Protein 8JL3 (pdb70)

Secondary structure (DSSP, 8-state):
----TTEEEEEEEE--SS--EEEEEEETTSTTPPPEEEEEEPPPSBTTB-EEEEEEEE-SS-EEEEEEETTT--EEEEEEE-PPTT-EEEEEEEE--EEEEEEEEEPPP-TTHHHHHHHHHHHHHHHHHHHHHHH----HHHHHHHHHHHHHHHHHHTTGGG-GGGS--SSSS--GGGSHHHHHHHHHHHHHHHHHHHHHHTT--HHHHHHHHHHHHHHHHHHIIIIIS--TTS-SB-GGG-----HHHHHHHHHHHHHHHHHHT----------HHHHTTHHHHHHHHHHHHHHHHHHHH---TTS-TT--S--TTTGGGT-TT-TTTHHHHHHHHHT-GGGS-S--TTHHHH---S---TT-STTHHHHHHHHHHHHHHHHHHHHSTT-HHHHHHHHHHHHHHHHHHHHHHH-SSSS-SSS---TTTT-HHHHHHHHHHHHHHHHHHIIIIIIS-S---TTTHHHHTSHHHHHHHHHHTTTSTTT-B--S-TT-HHHHHHHHHHHHHHHHHHHHHHHHTT-----/----TTEEEEEEEE--SS--EEEEEEETTSTTPPPEEEEEEPPPSBTTB-EEEEEEEE-SS-EEEEEEETTT--EEEEEEE-PPTT-EEEEEEEE--EEEEEEEEEPPP-TTHHHHHHHHHHHHHHHHHHHHHHH----HHHHHHHHHHHHHHHHHHTTGGG-GGGS--SSSS--GGGSHHHHHHHHHHHHHHHHHHHHHHTT--HHHHHHHHHHHHHHHHHHIIIIIS--TTS-SB-GGG-----HHHHHHHHHHHHHHHHHHT----------HHHHTTHHHHHHHHHHHHHHHHHHHH---TTS-TT--S--TTTGGGT-TT-TTTHHHHHHHHHT-GGGS-S--TTHHHH---S---TT-STTHHHHHHHHHHHHHHHHHHHHSTT-HHHHHHHHHHHHHHHHHHHHHHH-SSSS-SSS---TTTT-HHHHHHHHHHHHHHHHHHIIIIIIS-S---TTTHHHHTSHHHHHHHHHHTTTSTTT-B--S-TT-HHHHHHHHHHHHHHHHHHHHHHHHTT-----

Sequence (1054 aa):
AELKMDQALLLIHNELLWTNLTVYWKSECCYHCLFQVLVNVPQSPKAGKPSAAAASVSTQHGSILQLNDTLEEKEVCRLEYRFGEFGNYSLLVKNIEIACDLAVNEDPVDSNLPVSIAFLIGLAVIIVISFLRLLLPRLRSVDTFRGIALILMVFVNYGGGKYWYFKHASWNGLTVADLVFPWFVFIMGSSIFLSMTSILQRGCSKFRLLGKIAWRSFLLICIGIIIVNPNYCLGPLSWDKVRIPGVLQRLGVTYFVVAVLELLFAKPVPECLSLRDITSSWPQWLLILVLEGLWLGLTFLLPVPGCPTGYLGPGGIGDFGKYPNCTGGAAGYIDRLLLGDDHLYQHPSSAVLYHTEVAYDPEGILGTINSIVMAFLGVQAGKILLYYKARTKDILIRFTAWCCILGLISVALTKVSENEGFIPVNKNLWSLSYVTTLSSFAFFILLVLYPVVDVKGLWTGTPFFYPGMNSILVYVGHEVFENYFPFQWKLKDNQSHKEHLTQNIVATALWVLIAYILYRKKIFWKIAELKMDQALLLIHNELLWTNLTVYWKSECCYHCLFQVLVNVPQSPKAGKPSAAAASVSTQHGSILQLNDTLEEKEVCRLEYRFGEFGNYSLLVKNIEIACDLAVNEDPVDSNLPVSIAFLIGLAVIIVISFLRLLLPRLRSVDTFRGIALILMVFVNYGGGKYWYFKHASWNGLTVADLVFPWFVFIMGSSIFLSMTSILQRGCSKFRLLGKIAWRSFLLICIGIIIVNPNYCLGPLSWDKVRIPGVLQRLGVTYFVVAVLELLFAKPVPECLSLRDITSSWPQWLLILVLEGLWLGLTFLLPVPGCPTGYLGPGGIGDFGKYPNCTGGAAGYIDRLLLGDDHLYQHPSSAVLYHTEVAYDPEGILGTINSIVMAFLGVQAGKILLYYKARTKDILIRFTAWCCILGLISVALTKVSENEGFIPVNKNLWSLSYVTTLSSFAFFILLVLYPVVDVKGLWTGTPFFYPGMNSILVYVGHEVFENYFPFQWKLKDNQSHKEHLTQNIVATALWVLIAYILYRKKIFWKI

GO terms:
  GO:0005765 lysosomal membrane (C, IDA)
  GO:0016746 acyltransferase activity (F, IDA)
  GO:0051259 protein complex oligomerization (P, IDA)
  GO:0007041 lysosomal transport (P, IDA)
  GO:0035579 specific granule membrane (C, TAS)
  GO:0070821 tertiary granule membrane (C, TAS)
  GO:0005765 lysosomal membrane (C, TAS)
  GO:0005886 plasma membrane (C, TAS)
  GO:0015019 heparan-alpha-glucosaminide N-acetyltransferase activity (F, TAS)
  GO:0005765 lysosomal membrane (C, HDA)

B-factor: mean 30.34, std 19.03, range [0.88, 95.3]

Structure (mmCIF, N/CA/C/O backbone):
data_8JL3
#
_entry.id   8JL3
#
_cell.length_a   1.00
_cell.length_b   1.00
_cell.length_c   1.00
_cell.angle_alpha   90.00
_cell.angle_beta   90.00
_cell.angle_gamma   90.00
#
_symmetry.space_group_name_H-M   'P 1'
#
loop_
_entity.id
_entity.type
_entity.pdbx_description
1 polymer 'Heparan-alpha-glucosaminide N-acetyltransferase'
2 branched 2-acetamido-2-deoxy-beta-D-glucopyranose-(1-4)-2-acetamido-2-deoxy-beta-D-glucopyranose
3 non-polymer 2-acetamido-2-deoxy-beta-D-glucopyranose
4 non-polymer 'ACETYL COENZYME *A'
5 non-polymer DODECANE
6 non-polymer N-OCTANE
7 non-polymer TETRADECANE
8 non-polymer CHOLESTEROL
9 non-polymer DECANE
10 non-polymer HEXADECANE
#
loop_
_atom_site.group_PDB
_atom_site.id
_atom_site.type_symbol
_atom_site.label_atom_id
_atom_site.label_alt_id
_atom_site.label_comp_id
_atom_site.label_asym_id
_atom_site.label_entity_id
_atom_site.label_seq_id
_atom_site.pdbx_PDB_ins_code
_atom_site.Cartn_x
_atom_site.Cartn_y
_atom_site.Cartn_z
_atom_site.occupancy
_atom_site.B_iso_or_equiv
_atom_site.auth_seq_id
_atom_site.auth_comp_id
_atom_site.auth_asym_id
_atom_site.auth_atom_id
_atom_site.pdbx_PDB_model_num
ATOM 1 N N . ALA A 1 75 ? 175.465 189.120 138.012 1.00 58.86 75 ALA A N 1
ATOM 2 C CA . ALA A 1 75 ? 176.593 188.254 137.691 1.00 59.01 75 ALA A CA 1
ATOM 3 C C . ALA A 1 75 ? 176.373 186.846 138.230 1.00 57.92 75 ALA A C 1
ATOM 4 O O . ALA A 1 75 ? 175.551 186.628 139.119 1.00 57.90 75 ALA A O 1
ATOM 6 N N . GLU A 1 76 ? 177.119 185.889 137.682 1.00 54.35 76 GLU A N 1
ATOM 7 C CA . GLU A 1 76 ? 177.047 184.500 138.107 1.00 54.05 76 GLU A CA 1
ATOM 8 C C . GLU A 1 76 ? 178.239 184.090 138.966 1.00 53.80 76 GLU A C 1
ATOM 9 O O . GLU A 1 76 ? 178.567 182.902 139.033 1.00 53.52 76 GLU A O 1
ATOM 15 N N . LEU A 1 77 ? 178.897 185.047 139.617 1.00 40.20 77 LEU A N 1
ATOM 16 C CA . LEU A 1 77 ? 179.992 184.727 140.521 1.00 37.25 77 LEU A CA 1
ATOM 17 C C . LEU A 1 77 ? 179.444 184.201 141.837 1.00 37.58 77 LEU A C 1
ATOM 18 O O . LEU A 1 77 ? 178.605 184.845 142.473 1.00 37.24 77 LEU A O 1
ATOM 23 N N . LYS A 1 78 ? 179.923 183.032 142.244 1.00 33.49 78 LYS A N 1
ATOM 24 C CA . LYS A 1 78 ? 179.582 182.491 143.544 1.00 26.83 78 LYS A CA 1
ATOM 25 C C . LYS A 1 78 ? 180.431 183.170 144.615 1.00 32.08 78 LYS A C 1
ATOM 26 O O . LYS A 1 78 ? 181.192 184.102 144.349 1.00 30.10 78 LYS A O 1
ATOM 32 N N . MET A 1 79 ? 180.291 182.702 145.848 1.00 30.29 79 MET A N 1
ATOM 33 C CA . MET A 1 79 ? 181.124 183.192 146.934 1.00 21.66 79 MET A CA 1
ATOM 34 C C . MET A 1 79 ? 182.584 182.861 146.666 1.00 27.69 79 MET A C 1
ATOM 35 O O . MET A 1 79 ? 182.915 181.740 146.270 1.00 29.64 79 MET A O 1
ATOM 40 N N . ASP A 1 80 ? 183.457 183.848 146.880 1.00 28.32 80 ASP A N 1
ATOM 41 C CA . ASP A 1 80 ? 184.907 183.675 146.791 1.00 27.05 80 ASP A CA 1
ATOM 42 C C . ASP A 1 80 ? 185.355 183.375 145.362 1.00 28.19 80 ASP A C 1
ATOM 43 O O . ASP A 1 80 ? 186.293 182.613 145.139 1.00 29.48 80 ASP A O 1
ATOM 48 N N . GLN A 1 81 ? 184.681 183.980 144.392 1.00 31.62 81 GLN A N 1
ATOM 49 C CA . GLN A 1 81 ? 185.026 183.871 142.986 1.00 25.18 81 GLN A CA 1
ATOM 50 C C . GLN A 1 81 ? 185.326 185.261 142.448 1.00 27.02 81 GLN A C 1
ATOM 51 O O . GLN A 1 81 ? 184.827 186.261 142.967 1.00 29.32 81 GLN A O 1
ATOM 57 N N . ALA A 1 82 ? 186.149 185.320 141.409 1.00 28.87 82 ALA A N 1
ATOM 58 C CA . ALA A 1 82 ? 186.382 186.546 140.664 1.00 27.09 82 ALA A CA 1
ATOM 59 C C . ALA A 1 82 ? 186.208 186.258 139.184 1.00 31.36 82 ALA A C 1
ATOM 60 O O . ALA A 1 82 ? 186.340 185.119 138.736 1.00 36.55 82 ALA A O 1
ATOM 62 N N . LEU A 1 83 ? 185.900 187.299 138.423 1.00 36.96 83 LEU A N 1
ATOM 63 C CA . LEU A 1 83 ? 185.735 187.188 136.982 1.00 36.75 83 LEU A CA 1
ATOM 64 C C . LEU A 1 83 ? 187.039 187.555 136.293 1.00 35.92 83 LEU A C 1
ATOM 65 O O . LEU A 1 83 ? 187.616 188.610 136.570 1.00 38.11 83 LEU A O 1
ATOM 70 N N . LEU A 1 84 ? 187.498 186.688 135.397 1.00 37.92 84 LEU A N 1
ATOM 71 C CA . LEU A 1 84 ? 188.721 186.908 134.634 1.00 39.75 84 LEU A CA 1
ATOM 72 C C . LEU A 1 84 ? 188.376 186.859 133.153 1.00 40.80 84 LEU A C 1
ATOM 73 O O . LEU A 1 84 ? 187.990 185.806 132.636 1.00 41.92 84 LEU A O 1
ATOM 78 N N . LEU A 1 85 ? 188.507 187.993 132.474 1.00 44.75 85 LEU A N 1
ATOM 79 C CA . LEU A 1 85 ? 188.303 188.075 131.035 1.00 45.85 85 LEU A CA 1
ATOM 80 C C . LEU A 1 85 ? 189.653 187.995 130.341 1.00 46.53 85 LEU A C 1
ATOM 81 O O . LEU A 1 85 ? 190.581 188.723 130.697 1.00 46.22 85 LEU A O 1
ATOM 86 N N . ILE A 1 86 ? 189.760 187.114 129.354 1.00 50.42 86 ILE A N 1
ATOM 87 C CA . ILE A 1 86 ? 191.014 186.873 128.653 1.00 50.76 86 ILE A CA 1
ATOM 88 C C . ILE A 1 86 ? 190.829 187.277 127.201 1.00 50.96 86 ILE A C 1
ATOM 89 O O . ILE A 1 86 ? 189.946 186.752 126.513 1.00 52.83 86 ILE A O 1
ATOM 94 N N . HIS A 1 87 ? 191.650 188.214 126.742 1.00 57.94 87 HIS A N 1
ATOM 95 C CA . HIS A 1 87 ? 191.589 188.737 125.382 1.00 58.31 87 HIS A CA 1
ATOM 96 C C . HIS A 1 87 ? 192.859 188.321 124.655 1.00 58.78 87 HIS A C 1
ATOM 97 O O . HIS A 1 87 ? 193.957 188.755 125.013 1.00 61.07 87 HIS A O 1
ATOM 104 N N . ASN A 1 88 ? 192.707 187.489 123.632 1.00 64.04 88 ASN A N 1
ATOM 105 C CA . ASN A 1 88 ? 193.834 186.948 122.883 1.00 65.57 88 ASN A CA 1
ATOM 106 C C . ASN A 1 88 ? 194.014 187.766 121.610 1.00 65.85 88 ASN A C 1
ATOM 107 O O . ASN A 1 88 ? 193.210 187.664 120.679 1.00 67.31 88 ASN A O 1
ATOM 112 N N . GLU A 1 89 ? 195.065 188.579 121.571 1.00 70.40 89 GLU A N 1
ATOM 113 C CA . GLU A 1 89 ? 195.381 189.387 120.402 1.00 72.75 89 GLU A CA 1
ATOM 114 C C . GLU A 1 89 ? 196.356 188.694 119.460 1.00 74.59 89 GLU A C 1
ATOM 115 O O . GLU A 1 89 ? 196.800 189.307 118.485 1.00 74.41 89 GLU A O 1
ATOM 121 N N . LEU A 1 90 ? 196.711 187.443 119.740 1.00 74.74 90 LEU A N 1
ATOM 122 C CA . LEU A 1 90 ? 197.579 186.678 118.859 1.00 73.56 90 LEU A CA 1
ATOM 123 C C . LEU A 1 90 ? 196.771 186.088 117.712 1.00 73.98 90 LEU A C 1
ATOM 124 O O . LEU A 1 90 ? 195.649 185.611 117.904 1.00 73.24 90 LEU A O 1
ATOM 129 N N . LEU A 1 91 ? 197.353 186.118 116.515 1.00 77.32 91 LEU A N 1
ATOM 130 C CA . LEU A 1 91 ? 196.637 185.727 115.307 1.00 77.54 91 LEU A CA 1
ATOM 131 C C . LEU A 1 91 ? 196.724 184.235 115.008 1.00 77.61 91 LEU A C 1
ATOM 132 O O . LEU A 1 91 ? 195.748 183.648 114.529 1.00 76.56 91 LEU A O 1
ATOM 137 N N . TRP A 1 92 ? 197.866 183.601 115.278 1.00 79.13 92 TRP A N 1
ATOM 138 C CA . TRP A 1 92 ? 198.114 182.244 114.807 1.00 79.76 92 TRP A CA 1
ATOM 139 C C . TRP A 1 92 ? 198.365 181.252 115.937 1.00 79.57 92 TRP A C 1
ATOM 140 O O . TRP A 1 92 ? 198.963 180.198 115.701 1.00 80.78 92 TRP A O 1
ATOM 151 N N . THR A 1 93 ? 197.930 181.555 117.159 1.00 74.88 93 THR A N 1
ATOM 152 C CA . THR A 1 93 ? 198.095 180.633 118.280 1.00 74.63 93 THR A CA 1
ATOM 153 C C . THR A 1 93 ? 196.818 180.605 119.101 1.00 74.38 93 THR A C 1
ATOM 154 O O . THR A 1 93 ? 196.386 181.642 119.608 1.00 76.02 93 THR A O 1
ATOM 158 N N . ASN A 1 94 ? 196.220 179.426 119.233 1.00 69.38 94 ASN A N 1
ATOM 159 C CA . ASN A 1 94 ? 195.204 179.229 120.254 1.00 69.47 94 ASN A CA 1
ATOM 160 C C . ASN A 1 94 ? 195.869 179.107 121.618 1.00 69.86 94 ASN A C 1
ATOM 161 O O . ASN A 1 94 ? 197.020 178.680 121.734 1.00 71.45 94 ASN A O 1
ATOM 166 N N . LEU A 1 95 ? 195.137 179.481 122.661 1.00 61.26 95 LEU A N 1
ATOM 167 C CA . LEU A 1 95 ? 195.666 179.476 124.016 1.00 58.96 95 LEU A CA 1
ATOM 168 C C . LEU A 1 95 ? 194.836 178.570 124.909 1.00 57.90 95 LEU A C 1
ATOM 169 O O . LEU A 1 95 ? 193.608 178.528 124.802 1.00 58.56 95 LEU A O 1
ATOM 174 N N . THR A 1 96 ? 195.518 177.844 125.787 1.00 51.49 96 THR A N 1
ATOM 175 C CA . THR A 1 96 ? 194.888 177.123 126.882 1.00 50.30 96 THR A CA 1
ATOM 176 C C . THR A 1 96 ? 195.355 177.745 128.187 1.00 50.04 96 THR A C 1
ATOM 177 O O . THR A 1 96 ? 196.556 177.951 128.383 1.00 50.51 96 THR A O 1
ATOM 181 N N . VAL A 1 97 ? 194.410 178.059 129.065 1.00 45.00 97 VAL A N 1
ATOM 182 C CA . VAL A 1 97 ? 194.707 178.674 130.352 1.00 43.18 97 VAL A CA 1
ATOM 183 C C . VAL A 1 97 ? 194.640 177.593 131.419 1.00 41.81 97 VAL A C 1
ATOM 184 O O . VAL A 1 97 ? 193.617 176.916 131.566 1.00 42.78 97 VAL A O 1
ATOM 188 N N . TYR A 1 98 ? 195.729 177.429 132.160 1.00 40.18 98 TYR A N 1
ATOM 189 C CA . TYR A 1 98 ? 195.815 176.466 133.245 1.00 38.20 98 TYR A CA 1
ATOM 190 C C . TYR A 1 98 ? 195.872 177.206 134.570 1.00 37.80 98 TYR A C 1
ATOM 191 O O . TYR A 1 98 ? 196.610 178.183 134.707 1.00 41.64 98 TYR A O 1
ATOM 200 N N . TRP A 1 99 ? 195.099 176.738 135.540 1.00 28.81 99 TRP A N 1
ATOM 201 C CA . TRP A 1 99 ? 195.017 177.363 136.849 1.00 26.96 99 TRP A CA 1
ATOM 202 C C . TRP A 1 99 ? 195.566 176.431 137.918 1.00 27.32 99 TRP A C 1
ATOM 203 O O . TRP A 1 99 ? 195.383 175.215 137.849 1.00 30.53 99 TRP A O 1
ATOM 214 N N . LYS A 1 100 ? 196.240 177.012 138.907 1.00 29.01 100 LYS A N 1
ATOM 215 C CA . LYS A 1 100 ? 196.728 176.265 140.056 1.00 23.74 100 LYS A CA 1
ATOM 216 C C . LYS A 1 100 ? 196.699 177.165 141.280 1.00 22.65 100 LYS A C 1
ATOM 217 O O . LYS A 1 100 ? 197.133 178.316 141.214 1.00 24.66 100 LYS A O 1
ATOM 223 N N . SER A 1 101 ? 196.193 176.637 142.387 1.00 24.05 101 SER A N 1
ATOM 224 C CA . SER A 1 101 ? 196.207 177.354 143.652 1.00 23.95 101 SER A CA 1
ATOM 225 C C . SER A 1 101 ? 197.600 177.310 144.264 1.00 28.38 101 SER A C 1
ATOM 226 O O . SER A 1 101 ? 198.302 176.302 144.163 1.00 29.40 101 SER A O 1
ATOM 229 N N . GLU A 1 102 ? 198.007 178.411 144.899 1.00 31.73 102 GLU A N 1
ATOM 230 C CA . GLU A 1 102 ? 199.319 178.416 145.534 1.00 31.47 102 GLU A CA 1
ATOM 231 C C . GLU A 1 102 ? 199.354 177.538 146.775 1.00 32.76 102 GLU A C 1
ATOM 232 O O . GLU A 1 102 ? 200.442 177.164 147.222 1.00 34.58 102 GLU A O 1
ATOM 238 N N . CYS A 1 103 ? 198.193 177.199 147.337 1.00 31.72 103 CYS A N 1
ATOM 239 C CA . CYS A 1 103 ? 198.145 176.397 148.549 1.00 29.54 103 CYS A CA 1
ATOM 240 C C . CYS A 1 103 ? 197.946 174.913 148.277 1.00 34.94 103 CYS A C 1
ATOM 241 O O . CYS A 1 103 ? 197.888 174.128 149.227 1.00 39.53 103 CYS A O 1
ATOM 244 N N . CYS A 1 104 ? 197.848 174.509 147.014 1.00 32.96 104 CYS A N 1
ATOM 245 C CA . CYS A 1 104 ? 197.715 173.104 146.649 1.00 25.78 104 CYS A CA 1
ATOM 246 C C . CYS A 1 104 ? 199.127 172.594 146.393 1.00 31.33 104 CYS A C 1
ATOM 247 O O . CYS A 1 104 ? 199.792 173.041 145.454 1.00 35.09 104 CYS A O 1
ATOM 250 N N . TYR A 1 105 ? 199.594 171.677 147.234 1.00 26.76 105 TYR A N 1
ATOM 251 C CA . TYR A 1 105 ? 201.006 171.323 147.273 1.00 25.99 105 TYR A CA 1
ATOM 252 C C . TYR A 1 105 ? 201.346 170.285 146.211 1.00 29.69 105 TYR A C 1
ATOM 253 O O . TYR A 1 105 ? 200.766 169.196 146.190 1.00 30.51 105 TYR A O 1
ATOM 262 N N . HIS A 1 106 ? 202.305 170.623 145.347 1.00 28.16 106 HIS A N 1
ATOM 263 C CA . HIS A 1 106 ? 202.789 169.736 144.288 1.00 23.57 106 HIS A CA 1
ATOM 264 C C . HIS A 1 106 ? 201.641 169.221 143.426 1.00 28.52 106 HIS A C 1
ATOM 265 O O . HIS A 1 106 ? 201.566 168.043 143.080 1.00 32.48 106 HIS A O 1
ATOM 272 N N . CYS A 1 107 ? 200.744 170.127 143.069 1.00 30.37 107 CYS A N 1
ATOM 273 C CA . CYS A 1 107 ? 199.523 169.779 142.365 1.00 25.66 107 CYS A CA 1
ATOM 274 C C . CYS A 1 107 ? 199.696 169.948 140.863 1.00 31.26 107 CYS A C 1
ATOM 275 O O . CYS A 1 107 ? 200.665 170.533 140.377 1.00 33.99 107 CYS A O 1
ATOM 278 N N . LEU A 1 108 ? 198.733 169.413 140.128 1.00 31.66 108 LEU A N 1
ATOM 279 C CA . LEU A 1 108 ? 198.683 169.565 138.686 1.00 30.20 108 LEU A CA 1
ATOM 280 C C . LEU A 1 108 ? 197.911 170.823 138.313 1.00 32.45 108 LEU A C 1
ATOM 281 O O . LEU A 1 108 ? 197.021 171.270 139.040 1.00 29.76 108 LEU A O 1
ATOM 286 N N . PHE A 1 109 ? 198.273 171.398 137.173 1.00 32.40 109 PHE A N 1
ATOM 287 C CA . PHE A 1 109 ? 197.478 172.466 136.591 1.00 28.11 109 PHE A CA 1
ATOM 288 C C . PHE A 1 109 ? 196.205 171.887 135.990 1.00 30.00 109 PHE A C 1
ATOM 289 O O . PHE A 1 109 ? 196.212 170.791 135.428 1.00 35.66 109 PHE A O 1
ATOM 297 N N . GLN A 1 110 ? 195.106 172.619 136.113 1.00 33.21 110 GLN A N 1
ATOM 298 C CA . GLN A 1 110 ? 193.849 172.231 135.496 1.00 34.01 110 GLN A CA 1
ATOM 299 C C . GLN A 1 110 ? 193.414 173.275 134.484 1.00 37.81 110 GLN A C 1
ATOM 300 O O . GLN A 1 110 ? 193.681 174.467 134.641 1.00 41.77 110 GLN A O 1
ATOM 306 N N . VAL A 1 111 ? 192.739 172.805 133.435 1.00 40.25 111 VAL A N 1
ATOM 307 C CA . VAL A 1 111 ? 192.279 173.700 132.387 1.00 39.39 111 VAL A CA 1
ATOM 308 C C . VAL A 1 111 ? 191.254 174.659 132.963 1.00 41.29 111 VAL A C 1
ATOM 309 O O . VAL A 1 111 ? 190.268 174.244 133.585 1.00 44.10 111 VAL A O 1
ATOM 313 N N . LEU A 1 112 ? 191.489 175.952 132.768 1.00 38.75 112 LEU A N 1
ATOM 314 C CA . LEU A 1 112 ? 190.547 176.968 133.208 1.00 36.72 112 LEU A CA 1
ATOM 315 C C . LEU A 1 112 ? 189.581 177.337 132.089 1.00 39.63 112 LEU A C 1
ATOM 316 O O . LEU A 1 112 ? 188.362 177.265 132.269 1.00 38.25 112 LEU A O 1
ATOM 321 N N . VAL A 1 113 ? 190.110 177.707 130.924 1.00 45.66 113 VAL A N 1
ATOM 322 C CA . VAL A 1 113 ? 189.287 178.051 129.772 1.00 44.83 113 VAL A CA 1
ATOM 323 C C . VAL A 1 113 ? 190.169 177.973 128.535 1.00 46.89 113 VAL A C 1
ATOM 324 O O . VAL A 1 113 ? 191.390 178.093 128.618 1.00 47.68 113 VAL A O 1
ATOM 328 N N . ASN A 1 114 ? 189.546 177.749 127.381 1.00 54.92 114 ASN A N 1
ATOM 329 C CA . ASN A 1 114 ? 190.224 177.763 126.092 1.00 53.12 114 ASN A CA 1
ATOM 330 C C . ASN A 1 114 ? 189.882 179.057 125.368 1.00 55.11 114 ASN A C 1
ATOM 331 O O . ASN A 1 114 ? 188.707 179.425 125.275 1.00 57.85 114 ASN A O 1
ATOM 336 N N . VAL A 1 115 ? 190.898 179.739 124.858 1.00 56.49 115 VAL A N 1
ATOM 337 C CA . VAL A 1 115 ? 190.738 181.034 124.213 1.00 57.88 115 VAL A CA 1
ATOM 338 C C . VAL A 1 115 ? 191.148 180.902 122.751 1.00 59.54 115 VAL A C 1
ATOM 339 O O . VAL A 1 115 ? 192.336 180.891 122.428 1.00 60.17 115 VAL A O 1
ATOM 343 N N . PRO A 1 116 ? 190.181 180.780 121.834 1.00 65.38 116 PRO A N 1
ATOM 344 C CA . PRO A 1 116 ? 190.503 180.750 120.402 1.00 64.86 116 PRO A CA 1
ATOM 345 C C . PRO A 1 116 ? 191.372 181.906 119.934 1.00 65.30 116 PRO A C 1
ATOM 346 O O . PRO A 1 116 ? 191.455 182.944 120.596 1.00 67.73 116 PRO A O 1
ATOM 350 N N . GLN A 1 117 ? 192.013 181.736 118.782 1.00 72.30 117 GLN A N 1
ATOM 351 C CA . GLN A 1 117 ? 192.848 182.781 118.210 1.00 74.29 117 GLN A CA 1
ATOM 352 C C . GLN A 1 117 ? 191.993 183.934 117.693 1.00 74.67 117 GLN A C 1
ATOM 353 O O . GLN A 1 117 ? 190.793 183.794 117.447 1.00 75.60 117 GLN A O 1
ATOM 359 N N . SER A 1 118 ? 192.630 185.083 117.527 1.00 75.67 118 SER A N 1
ATOM 360 C CA . SER A 1 118 ? 191.924 186.263 117.046 1.00 76.93 118 SER A CA 1
ATOM 361 C C . SER A 1 118 ? 191.628 186.112 115.561 1.00 78.17 118 SER A C 1
ATOM 362 O O . SER A 1 118 ? 192.564 185.940 114.770 1.00 78.36 118 SER A O 1
ATOM 365 N N . PRO A 1 119 ? 190.361 186.157 115.139 1.00 81.31 119 PRO A N 1
ATOM 366 C CA . PRO A 1 119 ? 190.066 185.970 113.708 1.00 80.19 119 PRO A CA 1
ATOM 367 C C . PRO A 1 119 ? 190.712 187.010 112.810 1.00 80.93 119 PRO A C 1
ATOM 368 O O . PRO A 1 119 ? 191.183 186.670 111.718 1.00 81.90 119 PRO A O 1
ATOM 372 N N . LYS A 1 120 ? 190.755 188.269 113.239 1.00 83.61 120 LYS A N 1
ATOM 373 C CA . LYS A 1 120 ? 191.375 189.334 112.465 1.00 84.64 120 LYS A CA 1
ATOM 374 C C . LYS A 1 120 ? 192.103 190.277 113.410 1.00 84.70 120 LYS A C 1
ATOM 375 O O . LYS A 1 120 ? 191.812 190.335 114.606 1.00 84.65 120 LYS A O 1
ATOM 381 N N . ALA A 1 121 ? 193.060 191.016 112.857 1.00 83.59 121 ALA A N 1
ATOM 382 C CA . ALA A 1 121 ? 193.761 192.024 113.638 1.00 83.21 121 ALA A CA 1
ATOM 383 C C . ALA A 1 121 ? 192.799 193.127 114.056 1.00 83.53 121 ALA A C 1
ATOM 384 O O . ALA A 1 121 ? 191.994 193.609 113.254 1.00 82.99 121 ALA A O 1
ATOM 386 N N . GLY A 1 122 ? 192.883 193.526 115.322 1.00 84.89 122 GLY A N 1
ATOM 387 C CA . GLY A 1 122 ? 191.977 194.508 115.876 1.00 84.85 122 GLY A CA 1
ATOM 388 C C . GLY A 1 122 ? 190.700 193.946 116.461 1.00 85.13 122 GLY A C 1
ATOM 389 O O . GLY A 1 122 ? 189.896 194.716 117.002 1.00 84.07 122 GLY A O 1
ATOM 390 N N . LYS A 1 123 ? 190.483 192.636 116.369 1.00 83.74 123 LYS A N 1
ATOM 391 C CA . LYS A 1 123 ? 189.302 191.976 116.925 1.00 83.83 123 LYS A CA 1
ATOM 392 C C . LYS A 1 123 ? 189.773 190.809 117.780 1.00 83.05 123 LYS A C 1
ATOM 393 O O . LYS A 1 123 ? 189.799 189.658 117.323 1.00 82.70 123 LYS A O 1
ATOM 399 N N . PRO A 1 124 ? 190.152 191.068 119.031 1.00 76.10 124 PRO A N 1
ATOM 400 C CA . PRO A 1 124 ? 190.694 189.996 119.875 1.00 75.81 124 PRO A CA 1
ATOM 401 C C . PRO A 1 124 ? 189.588 189.073 120.363 1.00 74.31 124 PRO A C 1
ATOM 402 O O . PRO A 1 124 ? 188.542 189.529 120.828 1.00 75.38 124 PRO A O 1
ATOM 406 N N . SER A 1 125 ? 189.823 187.771 120.247 1.00 67.54 125 SER A N 1
ATOM 407 C CA . SER A 1 125 ? 188.890 186.796 120.787 1.00 67.90 125 SER A CA 1
ATOM 408 C C . SER A 1 125 ? 188.878 186.874 122.307 1.00 67.18 125 SER A C 1
ATOM 409 O O . SER A 1 125 ? 189.899 187.137 122.945 1.00 67.41 125 SER A O 1
ATOM 412 N N . ALA A 1 126 ? 187.706 186.647 122.890 1.00 60.80 126 ALA A N 1
ATOM 413 C CA . ALA A 1 126 ? 187.506 186.854 124.315 1.00 60.48 126 ALA A CA 1
ATOM 414 C C . ALA A 1 126 ? 186.941 185.601 124.963 1.00 60.30 126 ALA A C 1
ATOM 415 O O . ALA A 1 126 ? 186.066 184.937 124.399 1.00 61.47 126 ALA A O 1
ATOM 417 N N . ALA A 1 127 ? 187.448 185.286 126.152 1.00 52.11 127 ALA A N 1
ATOM 418 C CA . ALA A 1 127 ? 186.928 184.203 126.969 1.00 48.75 127 ALA A CA 1
ATOM 419 C C . ALA A 1 127 ? 186.835 184.683 128.407 1.00 49.81 127 ALA A C 1
ATOM 420 O O . ALA A 1 127 ? 187.623 185.523 128.846 1.00 52.22 127 ALA A O 1
ATOM 422 N N . ALA A 1 128 ? 185.863 184.148 129.137 1.00 43.32 128 ALA A N 1
ATOM 423 C CA . ALA A 1 128 ? 185.631 184.529 130.521 1.00 40.68 128 ALA A CA 1
ATOM 424 C C . ALA A 1 128 ? 185.646 183.292 131.404 1.00 41.42 128 ALA A C 1
ATOM 425 O O . ALA A 1 128 ? 185.109 182.246 131.031 1.00 44.34 128 ALA A O 1
ATOM 427 N N . ALA A 1 129 ? 186.265 183.418 132.574 1.00 37.24 129 ALA A N 1
ATOM 428 C CA . ALA A 1 129 ? 186.351 182.324 133.527 1.00 35.84 129 ALA A CA 1
ATOM 429 C C . ALA A 1 129 ? 186.191 182.870 134.936 1.00 36.91 129 ALA A C 1
ATOM 430 O O . ALA A 1 129 ? 186.307 184.072 135.176 1.00 38.31 129 ALA A O 1
ATOM 432 N N . SER A 1 130 ? 185.911 181.967 135.868 1.00 35.80 130 SER A N 1
ATOM 433 C CA . SER A 1 130 ? 185.833 182.283 137.286 1.00 31.81 130 SER A CA 1
ATOM 434 C C . SER A 1 130 ? 187.006 181.637 138.004 1.00 34.10 130 SER A C 1
ATOM 435 O O . SER A 1 130 ? 187.239 180.434 137.859 1.00 39.25 130 SER A O 1
ATOM 438 N N . VAL A 1 131 ? 187.739 182.434 138.775 1.00 30.15 131 VAL A N 1
ATOM 439 C CA . VAL A 1 131 ? 188.891 181.967 139.532 1.00 31.33 131 VAL A CA 1
ATOM 440 C C . VAL A 1 131 ? 188.587 182.093 141.015 1.00 29.28 131 VAL A C 1
ATOM 441 O O . VAL A 1 131 ? 187.990 183.080 141.457 1.00 30.79 131 VAL A O 1
ATOM 445 N N . SER A 1 132 ? 188.983 181.081 141.779 1.00 30.27 132 SER A N 1
ATOM 446 C CA . SER A 1 132 ? 188.835 181.127 143.224 1.00 24.37 132 SER A CA 1
ATOM 447 C C . SER A 1 132 ? 189.767 182.175 143.815 1.00 30.57 132 SER A C 1
ATOM 448 O O . SER A 1 132 ? 190.891 182.367 143.346 1.00 32.98 132 SER A O 1
ATOM 451 N N . THR A 1 133 ? 189.291 182.858 144.853 1.00 29.29 133 THR A N 1
ATOM 452 C CA . THR A 1 133 ? 190.022 183.963 145.455 1.00 23.23 133 THR A CA 1
ATOM 453 C C . THR A 1 133 ? 190.450 183.682 146.887 1.00 27.01 133 THR A C 1
ATOM 454 O O . THR A 1 133 ? 190.958 184.587 147.554 1.00 28.99 133 THR A O 1
ATOM 458 N N . GLN A 1 134 ? 190.255 182.457 147.379 1.00 25.96 134 GLN A N 1
ATOM 459 C CA . GLN A 1 134 ? 190.627 182.146 148.754 1.00 22.78 134 GLN A CA 1
ATOM 460 C C . GLN A 1 134 ? 192.132 182.243 148.959 1.00 25.23 134 GLN A C 1
ATOM 461 O O . GLN A 1 134 ? 192.591 182.758 149.984 1.00 28.99 134 GLN A O 1
ATOM 467 N N . HIS A 1 135 ? 192.913 181.761 147.999 1.00 23.10 135 HIS A N 1
ATOM 468 C CA . HIS A 1 135 ? 194.365 181.811 148.060 1.00 22.82 135 HIS A CA 1
ATOM 469 C C . HIS A 1 135 ? 194.894 182.416 146.767 1.00 26.07 135 HIS A C 1
ATOM 470 O O . HIS A 1 135 ? 194.132 182.843 145.899 1.00 32.94 135 HIS A O 1
ATOM 477 N N . GLY A 1 136 ? 196.213 182.468 146.645 1.00 27.51 136 GLY A N 1
ATOM 478 C CA . GLY A 1 136 ? 196.814 182.958 145.426 1.00 25.93 136 GLY A CA 1
ATOM 479 C C . GLY A 1 136 ? 196.608 182.005 144.267 1.00 28.40 136 GLY A C 1
ATOM 480 O O . GLY A 1 136 ? 196.381 180.809 144.433 1.00 27.15 136 GLY A O 1
ATOM 481 N N . SER A 1 137 ? 196.685 182.553 143.062 1.00 30.47 137 SER A N 1
ATOM 482 C CA . SER A 1 137 ? 196.498 181.782 141.847 1.00 26.15 137 SER A CA 1
ATOM 483 C C . SER A 1 137 ? 197.774 181.792 141.026 1.00 31.05 137 SER A C 1
ATOM 484 O O . SER A 1 137 ? 198.544 182.753 141.055 1.00 30.28 137 SER A O 1
ATOM 487 N N . ILE A 1 138 ? 197.998 180.703 140.303 1.00 35.23 138 ILE A N 1
ATOM 488 C CA . ILE A 1 138 ? 199.066 180.606 139.319 1.00 32.96 138 ILE A CA 1
ATOM 489 C C . ILE A 1 138 ? 198.419 180.243 137.994 1.00 34.38 138 ILE A C 1
ATOM 490 O O . ILE A 1 138 ? 197.740 179.216 137.894 1.00 34.76 138 ILE A O 1
ATOM 495 N N . LEU A 1 139 ? 198.615 181.086 136.988 1.00 40.96 139 LEU A N 1
ATOM 496 C CA . LEU A 1 139 ? 198.062 180.869 135.662 1.00 37.34 139 LEU A CA 1
ATOM 497 C C . LEU A 1 139 ? 199.185 180.597 134.679 1.00 37.64 139 LEU A C 1
ATOM 498 O O . LEU A 1 139 ? 200.218 181.268 134.702 1.00 39.83 139 LEU A O 1
ATOM 503 N N . GLN A 1 140 ? 198.978 179.608 133.816 1.00 45.32 140 GLN A N 1
ATOM 504 C CA . GLN A 1 140 ? 199.937 179.259 132.777 1.00 46.37 140 GLN A CA 1
ATOM 505 C C . GLN A 1 140 ? 199.205 179.203 131.447 1.00 47.55 140 GLN A C 1
ATOM 506 O O . GLN A 1 140 ? 198.301 178.384 131.269 1.00 50.28 140 GLN A O 1
ATOM 512 N N . LEU A 1 141 ? 199.590 180.074 130.521 1.00 53.66 141 LEU A N 1
ATOM 513 C CA . LEU A 1 141 ? 198.992 180.128 129.194 1.00 53.14 141 LEU A CA 1
ATOM 514 C C . LEU A 1 141 ? 199.854 179.312 128.245 1.00 52.99 141 LEU A C 1
ATOM 515 O O . LEU A 1 141 ? 201.047 179.589 128.095 1.00 55.82 141 LEU A O 1
ATOM 520 N N . ASN A 1 142 ? 199.258 178.306 127.615 1.00 56.84 142 ASN A N 1
ATOM 521 C CA . ASN A 1 142 ? 199.986 177.372 126.771 1.00 57.73 142 ASN A CA 1
ATOM 522 C C . ASN A 1 142 ? 199.395 177.363 125.370 1.00 59.21 142 ASN A C 1
ATOM 523 O O . ASN A 1 142 ? 198.173 177.340 125.202 1.00 60.69 142 ASN A O 1
ATOM 528 N N . ASP A 1 143 ? 200.270 177.390 124.370 1.00 69.09 143 ASP A N 1
ATOM 529 C CA . ASP A 1 143 ? 199.852 177.176 122.991 1.00 69.15 143 ASP A CA 1
ATOM 530 C C . ASP A 1 143 ? 199.298 175.766 122.845 1.00 69.93 143 ASP A C 1
ATOM 531 O O . ASP A 1 143 ? 199.998 174.789 123.116 1.00 72.26 143 ASP A O 1
ATOM 536 N N . THR A 1 144 ? 198.041 175.652 122.416 1.00 70.21 144 THR A N 1
ATOM 537 C CA . THR A 1 144 ? 197.388 174.348 122.446 1.00 71.22 144 THR A CA 1
ATOM 538 C C . THR A 1 144 ? 197.908 173.405 121.368 1.00 73.85 144 THR A C 1
ATOM 539 O O . THR A 1 144 ? 197.674 172.196 121.459 1.00 73.62 144 THR A O 1
ATOM 543 N N . LEU A 1 145 ? 198.601 173.920 120.352 1.00 77.05 145 LEU A N 1
ATOM 544 C CA . LEU A 1 145 ? 199.180 173.071 119.314 1.00 77.15 145 LEU A CA 1
ATOM 545 C C . LEU A 1 145 ? 200.636 172.732 119.617 1.00 76.48 145 LEU A C 1
ATOM 546 O O . LEU A 1 145 ? 201.004 171.557 119.699 1.00 77.06 145 LEU A O 1
ATOM 551 N N . GLU A 1 146 ? 201.475 173.755 119.779 1.00 75.30 146 GLU A N 1
ATOM 552 C CA . GLU A 1 146 ? 202.881 173.529 120.085 1.00 76.06 146 GLU A CA 1
ATOM 553 C C . GLU A 1 146 ? 203.088 172.993 121.494 1.00 76.82 146 GLU A C 1
ATOM 554 O O . GLU A 1 146 ? 204.161 172.452 121.785 1.00 75.76 146 GLU A O 1
ATOM 560 N N . GLU A 1 147 ? 202.086 173.124 122.366 1.00 76.07 147 GLU A N 1
ATOM 561 C CA . GLU A 1 147 ? 202.172 172.683 123.759 1.00 74.27 147 GLU A CA 1
ATOM 562 C C . GLU A 1 147 ? 203.380 173.296 124.461 1.00 74.11 147 GLU A C 1
ATOM 563 O O . GLU A 1 147 ? 204.109 172.626 125.194 1.00 74.67 147 GLU A O 1
ATOM 569 N N . LYS A 1 148 ? 203.592 174.588 124.234 1.00 68.94 148 LYS A N 1
ATOM 570 C CA . LYS A 1 148 ? 204.671 175.317 124.875 1.00 68.48 148 LYS A CA 1
ATOM 571 C C . LYS A 1 148 ? 204.104 176.556 125.549 1.00 68.33 148 LYS A C 1
ATOM 572 O O . LYS A 1 148 ? 203.037 177.055 125.187 1.00 69.93 148 LYS A O 1
ATOM 578 N N . GLU A 1 149 ? 204.836 177.044 126.544 1.00 63.56 149 GLU A N 1
ATOM 579 C CA . GLU A 1 149 ? 204.367 178.132 127.388 1.00 62.60 149 GLU A CA 1
ATOM 580 C C . GLU A 1 149 ? 204.656 179.479 126.741 1.00 64.43 149 GLU A C 1
ATOM 581 O O . GLU A 1 149 ? 205.757 179.708 126.233 1.00 65.90 149 GLU A O 1
ATOM 587 N N . VAL A 1 150 ? 203.671 180.372 126.763 1.00 64.45 150 VAL A N 1
ATOM 588 C CA . VAL A 1 150 ? 203.843 181.723 126.249 1.00 65.85 150 VAL A CA 1
ATOM 589 C C . VAL A 1 150 ? 204.108 182.725 127.368 1.00 65.61 150 VAL A C 1
ATOM 590 O O . VAL A 1 150 ? 204.940 183.619 127.208 1.00 66.70 150 VAL A O 1
ATOM 594 N N . CYS A 1 151 ? 203.430 182.592 128.506 1.00 62.91 151 CYS A N 1
ATOM 595 C CA . CYS A 1 151 ? 203.696 183.433 129.671 1.00 63.60 151 CYS A CA 1
ATOM 596 C C . CYS A 1 151 ? 203.005 182.811 130.880 1.00 62.04 151 CYS A C 1
ATOM 597 O O . CYS A 1 151 ? 202.267 181.829 130.763 1.00 62.97 151 CYS A O 1
ATOM 600 N N . ARG A 1 152 ? 203.251 183.400 132.048 1.00 55.68 152 ARG A N 1
ATOM 601 C CA . ARG A 1 152 ? 202.807 182.840 133.315 1.00 54.21 152 ARG A CA 1
ATOM 602 C C . ARG A 1 152 ? 202.559 183.966 134.307 1.00 56.45 152 ARG A C 1
ATOM 603 O O . ARG A 1 152 ? 203.314 184.939 134.346 1.00 59.90 152 ARG A O 1
ATOM 611 N N . LEU A 1 153 ? 201.501 183.828 135.105 1.00 49.30 153 LEU A N 1
ATOM 612 C CA . LEU A 1 153 ? 201.150 184.813 136.119 1.00 46.79 153 LEU A CA 1
ATOM 613 C C . LEU A 1 153 ? 200.976 184.142 137.469 1.00 47.64 153 LEU A C 1
ATOM 614 O O . LEU A 1 153 ? 200.480 183.016 137.555 1.00 49.98 153 LEU A O 1
ATOM 619 N N . GLU A 1 154 ? 201.371 184.850 138.522 1.00 44.03 154 GLU A N 1
ATOM 620 C CA . GLU A 1 154 ? 201.063 184.476 139.899 1.00 42.54 154 GLU A CA 1
ATOM 621 C C . GLU A 1 154 ? 200.431 185.698 140.553 1.00 43.96 154 GLU A C 1
ATOM 622 O O . GLU A 1 154 ? 201.133 186.644 140.915 1.00 46.44 154 GLU A O 1
ATOM 628 N N . TYR A 1 155 ? 199.109 185.682 140.697 1.00 35.62 155 TYR A N 1
ATOM 629 C CA . TYR A 1 155 ? 198.380 186.843 141.177 1.00 34.10 155 TYR A CA 1
ATOM 630 C C . TYR A 1 155 ? 197.292 186.390 142.138 1.00 34.35 155 TYR A C 1
ATOM 631 O O . TYR A 1 155 ? 196.737 185.300 141.999 1.00 37.33 155 TYR A O 1
ATOM 640 N N . ARG A 1 156 ? 197.001 187.234 143.122 1.00 32.67 156 ARG A N 1
ATOM 641 C CA . ARG A 1 156 ? 195.993 186.949 144.140 1.00 30.17 156 ARG A CA 1
ATOM 642 C C . ARG A 1 156 ? 194.751 187.776 143.823 1.00 31.56 156 ARG A C 1
ATOM 643 O O . ARG A 1 156 ? 194.700 188.974 144.103 1.00 32.26 156 ARG A O 1
ATOM 651 N N . PHE A 1 157 ? 193.753 187.131 143.229 1.00 30.00 157 PHE A N 1
ATOM 652 C CA . PHE A 1 157 ? 192.518 187.804 142.863 1.00 27.96 157 PHE A CA 1
ATOM 653 C C . PHE A 1 157 ? 191.652 188.048 144.091 1.00 31.60 157 PHE A C 1
ATOM 654 O O . PHE A 1 157 ? 191.724 187.323 145.084 1.00 33.97 157 PHE A O 1
ATOM 662 N N . GLY A 1 158 ? 190.832 189.088 144.016 1.00 31.00 158 GLY A N 1
ATOM 663 C CA . GLY A 1 158 ? 189.939 189.448 145.096 1.00 28.98 158 GLY A CA 1
ATOM 664 C C . GLY A 1 158 ? 188.509 189.040 144.801 1.00 28.20 158 GLY A C 1
ATOM 665 O O . GLY A 1 158 ? 188.107 188.928 143.650 1.00 31.05 158 GLY A O 1
ATOM 666 N N . GLU A 1 159 ? 187.742 188.829 145.866 1.00 30.65 159 GLU A N 1
ATOM 667 C CA . GLU A 1 159 ? 186.374 188.355 145.726 1.00 28.78 159 GLU A CA 1
ATOM 668 C C . GLU A 1 159 ? 185.522 189.372 144.983 1.00 30.55 159 GLU A C 1
ATOM 669 O O . GLU A 1 159 ? 185.590 190.575 145.245 1.00 33.70 159 GLU A O 1
ATOM 675 N N . PHE A 1 160 ? 184.723 188.876 144.039 1.00 30.21 160 PHE A N 1
ATOM 676 C CA . PHE A 1 160 ? 183.813 189.678 143.226 1.00 25.67 160 PHE A CA 1
ATOM 677 C C . PHE A 1 160 ? 184.540 190.734 142.410 1.00 28.91 160 PHE A C 1
ATOM 678 O O . PHE A 1 160 ? 183.938 191.728 142.001 1.00 36.41 160 PHE A O 1
ATOM 686 N N . GLY A 1 161 ? 185.830 190.551 142.174 1.00 32.95 161 GLY A N 1
ATOM 687 C CA . GLY A 1 161 ? 186.549 191.453 141.311 1.00 29.71 161 GLY A CA 1
ATOM 688 C C . GLY A 1 161 ? 186.332 191.135 139.850 1.00 32.56 161 GLY A C 1
ATOM 689 O O . GLY A 1 161 ? 185.951 190.031 139.473 1.00 38.86 161 GLY A O 1
ATOM 690 N N . ASN A 1 162 ? 186.578 192.130 139.010 1.00 39.57 162 ASN A N 1
ATOM 691 C CA . ASN A 1 162 ? 186.437 191.996 137.565 1.00 40.43 162 ASN A CA 1
ATOM 692 C C . ASN A 1 162 ? 187.783 192.336 136.945 1.00 41.61 162 ASN A C 1
ATOM 693 O O . ASN A 1 162 ? 188.206 193.494 136.971 1.00 43.33 162 ASN A O 1
ATOM 698 N N . TYR A 1 163 ? 188.458 191.324 136.406 1.00 40.54 163 TYR A N 1
ATOM 699 C CA . TYR A 1 163 ? 189.810 191.457 135.891 1.00 37.86 163 TYR A CA 1
ATOM 700 C C . TYR A 1 163 ? 189.847 191.114 134.411 1.00 37.75 163 TYR A C 1
ATOM 701 O O . TYR A 1 163 ? 188.995 190.387 133.897 1.00 38.91 163 TYR A O 1
ATOM 710 N N . SER A 1 164 ? 190.855 191.643 133.728 1.00 44.38 164 SER A N 1
ATOM 711 C CA . SER A 1 164 ? 191.082 191.352 132.322 1.00 45.71 164 SER A CA 1
ATOM 712 C C . SER A 1 164 ? 192.540 190.980 132.111 1.00 46.32 164 SER A C 1
ATOM 713 O O . SER A 1 164 ? 193.436 191.596 132.690 1.00 46.35 164 SER A O 1
ATOM 716 N N . LEU A 1 165 ? 192.772 189.970 131.279 1.00 51.05 165 LEU A N 1
ATOM 717 C CA . LEU A 1 165 ? 194.113 189.499 130.953 1.00 51.70 165 LEU A CA 1
ATOM 718 C C . LEU A 1 165 ? 194.285 189.583 129.442 1.00 52.34 165 LEU A C 1
ATOM 719 O O . LEU A 1 165 ? 193.649 188.831 128.699 1.00 53.68 165 LEU A O 1
ATOM 724 N N . LEU A 1 166 ? 195.136 190.496 128.989 1.00 59.70 166 LEU A N 1
ATOM 725 C CA . LEU A 1 166 ? 195.334 190.750 127.569 1.00 61.93 166 LEU A CA 1
ATOM 726 C C . LEU A 1 166 ? 196.634 190.115 127.099 1.00 63.43 166 LEU A C 1
ATOM 727 O O . LEU A 1 166 ? 197.701 190.394 127.652 1.00 64.58 166 LEU A O 1
ATOM 732 N N . VAL A 1 167 ? 196.544 189.281 126.067 1.00 65.25 167 VAL A N 1
ATOM 733 C CA . VAL A 1 167 ? 197.695 188.589 125.503 1.00 66.70 167 VAL A CA 1
ATOM 734 C C . VAL A 1 167 ? 197.952 189.180 124.125 1.00 67.21 167 VAL A C 1
ATOM 735 O O . VAL A 1 167 ? 197.091 189.096 123.242 1.00 67.76 167 VAL A O 1
ATOM 739 N N . LYS A 1 168 ? 199.129 189.770 123.932 1.00 74.74 168 LYS A N 1
ATOM 740 C CA . LYS A 1 168 ? 199.410 190.463 122.684 1.00 75.83 168 LYS A CA 1
ATOM 741 C C . LYS A 1 168 ? 200.873 190.284 122.308 1.00 77.09 168 LYS A C 1
ATOM 742 O O . LYS A 1 168 ? 201.730 190.037 123.159 1.00 77.22 168 LYS A O 1
ATOM 748 N N . ASN A 1 169 ? 201.146 190.426 121.013 1.00 84.42 169 ASN A N 1
ATOM 749 C CA . ASN A 1 169 ? 202.510 190.356 120.512 1.00 84.55 169 ASN A CA 1
ATOM 750 C C . ASN A 1 169 ? 203.288 191.616 120.878 1.00 84.88 169 ASN A C 1
ATOM 751 O O . ASN A 1 169 ? 202.741 192.720 120.913 1.00 85.12 169 ASN A O 1
ATOM 756 N N . ILE A 1 170 ? 204.581 191.429 121.143 1.00 87.98 170 ILE A N 1
ATOM 757 C CA . ILE A 1 170 ? 205.518 192.489 121.529 1.00 88.78 170 ILE A CA 1
ATOM 758 C C . ILE A 1 170 ? 204.918 193.432 122.565 1.00 88.48 170 ILE A C 1
ATOM 759 O O . ILE A 1 170 ? 205.095 193.239 123.768 1.00 88.48 170 ILE A O 1
ATOM 764 N N . GLU A 1 176 ? 208.115 188.120 120.813 1.00 87.98 176 GLU A N 1
ATOM 765 C CA . GLU A 1 176 ? 207.837 188.255 122.237 1.00 87.90 176 GLU A CA 1
A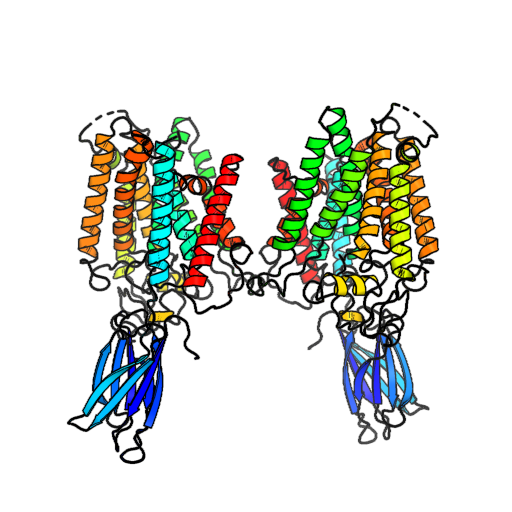TOM 766 C C . GLU A 1 176 ? 206.343 188.408 122.490 1.00 88.25 176 GLU A C 1
ATOM 767 O O . GLU A 1 176 ? 205.674 189.213 121.845 1.00 88.87 176 GLU A O 1
ATOM 773 N N . ILE A 1 177 ? 205.824 187.631 123.435 1.00 80.88 177 ILE A N 1
ATOM 774 C CA . ILE A 1 177 ? 204.417 187.668 123.811 1.00 80.15 177 ILE A CA 1
ATOM 775 C C . ILE A 1 177 ? 204.338 188.131 125.256 1.00 80.30 177 ILE A C 1
ATOM 776 O O . ILE A 1 177 ? 204.946 187.520 126.142 1.00 80.74 177 ILE A O 1
ATOM 781 N N . ALA A 1 178 ? 203.597 189.209 125.492 1.00 76.71 178 ALA A N 1
ATOM 782 C CA . ALA A 1 178 ? 203.448 189.787 126.820 1.00 76.30 178 ALA A CA 1
ATOM 783 C C . ALA A 1 178 ? 201.980 189.777 127.214 1.00 76.46 178 ALA A C 1
ATOM 784 O O . ALA A 1 178 ? 201.129 190.259 126.461 1.00 76.44 178 ALA A O 1
ATOM 786 N N . CYS A 1 179 ? 201.689 189.232 128.389 1.00 70.55 179 CYS A N 1
ATOM 787 C CA . CYS A 1 179 ? 200.336 189.193 128.930 1.00 69.94 179 CYS A CA 1
ATOM 788 C C . CYS A 1 179 ? 200.259 190.124 130.132 1.00 69.38 179 CYS A C 1
ATOM 789 O O . CYS A 1 179 ? 201.035 189.983 131.082 1.00 69.51 179 CYS A O 1
ATOM 792 N N . ASP A 1 180 ? 199.326 191.072 130.085 1.00 65.51 180 ASP A N 1
ATOM 793 C CA . ASP A 1 180 ? 199.187 192.104 131.102 1.00 65.11 180 ASP A CA 1
ATOM 794 C C . ASP A 1 180 ? 197.829 191.976 131.774 1.00 64.35 180 ASP A C 1
ATOM 795 O O . ASP A 1 180 ? 196.811 191.808 131.096 1.00 63.15 180 ASP A O 1
ATOM 800 N N . LEU A 1 181 ? 197.814 192.070 133.099 1.00 52.55 181 LEU A N 1
ATOM 801 C CA . LEU A 1 181 ? 196.597 191.926 133.885 1.00 50.72 181 LEU A CA 1
ATOM 802 C C . LEU A 1 181 ? 196.106 193.297 134.327 1.00 50.74 181 LEU A C 1
ATOM 803 O O . LEU A 1 181 ? 196.876 194.091 134.876 1.00 52.97 181 LEU A O 1
ATOM 808 N N . ALA A 1 182 ? 194.825 193.568 134.094 1.00 47.00 182 ALA A N 1
ATOM 809 C CA . ALA A 1 182 ? 194.216 194.843 134.437 1.00 46.56 182 ALA A CA 1
ATOM 810 C C . ALA A 1 182 ? 192.983 194.607 135.295 1.00 47.45 182 ALA A C 1
ATOM 811 O O . ALA A 1 182 ? 192.291 193.598 135.149 1.00 47.54 182 ALA A O 1
ATOM 813 N N . VAL A 1 183 ? 192.708 195.555 136.183 1.00 45.05 183 VAL A N 1
ATOM 814 C CA . VAL A 1 183 ? 191.593 195.460 137.117 1.00 45.14 183 VAL A CA 1
ATOM 815 C C . VAL A 1 183 ? 190.488 196.380 136.617 1.00 47.08 183 VAL A C 1
ATOM 816 O O . VAL A 1 183 ? 190.628 197.606 136.644 1.00 49.54 183 VAL A O 1
ATOM 820 N N . ASN A 1 184 ? 189.383 195.792 136.162 1.00 45.89 184 ASN A N 1
ATOM 821 C CA . ASN A 1 184 ? 188.254 196.587 135.695 1.00 45.32 184 ASN A CA 1
ATOM 822 C C . ASN A 1 184 ? 187.453 197.140 136.866 1.00 49.58 184 ASN A C 1
ATOM 823 O O . ASN A 1 184 ? 187.319 198.358 137.024 1.00 52.60 184 ASN A O 1
ATOM 828 N N . GLU A 1 185 ? 186.912 196.255 137.696 1.00 49.87 185 GLU A N 1
ATOM 829 C CA . GLU A 1 185 ? 186.181 196.629 138.896 1.00 46.71 185 GLU A CA 1
ATOM 830 C C . GLU A 1 185 ? 186.920 196.075 140.102 1.00 46.32 185 GLU A C 1
ATOM 831 O O . GLU A 1 185 ? 187.309 194.904 140.110 1.00 49.67 185 GLU A O 1
ATOM 837 N N . ASP A 1 186 ? 187.125 196.918 141.107 1.00 45.25 186 ASP A N 1
ATOM 838 C CA . ASP A 1 186 ? 187.887 196.513 142.274 1.00 44.17 186 ASP A CA 1
ATOM 839 C C . ASP A 1 186 ? 187.119 195.469 143.084 1.00 44.56 186 ASP A C 1
ATOM 840 O O . ASP A 1 186 ? 185.886 195.470 143.109 1.00 45.09 186 ASP A O 1
ATOM 845 N N . PRO A 1 187 ? 187.826 194.563 143.749 1.00 38.22 187 PRO A N 1
ATOM 846 C CA . PRO A 1 187 ? 187.161 193.552 144.572 1.00 35.18 187 PRO A CA 1
ATOM 847 C C . PRO A 1 187 ? 186.687 194.125 145.900 1.00 37.75 187 PRO A C 1
ATOM 848 O O . PRO A 1 187 ? 187.035 195.237 146.295 1.00 43.64 187 PRO A O 1
ATOM 852 N N . VAL A 1 188 ? 185.881 193.331 146.590 1.00 33.76 188 VAL A N 1
ATOM 853 C CA . VAL A 1 188 ? 185.393 193.693 147.910 1.00 34.48 188 VAL A CA 1
ATOM 854 C C . VAL A 1 188 ? 186.385 193.204 148.956 1.00 36.65 188 VAL A C 1
ATOM 855 O O . VAL A 1 188 ? 187.197 192.310 148.711 1.00 40.57 188 VAL A O 1
ATOM 859 N N . ASP A 1 189 ? 186.323 193.803 150.141 1.00 34.18 189 ASP A N 1
ATOM 860 C CA . ASP A 1 189 ? 187.076 193.307 151.290 1.00 32.21 189 ASP A CA 1
ATOM 861 C C . ASP A 1 189 ? 186.268 192.179 151.916 1.00 34.98 189 ASP A C 1
ATOM 862 O O . ASP A 1 189 ? 185.294 192.418 152.631 1.00 36.33 189 ASP A O 1
ATOM 867 N N . SER A 1 190 ? 186.661 190.938 151.632 1.00 29.66 190 SER A N 1
ATOM 868 C CA . SER A 1 190 ? 185.870 189.796 152.067 1.00 30.94 190 SER A CA 1
ATOM 869 C C . SER A 1 190 ? 186.017 189.522 153.556 1.00 30.48 190 SER A C 1
ATOM 870 O O . SER A 1 190 ? 185.109 188.948 154.165 1.00 26.70 190 SER A O 1
ATOM 873 N N . ASN A 1 191 ? 187.134 189.920 154.154 1.00 28.86 191 ASN A N 1
ATOM 874 C CA . ASN A 1 191 ? 187.382 189.687 155.569 1.00 24.81 191 ASN A CA 1
ATOM 875 C C . ASN A 1 191 ? 186.858 190.806 156.452 1.00 27.01 191 ASN A C 1
ATOM 876 O O . ASN A 1 191 ? 187.075 190.765 157.664 1.00 32.77 191 ASN A O 1
ATOM 881 N N . LEU A 1 192 ? 186.196 191.805 155.873 1.00 30.13 192 LEU A N 1
ATOM 882 C CA . LEU A 1 192 ? 185.635 192.891 156.672 1.00 27.17 192 LEU A CA 1
ATOM 883 C C . LEU A 1 192 ? 184.594 192.437 157.689 1.00 28.63 192 LEU A C 1
ATOM 884 O O . LEU A 1 192 ? 184.641 192.930 158.828 1.00 33.70 192 LEU A O 1
ATOM 889 N N . PRO A 1 193 ? 183.637 191.557 157.371 1.00 26.73 193 PRO A N 1
ATOM 890 C CA . PRO A 1 193 ? 182.698 191.116 158.413 1.00 27.39 193 PRO A CA 1
ATOM 891 C C . PRO A 1 193 ? 183.367 190.485 159.621 1.00 28.41 193 PRO A C 1
ATOM 892 O O . PRO A 1 193 ? 182.863 190.638 160.737 1.00 29.32 193 PRO A O 1
ATOM 896 N N . VAL A 1 194 ? 184.474 189.764 159.439 1.00 31.24 194 VAL A N 1
ATOM 897 C CA . VAL A 1 194 ? 185.179 189.194 160.583 1.00 29.81 194 VAL A CA 1
ATOM 898 C C . VAL A 1 194 ? 185.864 190.289 161.388 1.00 29.46 194 VAL A C 1
ATOM 899 O O . VAL A 1 194 ? 185.877 190.254 162.622 1.00 30.86 194 VAL A O 1
ATOM 903 N N . SER A 1 195 ? 186.446 191.276 160.707 1.00 34.90 195 SER A N 1
ATOM 904 C CA . SER A 1 195 ? 187.089 192.381 161.407 1.00 35.22 195 SER A CA 1
ATOM 905 C C . SER A 1 195 ? 186.087 193.151 162.253 1.00 35.84 195 SER A C 1
ATOM 906 O O . SER A 1 195 ? 186.378 193.515 163.396 1.00 40.00 195 SER A O 1
ATOM 909 N N . ILE A 1 196 ? 184.901 193.411 161.705 1.00 37.55 196 ILE A N 1
ATOM 910 C CA . ILE A 1 196 ? 183.886 194.162 162.433 1.00 36.84 196 ILE A CA 1
ATOM 911 C C . ILE A 1 196 ? 183.319 193.334 163.579 1.00 39.02 196 ILE A C 1
ATOM 912 O O . ILE A 1 196 ? 183.069 193.856 164.671 1.00 43.41 196 ILE A O 1
ATOM 917 N N . ALA A 1 197 ? 183.115 192.033 163.357 1.00 38.84 197 ALA A N 1
ATOM 918 C CA . ALA A 1 197 ? 182.558 191.177 164.401 1.00 37.05 197 ALA A CA 1
ATOM 919 C C . ALA A 1 197 ? 183.474 191.107 165.616 1.00 40.92 197 ALA A C 1
ATOM 920 O O . ALA A 1 197 ? 183.001 191.100 166.757 1.00 40.28 197 ALA A O 1
ATOM 922 N N . PHE A 1 198 ? 184.788 191.039 165.394 1.00 45.77 198 PHE A N 1
ATOM 923 C CA . PHE A 1 198 ? 185.724 191.037 166.514 1.00 43.18 198 PHE A CA 1
ATOM 924 C C . PHE A 1 198 ? 185.707 192.368 167.252 1.00 46.22 198 PHE A C 1
ATOM 925 O O . PHE A 1 198 ? 185.805 192.400 168.483 1.00 48.80 198 PHE A O 1
ATOM 933 N N . LEU A 1 199 ? 185.599 193.479 166.520 1.00 46.73 199 LEU A N 1
ATOM 934 C CA . LEU A 1 199 ? 185.535 194.786 167.166 1.00 46.54 199 LEU A CA 1
ATOM 935 C C . LEU A 1 199 ? 184.271 194.929 168.003 1.00 47.15 199 LEU A C 1
ATOM 936 O O . LEU A 1 199 ? 184.308 195.490 169.103 1.00 49.15 199 LEU A O 1
ATOM 941 N N . ILE A 1 200 ? 183.139 194.444 167.492 1.00 48.64 200 ILE A N 1
ATOM 942 C CA . ILE A 1 200 ? 181.895 194.493 168.254 1.00 50.55 200 ILE A CA 1
ATOM 943 C C . ILE A 1 200 ? 182.002 193.635 169.508 1.00 53.36 200 ILE A C 1
ATOM 944 O O . ILE A 1 200 ? 181.570 194.039 170.593 1.00 54.99 200 ILE A O 1
ATOM 949 N N . GLY A 1 201 ? 182.577 192.439 169.380 1.00 54.06 201 GLY A N 1
ATOM 950 C CA . GLY A 1 201 ? 182.739 191.582 170.542 1.00 53.34 201 GLY A CA 1
ATOM 951 C C . GLY A 1 201 ? 183.662 192.179 171.585 1.00 54.72 201 GLY A C 1
ATOM 952 O O . GLY A 1 201 ? 183.406 192.078 172.785 1.00 57.86 201 GLY A O 1
ATOM 953 N N . LEU A 1 202 ? 184.754 192.802 171.140 1.00 57.42 202 LEU A N 1
ATOM 954 C CA . LEU A 1 202 ? 185.657 193.478 172.064 1.00 58.72 202 LEU A CA 1
ATOM 955 C C . LEU A 1 202 ? 184.976 194.662 172.738 1.00 60.43 202 LEU A C 1
ATOM 956 O O . LEU A 1 202 ? 185.192 194.913 173.928 1.00 61.62 202 LEU A O 1
ATOM 961 N N . ALA A 1 203 ? 184.159 195.408 171.991 1.00 62.20 203 ALA A N 1
ATOM 962 C CA . ALA A 1 203 ? 183.467 196.555 172.567 1.00 62.80 203 ALA A CA 1
ATOM 963 C C . ALA A 1 203 ? 182.484 196.125 173.646 1.00 63.93 203 ALA A C 1
ATOM 964 O O . ALA A 1 203 ? 182.368 196.780 174.687 1.00 64.57 203 ALA A O 1
ATOM 966 N N . VAL A 1 204 ? 181.761 195.028 173.414 1.00 65.13 204 VAL A N 1
ATOM 967 C CA . VAL A 1 204 ? 180.836 194.516 174.421 1.00 66.57 204 VAL A CA 1
ATOM 968 C C . VAL A 1 204 ? 181.596 194.063 175.661 1.00 68.10 204 VAL A C 1
ATOM 969 O O . VAL A 1 204 ? 181.154 194.284 176.795 1.00 70.01 204 VAL A O 1
ATOM 973 N N . ILE A 1 205 ? 182.758 193.434 175.469 1.00 68.12 205 ILE A N 1
ATOM 974 C CA . ILE A 1 205 ? 183.550 192.955 176.600 1.00 67.56 205 ILE A CA 1
ATOM 975 C C . ILE A 1 205 ? 183.990 194.122 177.474 1.00 68.90 205 ILE A C 1
ATOM 976 O O . ILE A 1 205 ? 183.868 194.080 178.703 1.00 70.25 205 ILE A O 1
ATOM 981 N N . ILE A 1 206 ? 184.513 195.180 176.852 1.00 72.73 206 ILE A N 1
ATOM 982 C CA . ILE A 1 206 ? 185.009 196.320 177.618 1.00 73.41 206 ILE A CA 1
ATOM 983 C C . ILE A 1 206 ? 183.863 197.052 178.303 1.00 74.64 206 ILE A C 1
ATOM 984 O O . ILE A 1 206 ? 183.977 197.458 179.465 1.00 76.19 206 ILE A O 1
ATOM 989 N N . VAL A 1 207 ? 182.740 197.225 177.605 1.00 75.39 207 VAL A N 1
ATOM 990 C CA . VAL A 1 207 ? 181.595 197.910 178.198 1.00 76.35 207 VAL A CA 1
ATOM 991 C C . VAL A 1 207 ? 181.088 197.155 179.420 1.00 77.69 207 VAL A C 1
ATOM 992 O O . VAL A 1 207 ? 180.800 197.755 180.463 1.00 78.68 207 VAL A O 1
ATOM 996 N N . ILE A 1 208 ? 180.970 195.830 179.316 1.00 79.02 208 ILE A N 1
ATOM 997 C CA . ILE A 1 208 ? 180.486 195.038 180.443 1.00 79.65 208 ILE A CA 1
ATOM 998 C C . ILE A 1 208 ? 181.489 195.064 181.591 1.00 80.47 208 ILE A C 1
ATOM 999 O O . ILE A 1 208 ? 181.119 195.260 182.754 1.00 81.34 208 ILE A O 1
ATOM 1004 N N . SER A 1 209 ? 182.774 194.871 181.284 1.00 81.55 209 SER A N 1
ATOM 1005 C CA . SER A 1 209 ? 183.789 194.877 182.333 1.00 82.17 209 SER A CA 1
ATOM 1006 C C . SER A 1 209 ? 183.879 196.239 183.008 1.00 82.73 209 SER A C 1
ATOM 1007 O O . SER A 1 209 ? 184.021 196.325 184.233 1.00 83.48 209 SER A O 1
ATOM 1010 N N . PHE A 1 210 ? 183.810 197.316 182.224 1.00 87.73 210 PHE A N 1
ATOM 1011 C CA . PHE A 1 210 ? 183.814 198.654 182.805 1.00 88.55 210 PHE A CA 1
ATOM 1012 C C . PHE A 1 210 ? 182.567 198.894 183.648 1.00 88.75 210 PHE A C 1
ATOM 1013 O O . PHE A 1 210 ? 182.648 199.490 184.727 1.00 89.24 210 PHE A O 1
ATOM 1021 N N . LEU A 1 211 ? 181.406 198.436 183.173 1.00 86.52 211 LEU A N 1
ATOM 1022 C CA . LEU A 1 211 ? 180.167 198.649 183.915 1.00 86.81 211 LEU A CA 1
ATOM 1023 C C . LEU A 1 211 ? 180.187 197.917 185.251 1.00 87.88 211 LEU A C 1
ATOM 1024 O O . LEU A 1 211 ? 179.741 198.458 186.270 1.00 87.92 211 LEU A O 1
ATOM 1029 N N . ARG A 1 212 ? 180.699 196.683 185.268 1.00 86.72 212 ARG A N 1
ATOM 1030 C CA . ARG A 1 212 ? 180.755 195.920 186.511 1.00 86.23 212 ARG A CA 1
ATOM 1031 C C . ARG A 1 212 ? 181.694 196.563 187.524 1.00 86.23 212 ARG A C 1
ATOM 1032 O O . ARG A 1 212 ? 181.475 196.440 188.734 1.00 86.20 212 ARG A O 1
ATOM 1040 N N . LEU A 1 213 ? 182.742 197.245 187.054 1.00 90.74 213 LEU A N 1
ATOM 1041 C CA . LEU A 1 213 ? 183.644 197.930 187.974 1.00 91.70 213 LEU A CA 1
ATOM 1042 C C . LEU A 1 213 ? 182.927 199.053 188.711 1.00 91.70 213 LEU A C 1
ATOM 1043 O O . LEU A 1 213 ? 183.142 199.254 189.913 1.00 91.71 213 LEU A O 1
ATOM 1048 N N . LEU A 1 214 ? 182.076 199.801 188.006 1.00 91.61 214 LEU A N 1
ATOM 1049 C CA . LEU A 1 214 ? 181.295 200.845 188.660 1.00 92.80 214 LEU A CA 1
ATOM 1050 C C . LEU A 1 214 ? 180.356 200.256 189.703 1.00 94.06 214 LEU A C 1
ATOM 1051 O O . LEU A 1 214 ? 180.223 200.795 190.808 1.00 93.97 214 LEU A O 1
ATOM 1056 N N . LEU A 1 215 ? 179.702 199.147 189.373 1.00 94.28 215 LEU A N 1
ATOM 1057 C CA . LEU A 1 215 ? 178.760 198.510 190.283 1.00 94.67 215 LEU A CA 1
ATOM 1058 C C . LEU A 1 215 ? 179.463 197.479 191.163 1.00 93.87 215 LEU A C 1
ATOM 1059 O O . LEU A 1 215 ? 180.283 197.829 192.012 1.00 93.99 215 LEU A O 1
ATOM 1064 N N . PRO A 1 266 ? 186.587 170.527 194.844 1.00 43.15 266 PRO A N 1
ATOM 1065 C CA . PRO A 1 266 ? 185.434 169.979 194.123 1.00 41.71 266 PRO A CA 1
ATOM 1066 C C . PRO A 1 266 ? 185.636 169.958 192.609 1.00 41.09 266 PRO A C 1
ATOM 1067 O O . PRO A 1 266 ? 186.460 169.198 192.103 1.00 42.65 266 PRO A O 1
ATOM 1071 N N . ARG A 1 267 ? 184.881 170.792 191.904 1.00 28.33 267 ARG A N 1
ATOM 1072 C CA . ARG A 1 267 ? 184.930 170.875 190.452 1.00 19.89 267 ARG A CA 1
ATOM 1073 C C . ARG A 1 267 ? 185.849 172.016 190.042 1.00 20.70 267 ARG A C 1
ATOM 1074 O O . ARG A 1 267 ? 185.711 173.137 190.539 1.00 29.71 267 ARG A O 1
ATOM 1082 N N . LEU A 1 268 ? 186.788 171.726 189.146 1.00 22.21 268 LEU A N 1
ATOM 1083 C CA . LEU A 1 268 ? 187.743 172.724 188.679 1.00 20.16 268 LEU A CA 1
ATOM 1084 C C . LEU A 1 268 ? 187.090 173.598 187.618 1.00 20.36 268 LEU A C 1
ATOM 1085 O O . LEU A 1 268 ? 186.664 173.101 186.573 1.00 21.63 268 LEU A O 1
ATOM 1090 N N . ARG A 1 269 ? 187.014 174.899 187.888 1.00 19.43 269 ARG A N 1
ATOM 1091 C CA . ARG A 1 269 ? 186.332 175.819 186.989 1.00 20.52 269 ARG A CA 1
ATOM 1092 C C . ARG A 1 269 ? 187.124 176.075 185.713 1.00 24.64 269 ARG A C 1
ATOM 1093 O O . ARG A 1 269 ? 186.528 176.415 184.687 1.00 25.33 269 ARG A O 1
ATOM 1101 N N . SER A 1 270 ? 188.446 175.908 185.746 1.00 23.21 270 SER A N 1
ATOM 1102 C CA . SER A 1 270 ? 189.252 176.169 184.561 1.00 19.06 270 SER A CA 1
ATOM 1103 C C . SER A 1 270 ? 189.106 175.067 183.519 1.00 15.05 270 SER A C 1
ATOM 1104 O O . SER A 1 270 ? 189.182 175.342 182.318 1.00 19.90 270 SER A O 1
ATOM 1107 N N . VAL A 1 271 ? 188.881 173.827 183.948 1.00 15.94 271 VAL A N 1
ATOM 1108 C CA . VAL A 1 271 ? 188.624 172.746 183.001 1.00 14.56 271 VAL A CA 1
ATOM 1109 C C . VAL A 1 271 ? 187.263 172.926 182.338 1.00 14.48 271 VAL A C 1
ATOM 1110 O O . VAL A 1 271 ? 187.098 172.650 181.145 1.00 18.55 271 VAL A O 1
ATOM 1114 N N . ASP A 1 272 ? 186.270 173.391 183.096 1.00 16.21 272 ASP A N 1
ATOM 1115 C CA . ASP A 1 272 ? 184.962 173.692 182.521 1.00 11.40 272 ASP A CA 1
ATOM 1116 C C . ASP A 1 272 ? 185.030 174.872 181.563 1.00 12.76 272 ASP A C 1
ATOM 1117 O O . ASP A 1 272 ? 184.369 174.870 180.522 1.00 15.60 272 ASP A O 1
ATOM 1122 N N . THR A 1 273 ? 185.814 175.893 181.909 1.00 17.40 273 THR A N 1
ATOM 1123 C CA . THR A 1 273 ? 186.027 177.017 181.005 1.00 11.85 273 THR A CA 1
ATOM 1124 C C . THR A 1 273 ? 186.683 176.563 179.708 1.00 14.27 273 THR A C 1
ATOM 1125 O O . THR A 1 273 ? 186.263 176.968 178.620 1.00 21.72 273 THR A O 1
ATOM 1129 N N . PHE A 1 274 ? 187.708 175.713 179.806 1.00 8.39 274 PHE A N 1
ATOM 1130 C CA . PHE A 1 274 ? 188.393 175.203 178.622 1.00 5.54 274 PHE A CA 1
ATOM 1131 C C . PHE A 1 274 ? 187.445 174.387 177.747 1.00 8.52 274 PHE A C 1
ATOM 1132 O O . PHE A 1 274 ? 187.398 174.566 176.523 1.00 19.09 274 PHE A O 1
ATOM 1140 N N . ARG A 1 275 ? 186.661 173.501 178.361 1.00 6.77 275 ARG A N 1
ATOM 1141 C CA . ARG A 1 275 ? 185.732 172.687 177.589 1.00 5.58 275 ARG A CA 1
ATOM 1142 C C . ARG A 1 275 ? 184.637 173.534 176.954 1.00 13.93 275 ARG A C 1
ATOM 1143 O O . ARG A 1 275 ? 184.186 173.229 175.846 1.00 17.45 275 ARG A O 1
ATOM 1151 N N . GLY A 1 276 ? 184.210 174.608 177.621 1.00 13.62 276 GLY A N 1
ATOM 1152 C CA . GLY A 1 276 ? 183.202 175.476 177.042 1.00 6.60 276 GLY A CA 1
ATOM 1153 C C . GLY A 1 276 ? 183.716 176.343 175.913 1.00 12.34 276 GLY A C 1
ATOM 1154 O O . GLY A 1 276 ? 182.976 176.641 174.975 1.00 17.49 276 GLY A O 1
ATOM 1155 N N . ILE A 1 277 ? 184.979 176.764 175.984 1.00 6.85 277 ILE A N 1
ATOM 1156 C CA . ILE A 1 277 ? 185.595 177.450 174.851 1.00 9.47 277 ILE A CA 1
ATOM 1157 C C . ILE A 1 277 ? 185.664 176.525 173.644 1.00 11.79 277 ILE A C 1
ATOM 1158 O O . ILE A 1 277 ? 185.348 176.924 172.515 1.00 14.02 277 ILE A O 1
ATOM 1163 N N . ALA A 1 278 ? 186.074 175.274 173.863 1.00 9.32 278 ALA A N 1
ATOM 1164 C CA . ALA A 1 278 ? 186.098 174.306 172.771 1.00 9.21 278 ALA A CA 1
ATOM 1165 C C . ALA A 1 278 ? 184.702 174.074 172.200 1.00 11.80 278 ALA A C 1
ATOM 1166 O O . ALA A 1 278 ? 184.540 173.931 170.985 1.00 14.44 278 ALA A O 1
ATOM 1168 N N . LEU A 1 279 ? 183.682 174.031 173.058 1.00 9.63 279 LEU A N 1
ATOM 1169 C CA . LEU A 1 279 ? 182.315 173.828 172.584 1.00 10.68 279 LEU A CA 1
ATOM 1170 C C . LEU A 1 279 ? 181.813 175.003 171.758 1.00 9.85 279 LEU A C 1
ATOM 1171 O O . LEU A 1 279 ? 181.129 174.809 170.749 1.00 13.53 279 LEU A O 1
ATOM 1176 N N . ILE A 1 280 ? 182.109 176.229 172.188 1.00 11.21 280 ILE A N 1
ATOM 1177 C CA . ILE A 1 280 ? 181.668 177.401 171.442 1.00 4.82 280 ILE A CA 1
ATOM 1178 C C . ILE A 1 280 ? 182.340 177.454 170.075 1.00 12.23 280 ILE A C 1
ATOM 1179 O O . ILE A 1 280 ? 181.692 177.740 169.060 1.00 15.93 280 ILE A O 1
ATOM 1184 N N . LEU A 1 281 ? 183.643 177.168 170.022 1.00 12.72 281 LEU A N 1
ATOM 1185 C CA . LEU A 1 281 ? 184.323 177.099 168.733 1.00 5.29 281 LEU A CA 1
ATOM 1186 C C . LEU A 1 281 ? 183.761 175.983 167.865 1.00 6.27 281 LEU A C 1
ATOM 1187 O O . LEU A 1 281 ? 183.619 176.148 166.651 1.00 15.68 281 LEU A O 1
ATOM 1192 N N . MET A 1 282 ? 183.448 174.836 168.466 1.00 8.15 282 MET A N 1
ATOM 1193 C CA . MET A 1 282 ? 182.907 173.719 167.704 1.00 7.72 282 MET A CA 1
ATOM 1194 C C . MET A 1 282 ? 181.562 174.069 167.088 1.00 5.46 282 MET A C 1
ATOM 1195 O O . MET A 1 282 ? 181.296 173.733 165.933 1.00 14.87 282 MET A O 1
ATOM 1200 N N . VAL A 1 283 ? 180.694 174.736 167.846 1.00 8.86 283 VAL A N 1
ATOM 1201 C CA . VAL A 1 283 ? 179.378 175.079 167.320 1.00 9.92 283 VAL A CA 1
ATOM 1202 C C . VAL A 1 283 ? 179.498 176.125 166.219 1.00 15.46 283 VAL A C 1
ATOM 1203 O O . VAL A 1 283 ? 178.784 176.065 165.214 1.00 14.81 283 VAL A O 1
ATOM 1207 N N . PHE A 1 284 ? 180.399 177.097 166.382 1.00 12.54 284 PHE A N 1
ATOM 1208 C CA . PHE A 1 284 ? 180.594 178.087 165.327 1.00 6.16 284 PHE A CA 1
ATOM 1209 C C . PHE A 1 284 ? 181.115 177.444 164.047 1.00 13.28 284 PHE A C 1
ATOM 1210 O O . PHE A 1 284 ? 180.633 177.748 162.950 1.00 17.68 284 PHE A O 1
ATOM 1218 N N . VAL A 1 285 ? 182.099 176.555 164.169 1.00 9.06 285 VAL A N 1
ATOM 1219 C CA . VAL A 1 285 ? 182.717 175.930 163.004 1.00 7.03 285 VAL A CA 1
ATOM 1220 C C . VAL A 1 285 ? 181.773 174.945 162.325 1.00 8.29 285 VAL A C 1
ATOM 1221 O O . VAL A 1 285 ? 181.675 174.913 161.095 1.00 20.53 285 VAL A O 1
ATOM 1225 N N . ASN A 1 286 ? 181.082 174.113 163.103 1.00 6.37 286 ASN A N 1
ATOM 1226 C CA . ASN A 1 286 ? 180.223 173.095 162.511 1.00 7.55 286 ASN A CA 1
ATOM 1227 C C . ASN A 1 286 ? 179.047 173.702 161.766 1.00 9.18 286 ASN A C 1
ATOM 1228 O O . ASN A 1 286 ? 178.569 173.116 160.791 1.00 15.75 286 ASN A O 1
ATOM 1233 N N . TYR A 1 287 ? 178.569 174.862 162.199 1.00 10.03 287 TYR A N 1
ATOM 1234 C CA . TYR A 1 287 ? 177.444 175.498 161.534 1.00 8.16 287 TYR A CA 1
ATOM 1235 C C . TYR A 1 287 ? 177.845 176.256 160.277 1.00 10.76 287 TYR A C 1
ATOM 1236 O O . TYR A 1 287 ? 176.963 176.713 159.549 1.00 21.41 287 TYR A O 1
ATOM 1245 N N . GLY A 1 288 ? 179.135 176.389 159.993 1.00 7.86 288 GLY A N 1
ATOM 1246 C CA . GLY A 1 288 ? 179.563 177.015 158.762 1.00 6.04 288 GLY A CA 1
ATOM 1247 C C . GLY A 1 288 ? 180.767 177.923 158.871 1.00 13.85 288 GLY A C 1
ATOM 1248 O O . GLY A 1 288 ? 181.530 178.050 157.912 1.00 22.95 288 GLY A O 1
ATOM 1249 N N . GLY A 1 289 ? 180.955 178.559 160.024 1.00 11.25 289 GLY A N 1
ATOM 1250 C CA . GLY A 1 289 ? 182.079 179.458 160.210 1.00 7.97 289 GLY A CA 1
ATOM 1251 C C . GLY A 1 289 ? 182.068 180.673 159.312 1.00 12.64 289 GLY A C 1
ATOM 1252 O O . GLY A 1 289 ? 183.133 181.211 159.001 1.00 16.88 289 GLY A O 1
ATOM 1253 N N . GLY A 1 290 ? 180.891 181.127 158.889 1.00 10.39 290 GLY A N 1
ATOM 1254 C CA . GLY A 1 290 ? 180.800 182.228 157.952 1.00 7.38 290 GLY A CA 1
ATOM 1255 C C . GLY A 1 290 ? 181.192 181.888 156.536 1.00 12.94 290 GLY A C 1
ATOM 1256 O O . GLY A 1 290 ? 181.304 182.795 155.709 1.00 13.34 290 GLY A O 1
ATOM 1257 N N . LYS A 1 291 ? 181.391 180.603 156.236 1.00 18.05 291 LYS A N 1
ATOM 1258 C CA . LYS A 1 291 ? 181.916 180.099 154.968 1.00 15.24 291 LYS A CA 1
ATOM 1259 C C . LYS A 1 291 ? 183.327 180.598 154.678 1.00 13.63 291 LYS A C 1
ATOM 1260 O O . LYS A 1 291 ? 183.748 180.630 153.522 1.00 20.11 291 LYS A O 1
ATOM 1266 N N . TYR A 1 292 ? 184.077 180.966 155.710 1.00 14.42 292 TYR A N 1
ATOM 1267 C CA . TYR A 1 292 ? 185.457 181.400 155.559 1.00 10.58 292 TYR A CA 1
ATOM 1268 C C . TYR A 1 292 ? 186.379 180.192 155.591 1.00 15.89 292 TYR A C 1
ATOM 1269 O O . TYR A 1 292 ? 186.183 179.273 156.387 1.00 23.50 292 TYR A O 1
ATOM 1278 N N . TRP A 1 293 ? 187.387 180.197 154.716 1.00 18.41 293 TRP A N 1
ATOM 1279 C CA . TRP A 1 293 ? 188.260 179.035 154.588 1.00 12.08 293 TRP A CA 1
ATOM 1280 C C . TRP A 1 293 ? 189.077 178.786 155.850 1.00 14.08 293 TRP A C 1
ATOM 1281 O O . TRP A 1 293 ? 189.443 177.640 156.126 1.00 19.76 293 TRP A O 1
ATOM 1292 N N . TYR A 1 294 ? 189.388 179.830 156.617 1.00 13.68 294 TYR A N 1
ATOM 1293 C CA . TYR A 1 294 ? 190.168 179.646 157.832 1.00 9.75 294 TYR A CA 1
ATOM 1294 C C . TYR A 1 294 ? 189.317 179.210 159.014 1.00 14.44 294 TYR A C 1
ATOM 1295 O O . TYR A 1 294 ? 189.867 178.904 160.073 1.00 20.06 294 TYR A O 1
ATOM 1304 N N . PHE A 1 295 ? 188.000 179.176 158.860 1.00 12.84 295 PHE A N 1
ATOM 1305 C CA . PHE A 1 295 ? 187.110 178.557 159.826 1.00 5.64 295 PHE A CA 1
ATOM 1306 C C . PHE A 1 295 ? 186.591 177.214 159.337 1.00 11.22 295 PHE A C 1
ATOM 1307 O O . PHE A 1 295 ? 185.611 176.703 159.881 1.00 17.41 295 PHE A O 1
ATOM 1315 N N . LYS A 1 296 ? 187.209 176.651 158.305 1.00 13.79 296 LYS A N 1
ATOM 1316 C CA . LYS A 1 296 ? 186.964 175.295 157.847 1.00 11.06 296 LYS A CA 1
ATOM 1317 C C . LYS A 1 296 ? 188.178 174.432 158.143 1.00 15.58 296 LYS A C 1
ATOM 1318 O O . LYS A 1 296 ? 189.226 174.913 158.571 1.00 24.53 296 LYS A O 1
ATOM 1324 N N . HIS A 1 297 ? 188.021 173.135 157.917 1.00 14.60 297 HIS A N 1
ATOM 1325 C CA . HIS A 1 297 ? 189.131 172.213 158.086 1.00 5.56 297 HIS A CA 1
ATOM 1326 C C . HIS A 1 297 ? 190.142 172.392 156.966 1.00 15.69 297 HIS A C 1
ATOM 1327 O O . HIS A 1 297 ? 189.780 172.683 155.824 1.00 22.14 297 HIS A O 1
ATOM 1334 N N . ALA A 1 298 ? 191.418 172.226 157.298 1.00 17.76 298 ALA A N 1
ATOM 1335 C CA . ALA A 1 298 ? 192.460 172.244 156.284 1.00 10.31 298 ALA A CA 1
ATOM 1336 C C . ALA A 1 298 ? 192.251 171.093 155.312 1.00 8.47 298 ALA A C 1
ATOM 1337 O O . ALA A 1 298 ? 191.748 170.031 155.678 1.00 17.33 298 ALA A O 1
ATOM 1339 N N . SER A 1 299 ? 192.618 171.316 154.052 1.00 13.03 299 SER A N 1
ATOM 1340 C CA . SER A 1 299 ? 192.418 170.292 153.035 1.00 12.56 299 SER A CA 1
ATOM 1341 C C . SER A 1 299 ? 193.216 169.037 153.350 1.00 19.07 299 SER A C 1
ATOM 1342 O O . SER A 1 299 ? 192.629 167.982 153.595 1.00 27.30 299 SER A O 1
ATOM 1345 N N . TRP A 1 300 ? 194.545 169.112 153.330 1.00 17.29 300 TRP A N 1
ATOM 1346 C CA . TRP A 1 300 ? 195.341 168.014 153.858 1.00 7.27 300 TRP A CA 1
ATOM 1347 C C . TRP A 1 300 ? 196.214 168.434 155.033 1.00 12.16 300 TRP A C 1
ATOM 1348 O O . TRP A 1 300 ? 195.973 167.985 156.154 1.00 15.26 300 TRP A O 1
ATOM 1359 N N . ASN A 1 301 ? 197.157 169.344 154.840 1.00 11.39 301 ASN A N 1
ATOM 1360 C CA . ASN A 1 301 ? 198.178 169.630 155.835 1.00 7.31 301 ASN A CA 1
ATOM 1361 C C . ASN A 1 301 ? 197.994 171.036 156.384 1.00 16.45 301 ASN A C 1
ATOM 1362 O O . ASN A 1 301 ? 197.459 171.918 155.709 1.00 19.98 301 ASN A O 1
ATOM 1367 N N . GLY A 1 302 ? 198.444 171.237 157.609 1.00 15.10 302 GLY A N 1
ATOM 1368 C CA . GLY A 1 302 ? 198.366 172.525 158.260 1.00 12.57 302 GLY A CA 1
ATOM 1369 C C . GLY A 1 302 ? 197.278 172.566 159.315 1.00 15.42 302 GLY A C 1
ATOM 1370 O O . GLY A 1 302 ? 196.702 171.549 159.707 1.00 23.56 302 GLY A O 1
ATOM 1371 N N . LEU A 1 303 ? 197.006 173.782 159.780 1.00 17.21 303 LEU A N 1
ATOM 1372 C CA . LEU A 1 303 ? 196.027 174.033 160.825 1.00 9.33 303 LEU A CA 1
ATOM 1373 C C . LEU A 1 303 ? 195.163 175.226 160.457 1.00 8.00 303 LEU A C 1
ATOM 1374 O O . LEU A 1 303 ? 195.660 176.220 159.926 1.00 15.62 303 LEU A O 1
ATOM 1379 N N . THR A 1 304 ? 193.875 175.121 160.748 1.00 11.95 304 THR A N 1
ATOM 1380 C CA . THR A 1 304 ? 192.975 176.261 160.812 1.00 11.16 304 THR A CA 1
ATOM 1381 C C . THR A 1 304 ? 192.338 176.283 162.197 1.00 12.88 304 THR A C 1
ATOM 1382 O O . THR A 1 304 ? 192.678 175.486 163.069 1.00 17.37 304 THR A O 1
ATOM 1386 N N . VAL A 1 305 ? 191.406 177.215 162.401 1.00 16.34 305 VAL A N 1
ATOM 1387 C CA . VAL A 1 305 ? 190.683 177.268 163.666 1.00 14.97 305 VAL A CA 1
ATOM 1388 C C . VAL A 1 305 ? 189.807 176.034 163.836 1.00 14.22 305 VAL A C 1
ATOM 1389 O O . VAL A 1 305 ? 189.603 175.557 164.957 1.00 19.99 305 VAL A O 1
ATOM 1393 N N . ALA A 1 306 ? 189.279 175.497 162.736 1.00 14.72 306 ALA A N 1
ATOM 1394 C CA . ALA A 1 306 ? 188.428 174.317 162.800 1.00 12.15 306 ALA A CA 1
ATOM 1395 C C . ALA A 1 306 ? 189.154 173.090 163.326 1.00 16.01 306 ALA A C 1
ATOM 1396 O O . ALA A 1 306 ? 188.511 172.194 163.881 1.00 18.95 306 ALA A O 1
ATOM 1398 N N . ASP A 1 307 ? 190.471 173.027 163.169 1.00 17.04 307 ASP A N 1
ATOM 1399 C CA . ASP A 1 307 ? 191.240 171.829 163.465 1.00 9.46 307 ASP A CA 1
ATOM 1400 C C . ASP A 1 307 ? 191.715 171.752 164.908 1.00 12.09 307 ASP A C 1
ATOM 1401 O O . ASP A 1 307 ? 192.398 170.790 165.264 1.00 20.59 307 ASP A O 1
ATOM 1406 N N . LEU A 1 308 ? 191.367 172.723 165.747 1.00 11.92 308 LEU A N 1
ATOM 1407 C CA . LEU A 1 308 ? 191.924 172.795 167.089 1.00 9.93 308 LEU A CA 1
ATOM 1408 C C . LEU A 1 308 ? 191.088 172.089 168.146 1.00 8.38 308 LEU A C 1
ATOM 1409 O O . LEU A 1 308 ? 191.654 171.574 169.113 1.00 10.91 308 LEU A O 1
ATOM 1414 N N . VAL A 1 309 ? 189.766 172.024 167.985 1.00 10.00 309 VAL A N 1
ATOM 1415 C CA . VAL A 1 309 ? 188.905 171.772 169.138 1.00 12.14 309 VAL A CA 1
ATOM 1416 C C . VAL A 1 309 ? 188.799 170.286 169.469 1.00 11.83 309 VAL A C 1
ATOM 1417 O O . VAL A 1 309 ? 188.697 169.920 170.642 1.00 11.47 309 VAL A O 1
ATOM 1421 N N . PHE A 1 310 ? 188.805 169.408 168.466 1.00 15.26 310 PHE A N 1
ATOM 1422 C CA . PHE A 1 310 ? 188.686 167.973 168.733 1.00 10.81 310 PHE A CA 1
ATOM 1423 C C . PHE A 1 310 ? 189.838 167.426 169.575 1.00 9.16 310 PHE A C 1
ATOM 1424 O O . PHE A 1 310 ? 189.570 166.704 170.553 1.00 11.18 310 PHE A O 1
ATOM 1432 N N . PRO A 1 311 ? 191.112 167.712 169.277 1.00 13.96 311 PRO A N 1
ATOM 1433 C CA . PRO A 1 311 ? 192.178 167.285 170.196 1.00 12.29 311 PRO A CA 1
ATOM 1434 C C . PRO A 1 311 ? 192.038 167.862 171.586 1.00 10.68 311 PRO A C 1
ATOM 1435 O O . PRO A 1 311 ? 192.417 167.204 172.559 1.00 15.34 311 PRO A O 1
ATOM 1439 N N . TRP A 1 312 ? 191.520 169.083 171.707 1.00 10.28 312 TRP A N 1
ATOM 1440 C CA . TRP A 1 312 ? 191.310 169.675 173.021 1.00 2.72 312 TRP A CA 1
ATOM 1441 C C . TRP A 1 312 ? 190.259 168.909 173.806 1.00 6.07 312 TRP A C 1
ATOM 1442 O O . TRP A 1 312 ? 190.385 168.747 175.021 1.00 16.22 312 TRP A O 1
ATOM 1453 N N . PHE A 1 313 ? 189.219 168.428 173.128 1.00 9.09 313 PHE A N 1
ATOM 1454 C CA . PHE A 1 313 ? 188.222 167.591 173.782 1.00 5.88 313 PHE A CA 1
ATOM 1455 C C . PHE A 1 313 ? 188.832 166.287 174.279 1.00 7.91 313 PHE A C 1
ATOM 1456 O O . PHE A 1 313 ? 188.521 165.835 175.384 1.00 13.76 313 PHE A O 1
ATOM 1464 N N . VAL A 1 314 ? 189.705 165.669 173.480 1.00 9.31 314 VAL A N 1
ATOM 1465 C CA . VAL A 1 314 ? 190.367 164.436 173.914 1.00 8.66 314 VAL A CA 1
ATOM 1466 C C . VAL A 1 314 ? 191.273 164.698 175.116 1.00 8.05 314 VAL A C 1
ATOM 1467 O O . VAL A 1 314 ? 191.308 163.914 176.073 1.00 7.57 314 VAL A O 1
ATOM 1471 N N . PHE A 1 315 ? 192.022 165.801 175.080 1.00 6.52 315 PHE A N 1
ATOM 1472 C CA . PHE A 1 315 ? 192.881 166.192 176.195 1.00 6.77 315 PHE A CA 1
ATOM 1473 C C . PHE A 1 315 ? 192.073 166.406 177.473 1.00 9.15 315 PHE A C 1
ATOM 1474 O O . PHE A 1 315 ? 192.412 165.870 178.537 1.00 12.83 315 PHE A O 1
ATOM 1482 N N . ILE A 1 316 ? 190.998 167.193 177.386 1.00 3.72 316 ILE A N 1
ATOM 1483 C CA . ILE A 1 316 ? 190.178 167.487 178.558 1.00 5.01 316 ILE A CA 1
ATOM 1484 C C . ILE A 1 316 ? 189.537 166.217 179.094 1.00 8.43 316 ILE A C 1
ATOM 1485 O O . ILE A 1 316 ? 189.391 166.045 180.308 1.00 14.55 316 ILE A O 1
ATOM 1490 N N . MET A 1 317 ? 189.136 165.311 178.203 1.00 11.76 317 MET A N 1
ATOM 1491 C CA . MET A 1 317 ? 188.523 164.068 178.647 1.00 9.17 317 MET A CA 1
ATOM 1492 C C . MET A 1 317 ? 189.521 163.175 179.377 1.00 10.48 317 MET A C 1
ATOM 1493 O O . MET A 1 317 ? 189.146 162.492 180.331 1.00 18.72 317 MET A O 1
ATOM 1498 N N . GLY A 1 318 ? 190.791 163.179 178.969 1.00 7.20 318 GLY A N 1
ATOM 1499 C CA . GLY A 1 318 ? 191.802 162.479 179.749 1.00 4.85 318 GLY A CA 1
ATOM 1500 C C . GLY A 1 318 ? 192.005 163.077 181.130 1.00 11.63 318 GLY A C 1
ATOM 1501 O O . GLY A 1 318 ? 192.138 162.353 182.125 1.00 14.08 318 GLY A O 1
ATOM 1502 N N . SER A 1 319 ? 192.036 164.409 181.212 1.00 15.52 319 SER A N 1
ATOM 1503 C CA . SER A 1 319 ? 192.141 165.069 182.512 1.00 8.04 319 SER A CA 1
ATOM 1504 C C . SER A 1 319 ? 190.974 164.695 183.414 1.00 13.22 319 SER A C 1
ATOM 1505 O O . SER A 1 319 ? 191.160 164.393 184.599 1.00 17.52 319 SER A O 1
ATOM 1508 N N . SER A 1 320 ? 189.761 164.712 182.864 1.00 14.19 320 SER A N 1
ATOM 1509 C CA . SER A 1 320 ? 188.579 164.334 183.623 1.00 5.67 320 SER A CA 1
ATOM 1510 C C . SER A 1 320 ? 188.614 162.868 184.023 1.00 10.60 320 SER A C 1
ATOM 1511 O O . SER A 1 320 ? 188.096 162.511 185.085 1.00 18.90 320 SER A O 1
ATOM 1514 N N . ILE A 1 321 ? 189.209 162.008 183.192 1.00 14.41 321 ILE A N 1
ATOM 1515 C CA . ILE A 1 321 ? 189.371 160.606 183.564 1.00 11.11 321 ILE A CA 1
ATOM 1516 C C . ILE A 1 321 ? 190.143 160.502 184.868 1.00 11.63 321 ILE A C 1
ATOM 1517 O O . ILE A 1 321 ? 189.712 159.834 185.813 1.00 15.53 321 ILE A O 1
ATOM 1522 N N . PHE A 1 322 ? 191.286 161.186 184.950 1.00 15.20 322 PHE A N 1
ATOM 1523 C CA . PHE A 1 322 ? 192.080 161.075 186.170 1.00 14.16 322 PHE A CA 1
ATOM 1524 C C . PHE A 1 322 ? 191.368 161.692 187.368 1.00 15.20 322 PHE A C 1
ATOM 1525 O O . PHE A 1 322 ? 191.354 161.101 188.452 1.00 18.21 322 PHE A O 1
ATOM 1533 N N . LEU A 1 323 ? 190.777 162.877 187.205 1.00 18.43 323 LEU A N 1
ATOM 1534 C CA . LEU A 1 323 ? 190.123 163.528 188.339 1.00 14.74 323 LEU A CA 1
ATOM 1535 C C . LEU A 1 323 ? 188.985 162.672 188.883 1.00 18.44 323 LEU A C 1
ATOM 1536 O O . LEU A 1 323 ? 188.916 162.393 190.089 1.00 25.58 323 LEU A O 1
ATOM 1541 N N . SER A 1 324 ? 188.095 162.225 187.996 1.00 20.62 324 SER A N 1
ATOM 1542 C CA . SER A 1 324 ? 186.941 161.441 188.412 1.00 15.88 324 SER A CA 1
ATOM 1543 C C . SER A 1 324 ? 187.358 160.111 189.028 1.00 17.24 324 SER A C 1
ATOM 1544 O O . SER A 1 324 ? 186.848 159.718 190.083 1.00 24.22 324 SER A O 1
ATOM 1547 N N . MET A 1 325 ? 188.290 159.402 188.387 1.00 18.35 325 MET A N 1
ATOM 1548 C CA . MET A 1 325 ? 188.687 158.093 188.889 1.00 18.52 325 MET A CA 1
ATOM 1549 C C . MET A 1 325 ? 189.396 158.195 190.229 1.00 22.64 325 MET A C 1
ATOM 1550 O O . MET A 1 325 ? 189.189 157.354 191.108 1.00 27.73 325 MET A O 1
ATOM 1555 N N . THR A 1 326 ? 190.245 159.207 190.403 1.00 20.81 326 THR A N 1
ATOM 1556 C CA . THR A 1 326 ? 190.925 159.374 191.679 1.00 22.47 326 THR A CA 1
ATOM 1557 C C . THR A 1 326 ? 189.930 159.629 192.799 1.00 24.00 326 THR A C 1
ATOM 1558 O O . THR A 1 326 ? 190.025 159.024 193.873 1.00 24.73 326 THR A O 1
ATOM 1562 N N . SER A 1 327 ? 188.948 160.500 192.559 1.00 29.03 327 SER A N 1
ATOM 1563 C CA . SER A 1 327 ? 187.939 160.760 193.579 1.00 28.25 327 SER A CA 1
ATOM 1564 C C . SER A 1 327 ? 187.143 159.502 193.907 1.00 32.43 327 SER A C 1
ATOM 1565 O O . SER A 1 327 ? 186.921 159.186 195.083 1.00 36.32 327 SER A O 1
ATOM 1568 N N . ILE A 1 328 ? 186.725 158.759 192.881 1.00 29.51 328 ILE A N 1
ATOM 1569 C CA . ILE A 1 328 ? 185.896 157.574 193.095 1.00 28.84 328 ILE A CA 1
ATOM 1570 C C . ILE A 1 328 ? 186.662 156.513 193.875 1.00 29.80 328 ILE A C 1
ATOM 1571 O O . ILE A 1 328 ? 186.136 155.907 194.814 1.00 35.01 328 ILE A O 1
ATOM 1576 N N . LEU A 1 329 ? 187.916 156.265 193.498 1.00 31.07 329 LEU A N 1
ATOM 1577 C CA . LEU A 1 329 ? 188.680 155.219 194.167 1.00 30.09 329 LEU A CA 1
ATOM 1578 C C . LEU A 1 329 ? 189.101 155.632 195.568 1.00 31.80 329 LEU A C 1
ATOM 1579 O O . LEU A 1 329 ? 189.299 154.770 196.430 1.00 35.26 329 LEU A O 1
ATOM 1584 N N . GLN A 1 330 ? 189.263 156.933 195.814 1.00 37.66 330 GLN A N 1
ATOM 1585 C CA . GLN A 1 330 ? 189.560 157.385 197.166 1.00 37.76 330 GLN A CA 1
ATOM 1586 C C . GLN A 1 330 ? 188.344 157.252 198.071 1.00 38.31 330 GLN A C 1
ATOM 1587 O O . GLN A 1 330 ? 188.487 156.951 199.260 1.00 39.41 330 GLN A O 1
ATOM 1593 N N . ARG A 1 331 ? 187.142 157.454 197.527 1.00 42.27 331 ARG A N 1
ATOM 1594 C CA . ARG A 1 331 ? 185.928 157.282 198.315 1.00 39.45 331 ARG A CA 1
ATOM 1595 C C . ARG A 1 331 ? 185.681 155.835 198.721 1.00 41.82 331 ARG A C 1
ATOM 1596 O O . ARG A 1 331 ? 184.838 155.592 199.588 1.00 43.79 331 ARG A O 1
ATOM 1604 N N . GLY A 1 332 ? 186.381 154.875 198.125 1.00 41.19 332 GLY A N 1
ATOM 1605 C CA . GLY A 1 332 ? 186.263 153.485 198.506 1.00 40.42 332 GLY A CA 1
ATOM 1606 C C . GLY A 1 332 ? 185.499 152.588 197.553 1.00 42.22 332 GLY A C 1
ATOM 1607 O O . GLY A 1 332 ? 185.157 151.465 197.936 1.00 45.14 332 GLY A O 1
ATOM 1608 N N . CYS A 1 333 ? 185.219 153.037 196.335 1.00 43.46 333 CYS A N 1
ATOM 1609 C CA . CYS A 1 333 ? 184.502 152.205 195.381 1.00 42.00 333 CYS A CA 1
ATOM 1610 C C . CYS A 1 333 ? 185.376 151.057 194.890 1.00 41.85 333 CYS A C 1
ATOM 1611 O O . CYS A 1 333 ? 186.606 151.141 194.873 1.00 42.77 333 CYS A O 1
ATOM 1614 N N . SER A 1 334 ? 184.720 149.971 194.496 1.00 37.77 334 SER A N 1
ATOM 1615 C CA . SER A 1 334 ? 185.410 148.811 193.959 1.00 37.22 334 SER A CA 1
ATOM 1616 C C . SER A 1 334 ? 185.921 149.098 192.551 1.00 41.16 334 SER A C 1
ATOM 1617 O O . SER A 1 334 ? 185.413 149.968 191.841 1.00 43.93 334 SER A O 1
ATOM 1620 N N . LYS A 1 335 ? 186.948 148.353 192.150 1.00 36.87 335 LYS A N 1
ATOM 1621 C CA . LYS A 1 335 ? 187.485 148.523 190.807 1.00 32.19 335 LYS A CA 1
ATOM 1622 C C . LYS A 1 335 ? 186.614 147.861 189.749 1.00 35.75 335 LYS A C 1
ATOM 1623 O O . LYS A 1 335 ? 186.596 148.317 188.603 1.00 40.13 335 LYS A O 1
ATOM 1629 N N . PHE A 1 336 ? 185.892 146.796 190.097 1.00 35.49 336 PHE A N 1
ATOM 1630 C CA . PHE A 1 336 ? 185.021 146.149 189.122 1.00 33.26 336 PHE A CA 1
ATOM 1631 C C . PHE A 1 336 ? 183.751 146.944 188.865 1.00 33.91 336 PHE A C 1
ATOM 1632 O O . PHE A 1 336 ? 183.254 146.960 187.735 1.00 37.06 336 PHE A O 1
ATOM 1640 N N . ARG A 1 337 ? 183.209 147.605 189.886 1.00 30.47 337 ARG A N 1
ATOM 1641 C CA . ARG A 1 337 ? 182.077 148.491 189.652 1.00 36.34 337 ARG A CA 1
ATOM 1642 C C . ARG A 1 337 ? 182.482 149.662 188.765 1.00 36.34 337 ARG A C 1
ATOM 1643 O O . ARG A 1 337 ? 181.733 150.062 187.864 1.00 35.48 337 ARG A O 1
ATOM 1651 N N . LEU A 1 338 ? 183.677 150.211 188.994 1.00 30.99 338 LEU A N 1
ATOM 1652 C CA . LEU A 1 338 ? 184.193 151.265 188.129 1.00 28.80 338 LEU A CA 1
ATOM 1653 C C . LEU A 1 338 ? 184.439 150.748 186.718 1.00 24.92 338 LEU A C 1
ATOM 1654 O O . LEU A 1 338 ? 184.201 151.461 185.740 1.00 27.35 338 LEU A O 1
ATOM 1659 N N . LEU A 1 339 ? 184.911 149.508 186.594 1.00 24.26 339 LEU A N 1
ATOM 1660 C CA . LEU A 1 339 ? 185.108 148.913 185.277 1.00 23.93 339 LEU A CA 1
ATOM 1661 C C . LEU A 1 339 ? 183.792 148.794 184.520 1.00 24.85 339 LEU A C 1
ATOM 1662 O O . LEU A 1 339 ? 183.728 149.085 183.321 1.00 26.47 339 LEU A O 1
ATOM 1667 N N . GLY A 1 340 ? 182.731 148.365 185.204 1.00 24.02 340 GLY A N 1
ATOM 1668 C CA . GLY A 1 340 ? 181.426 148.308 184.568 1.00 20.13 340 GLY A CA 1
ATOM 1669 C C . GLY A 1 340 ? 180.922 149.674 184.144 1.00 21.13 340 GLY A C 1
ATOM 1670 O O . GLY A 1 340 ? 180.310 149.819 183.085 1.00 20.26 340 GLY A O 1
ATOM 1671 N N . LYS A 1 341 ? 181.173 150.694 184.966 1.00 21.92 341 LYS A N 1
ATOM 1672 C CA . LYS A 1 341 ? 180.776 152.051 184.602 1.00 16.54 341 LYS A CA 1
ATOM 1673 C C . LYS A 1 341 ? 181.528 152.542 183.369 1.00 22.00 341 LYS A C 1
ATOM 1674 O O . LYS A 1 341 ? 180.946 153.189 182.489 1.00 24.16 341 LYS A O 1
ATOM 1680 N N . ILE A 1 342 ? 182.825 152.241 183.291 1.00 20.90 342 ILE A N 1
ATOM 1681 C CA . ILE A 1 342 ? 183.629 152.638 182.139 1.00 15.25 342 ILE A CA 1
ATOM 1682 C C . ILE A 1 342 ? 183.122 151.955 180.876 1.00 16.45 342 ILE A C 1
ATOM 1683 O O . ILE A 1 342 ? 182.980 152.583 179.820 1.00 21.07 342 ILE A O 1
ATOM 1688 N N . ALA A 1 343 ? 182.843 150.653 180.965 1.00 17.16 343 ALA A N 1
ATOM 1689 C CA . ALA A 1 343 ? 182.360 149.912 179.804 1.00 15.65 343 ALA A CA 1
ATOM 1690 C C . ALA A 1 343 ? 181.009 150.433 179.334 1.00 12.67 343 ALA A C 1
ATOM 1691 O O . ALA A 1 343 ? 180.768 150.557 178.128 1.00 18.90 343 ALA A O 1
ATOM 1693 N N . TRP A 1 344 ? 180.114 150.741 180.273 1.00 13.70 344 TRP A N 1
ATOM 1694 C CA . TRP A 1 344 ? 178.806 151.273 179.914 1.00 12.17 344 TRP A CA 1
ATOM 1695 C C . TRP A 1 344 ? 178.926 152.616 179.204 1.00 15.33 344 TRP A C 1
ATOM 1696 O O . TRP A 1 344 ? 178.270 152.849 178.182 1.00 15.59 344 TRP A O 1
ATOM 1707 N N . ARG A 1 345 ? 179.775 153.507 179.723 1.00 13.70 345 ARG A N 1
ATOM 1708 C CA . ARG A 1 345 ? 179.947 154.817 179.104 1.00 9.38 345 ARG A CA 1
ATOM 1709 C C . ARG A 1 345 ? 180.544 154.707 177.706 1.00 15.49 345 ARG A C 1
ATOM 1710 O O . ARG A 1 345 ? 180.097 155.396 176.781 1.00 13.39 345 ARG A O 1
ATOM 1718 N N . SER A 1 346 ? 181.550 153.847 177.528 1.00 16.68 346 SER A N 1
ATOM 1719 C CA . SER A 1 346 ? 182.161 153.676 176.212 1.00 4.31 346 SER A CA 1
ATOM 1720 C C . SER A 1 346 ? 181.163 153.127 175.204 1.00 13.26 346 SER A C 1
ATOM 1721 O O . SER A 1 346 ? 181.040 153.644 174.086 1.00 22.09 346 SER A O 1
ATOM 1724 N N . PHE A 1 347 ? 180.444 152.068 175.583 1.00 18.26 347 PHE A N 1
ATOM 1725 C CA . PHE A 1 347 ? 179.446 151.476 174.700 1.00 13.98 347 PHE A CA 1
ATOM 1726 C C . PHE A 1 347 ? 178.403 152.503 174.290 1.00 12.27 347 PHE A C 1
ATOM 1727 O O . PHE A 1 347 ? 178.006 152.572 173.121 1.00 16.87 347 PHE A O 1
ATOM 1735 N N . LEU A 1 348 ? 177.963 153.320 175.240 1.00 14.70 348 LEU A N 1
ATOM 1736 C CA . LEU A 1 348 ? 176.876 154.251 174.984 1.00 12.42 348 LEU A CA 1
ATOM 1737 C C . LEU A 1 348 ? 177.335 155.403 174.094 1.00 12.56 348 LEU A C 1
ATOM 1738 O O . LEU A 1 348 ? 176.590 155.850 173.216 1.00 16.43 348 LEU A O 1
ATOM 1743 N N . LEU A 1 349 ? 178.573 155.868 174.283 1.00 16.35 349 LEU A N 1
ATOM 1744 C CA . LEU A 1 349 ? 179.146 156.882 173.397 1.00 10.23 349 LEU A CA 1
ATOM 1745 C C . LEU A 1 349 ? 179.237 156.381 171.964 1.00 9.30 349 LEU A C 1
ATOM 1746 O O . LEU A 1 349 ? 178.855 157.083 171.020 1.00 14.72 349 LEU A O 1
ATOM 1751 N N . ILE A 1 350 ? 179.751 155.163 171.783 1.00 10.06 350 ILE A N 1
ATOM 1752 C CA . ILE A 1 350 ? 179.896 154.601 170.444 1.00 10.09 350 ILE A CA 1
ATOM 1753 C C . ILE A 1 350 ? 178.538 154.448 169.773 1.00 13.47 350 ILE A C 1
ATOM 1754 O O . ILE A 1 350 ? 178.371 154.784 168.594 1.00 14.29 350 ILE A O 1
ATOM 1759 N N . CYS A 1 351 ? 177.547 153.939 170.512 1.00 17.69 351 CYS A N 1
ATOM 1760 C CA . CYS A 1 351 ? 176.216 153.728 169.948 1.00 10.35 351 CYS A CA 1
ATOM 1761 C C . CYS A 1 351 ? 175.565 155.040 169.534 1.00 13.88 351 CYS A C 1
ATOM 1762 O O . CYS A 1 351 ? 174.952 155.125 168.464 1.00 19.04 351 CYS A O 1
ATOM 1765 N N . ILE A 1 352 ? 175.673 156.072 170.373 1.00 13.69 352 ILE A N 1
ATOM 1766 C CA . ILE A 1 352 ? 175.106 157.368 170.012 1.00 10.13 352 ILE A CA 1
ATOM 1767 C C . ILE A 1 352 ? 175.782 157.916 168.766 1.00 14.33 352 ILE A C 1
ATOM 1768 O O . ILE A 1 352 ? 175.119 158.440 167.867 1.00 21.31 352 ILE A O 1
ATOM 1773 N N . GLY A 1 353 ? 177.106 157.783 168.677 1.00 8.07 353 GLY A N 1
ATOM 1774 C CA . GLY A 1 353 ? 177.803 158.260 167.495 1.00 4.50 353 GLY A CA 1
ATOM 1775 C C . GLY A 1 353 ? 177.350 157.572 166.222 1.00 11.08 353 GLY A C 1
ATOM 1776 O O . GLY A 1 353 ? 177.120 158.219 165.201 1.00 8.34 353 GLY A O 1
ATOM 1777 N N . ILE A 1 354 ? 177.217 156.246 166.264 1.00 16.75 354 ILE A N 1
ATOM 1778 C CA . ILE A 1 354 ? 176.851 155.509 165.057 1.00 10.72 354 ILE A CA 1
ATOM 1779 C C . ILE A 1 354 ? 175.410 155.798 164.654 1.00 12.17 354 ILE A C 1
ATOM 1780 O O . ILE A 1 354 ? 175.109 155.978 163.470 1.00 15.93 354 ILE A O 1
ATOM 1785 N N . ILE A 1 355 ? 174.500 155.857 165.621 1.00 15.37 355 ILE A N 1
ATOM 1786 C CA . ILE A 1 355 ? 173.080 155.835 165.297 1.00 14.86 355 ILE A CA 1
ATOM 1787 C C . ILE A 1 355 ? 172.470 157.232 165.186 1.00 13.73 355 ILE A C 1
ATOM 1788 O O . ILE A 1 355 ? 171.532 157.433 164.409 1.00 21.10 355 ILE A O 1
ATOM 1793 N N . ILE A 1 356 ? 172.992 158.220 165.905 1.00 12.59 356 ILE A N 1
ATOM 1794 C CA . ILE A 1 356 ? 172.347 159.514 166.020 1.00 15.30 356 ILE A CA 1
ATOM 1795 C C . ILE A 1 356 ? 173.126 160.608 165.301 1.00 15.40 356 ILE A C 1
ATOM 1796 O O . ILE A 1 356 ? 172.528 161.470 164.656 1.00 26.05 356 ILE A O 1
ATOM 1801 N N . VAL A 1 357 ? 174.453 160.588 165.377 1.00 8.80 357 VAL A N 1
ATOM 1802 C CA . VAL A 1 357 ? 175.248 161.695 164.851 1.00 11.46 357 VAL A CA 1
ATOM 1803 C C . VAL A 1 357 ? 175.670 161.454 163.407 1.00 13.98 357 VAL A C 1
ATOM 1804 O O . VAL A 1 357 ? 175.528 162.338 162.561 1.00 23.52 357 VAL A O 1
ATOM 1808 N N . ASN A 1 358 ? 176.200 160.269 163.097 1.00 11.61 358 ASN A N 1
ATOM 1809 C CA . ASN A 1 358 ? 176.724 160.020 161.754 1.00 10.56 358 ASN A CA 1
ATOM 1810 C C . ASN A 1 358 ? 175.684 160.135 160.647 1.00 12.79 358 ASN A C 1
ATOM 1811 O O . ASN A 1 358 ? 175.954 160.834 159.657 1.00 15.46 358 ASN A O 1
ATOM 1816 N N . PRO A 1 359 ? 174.519 159.485 160.713 1.00 16.74 359 PRO A N 1
ATOM 1817 C CA . PRO A 1 359 ? 173.669 159.418 159.522 1.00 11.15 359 PRO A CA 1
ATOM 1818 C C . PRO A 1 359 ? 173.028 160.751 159.188 1.00 13.81 359 PRO A C 1
ATOM 1819 O O . PRO A 1 359 ? 172.703 161.554 160.063 1.00 24.28 359 PRO A O 1
ATOM 1823 N N . ASN A 1 360 ? 172.853 160.980 157.894 1.00 15.70 360 ASN A N 1
ATOM 1824 C CA . ASN A 1 360 ? 172.065 162.098 157.387 1.00 15.25 360 ASN A CA 1
ATOM 1825 C C . ASN A 1 360 ? 170.683 161.540 157.080 1.00 15.56 360 ASN A C 1
ATOM 1826 O O . ASN A 1 360 ? 170.472 160.903 156.047 1.00 21.04 360 ASN A O 1
ATOM 1831 N N . TYR A 1 361 ? 169.746 161.757 157.995 1.00 15.96 361 TYR A N 1
ATOM 1832 C CA . TYR A 1 361 ? 168.427 161.161 157.869 1.00 15.51 361 TYR A CA 1
ATOM 1833 C C . TYR A 1 361 ? 167.505 161.959 156.961 1.00 17.18 361 TYR A C 1
ATOM 1834 O O . TYR A 1 361 ? 166.392 161.506 156.685 1.00 21.11 361 TYR A O 1
ATOM 1843 N N . CYS A 1 362 ? 167.944 163.126 156.490 1.00 21.66 362 CYS A N 1
ATOM 1844 C CA . CYS A 1 362 ? 167.214 163.841 155.455 1.00 21.09 362 CYS A CA 1
ATOM 1845 C C . CYS A 1 362 ? 167.293 163.133 154.113 1.00 23.54 362 CYS A C 1
ATOM 1846 O O . CYS A 1 362 ? 166.416 163.330 153.268 1.00 27.74 362 CYS A O 1
ATOM 1849 N N . LEU A 1 363 ? 168.320 162.311 153.907 1.00 24.19 363 LEU A N 1
ATOM 1850 C CA . LEU A 1 363 ? 168.508 161.614 152.645 1.00 19.92 363 LEU A CA 1
ATOM 1851 C C . LEU A 1 363 ? 167.654 160.364 152.522 1.00 26.28 363 LEU A C 1
ATOM 1852 O O . LEU A 1 363 ? 167.396 159.918 151.400 1.00 30.24 363 LEU A O 1
ATOM 1857 N N . GLY A 1 364 ? 167.219 159.784 153.633 1.00 22.95 364 GLY A N 1
ATOM 1858 C CA . GLY A 1 364 ? 166.382 158.612 153.588 1.00 19.48 364 GLY A CA 1
ATOM 1859 C C . GLY A 1 364 ? 166.642 157.669 154.741 1.00 24.84 364 GLY A C 1
ATOM 1860 O O . GLY A 1 364 ? 167.544 157.879 155.556 1.00 24.53 364 GLY A O 1
ATOM 1861 N N . PRO A 1 365 ? 165.846 156.607 154.831 1.00 26.60 365 PRO A N 1
ATOM 1862 C CA . PRO A 1 365 ? 166.014 155.650 155.927 1.00 22.46 365 PRO A CA 1
ATOM 1863 C C . PRO A 1 365 ? 167.337 154.906 155.842 1.00 20.11 365 PRO A C 1
ATOM 1864 O O . PRO A 1 365 ? 167.892 154.689 154.763 1.00 25.62 365 PRO A O 1
ATOM 1868 N N . LEU A 1 366 ? 167.833 154.514 157.010 1.00 17.53 366 LEU A N 1
ATOM 1869 C CA . LEU A 1 366 ? 169.153 153.911 157.123 1.00 18.04 366 LEU A CA 1
ATOM 1870 C C . LEU A 1 366 ? 169.191 152.533 156.473 1.00 23.79 366 LEU A C 1
ATOM 1871 O O . LEU A 1 366 ? 168.304 151.705 156.691 1.00 26.31 366 LEU A O 1
ATOM 1876 N N . SER A 1 367 ? 170.223 152.291 155.671 1.00 26.44 367 SER A N 1
ATOM 1877 C CA . SER A 1 367 ? 170.546 150.969 155.162 1.00 24.52 367 SER A CA 1
ATOM 1878 C C . SER A 1 367 ? 171.967 150.622 155.576 1.00 26.88 367 SER A C 1
ATOM 1879 O O . SER A 1 367 ? 172.826 151.498 155.676 1.00 28.03 367 SER A O 1
ATOM 1882 N N . TRP A 1 368 ? 172.205 149.333 155.822 1.00 30.58 368 TRP A N 1
ATOM 1883 C CA . TRP A 1 368 ? 173.474 148.911 156.405 1.00 24.38 368 TRP A CA 1
ATOM 1884 C C . TRP A 1 368 ? 174.646 149.220 155.487 1.00 28.08 368 TRP A C 1
ATOM 1885 O O . TRP A 1 368 ? 175.708 149.646 155.951 1.00 35.11 368 TRP A O 1
ATOM 1896 N N . ASP A 1 369 ? 174.479 149.011 154.184 1.00 29.20 369 ASP A N 1
ATOM 1897 C CA . ASP A 1 369 ? 175.584 149.231 153.263 1.00 33.07 369 ASP A CA 1
ATOM 1898 C C . ASP A 1 369 ? 175.978 150.697 153.137 1.00 33.06 369 ASP A C 1
ATOM 1899 O O . ASP A 1 369 ? 177.032 150.987 152.564 1.00 37.00 369 ASP A O 1
ATOM 1904 N N . LYS A 1 370 ? 175.175 151.622 153.656 1.00 26.81 370 LYS A N 1
ATOM 1905 C CA . LYS A 1 370 ? 175.481 153.044 153.610 1.00 27.63 370 LYS A CA 1
ATOM 1906 C C . LYS A 1 370 ? 175.814 153.604 154.989 1.00 28.04 370 LYS A C 1
ATOM 1907 O O . LYS A 1 370 ? 175.769 154.820 155.185 1.00 32.06 370 LYS A O 1
ATOM 1913 N N . VAL A 1 371 ? 176.126 152.744 155.951 1.00 21.84 371 VAL A N 1
ATOM 1914 C CA . VAL A 1 371 ? 176.336 153.161 157.333 1.00 23.47 371 VAL A CA 1
ATOM 1915 C C . VAL A 1 371 ? 177.815 153.435 157.555 1.00 20.04 371 VAL A C 1
ATOM 1916 O O . VAL A 1 371 ? 178.662 152.581 157.276 1.00 20.85 371 VAL A O 1
ATOM 1920 N N . ARG A 1 372 ? 178.124 154.622 158.065 1.00 13.65 372 ARG A N 1
ATOM 1921 C CA . ARG A 1 372 ? 179.487 154.991 158.414 1.00 10.03 372 ARG A CA 1
ATOM 1922 C C . ARG A 1 372 ? 179.771 154.538 159.839 1.00 14.13 372 ARG A C 1
ATOM 1923 O O . ARG A 1 372 ? 179.071 154.934 160.775 1.00 17.72 372 ARG A O 1
ATOM 1931 N N . ILE A 1 373 ? 180.775 153.684 159.996 1.00 13.18 373 ILE A N 1
ATOM 1932 C CA . ILE A 1 373 ? 181.118 153.103 161.290 1.00 12.81 373 ILE A CA 1
ATOM 1933 C C . ILE A 1 373 ? 181.994 154.040 162.123 1.00 15.24 373 ILE A C 1
ATOM 1934 O O . ILE A 1 373 ? 181.715 154.205 163.317 1.00 17.06 373 ILE A O 1
ATOM 1939 N N . PRO A 1 374 ? 183.042 154.669 161.584 1.00 14.49 374 PRO A N 1
ATOM 1940 C CA . PRO A 1 374 ? 183.843 155.589 162.397 1.00 6.00 374 PRO A CA 1
ATOM 1941 C C . PRO A 1 374 ? 183.143 156.927 162.608 1.00 8.66 374 PRO A C 1
ATOM 1942 O O . PRO A 1 374 ? 182.129 157.236 161.991 1.00 14.46 374 PRO A O 1
ATOM 1946 N N . GLY A 1 375 ? 183.705 157.718 163.511 1.00 6.13 375 GLY A N 1
ATOM 1947 C CA . GLY A 1 375 ? 183.109 158.993 163.850 1.00 4.86 375 GLY A CA 1
ATOM 1948 C C . GLY A 1 375 ? 183.739 159.579 165.093 1.00 9.62 375 GLY A C 1
ATOM 1949 O O . GLY A 1 375 ? 184.669 159.021 165.673 1.00 14.69 375 GLY A O 1
ATOM 1950 N N . VAL A 1 376 ? 183.188 160.725 165.498 1.00 8.90 376 VAL A N 1
ATOM 1951 C CA . VAL A 1 376 ? 183.755 161.504 166.598 1.00 7.02 376 VAL A CA 1
ATOM 1952 C C . VAL A 1 376 ? 183.504 160.817 167.939 1.00 6.97 376 VAL A C 1
ATOM 1953 O O . VAL A 1 376 ? 184.424 160.633 168.744 1.00 5.06 376 VAL A O 1
ATOM 1957 N N . LEU A 1 377 ? 182.255 160.423 168.196 1.00 15.81 377 LEU A N 1
ATOM 1958 C CA . LEU A 1 377 ? 181.918 159.814 169.479 1.00 6.99 377 LEU A CA 1
ATOM 1959 C C . LEU A 1 377 ? 182.427 158.385 169.572 1.00 6.47 377 LEU A C 1
ATOM 1960 O O . LEU A 1 377 ? 182.715 157.906 170.669 1.00 13.49 377 LEU A O 1
ATOM 1965 N N . GLN A 1 378 ? 182.548 157.696 168.438 1.00 9.20 378 GLN A N 1
ATOM 1966 C CA . GLN A 1 378 ? 183.187 156.384 168.423 1.00 7.57 378 GLN A CA 1
ATOM 1967 C C . GLN A 1 378 ? 184.659 156.488 168.794 1.00 10.96 378 GLN A C 1
ATOM 1968 O O . GLN A 1 378 ? 185.179 155.660 169.551 1.00 16.42 378 GLN A O 1
ATOM 1974 N N . ARG A 1 379 ? 185.346 157.504 168.267 1.00 14.47 379 ARG A N 1
ATOM 1975 C CA . ARG A 1 379 ? 186.731 157.762 168.646 1.00 8.77 379 ARG A CA 1
ATOM 1976 C C . ARG A 1 379 ? 186.845 158.054 170.132 1.00 7.82 379 ARG A C 1
ATOM 1977 O O . ARG A 1 379 ? 187.724 157.519 170.817 1.00 18.98 379 ARG A O 1
ATOM 1985 N N . LEU A 1 380 ? 185.956 158.902 170.650 1.00 6.70 380 LEU A N 1
ATOM 1986 C CA . LEU A 1 380 ? 185.982 159.230 172.070 1.00 9.02 380 LEU A CA 1
ATOM 1987 C C . LEU A 1 380 ? 185.684 158.011 172.930 1.00 12.15 380 LEU A C 1
ATOM 1988 O O . LEU A 1 380 ? 186.294 157.832 173.984 1.00 14.29 380 LEU A O 1
ATOM 1993 N N . GLY A 1 381 ? 184.750 157.162 172.498 1.00 15.03 381 GLY A N 1
ATOM 1994 C CA . GLY A 1 381 ? 184.423 155.972 173.267 1.00 2.84 381 GLY A CA 1
ATOM 1995 C C . GLY A 1 381 ? 185.558 154.970 173.333 1.00 8.02 381 GLY A C 1
ATOM 1996 O O . GLY A 1 381 ? 185.856 154.431 174.401 1.00 18.20 381 GLY A O 1
ATOM 1997 N N . VAL A 1 382 ? 186.213 154.709 172.202 1.00 9.30 382 VAL A N 1
ATOM 1998 C CA . VAL A 1 382 ? 187.337 153.775 172.207 1.00 12.72 382 VAL A CA 1
ATOM 1999 C C . VAL A 1 382 ? 188.509 154.345 172.999 1.00 10.43 382 VAL A C 1
ATOM 2000 O O . VAL A 1 382 ? 189.152 153.635 173.784 1.00 12.83 382 VAL A O 1
ATOM 2004 N N . THR A 1 383 ? 188.805 155.632 172.813 1.00 11.91 383 THR A N 1
ATOM 2005 C CA . THR A 1 383 ? 189.897 156.253 173.553 1.00 12.94 383 THR A CA 1
ATOM 2006 C C . THR A 1 383 ? 189.612 156.269 175.046 1.00 14.61 383 THR A C 1
ATOM 2007 O O . THR A 1 383 ? 190.499 155.984 175.859 1.00 13.75 383 THR A O 1
ATOM 2011 N N . TYR A 1 384 ? 188.375 156.595 175.426 1.00 8.16 384 TYR A N 1
ATOM 2012 C CA . TYR A 1 384 ? 188.003 156.590 176.831 1.00 4.95 384 TYR A CA 1
ATOM 2013 C C . TYR A 1 384 ? 188.152 155.203 177.430 1.00 9.56 384 TYR A C 1
ATOM 2014 O O . TYR A 1 384 ? 188.696 155.057 178.524 1.00 20.73 384 TYR A O 1
ATOM 2023 N N . PHE A 1 385 ? 187.694 154.169 176.723 1.00 11.48 385 PHE A N 1
ATOM 2024 C CA . PHE A 1 385 ? 187.818 152.818 177.257 1.00 9.56 385 PHE A CA 1
ATOM 2025 C C . PHE A 1 385 ? 189.273 152.457 177.510 1.00 12.71 385 PHE A C 1
ATOM 2026 O O . PHE A 1 385 ? 189.630 152.017 178.606 1.00 17.79 385 PHE A O 1
ATOM 2034 N N . VAL A 1 386 ? 190.136 152.655 176.514 1.00 13.65 386 VAL A N 1
ATOM 2035 C CA . VAL A 1 386 ? 191.528 152.233 176.654 1.00 10.75 386 VAL A CA 1
ATOM 2036 C C . VAL A 1 386 ? 192.222 153.008 177.768 1.00 14.13 386 VAL A C 1
ATOM 2037 O O . VAL A 1 386 ? 192.874 152.424 178.641 1.00 20.73 386 VAL A O 1
ATOM 2041 N N . VAL A 1 387 ? 192.082 154.334 177.768 1.00 16.52 387 VAL A N 1
ATOM 2042 C CA . VAL A 1 387 ? 192.816 155.148 178.732 1.00 11.65 387 VAL A CA 1
ATOM 2043 C C . VAL A 1 387 ? 192.257 154.962 180.140 1.00 11.20 387 VAL A C 1
ATOM 2044 O O . VAL A 1 387 ? 193.016 154.878 181.111 1.00 17.09 387 VAL A O 1
ATOM 2048 N N . ALA A 1 388 ? 190.931 154.888 180.278 1.00 14.13 388 ALA A N 1
ATOM 2049 C CA . ALA A 1 388 ? 190.327 154.696 181.591 1.00 11.46 388 ALA A CA 1
ATOM 2050 C C . ALA A 1 388 ? 190.663 153.330 182.170 1.00 16.39 388 ALA A C 1
ATOM 2051 O O . ALA A 1 388 ? 190.924 153.212 183.369 1.00 21.02 388 ALA A O 1
ATOM 2053 N N . VAL A 1 389 ? 190.656 152.283 181.343 1.00 15.98 389 VAL A N 1
ATOM 2054 C CA . VAL A 1 389 ? 191.002 150.956 181.836 1.00 17.27 389 VAL A CA 1
ATOM 2055 C C . VAL A 1 389 ? 192.472 150.899 182.227 1.00 20.47 389 VAL A C 1
ATOM 2056 O O . VAL A 1 389 ? 192.837 150.267 183.223 1.00 25.37 389 VAL A O 1
ATOM 2060 N N . LEU A 1 390 ? 193.336 151.569 181.464 1.00 22.12 390 LEU A N 1
ATOM 2061 C CA . LEU A 1 390 ? 194.754 151.620 181.808 1.00 19.85 390 LEU A CA 1
ATOM 2062 C C . LEU A 1 390 ? 194.975 152.321 183.147 1.00 22.03 390 LEU A C 1
ATOM 2063 O O . LEU A 1 390 ? 195.712 151.826 184.012 1.00 25.19 390 LEU A O 1
ATOM 2068 N N . GLU A 1 391 ? 194.330 153.476 183.337 1.00 21.81 391 GLU A N 1
ATOM 2069 C CA . GLU A 1 391 ? 194.426 154.194 184.604 1.00 20.50 391 GLU A CA 1
ATOM 2070 C C . GLU A 1 391 ? 193.877 153.370 185.757 1.00 23.13 391 GLU A C 1
ATOM 2071 O O . GLU A 1 391 ? 194.465 153.341 186.840 1.00 30.91 391 GLU A O 1
ATOM 2077 N N . LEU A 1 392 ? 192.737 152.710 185.550 1.00 25.61 392 LEU A N 1
ATOM 2078 C CA . LEU A 1 392 ? 192.150 151.883 186.596 1.00 24.24 392 LEU A CA 1
ATOM 2079 C C . LEU A 1 392 ? 193.069 150.734 186.970 1.00 25.49 392 LEU A C 1
ATOM 2080 O O . LEU A 1 392 ? 193.226 150.411 188.151 1.00 30.58 392 LEU A O 1
ATOM 2085 N N . LEU A 1 393 ? 193.690 150.109 185.976 1.00 25.91 393 LEU A N 1
ATOM 2086 C CA . LEU A 1 393 ? 194.460 148.906 186.231 1.00 25.45 393 LEU A CA 1
ATOM 2087 C C . LEU A 1 393 ? 195.755 149.229 186.960 1.00 29.47 393 LEU A C 1
ATOM 2088 O O . LEU A 1 393 ? 196.213 148.431 187.785 1.00 32.32 393 LEU A O 1
ATOM 2093 N N . PHE A 1 394 ? 196.356 150.389 186.684 1.00 34.42 394 PHE A N 1
ATOM 2094 C CA . PHE A 1 394 ? 197.570 150.812 187.375 1.00 27.85 394 PHE A CA 1
ATOM 2095 C C . PHE A 1 394 ? 197.322 151.979 188.328 1.00 27.53 394 PHE A C 1
ATOM 2096 O O . PHE A 1 394 ? 198.203 152.814 188.531 1.00 34.92 394 PHE A O 1
ATOM 2104 N N . ALA A 1 395 ? 196.138 152.048 188.926 1.00 34.09 395 ALA A N 1
ATOM 2105 C CA . ALA A 1 395 ? 195.794 153.177 189.779 1.00 33.63 395 ALA A CA 1
ATOM 2106 C C . ALA A 1 395 ? 196.581 153.144 191.082 1.00 37.88 395 ALA A C 1
ATOM 2107 O O . ALA A 1 395 ? 196.803 152.082 191.669 1.00 39.78 395 ALA A O 1
ATOM 2109 N N . LYS A 1 396 ? 197.006 154.321 191.531 1.00 43.06 396 LYS A N 1
ATOM 2110 C CA . LYS A 1 396 ? 197.702 154.506 192.793 1.00 40.93 396 LYS A CA 1
ATOM 2111 C C . LYS A 1 396 ? 197.124 155.704 193.529 1.00 43.11 396 LYS A C 1
ATOM 2112 O O . LYS A 1 396 ? 196.683 156.670 192.900 1.00 45.62 396 LYS A O 1
ATOM 2118 N N . PRO A 1 397 ? 197.100 155.665 194.858 1.00 46.19 397 PRO A N 1
ATOM 2119 C CA . PRO A 1 397 ? 196.661 156.840 195.616 1.00 43.97 397 PRO A CA 1
ATOM 2120 C C . PRO A 1 397 ? 197.641 157.993 195.472 1.00 46.21 397 PRO A C 1
ATOM 2121 O O . PRO A 1 397 ? 198.853 157.800 195.356 1.00 46.56 397 PRO A O 1
ATOM 2125 N N . VAL A 1 398 ? 197.099 159.206 195.486 1.00 44.39 398 VAL A N 1
ATOM 2126 C CA . VAL A 1 398 ? 197.908 160.412 195.336 1.00 43.12 398 VAL A CA 1
ATOM 2127 C C . VAL A 1 398 ? 198.619 160.683 196.655 1.00 46.64 398 VAL A C 1
ATOM 2128 O O . VAL A 1 398 ? 197.960 160.844 197.692 1.00 45.59 398 VAL A O 1
ATOM 2132 N N . PRO A 1 399 ? 199.943 160.742 196.671 1.00 54.31 399 PRO A N 1
ATOM 2133 C CA . PRO A 1 399 ? 200.679 160.900 197.927 1.00 53.71 399 PRO A CA 1
ATOM 2134 C C . PRO A 1 399 ? 200.665 162.351 198.398 1.00 54.78 399 PRO A C 1
ATOM 2135 O O . PRO A 1 399 ? 200.130 163.242 197.745 1.00 54.83 399 PRO A O 1
ATOM 2139 N N . GLU A 1 400 ? 201.268 162.570 199.562 1.00 65.22 400 GLU A N 1
ATOM 2140 C CA . GLU A 1 400 ? 201.427 163.911 200.109 1.00 66.79 400 GLU A CA 1
ATOM 2141 C C . GLU A 1 400 ? 202.885 164.170 200.472 1.00 67.63 400 GLU A C 1
ATOM 2142 O O . GLU A 1 400 ? 203.590 164.896 199.771 1.00 68.00 400 GLU A O 1
ATOM 2148 N N . CYS A 1 408 ? 209.797 172.181 195.368 1.00 54.49 408 CYS A N 1
ATOM 2149 C CA . CYS A 1 408 ? 209.512 170.759 195.215 1.00 56.30 408 CYS A CA 1
ATOM 2150 C C . CYS A 1 408 ? 209.885 170.269 193.825 1.00 56.12 408 CYS A C 1
ATOM 2151 O O . CYS A 1 408 ? 209.085 170.349 192.896 1.00 55.78 408 CYS A O 1
ATOM 2154 N N . LEU A 1 409 ? 211.106 169.759 193.690 1.00 58.81 409 LEU A N 1
ATOM 2155 C CA . LEU A 1 409 ? 211.602 169.217 192.426 1.00 58.62 409 LEU A CA 1
ATOM 2156 C C . LEU A 1 409 ? 211.516 167.697 192.517 1.00 58.02 409 LEU A C 1
ATOM 2157 O O . LEU A 1 409 ? 212.448 167.029 192.966 1.00 57.43 409 LEU A O 1
ATOM 2162 N N . SER A 1 410 ? 210.379 167.147 192.097 1.00 48.13 410 SER A N 1
ATOM 2163 C CA . SER A 1 410 ? 210.156 165.711 192.135 1.00 46.17 410 SER A CA 1
ATOM 2164 C C . SER A 1 410 ? 209.409 165.286 190.881 1.00 45.66 410 SER A C 1
ATOM 2165 O O . SER A 1 410 ? 208.719 166.083 190.243 1.00 46.44 410 SER A O 1
ATOM 2168 N N . LEU A 1 411 ? 209.554 164.010 190.540 1.00 42.69 411 LEU A N 1
ATOM 2169 C CA . LEU A 1 411 ? 208.955 163.425 189.349 1.00 42.57 411 LEU A CA 1
ATOM 2170 C C . LEU A 1 411 ? 207.996 162.301 189.717 1.00 42.90 411 LEU A C 1
ATOM 2171 O O . LEU A 1 411 ? 207.883 161.303 189.007 1.00 46.37 411 LEU A O 1
ATOM 2176 N N . ARG A 1 412 ? 207.293 162.448 190.842 1.00 41.70 412 ARG A N 1
ATOM 2177 C CA . ARG A 1 412 ? 206.413 161.382 191.309 1.00 38.72 412 ARG A CA 1
ATOM 2178 C C . ARG A 1 412 ? 205.257 161.144 190.350 1.00 40.22 412 ARG A C 1
ATOM 2179 O O . ARG A 1 412 ? 204.895 159.992 190.087 1.00 40.66 412 ARG A O 1
ATOM 2187 N N . ASP A 1 413 ? 204.664 162.210 189.813 1.00 36.28 413 ASP A N 1
ATOM 2188 C CA . ASP A 1 413 ? 203.545 162.032 188.897 1.00 33.98 413 ASP A CA 1
ATOM 2189 C C . ASP A 1 413 ? 203.956 161.363 187.595 1.00 38.44 413 ASP A C 1
ATOM 2190 O O . ASP A 1 413 ? 203.082 160.920 186.844 1.00 41.00 413 ASP A O 1
ATOM 2195 N N . ILE A 1 414 ? 205.250 161.277 187.312 1.00 38.06 414 ILE A N 1
ATOM 2196 C CA . ILE A 1 414 ? 205.752 160.621 186.114 1.00 34.99 414 ILE A CA 1
ATOM 2197 C C . ILE A 1 414 ? 206.231 159.209 186.414 1.00 35.87 414 ILE A C 1
ATOM 2198 O O . ILE A 1 414 ? 205.898 158.268 185.697 1.00 38.11 414 ILE A O 1
ATOM 2203 N N . THR A 1 415 ? 207.017 159.040 187.476 1.00 39.30 415 THR A N 1
ATOM 2204 C CA . THR A 1 415 ? 207.585 157.732 187.772 1.00 41.00 415 THR A CA 1
ATOM 2205 C C . THR A 1 415 ? 206.568 156.784 188.391 1.00 42.39 415 THR A C 1
ATOM 2206 O O . THR A 1 415 ? 206.720 155.565 188.269 1.00 43.53 415 THR A O 1
ATOM 2210 N N . SER A 1 416 ? 205.534 157.302 189.054 1.00 41.49 416 SER A N 1
ATOM 2211 C CA . SER A 1 416 ? 204.517 156.412 189.599 1.00 40.55 416 SER A CA 1
ATOM 2212 C C . SER A 1 416 ? 203.627 155.811 188.526 1.00 40.83 416 SER A C 1
ATOM 2213 O O . SER A 1 416 ? 202.843 154.907 188.832 1.00 43.38 416 SER A O 1
ATOM 2216 N N . SER A 1 417 ? 203.722 156.282 187.289 1.00 37.24 417 SER A N 1
ATOM 2217 C CA . SER A 1 417 ? 202.916 155.773 186.190 1.00 32.91 417 SER A CA 1
ATOM 2218 C C . SER A 1 417 ? 203.800 155.351 185.032 1.00 33.62 417 SER A C 1
ATOM 2219 O O . SER A 1 417 ? 203.499 155.622 183.870 1.00 39.50 417 SER A O 1
ATOM 2222 N N . TRP A 1 418 ? 204.906 154.682 185.330 1.00 35.20 418 TRP A N 1
ATOM 2223 C CA . TRP A 1 418 ? 205.812 154.231 184.282 1.00 32.56 418 TRP A CA 1
ATOM 2224 C C . TRP A 1 418 ? 205.261 153.067 183.456 1.00 33.21 418 TRP A C 1
ATOM 2225 O O . TRP A 1 418 ? 205.613 152.965 182.275 1.00 37.00 418 TRP A O 1
ATOM 2236 N N . PRO A 1 419 ? 204.431 152.157 183.996 1.00 35.16 419 PRO A N 1
ATOM 2237 C CA . PRO A 1 419 ? 203.814 151.166 183.098 1.00 31.46 419 PRO A CA 1
ATOM 2238 C C . PRO A 1 419 ? 202.913 151.795 182.052 1.00 32.35 419 PRO A C 1
ATOM 2239 O O . PRO A 1 419 ? 202.906 151.360 180.892 1.00 34.15 419 PRO A O 1
ATOM 2243 N N . GLN A 1 420 ? 202.163 152.830 182.433 1.00 29.89 420 GLN A N 1
ATOM 2244 C CA . GLN A 1 420 ? 201.356 153.571 181.472 1.00 26.79 420 GLN A CA 1
ATOM 2245 C C . GLN A 1 420 ? 202.224 154.179 180.381 1.00 28.61 420 GLN A C 1
ATOM 2246 O O . GLN A 1 420 ? 201.891 154.114 179.194 1.00 30.48 420 GLN A O 1
ATOM 2252 N N . TRP A 1 421 ? 203.340 154.795 180.772 1.00 30.42 421 TRP A N 1
ATOM 2253 C CA . TRP A 1 421 ? 204.221 155.434 179.802 1.00 31.16 421 TRP A CA 1
ATOM 2254 C C . TRP A 1 421 ? 204.843 154.415 178.861 1.00 29.30 421 TRP A C 1
ATOM 2255 O O . TRP A 1 421 ? 204.974 154.672 177.662 1.00 34.30 421 TRP A O 1
ATOM 2266 N N . LEU A 1 422 ? 205.241 153.258 179.387 1.00 29.09 422 LEU A N 1
ATOM 2267 C CA . LEU A 1 422 ? 205.821 152.225 178.540 1.00 30.73 422 LEU A CA 1
ATOM 2268 C C . LEU A 1 422 ? 204.812 151.726 177.512 1.00 31.56 422 LEU A C 1
ATOM 2269 O O . LEU A 1 422 ? 205.146 151.561 176.332 1.00 35.40 422 LEU A O 1
ATOM 2274 N N . LEU A 1 423 ? 203.567 151.498 177.934 1.00 28.57 423 LEU A N 1
ATOM 2275 C CA . LEU A 1 423 ? 202.548 151.051 176.988 1.00 25.81 423 LEU A CA 1
ATOM 2276 C C . LEU A 1 423 ? 202.225 152.131 175.960 1.00 30.28 423 LEU A C 1
ATOM 2277 O O . LEU A 1 423 ? 201.973 151.825 174.788 1.00 31.66 423 LEU A O 1
ATOM 2282 N N . ILE A 1 424 ? 202.240 153.397 176.372 1.00 28.87 424 ILE A N 1
ATOM 2283 C CA . ILE A 1 424 ? 201.955 154.484 175.441 1.00 25.29 424 ILE A CA 1
ATOM 2284 C C . ILE A 1 424 ? 203.066 154.616 174.408 1.00 26.90 424 ILE A C 1
ATOM 2285 O O . ILE A 1 424 ? 202.806 154.849 173.222 1.00 32.57 424 ILE A O 1
ATOM 2290 N N . LEU A 1 425 ? 204.320 154.462 174.830 1.00 26.00 425 LEU A N 1
ATOM 2291 C CA . LEU A 1 425 ? 205.422 154.532 173.878 1.00 27.15 425 LEU A CA 1
ATOM 2292 C C . LEU A 1 425 ? 205.426 153.339 172.931 1.00 27.80 425 LEU A C 1
ATOM 2293 O O . LEU A 1 425 ? 205.828 153.474 171.771 1.00 31.34 425 LEU A O 1
ATOM 2298 N N . VAL A 1 426 ? 204.977 152.172 173.392 1.00 26.44 426 VAL A N 1
ATOM 2299 C CA . VAL A 1 426 ? 204.858 151.027 172.493 1.00 28.67 426 VAL A CA 1
ATOM 2300 C C . VAL A 1 426 ? 203.771 151.270 171.450 1.00 25.49 426 VAL A C 1
ATOM 2301 O O . VAL A 1 426 ? 203.945 150.951 170.268 1.00 28.71 426 VAL A O 1
ATOM 2305 N N . LEU A 1 427 ? 202.636 151.841 171.860 1.00 23.83 427 LEU A N 1
ATOM 2306 C CA . LEU A 1 427 ? 201.595 152.176 170.892 1.00 20.93 427 LEU A CA 1
ATOM 2307 C C . LEU A 1 427 ? 202.076 153.217 169.889 1.00 24.06 427 LEU A C 1
ATOM 2308 O O . LEU A 1 427 ? 201.754 153.138 168.699 1.00 25.02 427 LEU A O 1
ATOM 2313 N N . GLU A 1 428 ? 202.833 154.214 170.351 1.00 21.94 428 GLU A N 1
ATOM 2314 C CA . GLU A 1 428 ? 203.358 155.218 169.433 1.00 20.19 428 GLU A CA 1
ATOM 2315 C C . GLU A 1 428 ? 204.336 154.604 168.439 1.00 18.70 428 GLU A C 1
ATOM 2316 O O . GLU A 1 428 ? 204.334 154.959 167.254 1.00 22.40 428 GLU A O 1
ATOM 2322 N N . GLY A 1 429 ? 205.189 153.690 168.904 1.00 23.14 429 GLY A N 1
ATOM 2323 C CA . GLY A 1 429 ? 206.058 152.976 167.986 1.00 20.13 429 GLY A CA 1
ATOM 2324 C C . GLY A 1 429 ? 205.284 152.155 166.975 1.00 20.11 429 GLY A C 1
ATOM 2325 O O . GLY A 1 429 ? 205.690 152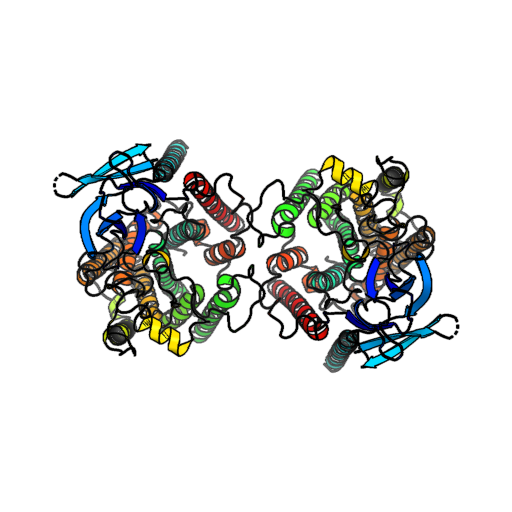.031 165.820 1.00 24.93 429 GLY A O 1
ATOM 2326 N N . LEU A 1 430 ? 204.157 151.581 167.398 1.00 22.09 430 LEU A N 1
ATOM 2327 C CA . LEU A 1 430 ? 203.293 150.862 166.467 1.00 19.70 430 LEU A CA 1
ATOM 2328 C C . LEU A 1 430 ? 202.724 151.792 165.403 1.00 20.33 430 LEU A C 1
ATOM 2329 O O . LEU A 1 430 ? 202.681 151.437 164.220 1.00 23.97 430 LEU A O 1
ATOM 2334 N N . TRP A 1 431 ? 202.274 152.984 165.802 1.00 18.26 431 TRP A N 1
ATOM 2335 C CA . TRP A 1 431 ? 201.747 153.941 164.831 1.00 11.64 431 TRP A CA 1
ATOM 2336 C C . TRP A 1 431 ? 202.815 154.339 163.822 1.00 16.05 431 TRP A C 1
ATOM 2337 O O . TRP A 1 431 ? 202.557 154.382 162.617 1.00 21.08 431 TRP A O 1
ATOM 2348 N N . LEU A 1 432 ? 204.025 154.633 164.298 1.00 17.94 432 LEU A N 1
ATOM 2349 C CA . LEU A 1 432 ? 205.099 155.023 163.388 1.00 13.06 432 LEU A CA 1
ATOM 2350 C C . LEU A 1 432 ? 205.475 153.885 162.448 1.00 17.74 432 LEU A C 1
ATOM 2351 O O . LEU A 1 432 ? 205.679 154.103 161.248 1.00 21.58 432 LEU A O 1
ATOM 2356 N N . GLY A 1 433 ? 205.572 152.664 162.972 1.00 22.32 433 GLY A N 1
ATOM 2357 C CA . GLY A 1 433 ? 205.921 151.537 162.129 1.00 19.91 433 GLY A CA 1
ATOM 2358 C C . GLY A 1 433 ? 204.878 151.247 161.069 1.00 20.16 433 GLY A C 1
ATOM 2359 O O . GLY A 1 433 ? 205.214 150.934 159.928 1.00 28.20 433 GLY A O 1
ATOM 2360 N N . LEU A 1 434 ? 203.599 151.339 161.431 1.00 16.53 434 LEU A N 1
ATOM 2361 C CA . LEU A 1 434 ? 202.545 151.099 160.453 1.00 15.93 434 LEU A CA 1
ATOM 2362 C C . LEU A 1 434 ? 202.463 152.230 159.438 1.00 21.77 434 LEU A C 1
ATOM 2363 O O . LEU A 1 434 ? 202.169 151.995 158.263 1.00 29.27 434 LEU A O 1
ATOM 2368 N N . THR A 1 435 ? 202.712 153.463 159.871 1.00 21.35 435 THR A N 1
ATOM 2369 C CA . THR A 1 435 ? 202.598 154.606 158.976 1.00 14.36 435 THR A CA 1
ATOM 2370 C C . THR A 1 435 ? 203.734 154.656 157.966 1.00 14.94 435 THR A C 1
ATOM 2371 O O . THR A 1 435 ? 203.518 155.054 156.819 1.00 25.89 435 THR A O 1
ATOM 2375 N N . PHE A 1 436 ? 204.939 154.243 158.355 1.00 16.52 436 PHE A N 1
ATOM 2376 C CA . PHE A 1 436 ? 206.098 154.415 157.496 1.00 17.55 436 PHE A CA 1
ATOM 2377 C C . PHE A 1 436 ? 206.630 153.130 156.885 1.00 21.19 436 PHE A C 1
ATOM 2378 O O . PHE A 1 436 ? 207.384 153.203 155.913 1.00 24.16 436 PHE A O 1
ATOM 2386 N N . LEU A 1 437 ? 206.267 151.963 157.413 1.00 22.44 437 LEU A N 1
ATOM 2387 C CA . LEU A 1 437 ? 206.847 150.716 156.948 1.00 24.19 437 LEU A CA 1
ATOM 2388 C C . LEU A 1 437 ? 205.841 149.717 156.402 1.00 29.34 437 LEU A C 1
ATOM 2389 O O . LEU A 1 437 ? 206.256 148.753 155.752 1.00 30.67 437 LEU A O 1
ATOM 2394 N N . LEU A 1 438 ? 204.554 149.904 156.637 1.00 26.48 438 LEU A N 1
ATOM 2395 C CA . LEU A 1 438 ? 203.566 148.988 156.087 1.00 27.43 438 LEU A CA 1
ATOM 2396 C C . LEU A 1 438 ? 203.451 149.194 154.585 1.00 31.40 438 LEU A C 1
ATOM 2397 O O . LEU A 1 438 ? 203.163 150.314 154.145 1.00 32.93 438 LEU A O 1
ATOM 2402 N N . PRO A 1 439 ? 203.663 148.162 153.766 1.00 30.05 439 PRO A N 1
ATOM 2403 C CA . PRO A 1 439 ? 203.469 148.315 152.319 1.00 28.63 439 PRO A CA 1
ATOM 2404 C C . PRO A 1 439 ? 201.990 148.318 151.959 1.00 31.63 439 PRO A C 1
ATOM 2405 O O . PRO A 1 439 ? 201.229 147.446 152.382 1.00 32.20 439 PRO A O 1
ATOM 2409 N N . VAL A 1 440 ? 201.589 149.316 151.186 1.00 31.11 440 VAL A N 1
ATOM 2410 C CA . VAL A 1 440 ? 200.230 149.466 150.680 1.00 29.20 440 VAL A CA 1
ATOM 2411 C C . VAL A 1 440 ? 200.260 149.132 149.193 1.00 31.65 440 VAL A C 1
ATOM 2412 O O . VAL A 1 440 ? 201.017 149.761 148.445 1.00 33.50 440 VAL A O 1
ATOM 2416 N N . PRO A 1 441 ? 199.494 148.146 148.729 1.00 36.50 441 PRO A N 1
ATOM 2417 C CA . PRO A 1 441 ? 199.595 147.737 147.325 1.00 37.30 441 PRO A CA 1
ATOM 2418 C C . PRO A 1 441 ? 199.192 148.852 146.372 1.00 34.72 441 PRO A C 1
ATOM 2419 O O . PRO A 1 441 ? 198.230 149.584 146.611 1.00 36.61 441 PRO A O 1
ATOM 2423 N N . GLY A 1 442 ? 199.932 148.962 145.275 1.00 39.10 442 GLY A N 1
ATOM 2424 C CA . GLY A 1 442 ? 199.673 150.014 144.306 1.00 39.70 442 GLY A CA 1
ATOM 2425 C C . GLY A 1 442 ? 199.862 151.402 144.873 1.00 41.93 442 GLY A C 1
ATOM 2426 O O . GLY A 1 442 ? 199.120 152.325 144.517 1.00 43.40 442 GLY A O 1
ATOM 2427 N N . CYS A 1 443 ? 200.851 151.572 145.743 1.00 40.56 443 CYS A N 1
ATOM 2428 C CA . CYS A 1 443 ? 201.033 152.813 146.478 1.00 34.43 443 CYS A CA 1
ATOM 2429 C C . CYS A 1 443 ? 202.415 152.826 147.112 1.00 37.79 443 CYS A C 1
ATOM 2430 O O . CYS A 1 443 ? 202.924 151.768 147.499 1.00 39.65 443 CYS A O 1
ATOM 2433 N N . PRO A 1 444 ? 203.059 153.984 147.226 1.00 35.20 444 PRO A N 1
ATOM 2434 C CA . PRO A 1 444 ? 204.368 154.028 147.882 1.00 33.78 444 PRO A CA 1
ATOM 2435 C C . PRO A 1 444 ? 204.259 153.709 149.364 1.00 34.76 444 PRO A C 1
ATOM 2436 O O . PRO A 1 444 ? 203.220 153.908 149.994 1.00 36.13 444 PRO A O 1
ATOM 2440 N N . THR A 1 445 ? 205.350 153.184 149.912 1.00 30.54 445 THR A N 1
ATOM 2441 C CA . THR A 1 445 ? 205.417 152.880 151.333 1.00 29.49 445 THR A CA 1
ATOM 2442 C C . THR A 1 445 ? 205.781 154.142 152.102 1.00 30.94 445 THR A C 1
ATOM 2443 O O . THR A 1 445 ? 206.700 154.869 151.716 1.00 34.78 445 THR A O 1
ATOM 2447 N N . GLY A 1 446 ? 205.056 154.406 153.184 1.00 25.71 446 GLY A N 1
ATOM 2448 C CA . GLY A 1 446 ? 205.275 155.617 153.944 1.00 22.38 446 GLY A CA 1
ATOM 2449 C C . GLY A 1 446 ? 204.655 156.847 153.332 1.00 25.02 446 GLY A C 1
ATOM 2450 O O . GLY A 1 446 ? 205.135 157.957 153.572 1.00 27.00 446 GLY A O 1
ATOM 2451 N N . TYR A 1 447 ? 203.593 156.683 152.550 1.00 21.42 447 TYR A N 1
ATOM 2452 C CA . TYR A 1 447 ? 202.998 157.790 151.817 1.00 15.11 447 TYR A CA 1
ATOM 2453 C C . TYR A 1 447 ? 202.146 158.638 152.751 1.00 20.95 447 TYR A C 1
ATOM 2454 O O . TYR A 1 447 ? 201.183 158.146 153.345 1.00 21.38 447 TYR A O 1
ATOM 2463 N N . LEU A 1 448 ? 202.494 159.913 152.869 1.00 25.85 448 LEU A N 1
ATOM 2464 C CA . LEU A 1 448 ? 201.737 160.884 153.649 1.00 17.14 448 LEU A CA 1
ATOM 2465 C C . LEU A 1 448 ? 201.276 161.957 152.677 1.00 24.52 448 LEU A C 1
ATOM 2466 O O . LEU A 1 448 ? 201.899 163.008 152.554 1.00 41.27 448 LEU A O 1
ATOM 2471 N N . GLY A 1 449 ? 200.173 161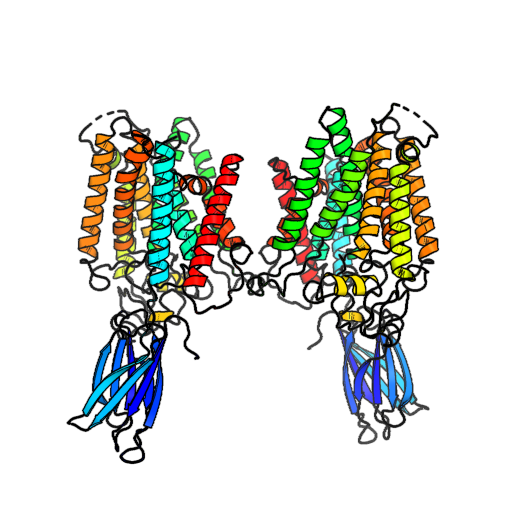.700 151.995 1.00 19.10 449 GLY A N 1
ATOM 2472 C CA . GLY A 1 449 ? 199.707 162.600 150.975 1.00 12.07 449 GLY A CA 1
ATOM 2473 C C . GLY A 1 449 ? 198.236 162.415 150.702 1.00 20.26 449 GLY A C 1
ATOM 2474 O O . GLY A 1 449 ? 197.631 161.415 151.092 1.00 17.81 449 GLY A O 1
ATOM 2475 N N . PRO A 1 450 ? 197.626 163.386 150.020 1.00 14.85 450 PRO A N 1
ATOM 2476 C CA . PRO A 1 450 ? 196.184 163.334 149.781 1.00 9.70 450 PRO A CA 1
ATOM 2477 C C . PRO A 1 450 ? 195.766 162.565 148.542 1.00 22.50 450 PRO A C 1
ATOM 2478 O O . PRO A 1 450 ? 194.563 162.344 148.363 1.00 27.98 450 PRO A O 1
ATOM 2482 N N . GLY A 1 451 ? 196.703 162.147 147.695 1.00 19.71 451 GLY A N 1
ATOM 2483 C CA . GLY A 1 451 ? 196.297 161.601 146.424 1.00 13.84 451 GLY A CA 1
ATOM 2484 C C . GLY A 1 451 ? 195.663 162.675 145.557 1.00 20.26 451 GLY A C 1
ATOM 2485 O O . GLY A 1 451 ? 196.040 163.847 145.597 1.00 23.38 451 GLY A O 1
ATOM 2486 N N . GLY A 1 452 ? 194.670 162.266 144.775 1.00 23.92 452 GLY A N 1
ATOM 2487 C CA . GLY A 1 452 ? 194.002 163.199 143.884 1.00 19.25 452 GLY A CA 1
ATOM 2488 C C . GLY A 1 452 ? 194.971 163.783 142.878 1.00 21.65 452 GLY A C 1
ATOM 2489 O O . GLY A 1 452 ? 195.755 163.068 142.249 1.00 25.27 452 GLY A O 1
ATOM 2490 N N . ILE A 1 453 ? 194.917 165.108 142.718 1.00 24.04 453 ILE A N 1
ATOM 2491 C CA . ILE A 1 453 ? 195.869 165.816 141.865 1.00 22.68 453 ILE A CA 1
ATOM 2492 C C . ILE A 1 453 ? 197.162 166.156 142.582 1.00 21.89 453 ILE A C 1
ATOM 2493 O O . ILE A 1 453 ? 198.099 166.641 141.942 1.00 25.02 453 ILE A O 1
ATOM 2498 N N . GLY A 1 454 ? 197.238 165.920 143.889 1.00 26.20 454 GLY A N 1
ATOM 2499 C CA . GLY A 1 454 ? 198.434 166.237 144.633 1.00 21.32 454 GLY A CA 1
ATOM 2500 C C . GLY A 1 454 ? 199.558 165.258 144.383 1.00 25.35 454 GLY A C 1
ATOM 2501 O O . GLY A 1 454 ? 199.356 164.150 143.896 1.00 32.72 454 GLY A O 1
ATOM 2502 N N . ASP A 1 455 ? 200.764 165.687 144.748 1.00 28.98 455 ASP A N 1
ATOM 2503 C CA . ASP A 1 455 ? 201.996 164.966 144.425 1.00 26.49 455 ASP A CA 1
ATOM 2504 C C . ASP A 1 455 ? 202.103 164.724 142.923 1.00 30.90 455 ASP A C 1
ATOM 2505 O O . ASP A 1 455 ? 202.570 163.677 142.475 1.00 35.45 455 ASP A O 1
ATOM 2510 N N . PHE A 1 456 ? 201.657 165.713 142.146 1.00 28.60 456 PHE A N 1
ATOM 2511 C CA . PHE A 1 456 ? 201.713 165.697 140.684 1.00 23.25 456 PHE A CA 1
ATOM 2512 C C . PHE A 1 456 ? 200.850 164.594 140.085 1.00 23.60 456 PHE A C 1
ATOM 2513 O O . PHE A 1 456 ? 201.157 164.066 139.017 1.00 33.37 456 PHE A O 1
ATOM 2521 N N . GLY A 1 457 ? 199.758 164.250 140.762 1.00 25.64 457 GLY A N 1
ATOM 2522 C CA . GLY A 1 457 ? 198.800 163.299 140.233 1.00 22.87 457 GLY A CA 1
ATOM 2523 C C . GLY A 1 457 ? 199.314 161.892 140.069 1.00 28.73 457 GLY A C 1
ATOM 2524 O O . GLY A 1 457 ? 198.711 161.107 139.337 1.00 32.33 457 GLY A O 1
ATOM 2525 N N . LYS A 1 458 ? 200.412 161.546 140.738 1.00 29.98 458 LYS A N 1
ATOM 2526 C CA . LYS A 1 458 ? 201.036 160.243 140.556 1.00 23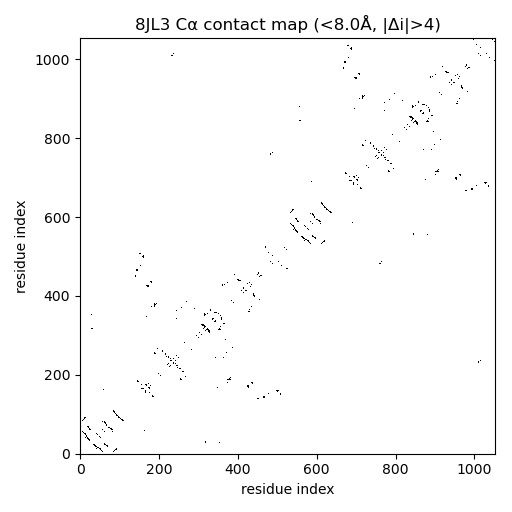.26 458 LYS A CA 1
ATOM 2527 C C . LYS A 1 458 ? 200.297 159.133 141.288 1.00 26.86 458 LYS A C 1
ATOM 2528 O O . LYS A 1 458 ? 200.337 157.979 140.852 1.00 31.37 458 LYS A O 1
ATOM 2534 N N . TYR A 1 459 ? 199.630 159.452 142.394 1.00 31.63 459 TYR A N 1
ATOM 2535 C CA . TYR A 1 459 ? 198.980 158.463 143.252 1.00 28.03 459 TYR A CA 1
ATOM 2536 C C . TYR A 1 459 ? 197.543 158.892 143.507 1.00 29.99 459 TYR A C 1
ATOM 2537 O O . TYR A 1 459 ? 197.173 159.211 144.640 1.00 31.19 459 TYR A O 1
ATOM 2546 N N . PRO A 1 460 ? 196.699 158.892 142.474 1.00 27.16 460 PRO A N 1
ATOM 2547 C CA . PRO A 1 460 ? 195.363 159.488 142.627 1.00 25.61 460 PRO A CA 1
ATOM 2548 C C . PRO A 1 460 ? 194.472 158.798 143.647 1.00 24.04 460 PRO A C 1
ATOM 2549 O O . PRO A 1 460 ? 193.578 159.447 144.200 1.00 28.65 460 PRO A O 1
ATOM 2553 N N . ASN A 1 461 ? 194.677 157.510 143.921 1.00 25.60 461 ASN A N 1
ATOM 2554 C CA . ASN A 1 461 ? 193.804 156.759 144.816 1.00 26.65 461 ASN A CA 1
ATOM 2555 C C . ASN A 1 461 ? 194.466 156.437 146.149 1.00 27.80 461 ASN A C 1
ATOM 2556 O O . ASN A 1 461 ? 193.988 155.567 146.880 1.00 25.38 461 ASN A O 1
ATOM 2561 N N . CYS A 1 462 ? 195.553 157.130 146.485 1.00 29.68 462 CYS A N 1
ATOM 2562 C CA . CYS A 1 462 ? 196.341 156.857 147.679 1.00 21.66 462 CYS A CA 1
ATOM 2563 C C . CYS A 1 462 ? 196.072 157.836 148.811 1.00 23.17 462 CYS A C 1
ATOM 2564 O O . CYS A 1 462 ? 196.978 158.137 149.588 1.00 28.53 462 CYS A O 1
ATOM 2567 N N . THR A 1 463 ? 194.847 158.326 148.936 1.00 19.61 463 THR A N 1
ATOM 2568 C CA . THR A 1 463 ? 194.517 159.263 150.003 1.00 21.02 463 THR A CA 1
ATOM 2569 C C . THR A 1 463 ? 194.602 158.550 151.346 1.00 18.57 463 THR A C 1
ATOM 2570 O O . THR A 1 463 ? 193.780 157.681 151.648 1.00 26.87 463 THR A O 1
ATOM 2574 N N . GLY A 1 464 ? 195.601 158.902 152.149 1.00 13.31 464 GLY A N 1
ATOM 2575 C CA . GLY A 1 464 ? 195.757 158.375 153.485 1.00 15.82 464 GLY A CA 1
ATOM 2576 C C . GLY A 1 464 ? 196.903 157.404 153.662 1.00 15.97 464 GLY A C 1
ATOM 2577 O O . GLY A 1 464 ? 197.381 157.240 154.789 1.00 19.25 464 GLY A O 1
ATOM 2578 N N . GLY A 1 465 ? 197.361 156.764 152.592 1.00 22.60 465 GLY A N 1
ATOM 2579 C CA . GLY A 1 465 ? 198.450 155.809 152.718 1.00 11.12 465 GLY A CA 1
ATOM 2580 C C . GLY A 1 465 ? 198.029 154.593 153.516 1.00 16.21 465 GLY A C 1
ATOM 2581 O O . GLY A 1 465 ? 197.018 153.948 153.220 1.00 25.69 465 GLY A O 1
ATOM 2582 N N . ALA A 1 466 ? 198.814 154.273 154.547 1.00 20.92 466 ALA A N 1
ATOM 2583 C CA . ALA A 1 466 ? 198.526 153.113 155.383 1.00 15.16 466 ALA A CA 1
ATOM 2584 C C . ALA A 1 466 ? 197.221 153.278 156.148 1.00 16.90 466 ALA A C 1
ATOM 2585 O O . ALA A 1 466 ? 196.484 152.308 156.334 1.00 21.36 466 ALA A O 1
ATOM 2587 N N . ALA A 1 467 ? 196.925 154.492 156.613 1.00 13.54 467 ALA A N 1
ATOM 2588 C CA . ALA A 1 467 ? 195.694 154.722 157.362 1.00 11.35 467 ALA A CA 1
ATOM 2589 C C . ALA A 1 467 ? 194.468 154.448 156.503 1.00 14.82 467 ALA A C 1
ATOM 2590 O O . ALA A 1 467 ? 193.546 153.735 156.921 1.00 27.97 467 ALA A O 1
ATOM 2592 N N . GLY A 1 468 ? 194.443 155.003 155.292 1.00 16.66 468 GLY A N 1
ATOM 2593 C CA . GLY A 1 468 ? 193.329 154.755 154.397 1.00 15.07 468 GLY A CA 1
ATOM 2594 C C . GLY A 1 468 ? 193.255 153.311 153.950 1.00 16.73 468 GLY A C 1
ATOM 2595 O O . GLY A 1 468 ? 192.167 152.758 153.791 1.00 18.82 468 GLY A O 1
ATOM 2596 N N . TYR A 1 469 ? 194.411 152.681 153.742 1.00 20.59 469 TYR A N 1
ATOM 2597 C CA . TYR A 1 469 ? 194.432 151.279 153.345 1.00 16.82 469 TYR A CA 1
ATOM 2598 C C . TYR A 1 469 ? 193.863 150.382 154.435 1.00 18.83 469 TYR A C 1
ATOM 2599 O O . TYR A 1 469 ? 193.116 149.444 154.147 1.00 26.19 469 TYR A O 1
ATOM 2608 N N . ILE A 1 470 ? 194.199 150.656 155.695 1.00 19.44 470 ILE A N 1
ATOM 2609 C CA . ILE A 1 470 ? 193.686 149.845 156.794 1.00 18.15 470 ILE A CA 1
ATOM 2610 C C . ILE A 1 470 ? 192.186 150.060 156.967 1.00 21.98 470 ILE A C 1
ATOM 2611 O O . ILE A 1 470 ? 191.438 149.113 157.238 1.00 23.28 470 ILE A O 1
ATOM 2616 N N . ASP A 1 471 ? 191.718 151.299 156.803 1.00 19.36 471 ASP A N 1
ATOM 2617 C CA . ASP A 1 471 ? 190.279 151.553 156.842 1.00 18.47 471 ASP A CA 1
ATOM 2618 C C . ASP A 1 471 ? 189.547 150.808 155.733 1.00 22.44 471 ASP A C 1
ATOM 2619 O O . ASP A 1 471 ? 188.527 150.155 155.978 1.00 25.30 471 ASP A O 1
ATOM 2624 N N . ARG A 1 472 ? 190.044 150.909 154.501 1.00 22.02 472 ARG A N 1
ATOM 2625 C CA . ARG A 1 472 ? 189.402 150.250 153.374 1.00 15.80 472 ARG A CA 1
ATOM 2626 C C . ARG A 1 472 ? 189.509 148.738 153.450 1.00 21.34 472 ARG A C 1
ATOM 2627 O O . ARG A 1 472 ? 188.687 148.041 152.850 1.00 30.12 472 ARG A O 1
ATOM 2635 N N . LEU A 1 473 ? 190.498 148.214 154.167 1.00 21.66 473 LEU A N 1
ATOM 2636 C CA . LEU A 1 473 ? 190.626 146.770 154.294 1.00 21.26 473 LEU A CA 1
ATOM 2637 C C . LEU A 1 473 ? 189.700 146.211 155.365 1.00 25.22 473 LEU A C 1
ATOM 2638 O O . LEU A 1 473 ? 189.040 145.193 155.142 1.00 31.74 473 LEU A O 1
ATOM 2643 N N . LEU A 1 474 ? 189.630 146.856 156.527 1.00 29.86 474 LEU A N 1
ATOM 2644 C CA . LEU A 1 474 ? 188.854 146.301 157.628 1.00 27.77 474 LEU A CA 1
ATOM 2645 C C . LEU A 1 474 ? 187.384 146.686 157.590 1.00 29.08 474 LEU A C 1
ATOM 2646 O O . LEU A 1 474 ? 186.548 145.927 158.090 1.00 35.82 474 LEU A O 1
ATOM 2651 N N . LEU A 1 475 ? 187.040 147.838 157.020 1.00 24.66 475 LEU A N 1
ATOM 2652 C CA . LEU A 1 475 ? 185.656 148.291 157.002 1.00 24.17 475 LEU A CA 1
ATOM 2653 C C . LEU A 1 475 ? 185.052 148.370 155.612 1.00 26.99 475 LEU A C 1
ATOM 2654 O O . LEU A 1 475 ? 183.853 148.136 155.466 1.00 34.77 475 LEU A O 1
ATOM 2659 N N . GLY A 1 476 ? 185.840 148.688 154.596 1.00 22.60 476 GLY A N 1
ATOM 2660 C CA . GLY A 1 476 ? 185.322 148.897 153.263 1.00 19.99 476 GLY A CA 1
ATOM 2661 C C . GLY A 1 476 ? 184.995 150.355 152.993 1.00 23.78 476 GLY A C 1
ATOM 2662 O O . GLY A 1 476 ? 184.781 151.155 153.897 1.00 27.68 476 GLY A O 1
ATOM 2663 N N . ASP A 1 477 ? 184.943 150.688 151.702 1.00 26.19 477 ASP A N 1
ATOM 2664 C CA . ASP A 1 477 ? 184.747 152.073 151.284 1.00 24.53 477 ASP A CA 1
ATOM 2665 C C . ASP A 1 477 ? 183.406 152.622 151.746 1.00 27.44 477 ASP A C 1
ATOM 2666 O O . ASP A 1 477 ? 183.309 153.786 152.148 1.00 29.00 477 ASP A O 1
ATOM 2671 N N . ASP A 1 478 ? 182.357 151.805 151.682 1.00 25.15 478 ASP A N 1
ATOM 2672 C CA . ASP A 1 478 ? 181.004 152.283 151.928 1.00 22.76 478 ASP A CA 1
ATOM 2673 C C . ASP A 1 478 ? 180.727 152.577 153.393 1.00 23.73 478 ASP A C 1
ATOM 2674 O O . ASP A 1 478 ? 179.712 153.212 153.693 1.00 27.21 478 ASP A O 1
ATOM 2679 N N . HIS A 1 479 ? 181.595 152.148 154.304 1.00 22.75 479 HIS A N 1
ATOM 2680 C CA . HIS A 1 479 ? 181.435 152.418 155.724 1.00 17.10 479 HIS A CA 1
ATOM 2681 C C . HIS A 1 479 ? 182.358 153.519 156.219 1.00 17.46 479 HIS A C 1
ATOM 2682 O O . HIS A 1 479 ? 182.484 153.708 157.429 1.00 22.58 479 HIS A O 1
ATOM 2689 N N . LEU A 1 480 ? 182.998 154.246 155.315 1.00 18.18 480 LEU A N 1
ATOM 2690 C CA . LEU A 1 480 ? 183.898 155.336 155.646 1.00 12.53 480 LEU A CA 1
ATOM 2691 C C . LEU A 1 480 ? 183.241 156.670 155.327 1.00 16.62 480 LEU A C 1
ATOM 2692 O O . LEU A 1 480 ? 182.154 156.739 154.753 1.00 25.24 480 LEU A O 1
ATOM 2697 N N . TYR A 1 481 ? 183.925 157.737 155.721 1.00 14.84 481 TYR A N 1
ATOM 2698 C CA . TYR A 1 481 ? 183.496 159.090 155.402 1.00 10.16 481 TYR A CA 1
ATOM 2699 C C . TYR A 1 481 ? 183.597 159.322 153.901 1.00 18.13 481 TYR A C 1
ATOM 2700 O O . TYR A 1 481 ? 184.633 159.052 153.290 1.00 19.41 481 TYR A O 1
ATOM 2709 N N . GLN A 1 482 ? 182.519 159.820 153.304 1.00 24.29 482 GLN A N 1
ATOM 2710 C CA . GLN A 1 482 ? 182.451 159.996 151.861 1.00 20.05 482 GLN A CA 1
ATOM 2711 C C . GLN A 1 482 ? 182.811 161.400 151.408 1.00 23.25 482 GLN A C 1
ATOM 2712 O O . GLN A 1 482 ? 182.891 161.638 150.202 1.00 31.14 482 GLN A O 1
ATOM 2718 N N . HIS A 1 483 ? 183.045 162.329 152.332 1.00 23.77 483 HIS A N 1
ATOM 2719 C CA . HIS A 1 483 ? 183.388 163.710 151.988 1.00 22.29 483 HIS A CA 1
ATOM 2720 C C . HIS A 1 483 ? 184.639 164.159 152.732 1.00 26.36 483 HIS A C 1
ATOM 2721 O O . HIS A 1 483 ? 184.586 165.084 153.547 1.00 27.14 483 HIS A O 1
ATOM 2728 N N . PRO A 1 484 ? 185.794 163.548 152.459 1.00 23.22 484 PRO A N 1
ATOM 2729 C CA . PRO A 1 484 ? 187.024 164.017 153.102 1.00 23.49 484 PRO A CA 1
ATOM 2730 C C . PRO A 1 484 ? 187.344 165.444 152.691 1.00 19.54 484 PRO A C 1
ATOM 2731 O O . PRO A 1 484 ? 186.994 165.892 151.599 1.00 22.69 484 PRO A O 1
ATOM 2735 N N . SER A 1 485 ? 188.011 166.166 153.592 1.00 18.71 485 SER A N 1
ATOM 2736 C CA . SER A 1 485 ? 188.278 167.582 153.378 1.00 17.92 485 SER A CA 1
ATOM 2737 C C . SER A 1 485 ? 189.240 167.840 152.227 1.00 18.57 485 SER A C 1
ATOM 2738 O O . SER A 1 485 ? 189.341 168.985 151.778 1.00 27.12 485 SER A O 1
ATOM 2741 N N . SER A 1 486 ? 189.932 166.815 151.737 1.00 17.32 486 SER A N 1
ATOM 2742 C CA . SER A 1 486 ? 190.866 166.966 150.631 1.00 18.99 486 SER A CA 1
ATOM 2743 C C . SER A 1 486 ? 190.184 166.978 149.273 1.00 22.13 486 SER A C 1
ATOM 2744 O O . SER A 1 486 ? 190.847 167.249 148.269 1.00 29.34 486 SER A O 1
ATOM 2747 N N . ALA A 1 487 ? 188.881 166.707 149.221 1.00 20.96 487 ALA A N 1
ATOM 2748 C CA . ALA A 1 487 ? 188.190 166.576 147.946 1.00 18.54 487 ALA A CA 1
ATOM 2749 C C . ALA A 1 487 ? 188.109 167.896 147.190 1.00 28.54 487 ALA A C 1
ATOM 2750 O O . ALA A 1 487 ? 188.105 167.898 145.955 1.00 35.50 487 ALA A O 1
ATOM 2752 N N . VAL A 1 488 ? 188.039 169.023 147.894 1.00 31.03 488 VAL A N 1
ATOM 2753 C CA . VAL A 1 488 ? 187.814 170.289 147.204 1.00 32.88 488 VAL A CA 1
ATOM 2754 C C . VAL A 1 488 ? 189.104 170.870 146.639 1.00 32.27 488 VAL A C 1
ATOM 2755 O O . VAL A 1 488 ? 189.082 171.517 145.588 1.00 36.14 488 VAL A O 1
ATOM 2759 N N . LEU A 1 489 ? 190.237 170.665 147.306 1.00 25.99 489 LEU A N 1
ATOM 2760 C CA . LEU A 1 489 ? 191.493 171.216 146.815 1.00 23.49 489 LEU A CA 1
ATOM 2761 C C . LEU A 1 489 ? 192.278 170.225 145.968 1.00 25.44 489 LEU A C 1
ATOM 2762 O O . LEU A 1 489 ? 192.922 170.624 144.994 1.00 31.29 489 LEU A O 1
ATOM 2767 N N . TYR A 1 490 ? 192.252 168.942 146.319 1.00 22.27 490 TYR A N 1
ATOM 2768 C CA . TYR A 1 490 ? 193.046 167.945 145.624 1.00 19.72 490 TYR A CA 1
ATOM 2769 C C . TYR A 1 490 ? 192.224 167.022 144.742 1.00 25.10 490 TYR A C 1
ATOM 2770 O O . TYR A 1 490 ? 192.807 166.207 144.024 1.00 26.91 490 TYR A O 1
ATOM 2779 N N . HIS A 1 491 ? 190.897 167.134 144.772 1.00 23.05 491 HIS A N 1
ATOM 2780 C CA . HIS A 1 491 ? 190.013 166.388 143.881 1.00 24.58 491 HIS A CA 1
ATOM 2781 C C . HIS A 1 491 ? 190.182 164.883 144.064 1.00 29.47 491 HIS A C 1
ATOM 2782 O O . HIS A 1 491 ? 190.334 164.127 143.104 1.00 32.51 491 HIS A O 1
ATOM 2789 N N . THR A 1 492 ? 190.155 164.453 145.318 1.00 24.57 492 THR A N 1
ATOM 2790 C CA . THR A 1 492 ? 190.249 163.040 145.635 1.00 21.22 492 THR A CA 1
ATOM 2791 C C . THR A 1 492 ? 188.899 162.373 145.421 1.00 27.80 492 THR A C 1
ATOM 2792 O O . THR A 1 492 ? 187.851 162.948 145.723 1.00 33.25 492 THR A O 1
ATOM 2796 N N . GLU A 1 493 ? 188.925 161.157 144.883 1.00 31.90 493 GLU A N 1
ATOM 2797 C CA . GLU A 1 493 ? 187.696 160.422 144.630 1.00 29.57 493 GLU A CA 1
ATOM 2798 C C . GLU A 1 493 ? 187.448 159.299 145.624 1.00 30.37 493 GLU A C 1
ATOM 2799 O O . GLU A 1 493 ? 186.291 158.916 145.817 1.00 33.41 493 GLU A O 1
ATOM 2805 N N . VAL A 1 494 ? 188.491 158.767 146.253 1.00 27.78 494 VAL A N 1
ATOM 2806 C CA . VAL A 1 494 ? 188.312 157.686 147.210 1.00 25.88 494 VAL A CA 1
ATOM 2807 C C . VAL A 1 494 ? 187.778 158.240 148.525 1.00 25.96 494 VAL A C 1
ATOM 2808 O O . VAL A 1 494 ? 187.958 159.411 148.862 1.00 25.54 494 VAL A O 1
ATOM 2812 N N . ALA A 1 495 ? 187.105 157.373 149.273 1.00 26.51 495 ALA A N 1
ATOM 2813 C CA . ALA A 1 495 ? 186.599 157.730 150.588 1.00 23.12 495 ALA A CA 1
ATOM 2814 C C . ALA A 1 495 ? 187.708 157.598 151.621 1.00 22.24 495 ALA A C 1
ATOM 2815 O O . ALA A 1 495 ? 188.410 156.586 151.666 1.00 28.92 495 ALA A O 1
ATOM 2817 N N . TYR A 1 496 ? 187.874 158.629 152.440 1.00 17.87 496 TYR A N 1
ATOM 2818 C CA . TYR A 1 496 ? 188.812 158.604 153.548 1.00 13.90 496 TYR A CA 1
ATOM 2819 C C . TYR A 1 496 ? 188.085 159.026 154.813 1.00 13.53 496 TYR A C 1
ATOM 2820 O O . TYR A 1 496 ? 187.307 159.982 154.797 1.00 20.90 496 TYR A O 1
ATOM 2829 N N . ASP A 1 497 ? 188.335 158.311 155.907 1.00 9.49 497 ASP A N 1
ATOM 2830 C CA . ASP A 1 497 ? 187.703 158.635 157.175 1.00 11.61 497 ASP A CA 1
ATOM 2831 C C . ASP A 1 497 ? 188.697 159.320 158.099 1.00 15.99 497 ASP A C 1
ATOM 2832 O O . ASP A 1 497 ? 189.687 158.694 158.501 1.00 16.50 497 ASP A O 1
ATOM 2837 N N . PRO A 1 498 ? 188.488 160.590 158.455 1.00 13.76 498 PRO A N 1
ATOM 2838 C CA . PRO A 1 498 ? 189.404 161.249 159.398 1.00 10.55 498 PRO A CA 1
ATOM 2839 C C . PRO A 1 498 ? 189.456 160.588 160.766 1.00 14.55 498 PRO A C 1
ATOM 2840 O O . PRO A 1 498 ? 190.504 160.629 161.419 1.00 19.62 498 PRO A O 1
ATOM 2844 N N . GLU A 1 499 ? 188.357 160.006 161.231 1.00 13.46 499 GLU A N 1
ATOM 2845 C CA . GLU A 1 499 ? 188.322 159.267 162.493 1.00 6.84 499 GLU A CA 1
ATOM 2846 C C . GLU A 1 499 ? 188.494 157.772 162.284 1.00 12.19 499 GLU A C 1
ATOM 2847 O O . GLU A 1 499 ? 187.736 156.978 162.820 1.00 15.81 499 GLU A O 1
ATOM 2853 N N . GLY A 1 500 ? 189.525 157.369 161.554 1.00 16.72 500 GLY A N 1
ATOM 2854 C CA . GLY A 1 500 ? 189.729 155.979 161.220 1.00 11.20 500 GLY A CA 1
ATOM 2855 C C . GLY A 1 500 ? 190.434 155.198 162.312 1.00 15.17 500 GLY A C 1
ATOM 2856 O O . GLY A 1 500 ? 190.626 155.656 163.438 1.00 19.89 500 GLY A O 1
ATOM 2857 N N . ILE A 1 501 ? 190.839 153.984 161.947 1.00 17.80 501 ILE A N 1
ATOM 2858 C CA . ILE A 1 501 ? 191.337 153.024 162.927 1.00 16.84 501 ILE A CA 1
ATOM 2859 C C . ILE A 1 501 ? 192.741 153.396 163.389 1.00 16.15 501 ILE A C 1
ATOM 2860 O O . ILE A 1 501 ? 193.042 153.366 164.586 1.00 18.10 501 ILE A O 1
ATOM 2865 N N . LEU A 1 502 ? 193.622 153.746 162.450 1.00 18.92 502 LEU A N 1
ATOM 2866 C CA . LEU A 1 502 ? 195.036 153.905 162.782 1.00 12.09 502 LEU A CA 1
ATOM 2867 C C . LEU A 1 502 ? 195.280 155.116 163.676 1.00 15.74 502 LEU A C 1
ATOM 2868 O O . LEU A 1 502 ? 196.130 155.066 164.571 1.00 24.04 502 LEU A O 1
ATOM 2873 N N . GLY A 1 503 ? 194.550 156.204 163.460 1.00 16.39 503 GLY A N 1
ATOM 2874 C CA . GLY A 1 503 ? 194.730 157.403 164.256 1.00 6.61 503 GLY A CA 1
ATOM 2875 C C . GLY A 1 503 ? 194.198 157.324 165.666 1.00 11.82 503 GLY A C 1
ATOM 2876 O O . GLY A 1 503 ? 194.390 158.268 166.437 1.00 15.81 503 GLY A O 1
ATOM 2877 N N . THR A 1 504 ? 193.529 156.228 166.023 1.00 16.00 504 THR A N 1
ATOM 2878 C CA . THR A 1 504 ? 193.095 156.032 167.401 1.00 10.92 504 THR A CA 1
ATOM 2879 C C . THR A 1 504 ? 194.281 155.904 168.345 1.00 10.44 504 THR A C 1
ATOM 2880 O O . THR A 1 504 ? 194.168 156.237 169.526 1.00 18.98 504 THR A O 1
ATOM 2884 N N . ILE A 1 505 ? 195.425 155.443 167.844 1.00 12.34 505 ILE A N 1
ATOM 2885 C CA . ILE A 1 505 ? 196.633 155.393 168.661 1.00 11.72 505 ILE A CA 1
ATOM 2886 C C . ILE A 1 505 ? 197.030 156.794 169.108 1.00 15.25 505 ILE A C 1
ATOM 2887 O O . ILE A 1 505 ? 197.318 157.036 170.287 1.00 22.00 505 ILE A O 1
ATOM 2892 N N . ASN A 1 506 ? 197.038 157.742 168.175 1.00 10.46 506 ASN A N 1
ATOM 2893 C CA . ASN A 1 506 ? 197.411 159.107 168.519 1.00 6.62 506 ASN A CA 1
ATOM 2894 C C . ASN A 1 506 ? 196.313 159.806 169.308 1.00 7.10 506 ASN A C 1
ATOM 2895 O O . ASN A 1 506 ? 196.600 160.701 170.108 1.00 11.69 506 ASN A O 1
ATOM 2900 N N . SER A 1 507 ? 195.059 159.401 169.111 1.00 13.77 507 SER A N 1
ATOM 2901 C CA . SER A 1 507 ? 193.979 159.874 169.970 1.00 6.03 507 SER A CA 1
ATOM 2902 C C . SER A 1 507 ? 194.192 159.430 171.414 1.00 8.40 507 SER A C 1
ATOM 2903 O O . SER A 1 507 ? 193.956 160.198 172.355 1.00 15.80 507 SER A O 1
ATOM 2906 N N . ILE A 1 508 ? 194.653 158.194 171.605 1.00 9.83 508 ILE A N 1
ATOM 2907 C CA . ILE A 1 508 ? 194.956 157.685 172.938 1.00 5.87 508 ILE A CA 1
ATOM 2908 C C . ILE A 1 508 ? 196.143 158.425 173.543 1.00 9.53 508 ILE A C 1
ATOM 2909 O O . ILE A 1 508 ? 196.165 158.711 174.744 1.00 17.06 508 ILE A O 1
ATOM 2914 N N . VAL A 1 509 ? 197.147 158.744 172.727 1.00 13.83 509 VAL A N 1
ATOM 2915 C CA . VAL A 1 509 ? 198.303 159.495 173.217 1.00 9.91 509 VAL A CA 1
ATOM 2916 C C . VAL A 1 509 ? 197.885 160.887 173.683 1.00 6.27 509 VAL A C 1
ATOM 2917 O O . VAL A 1 509 ? 198.348 161.378 174.719 1.00 14.42 509 VAL A O 1
ATOM 2921 N N . MET A 1 510 ? 196.996 161.537 172.931 1.00 6.68 510 MET A N 1
ATOM 2922 C CA . MET A 1 510 ? 196.479 162.842 173.332 1.00 7.85 510 MET A CA 1
ATOM 2923 C C . MET A 1 510 ? 195.721 162.762 174.654 1.00 8.67 510 MET A C 1
ATOM 2924 O O . MET A 1 510 ? 195.896 163.612 175.537 1.00 13.48 510 MET A O 1
ATOM 2929 N N . ALA A 1 511 ? 194.878 161.738 174.811 1.00 13.53 511 ALA A N 1
ATOM 2930 C CA . ALA A 1 511 ? 194.136 161.575 176.057 1.00 8.19 511 ALA A CA 1
ATOM 2931 C C . ALA A 1 511 ? 195.066 161.299 177.231 1.00 10.13 511 ALA A C 1
ATOM 2932 O O . ALA A 1 511 ? 194.811 161.747 178.352 1.00 15.74 511 ALA A O 1
ATOM 2934 N N . PHE A 1 512 ? 196.148 160.560 176.999 1.00 10.39 512 PHE A N 1
ATOM 2935 C CA . PHE A 1 512 ? 197.087 160.277 178.077 1.00 11.19 512 PHE A CA 1
ATOM 2936 C C . PHE A 1 512 ? 197.887 161.512 178.482 1.00 13.80 512 PHE A C 1
ATOM 2937 O O . PHE A 1 512 ? 198.263 161.650 179.651 1.00 19.48 512 PHE A O 1
ATOM 2945 N N . LEU A 1 513 ? 198.165 162.415 177.542 1.00 18.05 513 LEU A N 1
ATOM 2946 C CA . LEU A 1 513 ? 198.764 163.692 177.919 1.00 10.20 513 LEU A CA 1
ATOM 2947 C C . LEU A 1 513 ? 197.800 164.522 178.760 1.00 11.22 513 LEU A C 1
ATOM 2948 O O . LEU A 1 513 ? 198.214 165.215 179.698 1.00 18.59 513 LEU A O 1
ATOM 2953 N N . GLY A 1 514 ? 196.506 164.455 178.446 1.00 10.17 514 GLY A N 1
ATOM 2954 C CA . GLY A 1 514 ? 195.516 165.055 179.327 1.00 6.49 514 GLY A CA 1
ATOM 2955 C C . GLY A 1 514 ? 195.514 164.437 180.712 1.00 13.13 514 GLY A C 1
ATOM 2956 O O . GLY A 1 514 ? 195.337 165.133 181.715 1.00 16.82 514 GLY A O 1
ATOM 2957 N N . VAL A 1 515 ? 195.701 163.119 180.784 1.00 16.12 515 VAL A N 1
ATOM 2958 C CA . VAL A 1 515 ? 195.792 162.435 182.072 1.00 13.15 515 VAL A CA 1
ATOM 2959 C C . VAL A 1 515 ? 196.978 162.957 182.868 1.00 14.12 515 VAL A C 1
ATOM 2960 O O . VAL A 1 515 ? 196.902 163.117 184.090 1.00 21.87 515 VAL A O 1
ATOM 2964 N N . GLN A 1 516 ? 198.095 163.226 182.191 1.00 17.07 516 GLN A N 1
ATOM 2965 C CA . GLN A 1 516 ? 199.253 163.800 182.870 1.00 11.10 516 GLN A CA 1
ATOM 2966 C C . GLN A 1 516 ? 198.954 165.193 183.409 1.00 16.04 516 GLN A C 1
ATOM 2967 O O . GLN A 1 516 ? 199.427 165.562 184.489 1.00 22.45 516 GLN A O 1
ATOM 2973 N N . ALA A 1 517 ? 198.186 165.989 182.667 1.00 22.93 517 ALA A N 1
ATOM 2974 C CA . ALA A 1 517 ? 197.783 167.296 183.181 1.00 13.54 517 ALA A CA 1
ATOM 2975 C C . ALA A 1 517 ? 196.963 167.158 184.460 1.00 18.06 517 ALA A C 1
ATOM 2976 O O . ALA A 1 517 ? 197.172 167.903 185.426 1.00 22.80 517 ALA A O 1
ATOM 2978 N N . GLY A 1 518 ? 196.029 166.206 184.486 1.00 14.40 518 GLY A N 1
ATOM 2979 C CA . GLY A 1 518 ? 195.263 165.967 185.701 1.00 9.67 518 GLY A CA 1
ATOM 2980 C C . GLY A 1 518 ? 196.116 165.464 186.850 1.00 13.25 518 GLY A C 1
ATOM 2981 O O . GLY A 1 518 ? 195.874 165.799 188.011 1.00 18.86 518 GLY A O 1
ATOM 2982 N N . LYS A 1 519 ? 197.119 164.642 186.542 1.00 15.12 519 LYS A N 1
ATOM 2983 C CA . LYS A 1 519 ? 198.045 164.178 187.568 1.00 14.27 519 LYS A CA 1
ATOM 2984 C C . LYS A 1 519 ? 198.814 165.337 188.180 1.00 21.93 519 LYS A C 1
ATOM 2985 O O . LYS A 1 519 ? 199.013 165.383 189.397 1.00 27.70 519 LYS A O 1
ATOM 2991 N N . ILE A 1 520 ? 199.271 166.275 187.351 1.00 22.00 520 ILE A N 1
ATOM 2992 C CA . ILE A 1 520 ? 199.927 167.468 187.876 1.00 23.11 520 ILE A CA 1
ATOM 2993 C C . ILE A 1 520 ? 198.975 168.241 188.776 1.00 21.44 520 ILE A C 1
ATOM 2994 O O . ILE A 1 520 ? 199.358 168.712 189.852 1.00 26.23 520 ILE A O 1
ATOM 2999 N N . LEU A 1 521 ? 197.719 168.381 188.352 1.00 18.36 521 LEU A N 1
ATOM 3000 C CA . LEU A 1 521 ? 196.762 169.170 189.121 1.00 17.54 521 LEU A CA 1
ATOM 3001 C C . LEU A 1 521 ? 196.503 168.565 190.495 1.00 23.45 521 LEU A C 1
ATOM 3002 O O . LEU A 1 521 ? 196.325 169.295 191.474 1.00 28.67 521 LEU A O 1
ATOM 3007 N N . LEU A 1 522 ? 196.466 167.239 190.593 1.00 25.50 522 LEU A N 1
ATOM 3008 C CA . LEU A 1 522 ? 196.112 166.608 191.860 1.00 20.80 522 LEU A CA 1
ATOM 3009 C C . LEU A 1 522 ? 197.313 166.286 192.739 1.00 23.52 522 LEU A C 1
ATOM 3010 O O . LEU A 1 522 ? 197.173 166.239 193.964 1.00 29.91 522 LEU A O 1
ATOM 3015 N N . TYR A 1 523 ? 198.488 166.059 192.155 1.00 22.37 523 TYR A N 1
ATOM 3016 C CA . TYR A 1 523 ? 199.667 165.749 192.954 1.00 25.00 523 TYR A CA 1
ATOM 3017 C C . TYR A 1 523 ? 200.234 166.976 193.653 1.00 29.19 523 TYR A C 1
ATOM 3018 O O . TYR A 1 523 ? 200.799 166.854 194.744 1.00 31.17 523 TYR A O 1
ATOM 3027 N N . TYR A 1 524 ? 200.118 168.151 193.040 1.00 29.70 524 TYR A N 1
ATOM 3028 C CA . TYR A 1 524 ? 200.735 169.368 193.548 1.00 30.41 524 TYR A CA 1
ATOM 3029 C C . TYR A 1 524 ? 199.708 170.465 193.786 1.00 33.28 524 TYR A C 1
ATOM 3030 O O . TYR A 1 524 ? 200.006 171.642 193.601 1.00 36.72 524 TYR A O 1
ATOM 3039 N N . LYS A 1 525 ? 198.493 170.101 194.198 1.00 31.87 525 LYS A N 1
ATOM 3040 C CA . LYS A 1 525 ? 197.457 171.111 194.372 1.00 31.09 525 LYS A CA 1
ATOM 3041 C C . LYS A 1 525 ? 197.749 172.049 195.535 1.00 35.32 525 LYS A C 1
ATOM 3042 O O . LYS A 1 525 ? 197.240 173.174 195.551 1.00 36.25 525 LYS A O 1
ATOM 3048 N N . ALA A 1 526 ? 198.566 171.622 196.497 1.00 42.94 526 ALA A N 1
ATOM 3049 C CA . ALA A 1 526 ? 198.931 172.493 197.606 1.00 41.40 526 ALA A CA 1
ATOM 3050 C C . ALA A 1 526 ? 199.900 173.591 197.192 1.00 41.95 526 ALA A C 1
ATOM 3051 O O . ALA A 1 526 ? 200.081 174.552 197.944 1.00 44.58 526 ALA A O 1
ATOM 3053 N N . ARG A 1 527 ? 200.525 173.474 196.022 1.00 39.36 527 ARG A N 1
ATOM 3054 C CA . ARG A 1 527 ? 201.528 174.430 195.566 1.00 38.71 527 ARG A CA 1
ATOM 3055 C C . ARG A 1 527 ? 201.150 174.900 194.170 1.00 37.78 527 ARG A C 1
ATOM 3056 O O . ARG A 1 527 ? 201.194 174.116 193.220 1.00 41.15 527 ARG A O 1
ATOM 3064 N N . THR A 1 528 ? 200.789 176.175 194.040 1.00 35.33 528 THR A N 1
ATOM 3065 C CA . THR A 1 528 ? 200.504 176.727 192.719 1.00 35.05 528 THR A CA 1
ATOM 3066 C C . THR A 1 528 ? 201.772 176.825 191.879 1.00 35.03 528 THR A C 1
ATOM 3067 O O . THR A 1 528 ? 201.741 176.590 190.666 1.00 36.81 528 THR A O 1
ATOM 3071 N N . LYS A 1 529 ? 202.896 177.157 192.513 1.00 35.25 529 LYS A N 1
ATOM 3072 C CA . LYS A 1 529 ? 204.153 177.305 191.789 1.00 35.31 529 LYS A CA 1
ATOM 3073 C C . LYS A 1 529 ? 204.569 175.999 191.122 1.00 37.04 529 LYS A C 1
ATOM 3074 O O . LYS A 1 529 ? 205.054 176.004 189.986 1.00 36.78 529 LYS A O 1
ATOM 3080 N N . ASP A 1 530 ? 204.389 174.872 191.813 1.00 33.41 530 ASP A N 1
ATOM 3081 C CA . ASP A 1 530 ? 204.722 173.577 191.228 1.00 33.40 530 ASP A CA 1
ATOM 3082 C C . ASP A 1 530 ? 203.868 173.281 190.003 1.00 33.13 530 ASP A C 1
ATOM 3083 O O . ASP A 1 530 ? 204.376 172.808 188.980 1.00 35.54 530 ASP A O 1
ATOM 3088 N N . ILE A 1 531 ? 202.568 173.559 190.090 1.00 29.87 531 ILE A N 1
ATOM 3089 C CA . ILE A 1 531 ? 201.666 173.311 188.972 1.00 26.76 531 ILE A CA 1
ATOM 3090 C C . ILE A 1 531 ? 202.057 174.160 187.770 1.00 28.26 531 ILE A C 1
ATOM 3091 O O . ILE A 1 531 ? 202.099 173.673 186.635 1.00 32.49 531 ILE A O 1
ATOM 3096 N N . LEU A 1 532 ? 202.356 175.439 187.999 1.00 28.16 532 LEU A N 1
ATOM 3097 C CA . LEU A 1 532 ? 202.705 176.319 186.889 1.00 25.35 532 LEU A CA 1
ATOM 3098 C C . LEU A 1 532 ? 204.041 175.935 186.268 1.00 28.60 532 LEU A C 1
ATOM 3099 O O . LEU A 1 532 ? 204.200 175.994 185.043 1.00 32.23 532 LEU A O 1
ATOM 3104 N N . ILE A 1 533 ? 205.012 175.535 187.091 1.00 28.09 533 ILE A N 1
ATOM 3105 C CA . ILE A 1 533 ? 206.303 175.105 186.563 1.00 27.78 533 ILE A CA 1
ATOM 3106 C C . ILE A 1 533 ? 206.138 173.874 185.684 1.00 30.12 533 ILE A C 1
ATOM 3107 O O . ILE A 1 533 ? 206.733 173.779 184.604 1.00 33.26 533 ILE A O 1
ATOM 3112 N N . ARG A 1 534 ? 205.321 172.915 186.123 1.00 28.01 534 ARG A N 1
ATOM 3113 C CA . ARG A 1 534 ? 205.166 171.684 185.357 1.00 25.42 534 ARG A CA 1
ATOM 3114 C C . ARG A 1 534 ? 204.363 171.905 184.080 1.00 27.62 534 ARG A C 1
ATOM 3115 O O . ARG A 1 534 ? 204.666 171.300 183.045 1.00 30.33 534 ARG A O 1
ATOM 3123 N N . PHE A 1 535 ? 203.338 172.760 184.125 1.00 22.48 535 PHE A N 1
ATOM 3124 C CA . PHE A 1 535 ? 202.613 173.094 182.902 1.00 20.62 535 PHE A CA 1
ATOM 3125 C C . PHE A 1 535 ? 203.530 173.768 181.890 1.00 21.66 535 PHE A C 1
ATOM 3126 O O . PHE A 1 535 ? 203.486 173.453 180.695 1.00 26.15 535 PHE A O 1
ATOM 3134 N N . THR A 1 536 ? 204.375 174.693 182.352 1.00 24.08 536 THR A N 1
ATOM 3135 C CA . THR A 1 536 ? 205.326 175.346 181.458 1.00 24.05 536 THR A CA 1
ATOM 3136 C C . THR A 1 536 ? 206.305 174.345 180.859 1.00 24.43 536 THR A C 1
ATOM 3137 O O . THR A 1 536 ? 206.597 174.394 179.659 1.00 25.83 536 THR A O 1
ATOM 3141 N N . ALA A 1 537 ? 206.827 173.433 181.682 1.00 25.80 537 ALA A N 1
ATOM 3142 C CA . ALA A 1 537 ? 207.799 172.464 181.190 1.00 23.95 537 ALA A CA 1
ATOM 3143 C C . ALA A 1 537 ? 207.190 171.548 180.139 1.00 26.88 537 ALA A C 1
ATOM 3144 O O . ALA A 1 537 ? 207.809 171.291 179.102 1.00 30.35 537 ALA A O 1
ATOM 3146 N N . TRP A 1 538 ? 205.980 171.043 180.385 1.00 25.86 538 TRP A N 1
ATOM 3147 C CA . TRP A 1 538 ? 205.348 170.163 179.407 1.00 22.45 538 TRP A CA 1
ATOM 3148 C C . TRP A 1 538 ? 205.036 170.904 178.115 1.00 24.23 538 TRP A C 1
ATOM 3149 O O . TRP A 1 538 ? 205.234 170.363 177.021 1.00 27.12 538 TRP A O 1
ATOM 3160 N N . CYS A 1 539 ? 204.564 172.149 178.218 1.00 28.09 539 CYS A N 1
ATOM 3161 C CA . CYS A 1 539 ? 204.310 172.946 177.022 1.00 22.89 539 CYS A CA 1
ATOM 3162 C C . CYS A 1 539 ? 205.578 173.131 176.200 1.00 27.00 539 CYS A C 1
ATOM 3163 O O . CYS A 1 539 ? 205.554 173.001 174.971 1.00 28.28 539 CYS A O 1
ATOM 3166 N N . CYS A 1 540 ? 206.701 173.420 176.860 1.00 27.15 540 CYS A N 1
ATOM 3167 C CA . CYS A 1 540 ? 207.948 173.639 176.133 1.00 23.72 540 CYS A CA 1
ATOM 3168 C C . CYS A 1 540 ? 208.465 172.357 175.489 1.00 27.44 540 CYS A C 1
ATOM 3169 O O . CYS A 1 540 ? 208.919 172.380 174.340 1.00 30.57 540 CYS A O 1
ATOM 3172 N N . ILE A 1 541 ? 208.412 171.232 176.204 1.00 21.88 541 ILE A N 1
ATOM 3173 C CA . ILE A 1 541 ? 208.893 169.971 175.639 1.00 24.84 541 ILE A CA 1
ATOM 3174 C C . ILE A 1 541 ? 208.071 169.579 174.417 1.00 26.69 541 ILE A C 1
ATOM 3175 O O . ILE A 1 541 ? 208.618 169.204 173.371 1.00 31.10 541 ILE A O 1
ATOM 3180 N N . LEU A 1 542 ? 206.745 169.659 174.526 1.00 17.95 542 LEU A N 1
ATOM 3181 C CA . LEU A 1 542 ? 205.909 169.267 173.399 1.00 17.18 542 LEU A CA 1
ATOM 3182 C C . LEU A 1 542 ? 206.043 170.242 172.235 1.00 20.36 542 LEU A C 1
ATOM 3183 O O . LEU A 1 542 ? 205.983 169.827 171.072 1.00 21.04 542 LEU A O 1
ATOM 3188 N N . GLY A 1 543 ? 206.248 171.529 172.519 1.00 25.92 543 GLY A N 1
ATOM 3189 C CA . GLY A 1 543 ? 206.495 172.482 171.451 1.00 20.11 543 GLY A CA 1
ATOM 3190 C C . GLY A 1 543 ? 207.796 172.222 170.719 1.00 21.92 543 GLY A C 1
ATOM 3191 O O . GLY A 1 543 ? 207.871 172.379 169.499 1.00 30.48 543 GLY A O 1
ATOM 3192 N N . LEU A 1 544 ? 208.843 171.835 171.449 1.00 19.43 544 LEU A N 1
ATOM 3193 C CA . LEU A 1 544 ? 210.111 171.516 170.802 1.00 18.71 544 LEU A CA 1
ATOM 3194 C C . LEU A 1 544 ? 209.993 170.273 169.932 1.00 22.74 544 LEU A C 1
ATOM 3195 O O . LEU A 1 544 ? 210.579 170.212 168.844 1.00 26.64 544 LEU A O 1
ATOM 3200 N N . ILE A 1 545 ? 209.244 169.272 170.394 1.00 25.34 545 ILE A N 1
ATOM 3201 C CA . ILE A 1 545 ? 208.999 168.094 169.566 1.00 17.80 545 ILE A CA 1
ATOM 3202 C C . ILE A 1 545 ? 208.260 168.480 168.291 1.00 20.02 545 ILE A C 1
ATOM 3203 O O . ILE A 1 545 ? 208.580 167.993 167.201 1.00 23.67 545 ILE A O 1
ATOM 3208 N N . SER A 1 546 ? 207.260 169.358 168.405 1.00 19.65 546 SER A N 1
ATOM 3209 C CA . SER A 1 546 ? 206.526 169.803 167.222 1.00 19.03 546 SER A CA 1
ATOM 3210 C C . SER A 1 546 ? 207.428 170.549 166.249 1.00 21.74 546 SER A C 1
ATOM 3211 O O . SER A 1 546 ? 207.325 170.367 165.032 1.00 25.97 546 SER A O 1
ATOM 3214 N N . VAL A 1 547 ? 208.307 171.409 166.765 1.00 21.89 547 VAL A N 1
ATOM 3215 C CA . VAL A 1 547 ? 209.237 172.137 165.905 1.00 23.79 547 VAL A CA 1
ATOM 3216 C C . VAL A 1 547 ? 210.142 171.170 165.155 1.00 22.83 547 VAL A C 1
ATOM 3217 O O . VAL A 1 547 ? 210.375 171.322 163.951 1.00 24.91 547 VAL A O 1
ATOM 3221 N N . ALA A 1 548 ? 210.670 170.164 165.853 1.00 25.29 548 ALA A N 1
ATOM 3222 C CA . ALA A 1 548 ? 211.546 169.196 165.201 1.00 19.87 548 ALA A CA 1
ATOM 3223 C C . ALA A 1 548 ? 210.802 168.380 164.148 1.00 26.91 548 ALA A C 1
ATOM 3224 O O . ALA A 1 548 ? 211.345 168.108 163.072 1.00 29.32 548 ALA A O 1
ATOM 3226 N N . LEU A 1 549 ? 209.563 167.975 164.436 1.00 21.74 549 LEU A N 1
ATOM 3227 C CA . LEU A 1 549 ? 208.842 167.105 163.511 1.00 18.21 549 LEU A CA 1
ATOM 3228 C C . LEU A 1 549 ? 208.359 167.855 162.278 1.00 21.70 549 LEU A C 1
ATOM 3229 O O . LEU A 1 549 ? 208.371 167.308 161.173 1.00 22.45 549 LEU A O 1
ATOM 3234 N N . THR A 1 550 ? 207.914 169.095 162.439 1.00 23.99 550 THR A N 1
ATOM 3235 C CA . THR A 1 550 ? 207.339 169.821 161.317 1.00 20.66 550 THR A CA 1
ATOM 3236 C C . THR A 1 550 ? 208.341 170.698 160.583 1.00 27.36 550 THR A C 1
ATOM 3237 O O . THR A 1 550 ? 208.067 171.099 159.449 1.00 32.52 550 THR A O 1
ATOM 3241 N N . LYS A 1 551 ? 209.486 171.001 161.195 1.00 29.21 551 LYS A N 1
ATOM 3242 C CA . LYS A 1 551 ? 210.453 171.961 160.659 1.00 28.24 551 LYS A CA 1
ATOM 3243 C C . LYS A 1 551 ? 209.820 173.328 160.423 1.00 31.51 551 LYS A C 1
ATOM 3244 O O . LYS A 1 551 ? 210.293 174.105 159.593 1.00 32.74 551 LYS A O 1
ATOM 3250 N N . VAL A 1 552 ? 208.753 173.621 161.166 1.00 33.32 552 VAL A N 1
ATOM 3251 C CA . VAL A 1 552 ? 208.031 174.888 161.119 1.00 29.25 552 VAL A CA 1
ATOM 3252 C C . VAL A 1 552 ? 207.631 175.172 159.675 1.00 32.01 552 VAL A C 1
ATOM 3253 O O . VAL A 1 552 ? 208.072 176.154 159.068 1.00 37.90 552 VAL A O 1
ATOM 3257 N N . SER A 1 553 ? 206.814 174.291 159.107 1.00 27.77 553 SER A N 1
ATOM 3258 C CA . SER A 1 553 ? 206.321 174.445 157.746 1.00 27.72 553 SER A CA 1
ATOM 3259 C C . SER A 1 553 ? 205.082 173.578 157.595 1.00 31.43 553 SER A C 1
ATOM 3260 O O . SER A 1 553 ? 204.800 172.716 158.429 1.00 35.61 553 SER A O 1
ATOM 3263 N N . GLU A 1 554 ? 204.337 173.819 156.519 1.00 27.47 554 GLU A N 1
ATOM 3264 C CA . GLU A 1 554 ? 203.085 173.100 156.333 1.00 23.37 554 GLU A CA 1
ATOM 3265 C C . GLU A 1 554 ? 203.286 171.720 155.718 1.00 25.30 554 GLU A C 1
ATOM 3266 O O . GLU A 1 554 ? 202.563 170.785 156.074 1.00 25.67 554 GLU A O 1
ATOM 3272 N N . ASN A 1 555 ? 204.259 171.562 154.815 1.00 28.07 555 ASN A N 1
ATOM 3273 C CA . ASN A 1 555 ? 204.382 170.342 154.033 1.00 22.15 555 ASN A CA 1
ATOM 3274 C C . ASN A 1 555 ? 205.776 169.731 154.006 1.00 25.02 555 ASN A C 1
ATOM 3275 O O . ASN A 1 555 ? 205.952 168.684 153.378 1.00 28.97 555 ASN A O 1
ATOM 3280 N N . GLU A 1 556 ? 206.766 170.336 154.657 1.00 32.18 556 GLU A N 1
ATOM 3281 C CA . GLU A 1 556 ? 208.156 169.942 154.464 1.00 29.78 556 GLU A CA 1
ATOM 3282 C C . GLU A 1 556 ? 208.771 169.209 155.648 1.00 33.22 556 GLU A C 1
ATOM 3283 O O . GLU A 1 556 ? 209.950 168.853 155.584 1.00 32.71 556 GLU A O 1
ATOM 3289 N N . GLY A 1 557 ? 208.023 168.971 156.718 1.00 30.01 557 GLY A N 1
ATOM 3290 C CA . GLY A 1 557 ? 208.580 168.282 157.860 1.00 25.53 557 GLY A CA 1
ATOM 3291 C C . GLY A 1 557 ? 208.611 166.782 157.682 1.00 25.56 557 GLY A C 1
ATOM 3292 O O . GLY A 1 557 ? 208.064 166.229 156.732 1.00 28.89 557 GLY A O 1
ATOM 3293 N N . PHE A 1 558 ? 209.279 166.114 158.623 1.00 24.62 558 PHE A N 1
ATOM 3294 C CA . PHE A 1 558 ? 209.279 164.655 158.626 1.00 23.96 558 PHE A C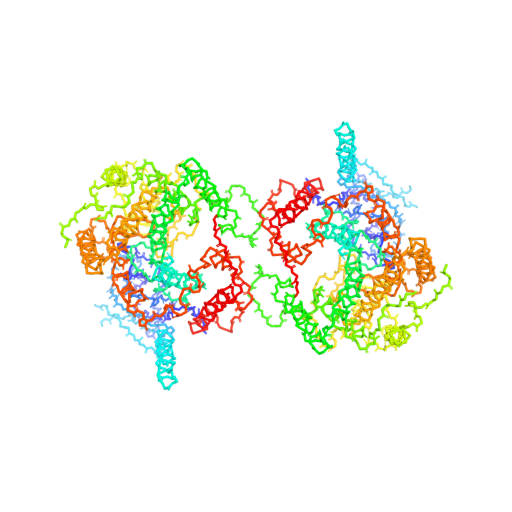A 1
ATOM 3295 C C . PHE A 1 558 ? 207.874 164.115 158.860 1.00 22.05 558 PHE A C 1
ATOM 3296 O O . PHE A 1 558 ? 207.446 163.165 158.197 1.00 23.95 558 PHE A O 1
ATOM 3304 N N . ILE A 1 559 ? 207.145 164.709 159.797 1.00 22.00 559 ILE A N 1
ATOM 3305 C CA . ILE A 1 559 ? 205.727 164.430 160.002 1.00 20.84 559 ILE A CA 1
ATOM 3306 C C . ILE A 1 559 ? 204.989 165.763 160.031 1.00 18.74 559 ILE A C 1
ATOM 3307 O O . ILE A 1 559 ? 204.899 166.390 161.093 1.00 17.39 559 ILE A O 1
ATOM 3312 N N . PRO A 1 560 ? 204.472 166.248 158.907 1.00 17.65 560 PRO A N 1
ATOM 3313 C CA . PRO A 1 560 ? 203.701 167.496 158.929 1.00 19.72 560 PRO A CA 1
ATOM 3314 C C . PRO A 1 560 ? 202.389 167.347 159.688 1.00 14.02 560 PRO A C 1
ATOM 3315 O O . PRO A 1 560 ? 201.841 166.255 159.835 1.00 21.67 560 PRO A O 1
ATOM 3319 N N . VAL A 1 561 ? 201.896 168.479 160.192 1.00 10.34 561 VAL A N 1
ATOM 3320 C CA . VAL A 1 561 ? 200.653 168.494 160.954 1.00 11.31 561 VAL A CA 1
ATOM 3321 C C . VAL A 1 561 ? 199.495 168.145 160.032 1.00 10.67 561 VAL A C 1
ATOM 3322 O O . VAL A 1 561 ? 199.339 168.731 158.955 1.00 17.05 561 VAL A O 1
ATOM 3326 N N . ASN A 1 562 ? 198.672 167.191 160.454 1.00 11.34 562 ASN A N 1
ATOM 3327 C CA . ASN A 1 562 ? 197.604 166.677 159.606 1.00 5.00 562 ASN A CA 1
ATOM 3328 C C . ASN A 1 562 ? 196.517 166.119 160.506 1.00 6.67 562 ASN A C 1
ATOM 3329 O O . ASN A 1 562 ? 196.755 165.159 161.240 1.00 13.48 562 ASN A O 1
ATOM 3334 N N . LYS A 1 563 ? 195.338 166.733 160.466 1.00 7.33 563 LYS A N 1
ATOM 3335 C CA . LYS A 1 563 ? 194.215 166.267 161.264 1.00 0.00 563 LYS A CA 1
ATOM 3336 C C . LYS A 1 563 ? 193.581 165.011 160.687 1.00 9.50 563 LYS A C 1
ATOM 3337 O O . LYS A 1 563 ? 193.053 164.190 161.444 1.00 18.23 563 LYS A O 1
ATOM 3343 N N . ASN A 1 564 ? 193.612 164.843 159.363 1.00 15.25 564 ASN A N 1
ATOM 3344 C CA . ASN A 1 564 ? 193.038 163.646 158.758 1.00 6.97 564 ASN A CA 1
ATOM 3345 C C . ASN A 1 564 ? 193.794 162.399 159.187 1.00 11.01 564 ASN A C 1
ATOM 3346 O O . ASN A 1 564 ? 193.190 161.348 159.418 1.00 15.28 564 ASN A O 1
ATOM 3351 N N . LEU A 1 565 ? 195.114 162.493 159.288 1.00 10.53 565 LEU A N 1
ATOM 3352 C CA . LEU A 1 565 ? 195.934 161.373 159.717 1.00 4.66 565 LEU A CA 1
ATOM 3353 C C . LEU A 1 565 ? 196.098 161.285 161.224 1.00 11.74 565 LEU A C 1
ATOM 3354 O O . LEU A 1 565 ? 196.589 160.262 161.708 1.00 16.55 565 LEU A O 1
ATOM 3359 N N . TRP A 1 566 ? 195.677 162.305 161.973 1.00 14.24 566 TRP A N 1
ATOM 3360 C CA . TRP A 1 566 ? 195.924 162.392 163.411 1.00 5.51 566 TRP A CA 1
ATOM 3361 C C . TRP A 1 566 ? 197.396 162.127 163.705 1.00 11.99 566 TRP A C 1
ATOM 3362 O O . TRP A 1 566 ? 197.771 161.203 164.420 1.00 12.91 566 TRP A O 1
ATOM 3373 N N . SER A 1 567 ? 198.227 162.977 163.111 1.00 13.61 567 SER A N 1
ATOM 3374 C CA . SER A 1 567 ? 199.669 162.819 163.124 1.00 3.65 567 SER A CA 1
ATOM 3375 C C . SER A 1 567 ? 200.227 162.975 164.532 1.00 10.17 567 SER A C 1
ATOM 3376 O O . SER A 1 567 ? 199.563 163.469 165.445 1.00 20.65 567 SER A O 1
ATOM 3379 N N . LEU A 1 568 ? 201.473 162.540 164.701 1.00 7.86 568 LEU A N 1
ATOM 3380 C CA . LEU A 1 568 ? 202.153 162.748 165.970 1.00 10.94 568 LEU A CA 1
ATOM 3381 C C . LEU A 1 568 ? 202.426 164.228 166.212 1.00 12.43 568 LEU A C 1
ATOM 3382 O O . LEU A 1 568 ? 202.281 164.714 167.337 1.00 15.62 568 LEU A O 1
ATOM 3387 N N . SER A 1 569 ? 202.812 164.961 165.166 1.00 15.55 569 SER A N 1
ATOM 3388 C CA . SER A 1 569 ? 203.057 166.391 165.308 1.00 9.65 569 SER A CA 1
ATOM 3389 C C . SER A 1 569 ? 201.767 167.167 165.531 1.00 15.28 569 SER A C 1
ATOM 3390 O O . SER A 1 569 ? 201.774 168.185 166.229 1.00 16.75 569 SER A O 1
ATOM 3393 N N . TYR A 1 570 ? 200.661 166.704 164.952 1.00 14.46 570 TYR A N 1
ATOM 3394 C CA . TYR A 1 570 ? 199.350 167.260 165.267 1.00 7.51 570 TYR A CA 1
ATOM 3395 C C . TYR A 1 570 ? 199.071 167.172 166.762 1.00 11.67 570 TYR A C 1
ATOM 3396 O O . TYR A 1 570 ? 198.663 168.153 167.396 1.00 14.14 570 TYR A O 1
ATOM 3405 N N . VAL A 1 571 ? 199.333 166.003 167.347 1.00 14.86 571 VAL A N 1
ATOM 3406 C CA . VAL A 1 571 ? 199.048 165.766 168.757 1.00 12.94 571 VAL A CA 1
ATOM 3407 C C . VAL A 1 571 ? 199.980 166.576 169.647 1.00 12.64 571 VAL A C 1
ATOM 3408 O O . VAL A 1 571 ? 199.540 167.183 170.626 1.00 17.88 571 VAL A O 1
ATOM 3412 N N . THR A 1 572 ? 201.275 166.612 169.326 1.00 12.19 572 THR A N 1
ATOM 3413 C CA . THR A 1 572 ? 202.210 167.368 170.157 1.00 15.24 572 THR A CA 1
ATOM 3414 C C . THR A 1 572 ? 201.945 168.868 170.079 1.00 12.55 572 THR A C 1
ATOM 3415 O O . THR A 1 572 ? 202.039 169.572 171.091 1.00 20.47 572 THR A O 1
ATOM 3419 N N . THR A 1 573 ? 201.597 169.373 168.894 1.00 11.90 573 THR A N 1
ATOM 3420 C CA . THR A 1 573 ? 201.284 170.790 168.746 1.00 11.63 573 THR A CA 1
ATOM 3421 C C . THR A 1 573 ? 200.062 171.173 169.568 1.00 10.40 573 THR A C 1
ATOM 3422 O O . THR A 1 573 ? 200.088 172.145 170.332 1.00 17.27 573 THR A O 1
ATOM 3426 N N . LEU A 1 574 ? 198.981 170.406 169.438 1.00 11.19 574 LEU A N 1
ATOM 3427 C CA . LEU A 1 574 ? 197.760 170.761 170.146 1.00 7.64 574 LEU A CA 1
ATOM 3428 C C . LEU A 1 574 ? 197.878 170.488 171.637 1.00 14.67 574 LEU A C 1
ATOM 3429 O O . LEU A 1 574 ? 197.209 171.146 172.437 1.00 25.45 574 LEU A O 1
ATOM 3434 N N . SER A 1 575 ? 198.740 169.550 172.036 1.00 17.07 575 SER A N 1
ATOM 3435 C CA . SER A 1 575 ? 198.976 169.307 173.455 1.00 8.09 575 SER A CA 1
ATOM 3436 C C . SER A 1 575 ? 199.755 170.445 174.094 1.00 13.48 575 SER A C 1
ATOM 3437 O O . SER A 1 575 ? 199.486 170.815 175.240 1.00 21.66 575 SER A O 1
ATOM 3440 N N . SER A 1 576 ? 200.741 170.996 173.387 1.00 15.93 576 SER A N 1
ATOM 3441 C CA . SER A 1 576 ? 201.443 172.156 173.920 1.00 14.95 576 SER A CA 1
ATOM 3442 C C . SER A 1 576 ? 200.517 173.362 173.992 1.00 19.11 576 SER A C 1
ATOM 3443 O O . SER A 1 576 ? 200.586 174.149 174.944 1.00 23.64 576 SER A O 1
ATOM 3446 N N . PHE A 1 577 ? 199.620 173.507 173.014 1.00 18.88 577 PHE A N 1
ATOM 3447 C CA . PHE A 1 577 ? 198.599 174.545 173.111 1.00 13.45 577 PHE A CA 1
ATOM 3448 C C . PHE A 1 577 ? 197.723 174.345 174.341 1.00 15.84 577 PHE A C 1
ATOM 3449 O O . PHE A 1 577 ? 197.404 175.306 175.045 1.00 21.45 577 PHE A O 1
ATOM 3457 N N . ALA A 1 578 ? 197.311 173.104 174.608 1.00 18.90 578 ALA A N 1
ATOM 3458 C CA . ALA A 1 578 ? 196.439 172.826 175.747 1.00 13.96 578 ALA A CA 1
ATOM 3459 C C . ALA A 1 578 ? 197.142 173.083 177.076 1.00 16.74 578 ALA A C 1
ATOM 3460 O O . ALA A 1 578 ? 196.535 173.615 178.011 1.00 22.68 578 ALA A O 1
ATOM 3462 N N . PHE A 1 579 ? 198.416 172.704 177.183 1.00 19.63 579 PHE A N 1
ATOM 3463 C CA . PHE A 1 579 ? 199.168 172.973 178.405 1.00 15.86 579 PHE A CA 1
ATOM 3464 C C . PHE A 1 579 ? 199.345 174.469 178.631 1.00 17.64 579 PHE A C 1
ATOM 3465 O O . PHE A 1 579 ? 199.303 174.937 179.771 1.00 24.47 579 PHE A O 1
ATOM 3473 N N . PHE A 1 580 ? 199.541 175.239 177.558 1.00 16.41 580 PHE A N 1
ATOM 3474 C CA . PHE A 1 580 ? 199.625 176.690 177.707 1.00 16.30 580 PHE A CA 1
ATOM 3475 C C . PHE A 1 580 ? 198.279 177.294 178.100 1.00 16.79 580 PHE A C 1
ATOM 3476 O O . PHE A 1 580 ? 198.220 178.215 178.925 1.00 20.16 580 PHE A O 1
ATOM 3484 N N . ILE A 1 581 ? 197.188 176.791 177.522 1.00 18.22 581 ILE A N 1
ATOM 3485 C CA . ILE A 1 581 ? 195.859 177.276 177.880 1.00 16.76 581 ILE A CA 1
ATOM 3486 C C . ILE A 1 581 ? 195.587 177.034 179.357 1.00 18.39 581 ILE A C 1
ATOM 3487 O O . ILE A 1 581 ? 195.045 177.896 180.051 1.00 23.10 581 ILE A O 1
ATOM 3492 N N . LEU A 1 582 ? 195.948 175.852 179.855 1.00 19.53 582 LEU A N 1
ATOM 3493 C CA . LEU A 1 582 ? 195.779 175.558 181.273 1.00 13.96 582 LEU A CA 1
ATOM 3494 C C . LEU A 1 582 ? 196.707 176.406 182.129 1.00 12.05 582 LEU A C 1
ATOM 3495 O O . LEU A 1 582 ? 196.324 176.844 183.216 1.00 18.67 582 LEU A O 1
ATOM 3500 N N . LEU A 1 583 ? 197.930 176.645 181.655 1.00 20.06 583 LEU A N 1
ATOM 3501 C CA . LEU A 1 583 ? 198.860 177.517 182.362 1.00 17.75 583 LEU A CA 1
ATOM 3502 C C . LEU A 1 583 ? 198.268 178.900 182.579 1.00 21.78 583 LEU A C 1
ATOM 3503 O O . LEU A 1 583 ? 198.530 179.545 183.599 1.00 27.98 583 LEU A O 1
ATOM 3508 N N . VAL A 1 584 ? 197.478 179.380 181.622 1.00 26.12 584 VAL A N 1
ATOM 3509 C CA . VAL A 1 584 ? 196.864 180.695 181.762 1.00 22.14 584 VAL A CA 1
ATOM 3510 C C . VAL A 1 584 ? 195.570 180.614 182.564 1.00 21.36 584 VAL A C 1
ATOM 3511 O O . VAL A 1 584 ? 195.299 181.469 183.411 1.00 26.61 584 VAL A O 1
ATOM 3515 N N . LEU A 1 585 ? 194.760 179.584 182.327 1.00 23.64 585 LEU A N 1
ATOM 3516 C CA . LEU A 1 585 ? 193.427 179.514 182.912 1.00 21.83 585 LEU A CA 1
ATOM 3517 C C . LEU A 1 585 ? 193.440 179.123 184.382 1.00 19.37 585 LEU A C 1
ATOM 3518 O O . LEU A 1 585 ? 192.573 179.572 185.134 1.00 26.46 585 LEU A O 1
ATOM 3523 N N . TYR A 1 586 ? 194.377 178.278 184.810 1.00 23.78 586 TYR A N 1
ATOM 3524 C CA . TYR A 1 586 ? 194.349 177.801 186.192 1.00 24.07 586 TYR A CA 1
ATOM 3525 C C . TYR A 1 586 ? 194.540 178.916 187.213 1.00 24.77 586 TYR A C 1
ATOM 3526 O O . TYR A 1 586 ? 193.690 179.045 188.109 1.00 26.17 586 TYR A O 1
ATOM 3535 N N . PRO A 1 587 ? 195.586 179.749 187.151 1.00 25.70 587 PRO A N 1
ATOM 3536 C CA . PRO A 1 587 ? 195.720 180.793 188.176 1.00 27.23 587 PRO A CA 1
ATOM 3537 C C . PRO A 1 587 ? 194.678 181.887 188.064 1.00 29.51 587 PRO A C 1
ATOM 3538 O O . PRO A 1 587 ? 194.272 182.446 189.087 1.00 32.49 587 PRO A O 1
ATOM 3542 N N . VAL A 1 588 ? 194.235 182.212 186.851 1.00 28.66 588 VAL A N 1
ATOM 3543 C CA . VAL A 1 588 ? 193.280 183.298 186.671 1.00 24.59 588 VAL A CA 1
ATOM 3544 C C . VAL A 1 588 ? 191.914 182.910 187.217 1.00 26.26 588 VAL A C 1
ATOM 3545 O O . VAL A 1 588 ? 191.249 183.706 187.887 1.00 30.49 588 VAL A O 1
ATOM 3549 N N . VAL A 1 589 ? 191.481 181.681 186.961 1.00 25.15 589 VAL A N 1
ATOM 3550 C CA . VAL A 1 589 ? 190.118 181.263 187.243 1.00 23.68 589 VAL A CA 1
ATOM 3551 C C . VAL A 1 589 ? 190.016 180.499 188.558 1.00 27.98 589 VAL A C 1
ATOM 3552 O O . VAL A 1 589 ? 189.109 180.749 189.349 1.00 31.66 589 VAL A O 1
ATOM 3556 N N . ASP A 1 590 ? 190.934 179.569 188.817 1.00 30.53 590 ASP A N 1
ATOM 3557 C CA . ASP A 1 590 ? 190.820 178.696 189.980 1.00 27.93 590 ASP A CA 1
ATOM 3558 C C . ASP A 1 590 ? 191.519 179.232 191.223 1.00 32.15 590 ASP A C 1
ATOM 3559 O O . ASP A 1 590 ? 191.014 179.050 192.334 1.00 34.47 590 ASP A O 1
ATOM 3564 N N . VAL A 1 591 ? 192.670 179.878 191.074 1.00 27.99 591 VAL A N 1
ATOM 3565 C CA . VAL A 1 591 ? 193.462 180.270 192.233 1.00 31.22 591 VAL A CA 1
ATOM 3566 C C . VAL A 1 591 ? 193.124 181.694 192.655 1.00 31.86 591 VAL A C 1
ATOM 3567 O O . VAL A 1 591 ? 192.650 181.924 193.772 1.00 35.78 591 VAL A O 1
ATOM 3571 N N . LYS A 1 592 ? 193.368 182.661 191.770 1.00 28.81 592 LYS A N 1
ATOM 3572 C CA . LYS A 1 592 ? 193.112 184.054 192.109 1.00 28.59 592 LYS A CA 1
ATOM 3573 C C . LYS A 1 592 ? 191.633 184.403 192.044 1.00 33.71 592 LYS A C 1
ATOM 3574 O O . LYS A 1 592 ? 191.163 185.232 192.829 1.00 35.66 592 LYS A O 1
ATOM 3580 N N . GLY A 1 593 ? 190.891 183.799 191.122 1.00 31.25 593 GLY A N 1
ATOM 3581 C CA . GLY A 1 593 ? 189.486 184.113 190.986 1.00 23.66 593 GLY A CA 1
ATOM 3582 C C . GLY A 1 593 ? 189.190 185.444 190.340 1.00 26.53 593 GLY A C 1
ATOM 3583 O O . GLY A 1 593 ? 188.106 185.990 190.549 1.00 31.14 593 GLY A O 1
ATOM 3584 N N . LEU A 1 594 ? 190.126 185.991 189.561 1.00 28.42 594 LEU A N 1
ATOM 3585 C CA . LEU A 1 594 ? 189.871 187.251 188.871 1.00 27.15 594 LEU A CA 1
ATOM 3586 C C . LEU A 1 594 ? 188.740 187.116 187.865 1.00 30.49 594 LEU A C 1
ATOM 3587 O O . LEU A 1 594 ? 188.034 188.089 187.585 1.00 35.73 594 LEU A O 1
ATOM 3592 N N . TRP A 1 595 ? 188.561 185.927 187.313 1.00 27.90 595 TRP A N 1
ATOM 3593 C CA . TRP A 1 595 ? 187.545 185.640 186.319 1.00 19.50 595 TRP A CA 1
ATOM 3594 C C . TRP A 1 595 ? 186.855 184.349 186.721 1.00 20.83 595 TRP A C 1
ATOM 3595 O O . TRP A 1 595 ? 187.494 183.443 187.258 1.00 28.54 595 TRP A O 1
ATOM 3606 N N . THR A 1 596 ? 185.552 184.271 186.490 1.00 22.99 596 THR A N 1
ATOM 3607 C CA . THR A 1 596 ? 184.785 183.089 186.853 1.00 18.92 596 THR A CA 1
ATOM 3608 C C . THR A 1 596 ? 184.588 182.125 185.695 1.00 20.73 596 THR A C 1
ATOM 3609 O O . THR A 1 596 ? 183.953 181.086 185.879 1.00 28.14 596 THR A O 1
ATOM 3613 N N . GLY A 1 597 ? 185.121 182.434 184.518 1.00 18.10 597 GLY A N 1
ATOM 3614 C CA . GLY A 1 597 ? 184.915 181.621 183.344 1.00 11.80 597 GLY A CA 1
ATOM 3615 C C . GLY A 1 597 ? 183.670 181.932 182.544 1.00 15.70 597 GLY A C 1
ATOM 3616 O O . GLY A 1 597 ? 183.393 181.223 181.574 1.00 21.69 597 GLY A O 1
ATOM 3617 N N . THR A 1 598 ? 182.911 182.957 182.917 1.00 22.51 598 THR A N 1
ATOM 3618 C CA . THR A 1 598 ? 181.696 183.290 182.186 1.00 23.73 598 THR A CA 1
ATOM 3619 C C . THR A 1 598 ? 182.034 183.792 180.785 1.00 25.02 598 THR A C 1
ATOM 3620 O O . THR A 1 598 ? 183.018 184.513 180.603 1.00 28.58 598 THR A O 1
ATOM 3624 N N . PRO A 1 599 ? 181.236 183.438 179.776 1.00 23.17 599 PRO A N 1
ATOM 3625 C CA . PRO A 1 599 ? 180.091 182.527 179.809 1.00 20.38 599 PRO A CA 1
ATOM 3626 C C . PRO A 1 599 ? 180.473 181.126 179.363 1.00 24.36 599 PRO A C 1
ATOM 3627 O O . PRO A 1 599 ? 179.643 180.379 178.866 1.00 31.45 599 PRO A O 1
ATOM 3631 N N . PHE A 1 600 ? 181.737 180.747 179.535 1.00 25.07 600 PHE A N 1
ATOM 3632 C CA . PHE A 1 600 ? 182.252 179.546 178.894 1.00 16.83 600 PHE A CA 1
ATOM 3633 C C . PHE A 1 600 ? 181.968 178.282 179.688 1.00 18.64 600 PHE A C 1
ATOM 3634 O O . PHE A 1 600 ? 181.846 177.211 179.096 1.00 22.53 600 PHE A O 1
ATOM 3642 N N . PHE A 1 601 ? 181.854 178.367 181.010 1.00 15.04 601 PHE A N 1
ATOM 3643 C CA . PHE A 1 601 ? 181.672 177.146 181.781 1.00 14.81 601 PHE A CA 1
ATOM 3644 C C . PHE A 1 601 ? 180.240 176.628 181.747 1.00 17.37 601 PHE A C 1
ATOM 3645 O O . PHE A 1 601 ? 180.013 175.466 182.099 1.00 26.50 601 PHE A O 1
ATOM 3653 N N . TYR A 1 602 ? 179.277 177.444 181.322 1.00 16.95 602 TYR A N 1
ATOM 3654 C CA . TYR A 1 602 ? 177.905 176.956 181.208 1.00 9.44 602 TYR A CA 1
ATOM 3655 C C . TYR A 1 602 ? 177.771 175.829 180.193 1.00 15.85 602 TYR A C 1
ATOM 3656 O O . TYR A 1 602 ? 177.200 174.783 180.545 1.00 21.23 602 TYR A O 1
ATOM 3665 N N . PRO A 1 603 ? 178.249 175.952 178.947 1.00 19.91 603 PRO A N 1
ATOM 3666 C CA . PRO A 1 603 ? 178.253 174.771 178.071 1.00 15.03 603 PRO A CA 1
ATOM 3667 C C . PRO A 1 603 ? 179.282 173.734 178.475 1.00 14.66 603 PRO A C 1
ATOM 3668 O O . PRO A 1 603 ? 179.096 172.546 178.181 1.00 20.58 603 PRO A O 1
ATOM 3672 N N . GLY A 1 604 ? 180.365 174.147 179.131 1.00 15.05 604 GLY A N 1
ATOM 3673 C CA . GLY A 1 604 ? 181.369 173.212 179.593 1.00 7.72 604 GLY A CA 1
ATOM 3674 C C . GLY A 1 604 ? 180.861 172.242 180.631 1.00 10.63 604 GLY A C 1
ATOM 3675 O O . GLY A 1 604 ? 181.457 171.180 180.813 1.00 23.01 604 GLY A O 1
ATOM 3676 N N . MET A 1 605 ? 179.777 172.580 181.319 1.00 16.64 605 MET A N 1
ATOM 3677 C CA . MET A 1 605 ? 179.144 171.663 182.255 1.00 14.84 605 MET A CA 1
ATOM 3678 C C . MET A 1 605 ? 178.024 170.839 181.628 1.00 12.18 605 MET A C 1
ATOM 3679 O O . MET A 1 605 ? 177.471 169.967 182.300 1.00 22.19 605 MET A O 1
ATOM 3684 N N . ASN A 1 606 ? 177.682 171.084 180.366 1.00 9.32 606 ASN A N 1
ATOM 3685 C CA . ASN A 1 606 ? 176.670 170.314 179.649 1.00 10.58 606 ASN A CA 1
ATOM 3686 C C . ASN A 1 606 ? 177.149 169.984 178.245 1.00 14.20 606 ASN A C 1
ATOM 3687 O O . ASN A 1 606 ? 176.404 170.115 177.272 1.00 23.12 606 ASN A O 1
ATOM 3692 N N . SER A 1 607 ? 178.414 169.582 178.129 1.00 7.11 607 SER A N 1
ATOM 3693 C CA . SER A 1 607 ? 179.041 169.371 176.826 1.00 7.36 607 SER A CA 1
ATOM 3694 C C . SER A 1 607 ? 178.327 168.319 175.978 1.00 9.69 607 SER A C 1
ATOM 3695 O O . SER A 1 607 ? 178.122 168.527 174.779 1.00 19.88 607 SER A O 1
ATOM 3698 N N . ILE A 1 608 ? 177.971 167.171 176.557 1.00 14.52 608 ILE A N 1
ATOM 3699 C CA . ILE A 1 608 ? 177.372 166.116 175.738 1.00 6.87 608 ILE A CA 1
ATOM 3700 C C . ILE A 1 608 ? 175.987 166.530 175.260 1.00 6.38 608 ILE A C 1
ATOM 3701 O O . ILE A 1 608 ? 175.591 166.240 174.125 1.00 10.01 608 ILE A O 1
ATOM 3706 N N . LEU A 1 609 ? 175.238 167.234 176.106 1.00 17.06 609 LEU A N 1
ATOM 3707 C CA . LEU A 1 609 ? 173.927 167.723 175.709 1.00 13.15 609 LEU A CA 1
ATOM 3708 C C . LEU A 1 609 ? 174.046 168.779 174.619 1.00 13.33 609 LEU A C 1
ATOM 3709 O O . LEU A 1 609 ? 173.273 168.773 173.658 1.00 14.51 609 LEU A O 1
ATOM 3714 N N . VAL A 1 610 ? 175.027 169.675 174.738 1.00 14.91 610 VAL A N 1
ATOM 3715 C CA . VAL A 1 610 ? 175.236 170.705 173.725 1.00 9.30 610 VAL A CA 1
ATOM 3716 C C . VAL A 1 610 ? 175.654 170.081 172.399 1.00 11.38 610 VAL A C 1
ATOM 3717 O O . VAL A 1 610 ? 175.175 170.482 171.334 1.00 16.46 610 VAL A O 1
ATOM 3721 N N . TYR A 1 611 ? 176.549 169.093 172.440 1.00 8.56 611 TYR A N 1
ATOM 3722 C CA . TYR A 1 611 ? 177.030 168.456 171.219 1.00 3.83 611 TYR A CA 1
ATOM 3723 C C . TYR A 1 611 ? 175.912 167.710 170.499 1.00 10.32 611 TYR A C 1
ATOM 3724 O O . TYR A 1 611 ? 175.661 167.934 169.307 1.00 11.79 611 TYR A O 1
ATOM 3733 N N . VAL A 1 612 ? 175.220 166.819 171.212 1.00 9.02 612 VAL A N 1
ATOM 3734 C CA . VAL A 1 612 ? 174.159 166.044 170.583 1.00 11.63 612 VAL A CA 1
ATOM 3735 C C . VAL A 1 612 ? 173.022 166.955 170.152 1.00 15.30 612 VAL A C 1
ATOM 3736 O O . VAL A 1 612 ? 172.402 166.733 169.106 1.00 21.28 612 VAL A O 1
ATOM 3740 N N . GLY A 1 613 ? 172.744 168.005 170.927 1.00 8.79 613 GLY A N 1
ATOM 3741 C CA . GLY A 1 613 ? 171.700 168.936 170.544 1.00 7.84 613 GLY A CA 1
ATOM 3742 C C . GLY A 1 613 ? 172.023 169.694 169.272 1.00 11.27 613 GLY A C 1
ATOM 3743 O O . GLY A 1 613 ? 171.170 169.837 168.396 1.00 14.95 613 GLY A O 1
ATOM 3744 N N . HIS A 1 614 ? 173.257 170.193 169.148 1.00 7.33 614 HIS A N 1
ATOM 3745 C CA . HIS A 1 614 ? 173.582 170.971 167.962 1.00 7.38 614 HIS A CA 1
ATOM 3746 C C . HIS A 1 614 ? 173.673 170.078 166.736 1.00 11.65 614 HIS A C 1
ATOM 3747 O O . HIS A 1 614 ? 173.499 170.561 165.616 1.00 19.38 614 HIS A O 1
ATOM 3754 N N . GLU A 1 615 ? 173.928 168.782 166.925 1.00 16.37 615 GLU A N 1
ATOM 3755 C CA . GLU A 1 615 ? 173.850 167.849 165.807 1.00 11.87 615 GLU A CA 1
ATOM 3756 C C . GLU A 1 615 ? 172.403 167.576 165.406 1.00 15.39 615 GLU A C 1
ATOM 3757 O O . GLU A 1 615 ? 172.082 167.539 164.214 1.00 20.52 615 GLU A O 1
ATOM 3763 N N . VAL A 1 616 ? 171.518 167.376 166.384 1.00 12.77 616 VAL A N 1
ATOM 3764 C CA . VAL A 1 616 ? 170.133 167.030 166.080 1.00 9.42 616 VAL A CA 1
ATOM 3765 C C . VAL A 1 616 ? 169.386 168.218 165.484 1.00 13.33 616 VAL A C 1
ATOM 3766 O O . VAL A 1 616 ? 168.653 168.073 164.500 1.00 20.01 616 VAL A O 1
ATOM 3770 N N . PHE A 1 617 ? 169.553 169.409 166.059 1.00 8.36 617 PHE A N 1
ATOM 3771 C CA . PHE A 1 617 ? 168.757 170.572 165.687 1.00 5.30 617 PHE A CA 1
ATOM 3772 C C . PHE A 1 617 ? 169.512 171.550 164.798 1.00 10.86 617 PHE A C 1
ATOM 3773 O O . PHE A 1 617 ? 169.244 172.751 164.846 1.00 18.73 617 PHE A O 1
ATOM 3781 N N . GLU A 1 618 ? 170.439 171.064 163.971 1.00 14.43 618 GLU A N 1
ATOM 3782 C CA . GLU A 1 618 ? 171.221 171.964 163.131 1.00 10.61 618 GLU A CA 1
ATOM 3783 C C . GLU A 1 618 ? 170.349 172.712 162.131 1.00 17.30 618 GLU A C 1
ATOM 3784 O O . GLU A 1 618 ? 170.519 173.918 161.930 1.00 22.75 618 GLU A O 1
ATOM 3790 N N . ASN A 1 619 ? 169.415 172.014 161.493 1.00 15.38 619 ASN A N 1
ATOM 3791 C CA . ASN A 1 619 ? 168.605 172.593 160.431 1.00 11.32 619 ASN A CA 1
ATOM 3792 C C . ASN A 1 619 ? 167.415 173.384 160.948 1.00 13.18 619 ASN A C 1
ATOM 3793 O O . ASN A 1 619 ? 166.712 174.000 160.146 1.00 18.76 619 ASN A O 1
ATOM 3798 N N . TYR A 1 620 ? 167.180 173.389 162.252 1.00 10.58 620 TYR A N 1
ATOM 3799 C CA . TYR A 1 620 ? 165.998 174.012 162.819 1.00 5.06 620 TYR A CA 1
ATOM 3800 C C . TYR A 1 620 ? 166.186 175.512 162.981 1.00 9.51 620 TYR A C 1
ATOM 3801 O O . TYR A 1 620 ? 167.297 176.007 163.165 1.00 18.60 620 TYR A O 1
ATOM 3810 N N . PHE A 1 621 ? 165.077 176.230 162.906 1.00 12.40 621 PHE A N 1
ATOM 3811 C CA . PHE A 1 621 ? 165.023 177.591 163.405 1.00 10.71 621 PHE A CA 1
ATOM 3812 C C . PHE A 1 621 ? 165.073 177.560 164.933 1.00 15.29 621 PHE A C 1
ATOM 3813 O O . PHE A 1 621 ? 164.495 176.664 165.550 1.00 16.68 621 PHE A O 1
ATOM 3821 N N . PRO A 1 622 ? 165.747 178.523 165.582 1.00 14.72 622 PRO A N 1
ATOM 3822 C CA . PRO A 1 622 ? 166.395 179.735 165.073 1.00 9.24 622 PRO A CA 1
ATOM 3823 C C . PRO A 1 622 ? 167.863 179.583 164.729 1.00 13.44 622 PRO A C 1
ATOM 3824 O O . PRO A 1 622 ? 168.532 180.576 164.506 1.00 22.96 622 PRO A O 1
ATOM 3828 N N . PHE A 1 623 ? 168.407 178.369 164.692 1.00 13.48 623 PHE A N 1
ATOM 3829 C CA . PHE A 1 623 ? 169.809 178.212 164.333 1.00 9.28 623 PHE A CA 1
ATOM 3830 C C . PHE A 1 623 ? 170.031 178.399 162.841 1.00 16.31 623 PHE A C 1
ATOM 3831 O O . PHE A 1 623 ? 171.102 178.854 162.428 1.00 24.09 623 PHE A O 1
ATOM 3839 N N . GLN A 1 624 ? 169.034 178.076 162.025 1.00 13.73 624 GLN A N 1
ATOM 3840 C CA . GLN A 1 624 ? 169.159 178.121 160.578 1.00 13.30 624 GLN A CA 1
ATOM 3841 C C . GLN A 1 624 ? 167.882 178.697 159.988 1.00 16.77 624 GLN A C 1
ATOM 3842 O O . GLN A 1 624 ? 166.787 178.233 160.308 1.00 23.54 624 GLN A O 1
ATOM 3848 N N . TRP A 1 625 ? 168.021 179.714 159.141 1.00 13.15 625 TRP A N 1
ATOM 3849 C CA . TRP A 1 625 ? 166.905 180.244 158.372 1.00 8.79 625 TRP A CA 1
ATOM 3850 C C . TRP A 1 625 ? 167.385 180.512 156.956 1.00 17.16 625 TRP A C 1
ATOM 3851 O O . TRP A 1 625 ? 168.570 180.390 156.647 1.00 20.41 625 TRP A O 1
ATOM 3862 N N . LYS A 1 626 ? 166.448 180.872 156.088 1.00 18.01 626 LYS A N 1
ATOM 3863 C CA . LYS A 1 626 ? 166.774 181.147 154.697 1.00 11.80 626 LYS A CA 1
ATOM 3864 C C . LYS A 1 626 ? 167.342 182.552 154.561 1.00 17.30 626 LYS A C 1
ATOM 3865 O O . LYS A 1 626 ? 166.774 183.513 155.084 1.00 22.20 626 LYS A O 1
ATOM 3871 N N . LEU A 1 627 ? 168.462 182.670 153.856 1.00 21.51 627 LEU A N 1
ATOM 3872 C CA . LEU A 1 627 ? 169.157 183.938 153.707 1.00 20.14 627 LEU A CA 1
ATOM 3873 C C . LEU A 1 627 ? 168.748 184.635 152.418 1.00 22.67 627 LEU A C 1
ATOM 3874 O O . LEU A 1 627 ? 168.416 183.996 151.418 1.00 27.17 627 LEU A O 1
ATOM 3879 N N . LYS A 1 628 ? 168.778 185.966 152.457 1.00 27.11 628 LYS A N 1
ATOM 3880 C CA . LYS A 1 628 ? 168.491 186.754 151.266 1.00 29.55 628 LYS A CA 1
ATOM 3881 C C . LYS A 1 628 ? 169.592 186.599 150.225 1.00 32.03 628 LYS A C 1
ATOM 3882 O O . LYS A 1 628 ? 169.319 186.652 149.022 1.00 32.19 628 LYS A O 1
ATOM 3888 N N . ASP A 1 629 ? 170.831 186.398 150.666 1.00 32.52 629 ASP A N 1
ATOM 3889 C CA . ASP A 1 629 ? 171.963 186.173 149.776 1.00 27.60 629 ASP A CA 1
ATOM 3890 C C . ASP A 1 629 ? 172.779 185.016 150.325 1.00 27.74 629 ASP A C 1
ATOM 3891 O O . ASP A 1 629 ? 173.337 185.116 151.420 1.00 30.94 629 ASP A O 1
ATOM 3896 N N . ASN A 1 630 ? 172.846 183.922 149.570 1.00 26.58 630 ASN A N 1
ATOM 3897 C CA . ASN A 1 630 ? 173.642 182.771 149.969 1.00 27.97 630 ASN A CA 1
ATOM 3898 C C . ASN A 1 630 ? 175.109 182.899 149.598 1.00 28.00 630 ASN A C 1
ATOM 3899 O O . ASN A 1 630 ? 175.912 182.067 150.028 1.00 27.57 630 ASN A O 1
ATOM 3904 N N . GLN A 1 631 ? 175.475 183.903 148.806 1.00 27.19 631 GLN A N 1
ATOM 3905 C CA . GLN A 1 631 ? 176.861 184.146 148.436 1.00 25.39 631 GLN A CA 1
ATOM 3906 C C . GLN A 1 631 ? 177.465 185.297 149.226 1.00 25.92 631 GLN A C 1
ATOM 3907 O O . GLN A 1 631 ? 178.415 185.934 148.768 1.00 34.01 631 GLN A O 1
ATOM 3913 N N . SER A 1 632 ? 176.931 185.571 150.410 1.00 24.35 632 SER A N 1
ATOM 3914 C CA . SER A 1 632 ? 177.374 186.674 151.251 1.00 20.42 632 SER A CA 1
ATOM 3915 C C . SER A 1 632 ? 178.035 186.109 152.499 1.00 20.40 632 SER A C 1
ATOM 3916 O O . SER A 1 632 ? 177.427 185.315 153.221 1.00 25.69 632 SER A O 1
ATOM 3919 N N . HIS A 1 633 ? 179.285 186.509 152.738 1.00 21.73 633 HIS A N 1
ATOM 3920 C CA . HIS A 1 633 ? 179.979 186.141 153.967 1.00 17.60 633 HIS A CA 1
ATOM 3921 C C . HIS A 1 633 ? 179.342 186.789 155.182 1.00 17.96 633 HIS A C 1
ATOM 3922 O O . HIS A 1 633 ? 179.323 186.195 156.262 1.00 22.48 633 HIS A O 1
ATOM 3929 N N . LYS A 1 634 ? 178.837 188.012 155.022 1.00 20.35 634 LYS A N 1
ATOM 3930 C CA . LYS A 1 634 ? 178.247 188.748 156.133 1.00 15.52 634 LYS A CA 1
ATOM 3931 C C . LYS A 1 634 ? 177.010 188.045 156.677 1.00 17.21 634 LYS A C 1
ATOM 3932 O O . LYS A 1 634 ? 176.846 187.908 157.894 1.00 25.36 634 LYS A O 1
ATOM 3938 N N . GLU A 1 635 ? 176.126 187.590 155.788 1.00 17.09 635 GLU A N 1
ATOM 3939 C CA . GLU A 1 635 ? 174.900 186.939 156.233 1.00 15.00 635 GLU A CA 1
ATOM 3940 C C . GLU A 1 635 ? 175.184 185.590 156.872 1.00 22.34 635 GLU A C 1
ATOM 3941 O O . GLU A 1 635 ? 174.600 185.252 157.907 1.00 30.48 635 GLU A O 1
ATOM 3947 N N . HIS A 1 636 ? 176.077 184.805 156.269 1.00 20.94 636 HIS A N 1
ATOM 3948 C CA . HIS A 1 636 ? 176.445 183.519 156.848 1.00 13.32 636 HIS A CA 1
ATOM 3949 C C . HIS A 1 636 ? 177.091 183.699 158.213 1.00 13.84 636 HIS A C 1
ATOM 3950 O O . HIS A 1 636 ? 176.777 182.967 159.157 1.00 20.97 636 HIS A O 1
ATOM 3957 N N . LEU A 1 637 ? 177.992 184.674 158.336 1.00 9.89 637 LEU A N 1
ATOM 3958 C CA . LEU A 1 637 ? 178.666 184.912 159.606 1.00 11.72 637 LEU A CA 1
ATOM 3959 C C . LEU A 1 637 ? 177.686 185.352 160.681 1.00 17.81 637 LEU A C 1
ATOM 3960 O O . LEU A 1 637 ? 177.759 184.884 161.821 1.00 21.93 637 LEU A O 1
ATOM 3965 N N . THR A 1 638 ? 176.765 186.256 160.340 1.00 18.14 638 THR A N 1
ATOM 3966 C CA . THR A 1 638 ? 175.773 186.700 161.312 1.00 16.81 638 THR A CA 1
ATOM 3967 C C . THR A 1 638 ? 174.912 185.538 161.784 1.00 16.97 638 THR A C 1
ATOM 3968 O O . THR A 1 638 ? 174.648 185.395 162.982 1.00 22.26 638 THR A O 1
ATOM 3972 N N . GLN A 1 639 ? 174.484 184.687 160.855 1.00 14.24 639 GLN A N 1
ATOM 3973 C CA . GLN A 1 639 ? 173.667 183.538 161.218 1.00 9.62 639 GLN A CA 1
ATOM 3974 C C . GLN A 1 639 ? 174.418 182.581 162.136 1.00 11.55 639 GLN A C 1
ATOM 3975 O O . GLN A 1 639 ? 173.858 182.087 163.122 1.00 15.73 639 GLN A O 1
ATOM 3981 N N . ASN A 1 640 ? 175.689 182.312 161.834 1.00 16.90 640 ASN A N 1
ATOM 3982 C CA . ASN A 1 640 ? 176.454 181.357 162.630 1.00 11.73 640 ASN A CA 1
ATOM 3983 C C . ASN A 1 640 ? 176.768 181.903 164.016 1.00 13.19 640 ASN A C 1
ATOM 3984 O O . ASN A 1 640 ? 176.759 181.154 165.001 1.00 14.99 640 ASN A O 1
ATOM 3989 N N . ILE A 1 641 ? 177.048 183.203 164.115 1.00 8.97 641 ILE A N 1
ATOM 3990 C CA . ILE A 1 641 ? 177.285 183.817 165.416 1.00 10.25 641 ILE A CA 1
ATOM 3991 C C . ILE A 1 641 ? 176.020 183.784 166.263 1.00 12.27 641 ILE A C 1
ATOM 3992 O O . ILE A 1 641 ? 176.069 183.499 167.466 1.00 20.80 641 ILE A O 1
ATOM 3997 N N . VAL A 1 642 ? 174.868 184.067 165.654 1.00 13.11 642 VAL A N 1
ATOM 3998 C CA . VAL A 1 642 ? 173.610 184.056 166.395 1.00 13.01 642 VAL A CA 1
ATOM 3999 C C . VAL A 1 642 ? 173.294 182.653 166.900 1.00 15.84 642 VAL A C 1
ATOM 4000 O O . VAL A 1 642 ? 172.862 182.473 168.043 1.00 17.28 642 VAL A O 1
ATOM 4004 N N . ALA A 1 643 ? 173.510 181.637 166.061 1.00 11.73 643 ALA A N 1
ATOM 4005 C CA . ALA A 1 643 ? 173.242 180.264 166.477 1.00 9.07 643 ALA A CA 1
ATOM 4006 C C . ALA A 1 643 ? 174.162 179.827 167.615 1.00 12.10 643 ALA A C 1
ATOM 4007 O O . ALA A 1 643 ? 173.727 179.139 168.549 1.00 17.98 643 ALA A O 1
ATOM 4009 N N . THR A 1 644 ? 175.439 180.207 167.552 1.00 14.36 644 THR A N 1
ATOM 4010 C CA . THR A 1 644 ? 176.356 179.890 168.643 1.00 10.90 644 THR A CA 1
ATOM 4011 C C . THR A 1 644 ? 175.937 180.572 169.942 1.00 15.13 644 THR A C 1
ATOM 4012 O O . THR A 1 644 ? 175.975 179.959 171.016 1.00 16.43 644 THR A O 1
ATOM 4016 N N . ALA A 1 645 ? 175.527 181.841 169.863 1.00 16.28 645 ALA A N 1
ATOM 4017 C CA . ALA A 1 645 ? 175.064 182.546 171.054 1.00 13.69 645 ALA A CA 1
ATOM 4018 C C . ALA A 1 645 ? 173.808 181.901 171.627 1.00 15.54 645 ALA A C 1
ATOM 4019 O O . ALA A 1 645 ? 173.619 181.866 172.847 1.00 14.20 645 ALA A O 1
ATOM 4021 N N . LEU A 1 646 ? 172.937 181.387 170.759 1.00 14.04 646 LEU A N 1
ATOM 4022 C CA . LEU A 1 646 ? 171.740 180.698 171.226 1.00 6.30 646 LEU A CA 1
ATOM 4023 C C . LEU A 1 646 ? 172.087 179.422 171.978 1.00 13.02 646 LEU A C 1
ATOM 4024 O O . LEU A 1 646 ? 171.432 179.088 172.970 1.00 20.78 646 LEU A O 1
ATOM 4029 N N . TRP A 1 647 ? 173.101 178.682 171.520 1.00 14.06 647 TRP A N 1
ATOM 4030 C CA . TRP A 1 647 ? 173.497 177.485 172.261 1.00 11.11 647 TRP A CA 1
ATOM 4031 C C . TRP A 1 647 ? 174.121 177.832 173.608 1.00 10.43 647 TRP A C 1
ATOM 4032 O O . TRP A 1 647 ? 173.920 177.103 174.586 1.00 16.76 647 TRP A O 1
ATOM 4043 N N . VAL A 1 648 ? 174.864 178.937 173.687 1.00 16.52 648 VAL A N 1
ATOM 4044 C CA . VAL A 1 648 ? 175.383 179.386 174.979 1.00 10.40 648 VAL A CA 1
ATOM 4045 C C . VAL A 1 648 ? 174.239 179.746 175.922 1.00 14.30 648 VAL A C 1
ATOM 4046 O O . VAL A 1 648 ? 174.278 179.435 177.118 1.00 16.40 648 VAL A O 1
ATOM 4050 N N . LEU A 1 649 ? 173.209 180.415 175.401 1.00 17.02 649 LEU A N 1
ATOM 4051 C CA . LEU A 1 649 ? 172.052 180.764 176.218 1.00 10.45 649 LEU A CA 1
ATOM 4052 C C . LEU A 1 649 ? 171.299 179.525 176.691 1.00 13.38 649 LEU A C 1
ATOM 4053 O O . LEU A 1 649 ? 170.830 179.473 177.833 1.00 17.12 649 LEU A O 1
ATOM 4058 N N . ILE A 1 650 ? 171.155 178.523 175.823 1.00 13.34 650 ILE A N 1
ATOM 4059 C CA . ILE A 1 650 ? 170.499 177.281 176.222 1.00 13.47 650 ILE A CA 1
ATOM 4060 C C . ILE A 1 650 ? 171.267 176.618 177.358 1.00 15.24 650 ILE A C 1
ATOM 4061 O O . ILE A 1 650 ? 170.675 176.137 178.332 1.00 17.36 650 ILE A O 1
ATOM 4066 N N . ALA A 1 651 ? 172.596 176.582 177.250 1.00 14.24 651 ALA A N 1
ATOM 4067 C CA . ALA A 1 651 ? 173.410 175.979 178.300 1.00 12.18 651 ALA A CA 1
ATOM 4068 C C . ALA A 1 651 ? 173.302 176.753 179.607 1.00 14.09 651 ALA A C 1
ATOM 4069 O O . ALA A 1 651 ? 173.309 176.158 180.689 1.00 19.88 651 ALA A O 1
ATOM 4071 N N . TYR A 1 652 ? 173.214 178.081 179.531 1.00 19.64 652 TYR A N 1
ATOM 4072 C CA . TYR A 1 652 ? 173.021 178.882 180.735 1.00 12.58 652 TYR A CA 1
ATOM 4073 C C . TYR A 1 652 ? 171.680 178.585 181.392 1.00 17.40 652 TYR A C 1
ATOM 4074 O O . TYR A 1 652 ? 171.581 178.520 182.621 1.00 20.90 652 TYR A O 1
ATOM 4083 N N . ILE A 1 653 ? 170.633 178.419 180.587 1.00 20.02 653 ILE A N 1
ATOM 4084 C CA . ILE A 1 653 ? 169.316 178.111 181.132 1.00 11.83 653 ILE A CA 1
ATOM 4085 C C . ILE A 1 653 ? 169.318 176.744 181.803 1.00 15.05 653 ILE A C 1
ATOM 4086 O O . ILE A 1 653 ? 168.729 176.565 182.874 1.00 25.03 653 ILE A O 1
ATOM 4091 N N . LEU A 1 654 ? 169.973 175.758 181.190 1.00 18.74 654 LEU A N 1
ATOM 4092 C CA . LEU A 1 654 ? 170.077 174.448 181.828 1.00 15.55 654 LEU A CA 1
ATOM 4093 C C . LEU A 1 654 ? 170.892 174.507 183.110 1.00 14.40 654 LEU A C 1
ATOM 4094 O O . LEU A 1 654 ? 170.612 173.764 184.052 1.00 16.41 654 LEU A O 1
ATOM 4099 N N . TYR A 1 655 ? 171.917 175.357 183.154 1.00 17.54 655 TYR A N 1
ATOM 4100 C CA . TYR A 1 655 ? 172.682 175.531 184.382 1.00 16.49 655 TYR A CA 1
ATOM 4101 C C . TYR A 1 655 ? 171.826 176.133 185.488 1.00 21.85 655 TYR A C 1
ATOM 4102 O O . TYR A 1 655 ? 171.892 175.692 186.640 1.00 27.87 655 TYR A O 1
ATOM 4111 N N . ARG A 1 656 ? 171.016 177.141 185.158 1.00 24.63 656 ARG A N 1
ATOM 4112 C CA . ARG A 1 656 ? 170.191 177.795 186.168 1.00 20.63 656 ARG A CA 1
ATOM 4113 C C . ARG A 1 656 ? 169.114 176.867 186.709 1.00 24.37 656 ARG A C 1
ATOM 4114 O O . ARG A 1 656 ? 168.697 177.011 187.862 1.00 29.64 656 ARG A O 1
ATOM 4122 N N . LYS A 1 657 ? 168.656 175.916 185.906 1.00 24.35 657 LYS A N 1
ATOM 4123 C CA . LYS A 1 657 ? 167.679 174.934 186.345 1.00 21.98 657 LYS A CA 1
ATOM 4124 C C . LYS A 1 657 ? 168.324 173.666 186.883 1.00 25.41 657 LYS A C 1
ATOM 4125 O O . LYS A 1 657 ? 167.607 172.715 187.202 1.00 31.49 657 LYS A O 1
ATOM 4131 N N . LYS A 1 658 ? 169.655 173.635 186.981 1.00 27.51 658 LYS A N 1
ATOM 4132 C CA . LYS A 1 658 ? 170.403 172.517 187.561 1.00 25.62 658 LYS A CA 1
ATOM 4133 C C . LYS A 1 658 ? 170.168 171.212 186.807 1.00 27.28 658 LYS A C 1
ATOM 4134 O O . LYS A 1 658 ? 170.115 170.136 187.400 1.00 31.68 658 LYS A O 1
ATOM 4140 N N . ILE A 1 659 ? 170.046 171.298 185.489 1.00 22.82 659 ILE A N 1
ATOM 4141 C CA . ILE A 1 659 ? 169.865 170.124 184.644 1.00 20.28 659 ILE A CA 1
ATOM 4142 C C . ILE A 1 659 ? 171.203 169.813 183.989 1.00 24.17 659 ILE A C 1
ATOM 4143 O O . ILE A 1 659 ? 171.663 170.550 183.113 1.00 26.34 659 ILE A O 1
ATOM 4148 N N . PHE A 1 660 ? 171.829 168.718 184.412 1.00 25.68 660 PHE A N 1
ATOM 4149 C CA . PHE A 1 660 ? 173.130 168.301 183.908 1.00 18.83 660 PHE A CA 1
ATOM 4150 C C . PHE A 1 660 ? 173.058 166.844 183.488 1.00 20.23 660 PHE A C 1
ATOM 4151 O O . PHE A 1 660 ? 172.667 165.988 184.284 1.00 31.44 660 PHE A O 1
ATOM 4159 N N . TRP A 1 661 ? 173.438 166.563 182.248 1.00 18.71 661 TRP A N 1
ATOM 4160 C CA . TRP A 1 661 ? 173.495 165.202 181.733 1.00 16.06 661 TRP A CA 1
ATOM 4161 C C . TRP A 1 661 ? 174.953 164.793 181.590 1.00 20.21 661 TRP A C 1
ATOM 4162 O O . TRP A 1 661 ? 175.716 165.449 180.876 1.00 28.14 661 TRP A O 1
ATOM 4173 N N . LYS A 1 662 ? 175.335 163.724 182.277 1.00 20.54 662 LYS A N 1
ATOM 4174 C CA . LYS A 1 662 ? 176.649 163.113 182.135 1.00 18.49 662 LYS A CA 1
ATOM 4175 C C . LYS A 1 662 ? 176.466 161.763 181.463 1.00 19.55 662 LYS A C 1
ATOM 4176 O O . LYS A 1 662 ? 175.732 160.913 181.971 1.00 29.27 662 LYS A O 1
ATOM 4182 N N . ILE A 1 663 ? 177.127 161.569 180.330 1.00 23.35 663 ILE A N 1
ATOM 4183 C CA . ILE A 1 663 ? 177.004 160.325 179.592 1.00 20.46 663 ILE A CA 1
ATOM 4184 C C . ILE A 1 663 ? 177.644 159.205 180.409 1.00 22.65 663 ILE A C 1
ATOM 4185 O O . ILE A 1 663 ? 177.165 158.074 180.437 1.00 25.35 663 ILE A O 1
ATOM 4190 N N . ALA B 1 75 ? 156.524 142.875 138.021 1.00 58.86 75 ALA B N 1
ATOM 4191 C CA . ALA B 1 75 ? 155.395 143.740 137.700 1.00 59.01 75 ALA B CA 1
ATOM 4192 C C . ALA B 1 75 ? 155.615 145.148 138.239 1.00 57.92 75 ALA B C 1
ATOM 4193 O O . ALA B 1 75 ? 156.436 145.367 139.128 1.00 57.90 75 ALA B O 1
ATOM 4195 N N . GLU B 1 76 ? 154.868 146.105 137.691 1.00 54.35 76 GLU B N 1
ATOM 4196 C CA . GLU B 1 76 ? 154.939 147.494 138.115 1.00 54.05 76 GLU B CA 1
ATOM 4197 C C . GLU B 1 76 ? 153.746 147.903 138.975 1.00 53.80 76 GLU B C 1
ATOM 4198 O O . GLU B 1 76 ? 153.418 149.091 139.042 1.00 53.52 76 GLU B O 1
ATOM 4204 N N . LEU B 1 77 ? 153.089 146.946 139.626 1.00 40.20 77 LEU B N 1
ATOM 4205 C CA . LEU B 1 77 ? 151.995 147.265 140.531 1.00 37.25 77 LEU B CA 1
ATOM 4206 C C . LEU B 1 77 ? 152.542 147.792 141.846 1.00 37.58 77 LEU B C 1
ATOM 4207 O O . LEU B 1 77 ? 153.382 147.149 142.482 1.00 37.24 77 LEU B O 1
ATOM 4212 N N . LYS B 1 78 ? 152.063 148.961 142.253 1.00 33.49 78 LYS B N 1
ATOM 4213 C CA . LYS B 1 78 ? 152.404 149.502 143.553 1.00 26.83 78 LYS B CA 1
ATOM 4214 C C . LYS B 1 78 ? 151.556 148.822 144.624 1.00 32.08 78 LYS B C 1
ATOM 4215 O O . LYS B 1 78 ? 150.795 147.890 144.359 1.00 30.10 78 LYS B O 1
ATOM 4221 N N . MET B 1 79 ? 151.695 149.291 145.857 1.00 30.29 79 MET B N 1
ATOM 4222 C CA . MET B 1 79 ? 150.863 148.801 146.943 1.00 21.66 79 MET B CA 1
ATOM 4223 C C . MET B 1 79 ? 149.402 149.130 146.675 1.00 27.69 79 MET B C 1
ATOM 4224 O O . MET B 1 79 ? 149.071 150.251 146.280 1.00 29.64 79 MET B O 1
ATOM 4229 N N . ASP B 1 80 ? 148.531 148.143 146.890 1.00 28.32 80 ASP B N 1
ATOM 4230 C CA . ASP B 1 80 ? 147.080 148.315 146.802 1.00 27.05 80 ASP B CA 1
ATOM 4231 C C . ASP B 1 80 ? 146.631 148.614 145.372 1.00 28.19 80 ASP B C 1
ATOM 4232 O O . ASP B 1 80 ? 145.693 149.376 145.149 1.00 29.48 80 ASP B O 1
ATOM 4237 N N . GLN B 1 81 ? 147.306 148.010 144.402 1.00 31.62 81 GLN B N 1
ATOM 4238 C CA . GLN B 1 81 ? 146.960 148.119 142.996 1.00 25.18 81 GLN B CA 1
ATOM 4239 C C . GLN B 1 81 ? 146.661 146.728 142.459 1.00 27.02 81 GLN B C 1
ATOM 4240 O O . GLN B 1 81 ? 147.161 145.728 142.977 1.00 29.32 81 GLN B O 1
ATOM 4246 N N . ALA B 1 82 ? 145.838 146.668 141.420 1.00 28.87 82 ALA B N 1
ATOM 4247 C CA . ALA B 1 82 ? 145.605 145.442 140.675 1.00 27.09 82 ALA B CA 1
ATOM 4248 C C . ALA B 1 82 ? 145.779 145.731 139.194 1.00 31.36 82 ALA B C 1
ATOM 4249 O O . ALA B 1 82 ? 145.647 146.869 138.747 1.00 36.55 82 ALA B O 1
ATOM 4251 N N . LEU B 1 83 ? 146.088 144.689 138.434 1.00 36.96 83 LEU B N 1
ATOM 4252 C CA . LEU B 1 83 ? 146.252 144.800 136.993 1.00 36.75 83 LEU B CA 1
ATOM 4253 C C . LEU B 1 83 ? 144.948 144.432 136.304 1.00 35.92 83 LEU B C 1
ATOM 4254 O O . LEU B 1 83 ? 144.372 143.377 136.581 1.00 38.11 83 LEU B O 1
ATOM 4259 N N . LEU B 1 84 ? 144.489 145.299 135.408 1.00 37.92 84 LEU B N 1
ATOM 4260 C CA . LEU B 1 84 ? 143.266 145.078 134.646 1.00 39.75 84 LEU B CA 1
ATOM 4261 C C . LEU B 1 84 ? 143.610 145.128 133.164 1.00 40.80 84 LEU B C 1
ATOM 4262 O O . LEU B 1 84 ? 143.995 146.180 132.647 1.00 41.92 84 LEU B O 1
ATOM 4267 N N . LEU B 1 85 ? 143.480 143.993 132.485 1.00 44.75 85 LEU B N 1
ATOM 4268 C CA . LEU B 1 85 ? 143.683 143.911 131.046 1.00 45.85 85 LEU B CA 1
ATOM 4269 C C . LEU B 1 85 ? 142.334 143.991 130.352 1.00 46.53 85 LEU B C 1
ATOM 4270 O O . LEU B 1 85 ? 141.406 143.261 130.709 1.00 46.22 85 LEU B O 1
ATOM 4275 N N . ILE B 1 86 ? 142.226 144.871 129.365 1.00 50.42 86 ILE B N 1
ATOM 4276 C CA . ILE B 1 86 ? 140.972 145.111 128.665 1.00 50.76 86 ILE B CA 1
ATOM 4277 C C . ILE B 1 86 ? 141.157 144.707 127.213 1.00 50.96 86 ILE B C 1
ATOM 4278 O O . ILE B 1 86 ? 142.039 145.233 126.525 1.00 52.83 86 ILE B O 1
ATOM 4283 N N . HIS B 1 87 ? 140.336 143.770 126.754 1.00 57.94 87 HIS B N 1
ATOM 4284 C CA . HIS B 1 87 ? 140.397 143.246 125.394 1.00 58.31 87 HIS B CA 1
ATOM 4285 C C . HIS B 1 87 ? 139.127 143.662 124.667 1.00 58.78 87 HIS B C 1
ATOM 4286 O O . HIS B 1 87 ? 138.029 143.227 125.026 1.00 61.07 87 HIS B O 1
ATOM 4293 N N . ASN B 1 88 ? 139.278 144.493 123.644 1.00 64.04 88 ASN B N 1
ATOM 4294 C CA . ASN B 1 88 ? 138.151 145.034 122.895 1.00 65.57 88 ASN B CA 1
ATOM 4295 C C . ASN B 1 88 ? 137.971 144.215 121.622 1.00 65.85 88 ASN B C 1
ATOM 4296 O O . ASN B 1 88 ? 138.774 144.318 120.692 1.00 67.31 88 ASN B O 1
ATOM 4301 N N . GLU B 1 89 ? 136.920 143.401 121.584 1.00 70.40 89 GLU B N 1
ATOM 4302 C CA . GLU B 1 89 ? 136.604 142.594 120.415 1.00 72.75 89 GLU B CA 1
ATOM 4303 C C . GLU B 1 89 ? 135.628 143.286 119.473 1.00 74.59 89 GLU B C 1
ATOM 4304 O O . GLU B 1 89 ? 135.185 142.673 118.498 1.00 74.41 89 GLU B O 1
ATOM 4310 N N . LEU B 1 90 ? 135.273 144.536 119.753 1.00 74.74 90 LEU B N 1
ATOM 4311 C CA . LEU B 1 90 ? 134.405 145.301 118.872 1.00 73.56 90 LEU B CA 1
ATOM 4312 C C . LEU B 1 90 ? 135.212 145.891 117.725 1.00 73.98 90 LEU B C 1
ATOM 4313 O O . LEU B 1 90 ? 136.334 146.369 117.916 1.00 73.24 90 LEU B O 1
ATOM 4318 N N . LEU B 1 91 ? 134.630 145.861 116.528 1.00 77.32 91 LEU B N 1
ATOM 4319 C CA . LEU B 1 91 ? 135.345 146.252 115.319 1.00 77.54 91 LEU B CA 1
ATOM 4320 C C . LEU B 1 91 ? 135.258 147.744 115.021 1.00 77.61 91 LEU B C 1
ATOM 4321 O O . LEU B 1 91 ? 136.232 148.331 114.541 1.00 76.56 91 LEU B O 1
ATOM 4326 N N . TRP B 1 92 ? 134.115 148.377 115.291 1.00 79.13 92 TRP B N 1
ATOM 4327 C CA . TRP B 1 92 ? 133.866 149.734 114.819 1.00 79.76 92 TRP B CA 1
ATOM 4328 C C . TRP B 1 92 ? 133.614 150.726 115.950 1.00 79.57 92 TRP B C 1
ATOM 4329 O O . TRP B 1 92 ? 133.016 151.780 115.714 1.00 80.78 92 TRP B O 1
ATOM 4340 N N . THR B 1 93 ? 134.050 150.424 117.172 1.00 74.88 93 THR B N 1
ATOM 4341 C CA . THR B 1 93 ? 133.884 151.345 118.293 1.00 74.63 93 THR B CA 1
ATOM 4342 C C . THR B 1 93 ? 135.161 151.374 119.113 1.00 74.38 93 THR B C 1
ATOM 4343 O O . THR B 1 93 ? 135.594 150.337 119.621 1.00 76.02 93 THR B O 1
ATOM 4347 N N . ASN B 1 94 ? 135.759 152.553 119.245 1.00 69.38 94 ASN B N 1
ATOM 4348 C CA . ASN B 1 94 ? 136.775 152.751 120.266 1.00 69.47 94 ASN B CA 1
ATOM 4349 C C . ASN B 1 94 ? 136.110 152.873 121.630 1.00 69.86 94 ASN B C 1
ATOM 4350 O O . ASN B 1 94 ? 134.959 153.299 121.746 1.00 71.45 94 ASN B O 1
ATOM 4355 N N . LEU B 1 95 ? 136.843 152.500 122.673 1.00 61.26 95 LEU B N 1
ATOM 4356 C CA . LEU B 1 95 ? 136.314 152.505 124.027 1.00 58.96 95 LEU B CA 1
ATOM 4357 C C . LEU B 1 95 ? 137.144 153.411 124.921 1.00 57.90 95 LEU B C 1
ATOM 4358 O O . LEU B 1 95 ? 138.372 153.454 124.814 1.00 58.56 95 LEU B O 1
ATOM 4363 N N . THR B 1 96 ? 136.461 154.137 125.799 1.00 51.49 96 THR B N 1
ATOM 4364 C CA . THR B 1 96 ? 137.091 154.858 126.893 1.00 50.30 96 THR B CA 1
ATOM 4365 C C . THR B 1 96 ? 136.625 154.236 128.199 1.00 50.04 96 THR B C 1
ATOM 4366 O O . THR B 1 96 ? 135.424 154.030 128.395 1.00 50.51 96 THR B O 1
ATOM 4370 N N . VAL B 1 97 ? 137.570 153.923 129.077 1.00 45.00 97 VAL B N 1
ATOM 4371 C CA . VAL B 1 97 ? 137.274 153.308 130.364 1.00 43.18 97 VAL B CA 1
ATOM 4372 C C . VAL B 1 97 ? 137.340 154.389 131.430 1.00 41.81 97 VAL B C 1
ATOM 4373 O O . VAL B 1 97 ? 138.363 155.067 131.577 1.00 42.78 97 VAL B O 1
ATOM 4377 N N . TYR B 1 98 ? 136.251 154.552 132.172 1.00 40.18 98 TYR B N 1
ATOM 4378 C CA . TYR B 1 98 ? 136.165 155.516 133.257 1.00 38.20 98 TYR B CA 1
ATOM 4379 C C . TYR B 1 98 ? 136.108 154.775 134.582 1.00 37.80 98 TYR B C 1
ATOM 4380 O O . TYR B 1 98 ? 135.371 153.798 134.719 1.00 41.64 98 TYR B O 1
ATOM 4389 N N . TRP B 1 99 ? 136.881 155.244 135.552 1.00 28.81 99 TRP B N 1
ATOM 4390 C CA . TRP B 1 99 ? 136.964 154.619 136.860 1.00 26.96 99 TRP B CA 1
ATOM 4391 C C . TRP B 1 99 ? 136.415 155.551 137.929 1.00 27.32 99 TRP B C 1
ATOM 4392 O O . TRP B 1 99 ? 136.597 156.768 137.860 1.00 30.53 99 TRP B O 1
ATOM 4403 N N . LYS B 1 100 ? 135.741 154.970 138.918 1.00 29.01 100 LYS B N 1
ATOM 4404 C CA . LYS B 1 100 ? 135.253 155.716 140.068 1.00 23.74 100 LYS B CA 1
ATOM 4405 C C . LYS B 1 100 ? 135.283 154.817 141.291 1.00 22.65 100 LYS B C 1
ATOM 4406 O O . LYS B 1 100 ? 134.849 153.665 141.226 1.00 24.66 100 LYS B O 1
ATOM 4412 N N . SER B 1 101 ? 135.789 155.345 142.399 1.00 24.05 101 SER B N 1
ATOM 4413 C CA . SER B 1 101 ? 135.775 154.628 143.664 1.00 23.95 101 SER B CA 1
ATOM 4414 C C . SER B 1 101 ? 134.383 154.672 144.276 1.00 28.38 101 SER B C 1
ATOM 4415 O O . SER B 1 101 ? 133.679 155.678 144.176 1.00 29.40 101 SER B O 1
ATOM 4418 N N . GLU B 1 102 ? 133.976 153.570 144.912 1.00 31.73 102 GLU B N 1
ATOM 4419 C CA . GLU B 1 102 ? 132.664 153.564 145.546 1.00 31.47 102 GLU B CA 1
ATOM 4420 C C . GLU B 1 102 ? 132.629 154.443 146.787 1.00 32.76 102 GLU B C 1
ATOM 4421 O O . GLU B 1 102 ? 131.541 154.816 147.235 1.00 34.58 102 GLU B O 1
ATOM 4427 N N . CYS B 1 103 ? 133.790 154.782 147.349 1.00 31.72 103 CYS B N 1
ATOM 4428 C CA . CYS B 1 103 ? 133.838 155.585 148.561 1.00 29.54 103 CYS B CA 1
ATOM 4429 C C . CYS B 1 103 ? 134.036 157.069 148.289 1.00 34.94 103 CYS B C 1
ATOM 4430 O O . CYS B 1 103 ? 134.0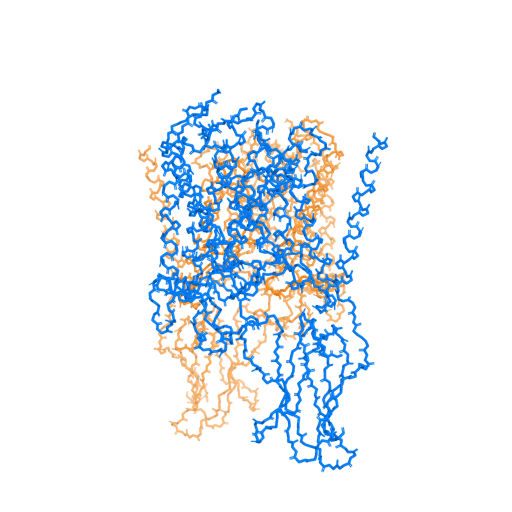93 157.853 149.239 1.00 39.53 103 CYS B O 1
ATOM 4433 N N . CYS B 1 104 ? 134.133 157.472 147.026 1.00 32.96 104 CYS B N 1
ATOM 4434 C CA . CYS B 1 104 ? 134.265 158.877 146.661 1.00 25.78 104 CYS B CA 1
ATOM 4435 C C . CYS B 1 104 ? 132.853 159.386 146.405 1.00 31.33 104 CYS B C 1
ATOM 4436 O O . CYS B 1 104 ? 132.188 158.940 145.466 1.00 35.09 104 CYS B O 1
ATOM 4439 N N . TYR B 1 105 ? 132.386 160.303 147.246 1.00 26.76 105 TYR B N 1
ATOM 4440 C CA . TYR B 1 105 ? 130.973 160.657 147.285 1.00 25.99 105 TYR B CA 1
ATOM 4441 C C . TYR B 1 105 ? 130.633 161.694 146.223 1.00 29.69 105 TYR B C 1
ATOM 4442 O O . TYR B 1 105 ? 131.212 162.783 146.201 1.00 30.51 105 TYR B O 1
ATOM 4451 N N . HIS B 1 106 ? 129.673 161.356 145.359 1.00 28.16 106 HIS B N 1
ATOM 4452 C CA . HIS B 1 106 ? 129.189 162.242 144.300 1.00 23.57 106 HIS B CA 1
ATOM 4453 C C . HIS B 1 106 ? 130.336 162.757 143.438 1.00 28.52 106 HIS B C 1
ATOM 4454 O O . HIS B 1 106 ? 130.410 163.936 143.092 1.00 32.48 106 HIS B O 1
ATOM 4461 N N . CYS B 1 107 ? 131.234 161.852 143.081 1.00 30.37 107 CYS B N 1
ATOM 4462 C CA . CYS B 1 107 ? 132.455 162.201 142.377 1.00 25.66 107 CYS B CA 1
ATOM 4463 C C . CYS B 1 107 ? 132.281 162.031 140.875 1.00 31.26 107 CYS B C 1
ATOM 4464 O O . CYS B 1 107 ? 131.313 161.446 140.389 1.00 33.99 107 CYS B O 1
ATOM 4467 N N . LEU B 1 108 ? 133.243 162.567 140.139 1.00 31.66 108 LEU B N 1
ATOM 4468 C CA . LEU B 1 108 ? 133.294 162.415 138.698 1.00 30.20 108 LEU B CA 1
ATOM 4469 C C . LEU B 1 108 ? 134.066 161.158 138.325 1.00 32.45 108 LEU B C 1
ATOM 4470 O O . LEU B 1 108 ? 134.957 160.711 139.051 1.00 29.76 108 LEU B O 1
ATOM 4475 N N . PHE B 1 109 ? 133.705 160.582 137.185 1.00 32.40 109 PHE B N 1
ATOM 4476 C CA . PHE B 1 109 ? 134.500 159.515 136.602 1.00 28.11 109 PHE B CA 1
ATOM 4477 C C . PHE B 1 109 ? 135.772 160.095 136.002 1.00 30.00 109 PHE B C 1
ATOM 4478 O O . PHE B 1 109 ? 135.765 161.190 135.439 1.00 35.66 109 PHE B O 1
ATOM 4486 N N . GLN B 1 110 ? 136.871 159.363 136.124 1.00 33.21 110 GLN B N 1
ATOM 4487 C CA . GLN B 1 110 ? 138.129 159.752 135.507 1.00 34.01 110 GLN B CA 1
ATOM 4488 C C . GLN B 1 110 ? 138.564 158.708 134.495 1.00 37.81 110 GLN B C 1
ATOM 4489 O O . GLN B 1 110 ? 138.298 157.516 134.652 1.00 41.77 110 GLN B O 1
ATOM 4495 N N . VAL B 1 111 ? 139.238 159.179 133.446 1.00 40.25 111 VAL B N 1
ATOM 4496 C CA . VAL B 1 111 ? 139.699 158.283 132.397 1.00 39.39 111 VAL B CA 1
ATOM 4497 C C . VAL B 1 111 ? 140.725 157.326 132.974 1.00 41.29 111 VAL B C 1
ATOM 4498 O O . VAL B 1 111 ? 141.710 157.741 133.595 1.00 44.10 111 VAL B O 1
ATOM 4502 N N . LEU B 1 112 ? 140.490 156.032 132.779 1.00 38.75 112 LEU B N 1
ATOM 4503 C CA . LEU B 1 112 ? 141.433 155.017 133.219 1.00 36.72 112 LEU B CA 1
ATOM 4504 C C . LEU B 1 112 ? 142.399 154.649 132.100 1.00 39.63 112 LEU B C 1
ATOM 4505 O O . LEU B 1 112 ? 143.618 154.721 132.279 1.00 38.25 112 LEU B O 1
ATOM 4510 N N . VAL B 1 113 ? 141.870 154.278 130.934 1.00 45.66 113 VAL B N 1
ATOM 4511 C CA . VAL B 1 113 ? 142.693 153.935 129.782 1.00 44.83 113 VAL B CA 1
ATOM 4512 C C . VAL B 1 113 ? 141.811 154.011 128.546 1.00 46.89 113 VAL B C 1
ATOM 4513 O O . VAL B 1 113 ? 140.589 153.891 128.629 1.00 47.68 113 VAL B O 1
ATOM 4517 N N . ASN B 1 114 ? 142.433 154.236 127.391 1.00 54.92 114 ASN B N 1
ATOM 4518 C CA . ASN B 1 114 ? 141.755 154.221 126.102 1.00 53.12 114 ASN B CA 1
ATOM 4519 C C . ASN B 1 114 ? 142.098 152.928 125.379 1.00 55.11 114 ASN B C 1
ATOM 4520 O O . ASN B 1 114 ? 143.273 152.560 125.286 1.00 57.85 114 ASN B O 1
ATOM 4525 N N . VAL B 1 115 ? 141.083 152.245 124.869 1.00 56.49 115 VAL B N 1
ATOM 4526 C CA . VAL B 1 115 ? 141.243 150.950 124.224 1.00 57.88 115 VAL B CA 1
ATOM 4527 C C . VAL B 1 115 ? 140.832 151.082 122.762 1.00 59.54 115 VAL B C 1
ATOM 4528 O O . VAL B 1 115 ? 139.645 151.092 122.439 1.00 60.17 115 VAL B O 1
ATOM 4532 N N . PRO B 1 116 ? 141.799 151.204 121.845 1.00 65.38 116 PRO B N 1
ATOM 4533 C CA . PRO B 1 116 ? 141.477 151.233 120.413 1.00 64.86 116 PRO B CA 1
ATOM 4534 C C . PRO B 1 116 ? 140.609 150.077 119.945 1.00 65.30 116 PRO B C 1
ATOM 4535 O O . PRO B 1 116 ? 140.527 149.039 120.608 1.00 67.73 116 PRO B O 1
ATOM 4539 N N . GLN B 1 117 ? 139.968 150.246 118.793 1.00 72.30 117 GLN B N 1
ATOM 4540 C CA . GLN B 1 117 ? 139.133 149.201 118.222 1.00 74.29 117 GLN B CA 1
ATOM 4541 C C . GLN B 1 117 ? 139.988 148.049 117.704 1.00 74.67 117 GLN B C 1
ATOM 4542 O O . GLN B 1 117 ? 141.189 148.189 117.458 1.00 75.60 117 GLN B O 1
ATOM 4548 N N . SER B 1 118 ? 139.353 146.899 117.539 1.00 75.67 118 SER B N 1
ATOM 4549 C CA . SER B 1 118 ? 140.059 145.719 117.058 1.00 76.93 118 SER B CA 1
ATOM 4550 C C . SER B 1 118 ? 140.354 145.870 115.573 1.00 78.17 118 SER B C 1
ATOM 4551 O O . SER B 1 118 ? 139.418 146.041 114.782 1.00 78.36 118 SER B O 1
ATOM 4554 N N . PRO B 1 119 ? 141.621 145.826 115.150 1.00 81.31 119 PRO B N 1
ATOM 4555 C CA . PRO B 1 119 ? 141.916 146.013 113.719 1.00 80.19 119 PRO B CA 1
ATOM 4556 C C . PRO B 1 119 ? 141.271 144.973 112.822 1.00 80.93 119 PRO B C 1
ATOM 4557 O O . PRO B 1 119 ? 140.799 145.312 111.730 1.00 81.90 119 PRO B O 1
ATOM 4561 N N . LYS B 1 120 ? 141.229 143.714 113.251 1.00 83.61 120 LYS B N 1
ATOM 4562 C CA . LYS B 1 120 ? 140.609 142.649 112.477 1.00 84.64 120 LYS B CA 1
ATOM 4563 C C . LYS B 1 120 ? 139.882 141.705 113.422 1.00 84.70 120 LYS B C 1
ATOM 4564 O O . LYS B 1 120 ? 140.173 141.647 114.618 1.00 84.65 120 LYS B O 1
ATOM 4570 N N . ALA B 1 121 ? 138.925 140.965 112.869 1.00 83.59 121 ALA B N 1
ATOM 4571 C CA . ALA B 1 121 ? 138.225 139.957 113.651 1.00 83.21 121 ALA B CA 1
ATOM 4572 C C . ALA B 1 121 ? 139.188 138.854 114.069 1.00 83.53 121 ALA B C 1
ATOM 4573 O O . ALA B 1 121 ? 139.992 138.372 113.267 1.00 82.99 121 ALA B O 1
ATOM 4575 N N . GLY B 1 122 ? 139.104 138.455 115.335 1.00 84.89 122 GLY B N 1
ATOM 4576 C CA . GLY B 1 122 ? 140.011 137.474 115.889 1.00 84.85 122 GLY B CA 1
ATOM 4577 C C . GLY B 1 122 ? 141.288 138.037 116.473 1.00 85.13 122 GLY B C 1
ATOM 4578 O O . GLY B 1 122 ? 142.092 137.267 117.014 1.00 84.07 122 GLY B O 1
ATOM 4579 N N . LYS B 1 123 ? 141.504 139.348 116.381 1.00 83.74 123 LYS B N 1
ATOM 4580 C CA . LYS B 1 123 ? 142.684 140.008 116.937 1.00 83.83 123 LYS B CA 1
ATOM 4581 C C . LYS B 1 123 ? 142.213 141.175 117.792 1.00 83.05 123 LYS B C 1
ATOM 4582 O O . LYS B 1 123 ? 142.186 142.326 117.335 1.00 82.70 123 LYS B O 1
ATOM 4588 N N . PRO B 1 124 ? 141.834 140.916 119.043 1.00 76.10 124 PRO B N 1
ATOM 4589 C CA . PRO B 1 124 ? 141.291 141.987 119.887 1.00 75.81 124 PRO B CA 1
ATOM 4590 C C . PRO B 1 124 ? 142.397 142.911 120.375 1.00 74.31 124 PRO B C 1
ATOM 4591 O O . PRO B 1 124 ? 143.444 142.456 120.840 1.00 75.38 124 PRO B O 1
ATOM 4595 N N . SER B 1 125 ? 142.161 144.213 120.259 1.00 67.54 125 SER B N 1
ATOM 4596 C CA . SER B 1 125 ? 143.094 145.189 120.798 1.00 67.90 125 SER B CA 1
ATOM 4597 C C . SER B 1 125 ? 143.106 145.111 122.319 1.00 67.18 125 SER B C 1
ATOM 4598 O O . SER B 1 125 ? 142.085 144.847 122.957 1.00 67.41 125 SER B O 1
ATOM 4601 N N . ALA B 1 126 ? 144.278 145.339 122.901 1.00 60.80 126 ALA B N 1
ATOM 4602 C CA . ALA B 1 126 ? 144.479 145.132 124.326 1.00 60.48 126 ALA B CA 1
ATOM 4603 C C . ALA B 1 126 ? 145.043 146.386 124.974 1.00 60.30 126 ALA B C 1
ATOM 4604 O O . ALA B 1 126 ? 145.917 147.050 124.410 1.00 61.47 126 ALA B O 1
ATOM 4606 N N . ALA B 1 127 ? 144.536 146.700 126.162 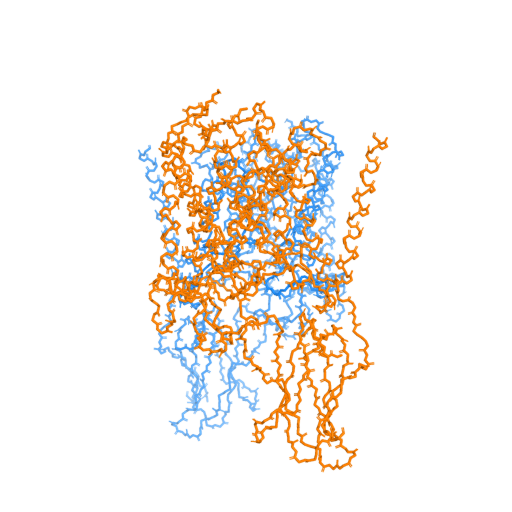1.00 52.11 127 ALA B N 1
ATOM 4607 C CA . ALA B 1 127 ? 145.056 147.783 126.980 1.00 48.75 127 ALA B CA 1
ATOM 4608 C C . ALA B 1 127 ? 145.149 147.304 128.418 1.00 49.81 127 ALA B C 1
ATOM 4609 O O . ALA B 1 127 ? 144.362 146.463 128.857 1.00 52.22 127 ALA B O 1
ATOM 4611 N N . ALA B 1 128 ? 146.121 147.840 129.148 1.00 43.32 128 ALA B N 1
ATOM 4612 C CA . ALA B 1 128 ? 146.353 147.459 130.532 1.00 40.68 128 ALA B CA 1
ATOM 4613 C C . ALA B 1 128 ? 146.338 148.696 131.414 1.00 41.42 128 ALA B C 1
ATOM 4614 O O . ALA B 1 128 ? 146.874 149.742 131.041 1.00 44.34 128 ALA B O 1
ATOM 4616 N N . ALA B 1 129 ? 145.719 148.570 132.585 1.00 37.24 129 ALA B N 1
ATOM 4617 C CA . ALA B 1 129 ? 145.633 149.663 133.538 1.00 35.84 129 ALA B CA 1
ATOM 4618 C C . ALA B 1 129 ? 145.793 149.117 134.947 1.00 36.91 129 ALA B C 1
ATOM 4619 O O . ALA B 1 129 ? 145.678 147.915 135.186 1.00 38.31 129 ALA B O 1
ATOM 4621 N N . SER B 1 130 ? 146.072 150.021 135.878 1.00 35.80 130 SER B N 1
ATOM 4622 C CA . SER B 1 130 ? 146.151 149.705 137.296 1.00 31.81 130 SER B CA 1
ATOM 4623 C C . SER B 1 130 ? 144.978 150.350 138.015 1.00 34.10 130 SER B C 1
ATOM 4624 O O . SER B 1 130 ? 144.744 151.553 137.870 1.00 39.25 130 SER B O 1
ATOM 4627 N N . VAL B 1 131 ? 144.246 149.553 138.785 1.00 30.15 131 VAL B N 1
ATOM 4628 C CA . VAL B 1 131 ? 143.093 150.020 139.543 1.00 31.33 131 VAL B CA 1
ATOM 4629 C C . VAL B 1 131 ? 143.398 149.893 141.026 1.00 29.28 131 VAL B C 1
ATOM 4630 O O . VAL B 1 131 ? 143.996 148.908 141.467 1.00 30.79 131 VAL B O 1
ATOM 4634 N N . SER B 1 132 ? 143.002 150.905 141.790 1.00 30.27 132 SER B N 1
ATOM 4635 C CA . SER B 1 132 ? 143.150 150.859 143.235 1.00 24.37 132 SER B CA 1
ATOM 4636 C C . SER B 1 132 ? 142.218 149.812 143.826 1.00 30.57 132 SER B C 1
ATOM 4637 O O . SER B 1 132 ? 141.094 149.619 143.357 1.00 32.98 132 SER B O 1
ATOM 4640 N N . THR B 1 133 ? 142.695 149.129 144.864 1.00 29.29 133 THR B N 1
ATOM 4641 C CA . THR B 1 133 ? 141.965 148.023 145.467 1.00 23.23 133 THR B CA 1
ATOM 4642 C C . THR B 1 133 ? 141.538 148.305 146.898 1.00 27.01 133 THR B C 1
ATOM 4643 O O . THR B 1 133 ? 141.030 147.399 147.566 1.00 28.99 133 THR B O 1
ATOM 4647 N N . GLN B 1 134 ? 141.732 149.529 147.390 1.00 25.96 134 GLN B N 1
ATOM 4648 C CA . GLN B 1 134 ? 141.359 149.840 148.766 1.00 22.78 134 GLN B CA 1
ATOM 4649 C C . GLN B 1 134 ? 139.855 149.742 148.970 1.00 25.23 134 GLN B C 1
ATOM 4650 O O . GLN B 1 134 ? 139.396 149.227 149.995 1.00 28.99 134 GLN B O 1
ATOM 4656 N N . HIS B 1 135 ? 139.073 150.223 148.010 1.00 23.10 135 HIS B N 1
ATOM 4657 C CA . HIS B 1 135 ? 137.621 150.173 148.072 1.00 22.82 135 HIS B CA 1
ATOM 4658 C C . HIS B 1 135 ? 137.092 149.567 146.779 1.00 26.07 135 HIS B C 1
ATOM 4659 O O . HIS B 1 135 ? 137.855 149.140 145.911 1.00 32.94 135 HIS B O 1
ATOM 4666 N N . GLY B 1 136 ? 135.773 149.514 146.657 1.00 27.51 136 GLY B N 1
ATOM 4667 C CA . GLY B 1 136 ? 135.173 149.024 145.438 1.00 25.93 136 GLY B CA 1
ATOM 4668 C C . GLY B 1 136 ? 135.377 149.977 144.279 1.00 28.40 136 GLY B C 1
ATOM 4669 O O . GLY B 1 136 ? 135.603 151.173 144.445 1.00 27.15 136 GLY B O 1
ATOM 4670 N N . SER B 1 137 ? 135.300 149.429 143.075 1.00 30.47 137 SER B N 1
ATOM 4671 C CA . SER B 1 137 ? 135.487 150.200 141.859 1.00 26.15 137 SER B CA 1
ATOM 4672 C C . SER B 1 137 ? 134.210 150.189 141.038 1.00 31.05 137 SER B C 1
ATOM 4673 O O . SER B 1 137 ? 133.442 149.227 141.068 1.00 30.28 137 SER B O 1
ATOM 4676 N N . ILE B 1 138 ? 133.986 151.278 140.315 1.00 35.23 138 ILE B N 1
ATOM 4677 C CA . ILE B 1 138 ? 132.918 151.374 139.331 1.00 32.96 138 ILE B CA 1
ATOM 4678 C C . ILE B 1 138 ? 133.564 151.737 138.007 1.00 34.38 138 ILE B C 1
ATOM 4679 O O . ILE B 1 138 ? 134.243 152.765 137.906 1.00 34.76 138 ILE B O 1
ATOM 4684 N N . LEU B 1 139 ? 133.368 150.894 137.000 1.00 40.96 139 LEU B N 1
ATOM 4685 C CA . LEU B 1 139 ? 133.921 151.111 135.674 1.00 37.34 139 LEU B CA 1
ATOM 4686 C C . LEU B 1 139 ? 132.797 151.383 134.691 1.00 37.64 139 LEU B C 1
ATOM 4687 O O . LEU B 1 139 ? 131.765 150.710 134.715 1.00 39.83 139 LEU B O 1
ATOM 4692 N N . GLN B 1 140 ? 133.004 152.371 133.828 1.00 45.32 140 GLN B N 1
ATOM 4693 C CA . GLN B 1 140 ? 132.045 152.720 132.789 1.00 46.37 140 GLN B CA 1
ATOM 4694 C C . GLN B 1 140 ? 132.776 152.776 131.459 1.00 47.55 140 GLN B C 1
ATOM 4695 O O . GLN B 1 140 ? 133.680 153.596 131.282 1.00 50.28 140 GLN B O 1
ATOM 4701 N N . LEU B 1 141 ? 132.391 151.905 130.533 1.00 53.66 141 LEU B N 1
ATOM 4702 C CA . LEU B 1 141 ? 132.990 151.851 129.207 1.00 53.14 141 LEU B CA 1
ATOM 4703 C C . LEU B 1 141 ? 132.126 152.667 128.258 1.00 52.99 141 LEU B C 1
ATOM 4704 O O . LEU B 1 141 ? 130.934 152.388 128.108 1.00 55.82 141 LEU B O 1
ATOM 4709 N N . ASN B 1 142 ? 132.722 153.673 127.628 1.00 56.84 142 ASN B N 1
ATOM 4710 C CA . ASN B 1 142 ? 131.993 154.606 126.783 1.00 57.73 142 ASN B CA 1
ATOM 4711 C C . ASN B 1 142 ? 132.584 154.615 125.382 1.00 59.21 142 ASN B C 1
ATOM 4712 O O . ASN B 1 142 ? 133.805 154.639 125.214 1.00 60.69 142 ASN B O 1
ATOM 4717 N N . ASP B 1 143 ? 131.708 154.588 124.382 1.00 69.09 143 ASP B N 1
ATOM 4718 C CA . ASP B 1 143 ? 132.127 154.802 123.004 1.00 69.15 143 ASP B CA 1
ATOM 4719 C C . ASP B 1 143 ? 132.680 156.212 122.858 1.00 69.93 143 ASP B C 1
ATOM 4720 O O . ASP B 1 143 ? 131.979 157.188 123.129 1.00 72.26 143 ASP B O 1
ATOM 4725 N N . THR B 1 144 ? 133.936 156.327 122.428 1.00 70.21 144 THR B N 1
ATOM 4726 C CA . THR B 1 144 ? 134.588 157.631 122.458 1.00 71.22 144 THR B CA 1
ATOM 4727 C C . THR B 1 144 ? 134.067 158.574 121.379 1.00 73.85 144 THR B C 1
ATOM 4728 O O . THR B 1 144 ? 134.301 159.783 121.471 1.00 73.62 144 THR B O 1
ATOM 4732 N N . LEU B 1 145 ? 133.375 158.058 120.363 1.00 77.05 145 LEU B N 1
ATOM 4733 C CA . LEU B 1 145 ? 132.795 158.907 119.326 1.00 77.15 145 LEU B CA 1
ATOM 4734 C C . LEU B 1 145 ? 131.339 159.245 119.629 1.00 76.48 145 LEU B C 1
ATOM 4735 O O . LEU B 1 145 ? 130.970 160.420 119.711 1.00 77.06 145 LEU B O 1
ATOM 4740 N N . GLU B 1 146 ? 130.500 158.221 119.791 1.00 75.30 146 GLU B N 1
ATOM 4741 C CA . GLU B 1 146 ? 129.094 158.446 120.097 1.00 76.06 146 GLU B CA 1
ATOM 4742 C C . GLU B 1 146 ? 128.887 158.983 121.507 1.00 76.82 146 GLU B C 1
ATOM 4743 O O . GLU B 1 146 ? 127.814 159.523 121.797 1.00 75.76 146 GLU B O 1
ATOM 4749 N N . GLU B 1 147 ? 129.890 158.852 122.379 1.00 76.07 147 GLU B N 1
ATOM 4750 C CA . GLU B 1 147 ? 129.803 159.294 123.772 1.00 74.27 147 GLU B CA 1
ATOM 4751 C C . GLU B 1 147 ? 128.596 158.680 124.474 1.00 74.11 147 GLU B C 1
ATOM 4752 O O . GLU B 1 147 ? 127.867 159.349 125.207 1.00 74.67 147 GLU B O 1
ATOM 4758 N N . LYS B 1 148 ? 128.385 157.388 124.247 1.00 68.94 148 LYS B N 1
ATOM 4759 C CA . LYS B 1 148 ? 127.306 156.658 124.888 1.00 68.48 148 LYS B CA 1
ATOM 4760 C C . LYS B 1 148 ? 127.874 155.419 125.563 1.00 68.33 148 LYS B C 1
ATOM 4761 O O . LYS B 1 148 ? 128.942 154.921 125.200 1.00 69.93 148 LYS B O 1
ATOM 4767 N N . GLU B 1 149 ? 127.143 154.931 126.557 1.00 63.56 149 GLU B N 1
ATOM 4768 C CA . GLU B 1 149 ? 127.613 153.843 127.401 1.00 62.60 149 GLU B CA 1
ATOM 4769 C C . GLU B 1 149 ? 127.324 152.496 126.754 1.00 64.43 149 GLU B C 1
ATOM 4770 O O . GLU B 1 149 ? 126.223 152.267 126.247 1.00 65.90 149 GLU B O 1
ATOM 4776 N N . VAL B 1 150 ? 128.310 151.604 126.777 1.00 64.45 150 VAL B N 1
ATOM 4777 C CA . VAL B 1 150 ? 128.139 150.252 126.263 1.00 65.85 150 VAL B CA 1
ATOM 4778 C C . VAL B 1 150 ? 127.874 149.251 127.382 1.00 65.61 150 VAL B C 1
ATOM 4779 O O . VAL B 1 150 ? 127.044 148.356 127.222 1.00 66.70 150 VAL B O 1
ATOM 4783 N N . CYS B 1 151 ? 128.552 149.384 128.519 1.00 62.91 151 CYS B N 1
ATOM 4784 C CA . CYS B 1 151 ? 128.287 148.543 129.685 1.00 63.60 151 CYS B CA 1
ATOM 4785 C C . CYS B 1 151 ? 128.979 149.165 130.894 1.00 62.04 151 CYS B C 1
ATOM 4786 O O . CYS B 1 151 ? 129.716 150.148 130.777 1.00 62.97 151 CYS B O 1
ATOM 4789 N N . ARG B 1 152 ? 128.733 148.576 132.062 1.00 55.68 152 ARG B N 1
ATOM 4790 C CA . ARG B 1 152 ? 129.177 149.137 133.329 1.00 54.21 152 ARG B CA 1
ATOM 4791 C C . ARG B 1 152 ? 129.426 148.012 134.321 1.00 56.45 152 ARG B C 1
ATOM 4792 O O . ARG B 1 152 ? 128.672 147.038 134.360 1.00 59.90 152 ARG B O 1
ATOM 4800 N N . LEU B 1 153 ? 130.484 148.150 135.119 1.00 49.30 153 LEU B N 1
ATOM 4801 C CA . LEU B 1 153 ? 130.836 147.166 136.133 1.00 46.79 153 LEU B CA 1
ATOM 4802 C C . LEU B 1 153 ? 131.010 147.837 137.483 1.00 47.64 153 LEU B C 1
ATOM 4803 O O . LEU B 1 153 ? 131.505 148.963 137.568 1.00 49.98 153 LEU B O 1
ATOM 4808 N N . GLU B 1 154 ? 130.616 147.128 138.536 1.00 44.03 154 GLU B N 1
ATOM 4809 C CA . GLU B 1 154 ? 130.923 147.503 139.913 1.00 42.54 154 GLU B CA 1
ATOM 4810 C C . GLU B 1 154 ? 131.556 146.282 140.566 1.00 43.96 154 GLU B C 1
ATOM 4811 O O . GLU B 1 154 ? 130.855 145.334 140.929 1.00 46.44 154 GLU B O 1
ATOM 4817 N N . TYR B 1 155 ? 132.878 146.298 140.710 1.00 35.62 155 TYR B N 1
ATOM 4818 C CA . TYR B 1 155 ? 133.608 145.137 141.190 1.00 34.10 155 TYR B CA 1
ATOM 4819 C C . TYR B 1 155 ? 134.696 145.591 142.151 1.00 34.35 155 TYR B C 1
ATOM 4820 O O . TYR B 1 155 ? 135.250 146.681 142.012 1.00 37.33 155 TYR B O 1
ATOM 4829 N N . ARG B 1 156 ? 134.987 144.748 143.135 1.00 32.67 156 ARG B N 1
ATOM 4830 C CA . ARG B 1 156 ? 135.995 145.033 144.153 1.00 30.17 156 ARG B CA 1
ATOM 4831 C C . ARG B 1 156 ? 137.238 144.207 143.836 1.00 31.56 156 ARG B C 1
ATOM 4832 O O . ARG B 1 156 ? 137.290 143.009 144.116 1.00 32.26 156 ARG B O 1
ATOM 4840 N N . PHE B 1 157 ? 138.236 144.853 143.241 1.00 30.00 157 PHE B N 1
ATOM 4841 C CA . PHE B 1 157 ? 139.471 144.180 142.875 1.00 27.96 157 PHE B CA 1
ATOM 4842 C C . PHE B 1 157 ? 140.337 143.937 144.103 1.00 31.60 157 PHE B C 1
ATOM 4843 O O . PHE B 1 157 ? 140.265 144.662 145.096 1.00 33.97 157 PHE B O 1
ATOM 4851 N N . GLY B 1 158 ? 141.158 142.898 144.028 1.00 31.00 158 GLY B N 1
ATOM 4852 C CA . GLY B 1 158 ? 142.052 142.539 145.107 1.00 28.98 158 GLY B CA 1
ATOM 4853 C C . GLY B 1 158 ? 143.481 142.947 144.812 1.00 28.20 158 GLY B C 1
ATOM 4854 O O . GLY B 1 158 ? 143.883 143.059 143.661 1.00 31.05 158 GLY B O 1
ATOM 4855 N N . GLU B 1 159 ? 144.248 143.159 145.877 1.00 30.65 159 GLU B N 1
ATOM 4856 C CA . GLU B 1 159 ? 145.616 143.634 145.737 1.00 28.78 159 GLU B CA 1
ATOM 4857 C C . GLU B 1 159 ? 146.468 142.617 144.994 1.00 30.55 159 GLU B C 1
ATOM 4858 O O . GLU B 1 159 ? 146.401 141.415 145.256 1.00 33.70 159 GLU B O 1
ATOM 4864 N N . PHE B 1 160 ? 147.267 143.114 144.049 1.00 30.21 160 PHE B N 1
ATOM 4865 C CA . PHE B 1 160 ? 148.178 142.312 143.237 1.00 25.67 160 PHE B CA 1
ATOM 4866 C C . PHE B 1 160 ? 147.450 141.255 142.421 1.00 28.91 160 PHE B C 1
ATOM 4867 O O . PHE B 1 160 ? 148.053 140.262 142.012 1.00 36.41 160 PHE B O 1
ATOM 4875 N N . GLY B 1 161 ? 146.160 141.438 142.185 1.00 32.95 161 GLY B N 1
ATOM 4876 C CA . GLY B 1 161 ? 145.442 140.535 141.322 1.00 29.71 161 GLY B CA 1
ATOM 4877 C C . GLY B 1 161 ? 145.659 140.854 139.861 1.00 32.56 161 GLY B C 1
ATOM 4878 O O . GLY B 1 161 ? 146.039 141.958 139.484 1.00 38.86 161 GLY B O 1
ATOM 4879 N N . ASN B 1 162 ? 145.413 139.858 139.021 1.00 39.57 162 ASN B N 1
ATOM 4880 C CA . ASN B 1 162 ? 145.554 139.992 137.577 1.00 40.43 162 ASN B CA 1
ATOM 4881 C C . ASN B 1 162 ? 144.208 139.651 136.957 1.00 41.61 162 ASN B C 1
ATOM 4882 O O . ASN B 1 162 ? 143.785 138.493 136.983 1.00 43.33 162 ASN B O 1
ATOM 4887 N N . TYR B 1 163 ? 143.532 140.662 136.418 1.00 40.54 163 TYR B N 1
ATOM 4888 C CA . TYR B 1 163 ? 142.180 140.529 135.903 1.00 37.86 163 TYR B CA 1
ATOM 4889 C C . TYR B 1 163 ? 142.142 140.872 134.423 1.00 37.75 163 TYR B C 1
ATOM 4890 O O . TYR B 1 163 ? 142.994 141.598 133.909 1.00 38.91 163 TYR B O 1
ATOM 4899 N N . SER B 1 164 ? 141.134 140.341 133.740 1.00 44.38 164 SER B N 1
ATOM 4900 C CA . SER B 1 164 ? 140.907 140.632 132.334 1.00 45.71 164 SER B CA 1
ATOM 4901 C C . SER B 1 164 ? 139.449 141.003 132.123 1.00 46.32 164 SER B C 1
ATOM 4902 O O . SER B 1 164 ? 138.553 140.387 132.703 1.00 46.35 164 SER B O 1
ATOM 4905 N N . LEU B 1 165 ? 139.216 142.013 131.291 1.00 51.05 165 LEU B N 1
ATOM 4906 C CA . LEU B 1 165 ? 137.874 142.483 130.966 1.00 51.70 165 LEU B CA 1
ATOM 4907 C C . LEU B 1 165 ? 137.702 142.399 129.455 1.00 52.34 165 LEU B C 1
ATOM 4908 O O . LEU B 1 165 ? 138.338 143.152 128.712 1.00 53.68 165 LEU B O 1
ATOM 4913 N N . LEU B 1 166 ? 136.852 141.486 129.002 1.00 59.70 166 LEU B N 1
ATOM 4914 C CA . LEU B 1 166 ? 136.654 141.232 127.582 1.00 61.93 166 LEU B CA 1
ATOM 4915 C C . LEU B 1 166 ? 135.353 141.866 127.112 1.00 63.43 166 LEU B C 1
ATOM 4916 O O . LEU B 1 166 ? 134.286 141.586 127.665 1.00 64.58 166 LEU B O 1
ATOM 4921 N N . VAL B 1 167 ? 135.443 142.699 126.080 1.00 65.25 167 VAL B N 1
ATOM 4922 C CA . VAL B 1 167 ? 134.291 143.390 125.517 1.00 66.70 167 VAL B CA 1
ATOM 4923 C C . VAL B 1 167 ? 134.034 142.800 124.139 1.00 67.21 167 VAL B C 1
ATOM 4924 O O . VAL B 1 167 ? 134.895 142.884 123.255 1.00 67.76 167 VAL B O 1
ATOM 4928 N N . LYS B 1 168 ? 132.858 142.208 123.946 1.00 74.74 168 LYS B N 1
ATOM 4929 C CA . LYS B 1 168 ? 132.576 141.515 122.698 1.00 75.83 168 LYS B CA 1
ATOM 4930 C C . LYS B 1 168 ? 131.114 141.693 122.322 1.00 77.09 168 LYS B C 1
ATOM 4931 O O . LYS B 1 168 ? 130.257 141.940 123.173 1.00 77.22 168 LYS B O 1
ATOM 4937 N N . ASN B 1 169 ? 130.841 141.551 121.027 1.00 84.42 169 ASN B N 1
ATOM 4938 C CA . ASN B 1 169 ? 129.476 141.620 120.526 1.00 84.55 169 ASN B CA 1
ATOM 4939 C C . ASN B 1 169 ? 128.699 140.360 120.892 1.00 84.88 169 ASN B C 1
ATOM 4940 O O . ASN B 1 169 ? 129.247 139.256 120.928 1.00 85.12 169 ASN B O 1
ATOM 4945 N N . ILE B 1 170 ? 127.406 140.546 121.158 1.00 87.98 170 ILE B N 1
ATOM 4946 C CA . ILE B 1 170 ? 126.470 139.485 121.544 1.00 88.78 170 ILE B CA 1
ATOM 4947 C C . ILE B 1 170 ? 127.071 138.543 122.581 1.00 88.48 170 ILE B C 1
ATOM 4948 O O . ILE B 1 170 ? 126.894 138.736 123.783 1.00 88.48 170 ILE B O 1
ATOM 4953 N N . GLU B 1 176 ? 123.870 143.852 120.828 1.00 87.98 176 GLU B N 1
ATOM 4954 C CA . GLU B 1 176 ? 124.148 143.717 122.252 1.00 87.90 176 GLU B CA 1
ATOM 4955 C C . GLU B 1 176 ? 125.642 143.565 122.505 1.00 88.25 176 GLU B C 1
ATOM 4956 O O . GLU B 1 176 ? 126.311 142.761 121.860 1.00 88.87 176 GLU B O 1
ATOM 4962 N N . ILE B 1 177 ? 126.161 144.343 123.450 1.00 80.88 177 ILE B N 1
ATOM 4963 C CA . ILE B 1 177 ? 127.568 144.307 123.825 1.00 80.15 177 ILE B CA 1
ATOM 4964 C C . ILE B 1 177 ? 127.648 143.844 125.270 1.00 80.30 177 ILE B C 1
ATOM 4965 O O . ILE B 1 177 ? 127.039 144.455 126.157 1.00 80.74 177 ILE B O 1
ATOM 4970 N N . ALA B 1 178 ? 128.390 142.767 125.507 1.00 76.71 178 ALA B N 1
ATOM 4971 C CA . ALA B 1 178 ? 128.539 142.189 126.834 1.00 76.30 178 ALA B CA 1
ATOM 4972 C C . ALA B 1 178 ? 130.007 142.200 127.228 1.00 76.46 178 ALA B C 1
ATOM 4973 O O . ALA B 1 178 ? 130.858 141.718 126.475 1.00 76.44 178 ALA B O 1
ATOM 4975 N N . CYS B 1 179 ? 130.298 142.745 128.403 1.00 70.55 179 CYS B N 1
ATOM 4976 C CA . CYS B 1 179 ? 131.651 142.785 128.943 1.00 69.94 179 CYS B CA 1
ATOM 4977 C C . CYS B 1 179 ? 131.729 141.854 130.146 1.00 69.38 179 CYS B C 1
ATOM 4978 O O . CYS B 1 179 ? 130.953 141.995 131.096 1.00 69.51 179 CYS B O 1
ATOM 4981 N N . ASP B 1 180 ? 132.662 140.907 130.099 1.00 65.51 180 ASP B N 1
ATOM 4982 C CA . ASP B 1 180 ? 132.802 139.875 131.116 1.00 65.11 180 ASP B CA 1
ATOM 4983 C C . ASP B 1 180 ? 134.161 140.004 131.787 1.00 64.35 180 ASP B C 1
ATOM 4984 O O . ASP B 1 180 ? 135.178 140.173 131.109 1.00 63.15 180 ASP B O 1
ATOM 4989 N N . LEU B 1 181 ? 134.175 139.910 133.112 1.00 52.55 181 LEU B N 1
ATOM 4990 C CA . LEU B 1 181 ? 135.392 140.055 133.898 1.00 50.72 181 LEU B CA 1
ATOM 4991 C C . LEU B 1 181 ? 135.885 138.684 134.341 1.00 50.74 181 LEU B C 1
ATOM 4992 O O . LEU B 1 181 ? 135.115 137.890 134.890 1.00 52.97 181 LEU B O 1
ATOM 4997 N N . ALA B 1 182 ? 137.166 138.414 134.107 1.00 47.00 182 ALA B N 1
ATOM 4998 C CA . ALA B 1 182 ? 137.775 137.140 134.451 1.00 46.56 182 ALA B CA 1
ATOM 4999 C C . ALA B 1 182 ? 139.009 137.376 135.308 1.00 47.45 182 ALA B C 1
ATOM 5000 O O . ALA B 1 182 ? 139.700 138.386 135.162 1.00 47.54 182 ALA B O 1
ATOM 5002 N N . VAL B 1 183 ? 139.285 136.428 136.196 1.00 45.05 183 VAL B N 1
ATOM 5003 C CA . VAL B 1 183 ? 140.399 136.525 137.129 1.00 45.14 183 VAL B CA 1
ATOM 5004 C C . VAL B 1 183 ? 141.505 135.605 136.630 1.00 47.08 183 VAL B C 1
ATOM 5005 O O . VAL B 1 183 ? 141.366 134.379 136.657 1.00 49.54 183 VAL B O 1
ATOM 5009 N N . ASN B 1 184 ? 142.610 136.194 136.175 1.00 45.89 184 ASN B N 1
ATOM 5010 C CA . ASN B 1 184 ? 143.739 135.399 135.707 1.00 45.32 184 ASN B CA 1
ATOM 5011 C C . ASN B 1 184 ? 144.541 134.847 136.878 1.00 49.58 184 ASN B C 1
ATOM 5012 O O . ASN B 1 184 ? 144.676 133.630 137.036 1.00 52.60 184 ASN B O 1
ATOM 5017 N N . GLU B 1 185 ? 145.082 135.733 137.708 1.00 49.87 185 GLU B N 1
ATOM 5018 C CA . GLU B 1 185 ? 145.813 135.359 138.907 1.00 46.71 185 GLU B CA 1
ATOM 5019 C C . GLU B 1 185 ? 145.074 135.913 140.114 1.00 46.32 185 GLU B C 1
ATOM 5020 O O . GLU B 1 185 ? 144.684 137.083 140.122 1.00 49.67 185 GLU B O 1
ATOM 5026 N N . ASP B 1 186 ? 144.870 135.070 141.119 1.00 45.25 186 ASP B N 1
ATOM 5027 C CA . ASP B 1 186 ? 144.108 135.475 142.286 1.00 44.17 186 ASP B CA 1
ATOM 5028 C C . ASP B 1 186 ? 144.875 136.519 143.096 1.00 44.56 186 ASP B C 1
ATOM 5029 O O . ASP B 1 186 ? 146.108 136.519 143.120 1.00 45.09 186 ASP B O 1
ATOM 5034 N N . PRO B 1 187 ? 144.167 137.424 143.761 1.00 38.22 187 PRO B N 1
ATOM 5035 C CA . PRO B 1 187 ? 144.832 138.436 144.583 1.00 35.18 187 PRO B CA 1
ATOM 5036 C C . PRO B 1 187 ? 145.306 137.863 145.911 1.00 37.75 187 PRO B C 1
ATOM 5037 O O . PRO B 1 187 ? 144.960 136.751 146.307 1.00 43.64 187 PRO B O 1
ATOM 5041 N N . VAL B 1 188 ? 146.112 138.658 146.602 1.00 33.76 188 VAL B N 1
ATOM 5042 C CA . VAL B 1 188 ? 146.601 138.296 147.922 1.00 34.48 188 VAL B CA 1
ATOM 5043 C C . VAL B 1 188 ? 145.609 138.785 148.968 1.00 36.65 188 VAL B C 1
ATOM 5044 O O . VAL B 1 188 ? 144.796 139.679 148.723 1.00 40.57 188 VAL B O 1
ATOM 5048 N N . ASP B 1 189 ? 145.671 138.186 150.153 1.00 34.18 189 ASP B N 1
ATOM 5049 C CA . ASP B 1 189 ? 144.918 138.682 151.302 1.00 32.21 189 ASP B CA 1
ATOM 5050 C C . ASP B 1 189 ? 145.726 139.810 151.927 1.00 34.98 189 ASP B C 1
ATOM 5051 O O . ASP B 1 189 ? 146.700 139.572 152.642 1.00 36.33 189 ASP B O 1
ATOM 5056 N N . SER B 1 190 ? 145.332 141.051 151.643 1.00 29.66 190 SER B N 1
ATOM 5057 C CA . SER B 1 190 ? 146.122 142.194 152.078 1.00 30.94 190 SER B CA 1
ATOM 5058 C C . SER B 1 190 ? 145.975 142.468 153.567 1.00 30.48 190 SER B C 1
ATOM 5059 O O . SER B 1 190 ? 146.882 143.042 154.176 1.00 26.70 190 SER B O 1
ATOM 5062 N N . ASN B 1 191 ? 144.859 142.069 154.166 1.00 28.86 191 ASN B N 1
ATOM 5063 C CA . ASN B 1 191 ? 144.611 142.302 155.580 1.00 24.81 191 ASN B CA 1
ATOM 5064 C C . ASN B 1 191 ? 145.135 141.183 156.463 1.00 27.01 191 ASN B C 1
ATOM 5065 O O . ASN B 1 191 ? 144.918 141.224 157.675 1.00 32.77 191 ASN B O 1
ATOM 5070 N N . LEU B 1 192 ? 145.798 140.185 155.885 1.00 30.13 192 LEU B N 1
ATOM 5071 C CA . LEU B 1 192 ? 146.360 139.099 156.683 1.00 27.17 192 LEU B CA 1
ATOM 5072 C C . LEU B 1 192 ? 147.401 139.554 157.700 1.00 28.63 192 LEU B C 1
ATOM 5073 O O . LEU B 1 192 ? 147.354 139.061 158.839 1.00 33.70 192 LEU B O 1
ATOM 5078 N N . PRO B 1 193 ? 148.358 140.434 157.382 1.00 26.73 193 PRO B N 1
ATOM 5079 C CA . PRO B 1 193 ? 149.296 140.876 158.424 1.00 27.39 193 PRO B CA 1
ATOM 5080 C C . PRO B 1 193 ? 148.627 141.507 159.632 1.00 28.41 193 PRO B C 1
ATOM 5081 O O . PRO B 1 193 ? 149.131 141.354 160.747 1.00 29.32 193 PRO B O 1
ATOM 5085 N N . VAL B 1 194 ? 147.519 142.228 159.449 1.00 31.24 194 VAL B N 1
ATOM 5086 C CA . VAL B 1 194 ? 146.814 142.797 160.593 1.00 29.81 194 VAL B CA 1
ATOM 5087 C C . VAL B 1 194 ? 146.131 141.702 161.399 1.00 29.46 194 VAL B C 1
ATOM 5088 O O . VAL B 1 194 ? 146.118 141.737 162.633 1.00 30.86 194 VAL B O 1
ATOM 5092 N N . SER B 1 195 ? 145.549 140.715 160.718 1.00 34.90 195 SER B N 1
ATOM 5093 C CA . SER B 1 195 ? 144.907 139.609 161.419 1.00 35.22 195 SER B CA 1
ATOM 5094 C C . SER B 1 195 ? 145.909 138.839 162.264 1.00 35.84 195 SER B C 1
ATOM 5095 O O . SER B 1 195 ? 145.619 138.476 163.408 1.00 40.00 195 SER B O 1
ATOM 5098 N N . ILE B 1 196 ? 147.095 138.581 161.716 1.00 37.55 196 ILE B N 1
ATOM 5099 C CA . ILE B 1 196 ? 148.111 137.830 162.444 1.00 36.84 196 ILE B CA 1
ATOM 5100 C C . ILE B 1 196 ? 148.677 138.659 163.590 1.00 39.02 196 ILE B C 1
ATOM 5101 O O . ILE B 1 196 ? 148.928 138.136 164.682 1.00 43.41 196 ILE B O 1
ATOM 5106 N N . ALA B 1 197 ? 148.881 139.960 163.368 1.00 38.84 197 ALA B N 1
ATOM 5107 C CA . ALA B 1 197 ? 149.437 140.816 164.412 1.00 37.05 197 ALA B CA 1
ATOM 5108 C C . ALA B 1 197 ? 148.521 140.886 165.627 1.00 40.92 197 ALA B C 1
ATOM 5109 O O . ALA B 1 197 ? 148.994 140.893 166.768 1.00 40.28 197 ALA B O 1
ATOM 5111 N N . PHE B 1 198 ? 147.207 140.952 165.405 1.00 45.77 198 PHE B N 1
ATOM 5112 C CA . PHE B 1 198 ? 146.271 140.954 166.525 1.00 43.18 198 PHE B CA 1
ATOM 5113 C C . PHE B 1 198 ? 146.289 139.623 167.264 1.00 46.22 198 PHE B C 1
ATOM 5114 O O . PHE B 1 198 ? 146.192 139.591 168.495 1.00 48.80 198 PHE B O 1
ATOM 5122 N N . LEU B 1 199 ? 146.398 138.512 166.532 1.00 46.73 199 LEU B N 1
ATOM 5123 C CA . LEU B 1 199 ? 146.463 137.205 167.178 1.00 46.54 199 LEU B CA 1
ATOM 5124 C C . LEU B 1 199 ? 147.727 137.063 168.015 1.00 47.15 199 LEU B C 1
ATOM 5125 O O . LEU B 1 199 ? 147.691 136.502 169.114 1.00 49.15 199 LEU B O 1
ATOM 5130 N N . ILE B 1 200 ? 148.858 137.549 167.503 1.00 48.64 200 ILE B N 1
ATOM 5131 C CA . ILE B 1 200 ? 150.103 137.501 168.265 1.00 50.55 200 ILE B CA 1
ATOM 5132 C C . ILE B 1 200 ? 149.996 138.359 169.518 1.00 53.36 200 ILE B C 1
ATOM 5133 O O . ILE B 1 200 ? 150.429 137.956 170.604 1.00 54.99 200 ILE B O 1
ATOM 5138 N N . GLY B 1 201 ? 149.420 139.554 169.391 1.00 54.06 201 GLY B N 1
ATOM 5139 C CA . GLY B 1 201 ? 149.258 140.411 170.553 1.00 53.34 201 GLY B CA 1
ATOM 5140 C C . GLY B 1 201 ? 148.335 139.814 171.595 1.00 54.72 201 GLY B C 1
ATOM 5141 O O . GLY B 1 201 ? 148.591 139.915 172.796 1.00 57.86 201 GLY B O 1
ATOM 5142 N N . LEU B 1 202 ? 147.244 139.191 171.151 1.00 57.42 202 LEU B N 1
ATOM 5143 C CA . LEU B 1 202 ? 146.341 138.514 172.075 1.00 58.72 202 LEU B CA 1
ATOM 5144 C C . LEU B 1 202 ? 147.024 137.330 172.749 1.00 60.43 202 LEU B C 1
ATOM 5145 O O . LEU B 1 202 ? 146.807 137.079 173.940 1.00 61.62 202 LEU B O 1
ATOM 5150 N N . ALA B 1 203 ? 147.840 136.585 172.002 1.00 62.20 203 ALA B N 1
ATOM 5151 C CA . ALA B 1 203 ? 148.533 135.438 172.578 1.00 62.80 203 ALA B CA 1
ATOM 5152 C C . ALA B 1 203 ? 149.517 135.869 173.657 1.00 63.93 203 ALA B C 1
ATOM 5153 O O . ALA B 1 203 ? 149.633 135.214 174.698 1.00 64.57 203 ALA B O 1
ATOM 5155 N N . VAL B 1 204 ? 150.238 136.966 173.425 1.00 65.13 204 VAL B N 1
ATOM 5156 C CA . VAL B 1 204 ? 151.164 137.479 174.432 1.00 66.57 204 VAL B CA 1
ATOM 5157 C C . VAL B 1 204 ? 150.403 137.932 175.672 1.00 68.10 204 VAL B C 1
ATOM 5158 O O . VAL B 1 204 ? 150.846 137.711 176.805 1.00 70.01 204 VAL B O 1
ATOM 5162 N N . ILE B 1 205 ? 149.241 138.560 175.479 1.00 68.12 205 ILE B N 1
ATOM 5163 C CA . ILE B 1 205 ? 148.449 139.038 176.611 1.00 67.56 205 ILE B CA 1
ATOM 5164 C C . ILE B 1 205 ? 148.009 137.872 177.485 1.00 68.90 205 ILE B C 1
ATOM 5165 O O . ILE B 1 205 ? 148.132 137.914 178.714 1.00 70.25 205 ILE B O 1
ATOM 5170 N N . ILE B 1 206 ? 147.487 136.812 176.864 1.00 72.73 206 ILE B N 1
ATOM 5171 C CA . ILE B 1 206 ? 146.992 135.673 177.630 1.00 73.41 206 ILE B CA 1
ATOM 5172 C C . ILE B 1 206 ? 148.139 134.941 178.314 1.00 74.64 206 ILE B C 1
ATOM 5173 O O . ILE B 1 206 ? 148.025 134.535 179.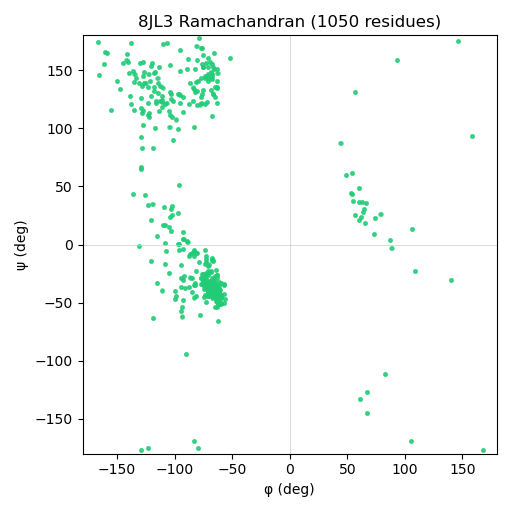476 1.00 76.19 206 ILE B O 1
ATOM 5178 N N . VAL B 1 207 ? 149.262 134.769 177.616 1.00 75.39 207 VAL B N 1
ATOM 5179 C CA . VAL B 1 207 ? 150.408 134.085 178.209 1.00 76.35 207 VAL B CA 1
ATOM 5180 C C . VAL B 1 207 ? 150.915 134.841 179.431 1.00 77.69 207 VAL B C 1
ATOM 5181 O O . VAL B 1 207 ? 151.203 134.241 180.473 1.00 78.68 207 VAL B O 1
ATOM 5185 N N . ILE B 1 208 ? 151.031 136.165 179.327 1.00 79.02 208 ILE B N 1
ATOM 5186 C CA . ILE B 1 208 ? 151.515 136.958 180.454 1.00 79.65 208 ILE B CA 1
ATOM 5187 C C . ILE B 1 208 ? 150.512 136.931 181.602 1.00 80.47 208 ILE B C 1
ATOM 5188 O O . ILE B 1 208 ? 150.882 136.735 182.764 1.00 81.34 208 ILE B O 1
ATOM 5193 N N . SER B 1 209 ? 149.227 137.123 181.295 1.00 81.55 209 SER B N 1
ATOM 5194 C CA . SER B 1 209 ? 148.212 137.117 182.344 1.00 82.17 209 SER B CA 1
ATOM 5195 C C . SER B 1 209 ? 148.123 135.755 183.019 1.00 82.73 209 SER B C 1
ATOM 5196 O O . SER B 1 209 ? 147.981 135.669 184.244 1.00 83.48 209 SER B O 1
ATOM 5199 N N . PHE B 1 210 ? 148.193 134.678 182.235 1.00 87.73 210 PHE B N 1
ATOM 5200 C CA . PHE B 1 210 ? 148.190 133.340 182.816 1.00 88.55 210 PHE B CA 1
ATOM 5201 C C . PHE B 1 210 ? 149.437 133.101 183.659 1.00 88.75 210 PHE B C 1
ATOM 5202 O O . PHE B 1 210 ? 149.357 132.504 184.738 1.00 89.24 210 PHE B O 1
ATOM 5210 N N . LEU B 1 211 ? 150.598 133.559 183.184 1.00 86.52 211 LEU B N 1
ATOM 5211 C CA . LEU B 1 211 ? 151.837 133.347 183.926 1.00 86.81 211 LEU B CA 1
ATOM 5212 C C . LEU B 1 211 ? 151.816 134.079 185.262 1.00 87.88 211 LEU B C 1
ATOM 5213 O O . LEU B 1 211 ? 152.263 133.539 186.281 1.00 87.92 211 LEU B O 1
ATOM 5218 N N . ARG B 1 212 ? 151.304 135.313 185.279 1.00 86.72 212 ARG B N 1
ATOM 5219 C CA . ARG B 1 212 ? 151.247 136.076 186.522 1.00 86.23 212 ARG B CA 1
ATOM 5220 C C . ARG B 1 212 ? 150.309 135.433 187.534 1.00 86.23 212 ARG B C 1
ATOM 5221 O O . ARG B 1 212 ? 150.529 135.556 188.744 1.00 86.20 212 ARG B O 1
ATOM 5229 N N . LEU B 1 213 ? 149.261 134.751 187.065 1.00 90.74 213 LEU B N 1
ATOM 5230 C CA . LEU B 1 213 ? 148.360 134.064 187.985 1.00 91.70 213 LEU B CA 1
ATOM 5231 C C . LEU B 1 213 ? 149.078 132.942 188.723 1.00 91.70 213 LEU B C 1
ATOM 5232 O O . LEU B 1 213 ? 148.863 132.741 189.924 1.00 91.71 213 LEU B O 1
ATOM 5237 N N . LEU B 1 214 ? 149.930 132.195 188.017 1.00 91.61 214 LEU B N 1
ATOM 5238 C CA . LEU B 1 214 ? 150.711 131.151 188.671 1.00 92.80 214 LEU B CA 1
ATOM 5239 C C . LEU B 1 214 ? 151.650 131.741 189.714 1.00 94.06 214 LEU B C 1
ATOM 5240 O O . LEU B 1 214 ? 151.784 131.202 190.819 1.00 93.97 214 LEU B O 1
ATOM 5245 N N . LEU B 1 215 ? 152.304 132.850 189.384 1.00 94.28 215 LEU B N 1
ATOM 5246 C CA . LEU B 1 215 ? 153.245 133.488 190.294 1.00 94.67 215 LEU B CA 1
ATOM 5247 C C . LEU B 1 215 ? 152.542 134.518 191.174 1.00 93.87 215 LEU B C 1
ATOM 5248 O O . LEU B 1 215 ? 151.722 134.168 192.023 1.00 93.99 215 LEU B O 1
ATOM 5253 N N . PRO B 1 266 ? 145.401 161.466 194.853 1.00 43.15 266 PRO B N 1
ATOM 5254 C CA . PRO B 1 266 ? 146.553 162.015 194.132 1.00 41.71 266 PRO B CA 1
ATOM 5255 C C . PRO B 1 266 ? 146.351 162.036 192.618 1.00 41.09 266 PRO B C 1
ATOM 5256 O O . PRO B 1 266 ? 145.527 162.795 192.112 1.00 42.65 266 PRO B O 1
ATOM 5260 N N . ARG B 1 267 ? 147.106 161.202 191.913 1.00 28.33 267 ARG B N 1
ATOM 5261 C CA . ARG B 1 267 ? 147.057 161.119 190.461 1.00 19.89 267 ARG B CA 1
ATOM 5262 C C . ARG B 1 267 ? 146.139 159.977 190.052 1.00 20.70 267 ARG B C 1
ATOM 5263 O O . ARG B 1 267 ? 146.278 158.856 190.548 1.00 29.71 267 ARG B O 1
ATOM 5271 N N . LEU B 1 268 ? 145.199 160.266 189.156 1.00 22.21 268 LEU B N 1
ATOM 5272 C CA . LEU B 1 268 ? 144.246 159.268 188.688 1.00 20.16 268 LEU B CA 1
ATOM 5273 C C . LEU B 1 268 ? 144.899 158.395 187.628 1.00 20.36 268 LEU B C 1
ATOM 5274 O O . LEU B 1 268 ? 145.324 158.892 186.582 1.00 21.63 268 LEU B O 1
ATOM 5279 N N . ARG B 1 269 ? 144.976 157.093 187.898 1.00 19.43 269 ARG B N 1
ATOM 5280 C CA . ARG B 1 269 ? 145.657 156.174 186.998 1.00 20.52 269 ARG B CA 1
ATOM 5281 C C . ARG B 1 269 ? 144.866 155.917 185.723 1.00 24.64 269 ARG B C 1
ATOM 5282 O O . ARG B 1 269 ? 145.462 155.578 184.697 1.00 25.33 269 ARG B O 1
ATOM 5290 N N . SER B 1 270 ? 143.544 156.083 185.757 1.00 23.21 270 SER B N 1
ATOM 5291 C CA . SER B 1 270 ? 142.737 155.822 184.572 1.00 19.06 270 SER B CA 1
ATOM 5292 C C . SER B 1 270 ? 142.882 156.924 183.529 1.00 15.05 270 SER B C 1
ATOM 5293 O O . SER B 1 270 ? 142.807 156.649 182.328 1.00 19.90 270 SER B O 1
ATOM 5296 N N . VAL B 1 271 ? 143.107 158.164 183.958 1.00 15.94 271 VAL B N 1
ATOM 5297 C CA . VAL B 1 271 ? 143.363 159.245 183.011 1.00 14.56 271 VAL B CA 1
ATOM 5298 C C . VAL B 1 271 ? 144.724 159.066 182.347 1.00 14.48 271 VAL B C 1
ATOM 5299 O O . VAL B 1 271 ? 144.889 159.342 181.154 1.00 18.55 271 VAL B O 1
ATOM 5303 N N . ASP B 1 272 ? 145.718 158.601 183.106 1.00 16.21 272 ASP B N 1
ATOM 5304 C CA . ASP B 1 272 ? 147.026 158.301 182.530 1.00 11.40 272 ASP B CA 1
ATOM 5305 C C . ASP B 1 272 ? 146.958 157.121 181.573 1.00 12.76 272 ASP B C 1
ATOM 5306 O O . ASP B 1 272 ? 147.619 157.124 180.531 1.00 15.60 272 ASP B O 1
ATOM 5311 N N . THR B 1 273 ? 146.175 156.100 181.919 1.00 17.40 273 THR B N 1
ATOM 5312 C CA . THR B 1 273 ? 145.963 154.976 181.015 1.00 11.85 273 THR B CA 1
ATOM 5313 C C . THR B 1 273 ? 145.306 155.429 179.718 1.00 14.27 273 THR B C 1
ATOM 5314 O O . THR B 1 273 ? 145.726 155.024 178.630 1.00 21.72 273 THR B O 1
ATOM 5318 N N . PHE B 1 274 ? 144.280 156.278 179.816 1.00 8.39 274 PHE B N 1
ATOM 5319 C CA . PHE B 1 274 ? 143.595 156.788 178.632 1.00 5.54 274 PHE B CA 1
ATOM 5320 C C . PHE B 1 274 ? 144.542 157.604 177.757 1.00 8.52 274 PHE B C 1
ATOM 5321 O O . PHE B 1 274 ? 144.589 157.425 176.533 1.00 19.09 274 PHE B O 1
ATOM 5329 N N . ARG B 1 275 ? 145.326 158.491 178.370 1.00 6.77 275 ARG B N 1
ATOM 5330 C CA . ARG B 1 275 ? 146.254 159.305 177.598 1.00 5.58 275 ARG B CA 1
ATOM 5331 C C . ARG B 1 275 ? 147.350 158.459 176.964 1.00 13.93 275 ARG B C 1
ATOM 5332 O O . ARG B 1 275 ? 147.800 158.764 175.855 1.00 17.45 275 ARG B O 1
ATOM 5340 N N . GLY B 1 276 ? 147.777 157.386 177.630 1.00 13.62 276 GLY B N 1
ATOM 5341 C CA . GLY B 1 276 ? 148.786 156.517 177.051 1.00 6.60 276 GLY B CA 1
ATOM 5342 C C . GLY B 1 276 ? 148.272 155.650 175.923 1.00 12.34 276 GLY B C 1
ATOM 5343 O O . GLY B 1 276 ? 149.012 155.353 174.984 1.00 17.49 276 GLY B O 1
ATOM 5344 N N . ILE B 1 277 ? 147.010 155.228 175.994 1.00 6.85 277 ILE B N 1
ATOM 5345 C CA . ILE B 1 277 ? 146.393 154.542 174.861 1.00 9.47 277 ILE B CA 1
ATOM 5346 C C . ILE B 1 277 ? 146.324 155.467 173.654 1.00 11.79 277 ILE B C 1
ATOM 5347 O O . ILE B 1 277 ? 146.639 155.068 172.525 1.00 14.02 277 ILE B O 1
ATOM 5352 N N . ALA B 1 278 ? 145.913 156.718 173.872 1.00 9.32 278 ALA B N 1
ATOM 5353 C CA . ALA B 1 278 ? 145.889 157.685 172.780 1.00 9.21 278 ALA B CA 1
ATOM 5354 C C . ALA B 1 278 ? 147.284 157.919 172.209 1.00 11.80 278 ALA B C 1
ATOM 5355 O O . ALA B 1 278 ? 147.446 158.062 170.994 1.00 14.44 278 ALA B O 1
ATOM 5357 N N . LEU B 1 279 ? 148.304 157.962 173.067 1.00 9.63 279 LEU B N 1
ATOM 5358 C CA . LEU B 1 279 ? 149.671 158.166 172.593 1.00 10.68 279 LEU B CA 1
ATOM 5359 C C . LEU B 1 279 ? 150.173 156.991 171.767 1.00 9.85 279 LEU B C 1
ATOM 5360 O O . LEU B 1 279 ? 150.857 157.186 170.758 1.00 13.53 279 LEU B O 1
ATOM 5365 N N . ILE B 1 280 ? 149.878 155.765 172.197 1.00 11.21 280 ILE B N 1
ATOM 5366 C CA . ILE B 1 280 ? 150.319 154.593 171.451 1.00 4.82 280 ILE B CA 1
ATOM 5367 C C . ILE B 1 280 ? 149.647 154.539 170.085 1.00 12.23 280 ILE B C 1
ATOM 5368 O O . ILE B 1 280 ? 150.295 154.254 169.069 1.00 15.93 280 ILE B O 1
ATOM 5373 N N . LEU B 1 281 ? 148.344 154.824 170.031 1.00 12.72 281 LEU B N 1
ATOM 5374 C CA . LEU B 1 281 ? 147.664 154.894 168.742 1.00 5.29 281 LEU B CA 1
ATOM 5375 C C . LEU B 1 281 ? 148.225 156.009 167.874 1.00 6.27 281 LEU B C 1
ATOM 5376 O O . LEU B 1 281 ? 148.368 155.844 166.660 1.00 15.68 281 LEU B O 1
ATOM 5381 N N . MET B 1 282 ? 148.537 157.157 168.475 1.00 8.15 282 MET B N 1
ATOM 5382 C CA . MET B 1 282 ? 149.078 158.274 167.713 1.00 7.72 282 MET B CA 1
ATOM 5383 C C . MET B 1 282 ? 150.423 157.925 167.097 1.00 5.46 282 MET B C 1
ATOM 5384 O O . MET B 1 282 ? 150.688 158.261 165.941 1.00 14.87 282 MET B O 1
ATOM 5389 N N . VAL B 1 283 ? 151.292 157.259 167.855 1.00 8.86 283 VAL B N 1
ATOM 5390 C CA . VAL B 1 283 ? 152.607 156.916 167.328 1.00 9.92 283 VAL B CA 1
ATOM 5391 C C . VAL B 1 283 ? 152.488 155.870 166.227 1.00 15.46 283 VAL B C 1
ATOM 5392 O O . VAL B 1 283 ? 153.202 155.931 165.222 1.00 14.81 283 VAL B O 1
ATOM 5396 N N . PHE B 1 284 ? 151.587 154.897 166.390 1.00 12.54 284 PHE B N 1
ATOM 5397 C CA . PHE B 1 284 ? 151.393 153.907 165.335 1.00 6.16 284 PHE B CA 1
ATOM 5398 C C . PHE B 1 284 ? 150.872 154.550 164.056 1.00 13.28 284 PHE B C 1
ATOM 5399 O O . PHE B 1 284 ? 151.353 154.246 162.959 1.00 17.68 284 PHE B O 1
ATOM 5407 N N . VAL B 1 285 ? 149.887 155.439 164.178 1.00 9.06 285 VAL B N 1
ATOM 5408 C CA . VAL B 1 285 ? 149.268 156.062 163.013 1.00 7.03 285 VAL B CA 1
ATOM 5409 C C . VAL B 1 285 ? 150.211 157.048 162.334 1.00 8.29 285 VAL B C 1
ATOM 5410 O O . VAL B 1 285 ? 150.309 157.080 161.103 1.00 20.53 285 VAL B O 1
ATOM 5414 N N . ASN B 1 286 ? 150.902 157.881 163.111 1.00 6.37 286 ASN B N 1
ATOM 5415 C CA . ASN B 1 286 ? 151.761 158.899 162.519 1.00 7.55 286 ASN B CA 1
ATOM 5416 C C . ASN B 1 286 ? 152.936 158.293 161.774 1.00 9.18 286 ASN B C 1
ATOM 5417 O O . ASN B 1 286 ? 153.414 158.879 160.799 1.00 15.75 286 ASN B O 1
ATOM 5422 N N . TYR B 1 287 ? 153.416 157.133 162.208 1.00 10.03 287 TYR B N 1
ATOM 5423 C CA . TYR B 1 287 ? 154.541 156.498 161.542 1.00 8.16 287 TYR B CA 1
ATOM 5424 C C . TYR B 1 287 ? 154.140 155.739 160.285 1.00 10.76 287 TYR B C 1
ATOM 5425 O O . TYR B 1 287 ? 155.022 155.283 159.557 1.00 21.41 287 TYR B O 1
ATOM 5434 N N . GLY B 1 288 ? 152.850 155.606 160.002 1.00 7.86 288 GLY B N 1
ATOM 5435 C CA . GLY B 1 288 ? 152.423 154.979 158.770 1.00 6.04 288 GLY B CA 1
ATOM 5436 C C . GLY B 1 288 ? 151.219 154.070 158.880 1.00 13.85 288 GLY B C 1
ATOM 5437 O O . GLY B 1 288 ? 150.456 153.943 157.921 1.00 22.95 288 GLY B O 1
ATOM 5438 N N . GLY B 1 289 ? 151.031 153.435 160.033 1.00 11.25 289 GLY B N 1
ATOM 5439 C CA . GLY B 1 289 ? 149.908 152.535 160.219 1.00 7.97 289 GLY B CA 1
ATOM 5440 C C . GLY B 1 289 ? 149.919 151.320 159.322 1.00 12.64 289 GLY B C 1
ATOM 5441 O O . GLY B 1 289 ? 148.855 150.781 159.010 1.00 16.88 289 GLY B O 1
ATOM 5442 N N . GLY B 1 290 ? 151.097 150.867 158.898 1.00 10.39 290 GLY B N 1
ATOM 5443 C CA . GLY B 1 290 ? 151.188 149.765 157.962 1.00 7.38 290 GLY B CA 1
ATOM 5444 C C . GLY B 1 290 ? 150.796 150.105 156.545 1.00 12.94 290 GLY B C 1
ATOM 5445 O O . GLY B 1 290 ? 150.684 149.198 155.718 1.00 13.34 290 GLY B O 1
ATOM 5446 N N . LYS B 1 291 ? 150.596 151.390 156.245 1.00 18.05 291 LYS B N 1
ATOM 5447 C CA . LYS B 1 291 ? 150.070 151.893 154.977 1.00 15.24 291 LYS B CA 1
ATOM 5448 C C . LYS B 1 291 ? 148.659 151.394 154.687 1.00 13.63 291 LYS B C 1
ATOM 5449 O O . LYS B 1 291 ? 148.238 151.361 153.531 1.00 20.11 291 LYS B O 1
ATOM 5455 N N . TYR B 1 292 ? 147.910 151.025 155.719 1.00 14.42 292 TYR B N 1
ATOM 5456 C CA . TYR B 1 292 ? 146.530 150.591 155.569 1.00 10.58 292 TYR B CA 1
ATOM 5457 C C . TYR B 1 292 ? 145.607 151.798 155.601 1.00 15.89 292 TYR B C 1
ATOM 5458 O O . TYR B 1 292 ? 145.803 152.717 156.397 1.00 23.50 292 TYR B O 1
ATOM 5467 N N . TRP B 1 293 ? 144.599 151.792 154.727 1.00 18.41 293 TRP B N 1
ATOM 5468 C CA . TRP B 1 293 ? 143.725 152.954 154.598 1.00 12.08 293 TRP B CA 1
ATOM 5469 C C . TRP B 1 293 ? 142.909 153.202 155.861 1.00 14.08 293 TRP B C 1
ATOM 5470 O O . TRP B 1 293 ? 142.542 154.348 156.137 1.00 19.76 293 TRP B O 1
ATOM 5481 N N . TYR B 1 294 ? 142.599 152.157 156.628 1.00 13.68 294 TYR B N 1
ATOM 5482 C CA . TYR B 1 294 ? 141.819 152.342 157.843 1.00 9.75 294 TYR B CA 1
ATOM 5483 C C . TYR B 1 294 ? 142.669 152.778 159.024 1.00 14.44 294 TYR B C 1
ATOM 5484 O O . TYR B 1 294 ? 142.120 153.083 160.084 1.00 20.06 294 TYR B O 1
ATOM 5493 N N . PHE B 1 295 ? 143.986 152.813 158.871 1.00 12.84 295 PHE B N 1
ATOM 5494 C CA . PHE B 1 295 ? 144.876 153.433 159.836 1.00 5.64 295 PHE B CA 1
ATOM 5495 C C . PHE B 1 295 ? 145.394 154.776 159.347 1.00 11.22 295 PHE B C 1
ATOM 5496 O O . PHE B 1 295 ? 146.374 155.287 159.891 1.00 17.41 295 PHE B O 1
ATOM 5504 N N . LYS B 1 296 ? 144.776 155.338 158.315 1.00 13.79 296 LYS B N 1
ATOM 5505 C CA . LYS B 1 296 ? 145.020 156.694 157.857 1.00 11.06 296 LYS B CA 1
ATOM 5506 C C . LYS B 1 296 ? 143.805 157.557 158.153 1.00 15.58 296 LYS B C 1
ATOM 5507 O O . LYS B 1 296 ? 142.758 157.075 158.581 1.00 24.53 296 LYS B O 1
ATOM 5513 N N . HIS B 1 297 ? 143.962 158.854 157.927 1.00 14.60 297 HIS B N 1
ATOM 5514 C CA . HIS B 1 297 ? 142.851 159.775 158.096 1.00 5.56 297 HIS B CA 1
ATOM 5515 C C . HIS B 1 297 ? 141.839 159.595 156.976 1.00 15.69 297 HIS B C 1
ATOM 5516 O O . HIS B 1 297 ? 142.201 159.305 155.835 1.00 22.14 297 HIS B O 1
ATOM 5523 N N . ALA B 1 298 ? 140.564 159.761 157.309 1.00 17.76 298 ALA B N 1
ATOM 5524 C CA . ALA B 1 298 ? 139.522 159.742 156.295 1.00 10.31 298 ALA B CA 1
ATOM 5525 C C . ALA B 1 298 ? 139.729 160.893 155.322 1.00 8.47 298 ALA B C 1
ATOM 5526 O O . ALA B 1 298 ? 140.232 161.955 155.688 1.00 17.33 298 ALA B O 1
ATOM 5528 N N . SER B 1 299 ? 139.362 160.670 154.063 1.00 13.03 299 SER B N 1
ATOM 5529 C CA . SER B 1 299 ? 139.562 161.693 153.046 1.00 12.56 299 SER B CA 1
ATOM 5530 C C . SER B 1 299 ? 138.763 162.948 153.360 1.00 19.07 299 SER B C 1
ATOM 5531 O O . SER B 1 299 ? 139.349 164.004 153.605 1.00 27.30 299 SER B O 1
ATOM 5534 N N . TRP B 1 300 ? 137.434 162.872 153.341 1.00 17.29 300 TRP B N 1
ATOM 5535 C CA . TRP B 1 300 ? 136.637 163.970 153.869 1.00 7.27 300 TRP B CA 1
ATOM 5536 C C . TRP B 1 300 ? 135.765 163.550 155.044 1.00 12.16 300 TRP B C 1
ATOM 5537 O O . TRP B 1 300 ? 136.006 163.999 156.165 1.00 15.26 300 TRP B O 1
ATOM 5548 N N . ASN B 1 301 ? 134.822 162.638 154.851 1.00 11.39 301 ASN B N 1
ATOM 5549 C CA . ASN B 1 301 ? 133.802 162.352 155.846 1.00 7.31 301 ASN B CA 1
ATOM 5550 C C . ASN B 1 301 ? 133.987 160.946 156.395 1.00 16.45 301 ASN B C 1
ATOM 5551 O O . ASN B 1 301 ? 134.522 160.064 155.721 1.00 19.98 301 ASN B O 1
ATOM 5556 N N . GLY B 1 302 ? 133.538 160.745 157.621 1.00 15.10 302 GLY B N 1
ATOM 5557 C CA . GLY B 1 302 ? 133.617 159.458 158.272 1.00 12.57 302 GLY B CA 1
ATOM 5558 C C . GLY B 1 302 ? 134.705 159.417 159.327 1.00 15.42 302 GLY B C 1
ATOM 5559 O O . GLY B 1 302 ? 135.280 160.434 159.718 1.00 23.56 302 GLY B O 1
ATOM 5560 N N . LEU B 1 303 ? 134.977 158.202 159.792 1.00 17.21 303 LEU B N 1
ATOM 5561 C CA . LEU B 1 303 ? 135.957 157.951 160.836 1.00 9.33 303 LEU B CA 1
ATOM 5562 C C . LEU B 1 303 ? 136.821 156.759 160.468 1.00 8.00 303 LEU B C 1
ATOM 5563 O O . LEU B 1 303 ? 136.324 155.764 159.937 1.00 15.62 303 LEU B O 1
ATOM 5568 N N . THR B 1 304 ? 138.109 156.864 160.759 1.00 11.95 304 THR B N 1
ATOM 5569 C CA . THR B 1 304 ? 139.010 155.725 160.823 1.00 11.16 304 THR B CA 1
ATOM 5570 C C . THR B 1 304 ? 139.647 155.703 162.208 1.00 12.88 304 THR B C 1
ATOM 5571 O O . THR B 1 304 ? 139.307 156.501 163.080 1.00 17.37 304 THR B O 1
ATOM 5575 N N . VAL B 1 305 ? 140.579 154.772 162.412 1.00 16.34 305 VAL B N 1
ATOM 5576 C CA . VAL B 1 305 ? 141.304 154.720 163.677 1.00 14.97 305 VAL B CA 1
ATOM 5577 C C . VAL B 1 305 ? 142.179 155.954 163.846 1.00 14.22 305 VAL B C 1
ATOM 5578 O O . VAL B 1 305 ? 142.382 156.431 164.967 1.00 19.99 305 VAL B O 1
ATOM 5582 N N . ALA B 1 306 ? 142.706 156.492 162.747 1.00 14.72 306 ALA B N 1
ATOM 5583 C CA . ALA B 1 306 ? 143.557 157.672 162.810 1.00 12.15 306 ALA B CA 1
ATOM 5584 C C . ALA B 1 306 ? 142.830 158.899 163.336 1.00 16.01 306 ALA B C 1
ATOM 5585 O O . ALA B 1 306 ? 143.472 159.795 163.891 1.00 18.95 306 ALA B O 1
ATOM 5587 N N . ASP B 1 307 ? 141.513 158.961 163.180 1.00 17.04 307 ASP B N 1
ATOM 5588 C CA . ASP B 1 307 ? 140.743 160.159 163.476 1.00 9.46 307 ASP B CA 1
ATOM 5589 C C . ASP B 1 307 ? 140.268 160.235 164.919 1.00 12.09 307 ASP B C 1
ATOM 5590 O O . ASP B 1 307 ? 139.585 161.197 165.274 1.00 20.59 307 ASP B O 1
ATOM 5595 N N . LEU B 1 308 ? 140.617 159.264 165.757 1.00 11.92 308 LEU B N 1
ATOM 5596 C CA . LEU B 1 308 ? 140.060 159.192 167.099 1.00 9.93 308 LEU B CA 1
ATOM 5597 C C . LEU B 1 308 ? 140.896 159.899 168.157 1.00 8.38 308 LEU B C 1
ATOM 5598 O O . LEU B 1 308 ? 140.329 160.413 169.123 1.00 10.91 308 LEU B O 1
ATOM 5603 N N . VAL B 1 309 ? 142.217 159.965 167.995 1.00 10.00 309 VAL B N 1
ATOM 5604 C CA . VAL B 1 309 ? 143.079 160.217 169.148 1.00 12.14 309 VAL B CA 1
ATOM 5605 C C . VAL B 1 309 ? 143.184 161.704 169.479 1.00 11.83 309 VAL B C 1
ATOM 5606 O O . VAL B 1 309 ? 143.286 162.070 170.651 1.00 11.47 309 VAL B O 1
ATOM 5610 N N . PHE B 1 310 ? 143.177 162.581 168.476 1.00 15.26 310 PHE B N 1
ATOM 5611 C CA . PHE B 1 310 ? 143.295 164.016 168.742 1.00 10.81 310 PHE B CA 1
ATOM 5612 C C . PHE B 1 310 ? 142.143 164.563 169.584 1.00 9.16 310 PHE B C 1
ATOM 5613 O O . PHE B 1 310 ? 142.411 165.285 170.563 1.00 11.18 310 PHE B O 1
ATOM 5621 N N . PRO B 1 311 ? 140.869 164.276 169.286 1.00 13.96 311 PRO B N 1
ATOM 5622 C CA . PRO B 1 311 ? 139.803 164.702 170.206 1.00 12.29 311 PRO B CA 1
ATOM 5623 C C . PRO B 1 311 ? 139.943 164.126 171.596 1.00 10.68 311 PRO B C 1
ATOM 5624 O O . PRO B 1 311 ? 139.565 164.784 172.569 1.00 15.34 311 PRO B O 1
ATOM 5628 N N . TRP B 1 312 ? 140.463 162.905 171.717 1.00 10.28 312 TRP B N 1
ATOM 5629 C CA . TRP B 1 312 ? 140.673 162.313 173.031 1.00 2.72 312 TRP B CA 1
ATOM 5630 C C . TRP B 1 312 ? 141.724 163.080 173.816 1.00 6.07 312 TRP B C 1
ATOM 5631 O O . TRP B 1 312 ? 141.598 163.242 175.031 1.00 16.22 312 TRP B O 1
ATOM 5642 N N . PHE B 1 313 ? 142.763 163.562 173.137 1.00 9.09 313 PHE B N 1
ATOM 5643 C CA . PHE B 1 313 ? 143.760 164.399 173.791 1.00 5.88 313 PHE B CA 1
ATOM 5644 C C . PHE B 1 313 ? 143.149 165.703 174.289 1.00 7.91 313 PHE B C 1
ATOM 5645 O O . PHE B 1 313 ? 143.460 166.156 175.394 1.00 13.76 313 PHE B O 1
ATOM 5653 N N . VAL B 1 314 ? 142.275 166.321 173.489 1.00 9.31 314 VAL B N 1
ATOM 5654 C CA . VAL B 1 314 ? 141.613 167.553 173.923 1.00 8.66 314 VAL B CA 1
ATOM 5655 C C . VAL B 1 314 ? 140.707 167.290 175.126 1.00 8.05 314 VAL B C 1
ATOM 5656 O O . VAL B 1 314 ? 140.672 168.074 176.082 1.00 7.57 314 VAL B O 1
ATOM 5660 N N . PHE B 1 315 ? 139.960 166.187 175.090 1.00 6.52 315 PHE B N 1
ATOM 5661 C CA . PHE B 1 315 ? 139.101 165.796 176.205 1.00 6.77 315 PHE B CA 1
ATOM 5662 C C . PHE B 1 315 ? 139.909 165.582 177.483 1.00 9.15 315 PHE B C 1
ATOM 5663 O O . PHE B 1 315 ? 139.569 166.118 178.547 1.00 12.83 315 PHE B O 1
ATOM 5671 N N . ILE B 1 316 ? 140.985 164.796 177.396 1.00 3.72 316 ILE B N 1
ATOM 5672 C CA . ILE B 1 316 ? 141.805 164.502 178.568 1.00 5.01 316 ILE B CA 1
ATOM 5673 C C . ILE B 1 316 ? 142.445 165.772 179.104 1.00 8.43 316 ILE B C 1
ATOM 5674 O O . ILE B 1 316 ? 142.591 165.945 180.318 1.00 14.55 316 ILE B O 1
ATOM 5679 N N . MET B 1 317 ? 142.846 166.679 178.213 1.00 11.76 317 MET B N 1
ATOM 5680 C CA . MET B 1 317 ? 143.458 167.922 178.656 1.00 9.17 317 MET B CA 1
ATOM 5681 C C . MET B 1 317 ? 142.459 168.815 179.386 1.00 10.48 317 MET B C 1
ATOM 5682 O O . MET B 1 317 ? 142.834 169.498 180.340 1.00 18.72 317 MET B O 1
ATOM 5687 N N . GLY B 1 318 ? 141.190 168.810 178.978 1.00 7.20 318 GLY B N 1
ATOM 5688 C CA . GLY B 1 318 ? 140.178 169.510 179.759 1.00 4.85 318 GLY B CA 1
ATOM 5689 C C . GLY B 1 318 ? 139.975 168.911 181.140 1.00 11.63 318 GLY B C 1
ATOM 5690 O O . GLY B 1 318 ? 139.842 169.636 182.135 1.00 14.08 318 GLY B O 1
ATOM 5691 N N . SER B 1 319 ? 139.946 167.579 181.222 1.00 15.52 319 SER B N 1
ATOM 5692 C CA . SER B 1 319 ? 139.841 166.920 182.522 1.00 8.04 319 SER B CA 1
ATOM 5693 C C . SER B 1 319 ? 141.008 167.294 183.424 1.00 13.22 319 SER B C 1
ATOM 5694 O O . SER B 1 319 ? 140.822 167.597 184.609 1.00 17.52 319 SER B O 1
ATOM 5697 N N . SER B 1 320 ? 142.221 167.279 182.873 1.00 14.19 320 SER B N 1
ATOM 5698 C CA . SER B 1 320 ? 143.403 167.657 183.632 1.00 5.67 320 SER B CA 1
ATOM 5699 C C . SER B 1 320 ? 143.367 169.123 184.032 1.00 10.60 320 SER B C 1
ATOM 5700 O O . SER B 1 320 ? 143.885 169.480 185.093 1.00 18.90 320 SER B O 1
ATOM 5703 N N . ILE B 1 321 ? 142.771 169.983 183.201 1.00 14.41 321 ILE B N 1
ATOM 5704 C CA . ILE B 1 321 ? 142.608 171.385 183.573 1.00 11.11 321 ILE B CA 1
ATOM 5705 C C . ILE B 1 321 ? 141.837 171.488 184.877 1.00 11.63 321 ILE B C 1
ATOM 5706 O O . ILE B 1 321 ? 142.268 172.157 185.822 1.00 15.53 321 ILE B O 1
ATOM 5711 N N . PHE B 1 322 ? 140.694 170.804 184.959 1.00 15.20 322 PHE B N 1
ATOM 5712 C CA . PHE B 1 322 ? 139.901 170.914 186.179 1.00 14.16 322 PHE B CA 1
ATOM 5713 C C . PHE B 1 322 ? 140.613 170.297 187.378 1.00 15.20 322 PHE B C 1
ATOM 5714 O O . PHE B 1 322 ? 140.627 170.889 188.461 1.00 18.21 322 PHE B O 1
ATOM 5722 N N . LEU B 1 323 ? 141.204 169.113 187.214 1.00 18.43 323 LEU B N 1
ATOM 5723 C CA . LEU B 1 323 ? 141.859 168.463 188.348 1.00 14.74 323 LEU B CA 1
ATOM 5724 C C . LEU B 1 323 ? 142.996 169.320 188.892 1.00 18.44 323 LEU B C 1
ATOM 5725 O O . LEU B 1 323 ? 143.066 169.598 190.098 1.00 25.58 323 LEU B O 1
ATOM 5730 N N . SER B 1 324 ? 143.887 169.767 188.005 1.00 20.62 324 SER B N 1
ATOM 5731 C CA . SER B 1 324 ? 145.040 170.552 188.421 1.00 15.88 324 SER B CA 1
ATOM 5732 C C . SER B 1 324 ? 144.622 171.881 189.036 1.00 17.24 324 SER B C 1
ATOM 5733 O O . SER B 1 324 ? 145.132 172.274 190.091 1.00 24.22 324 SER B O 1
ATOM 5736 N N . MET B 1 325 ? 143.690 172.589 188.396 1.00 18.35 325 MET B N 1
ATOM 5737 C CA . MET B 1 325 ? 143.292 173.899 188.897 1.00 18.52 325 MET B CA 1
ATOM 5738 C C . MET B 1 325 ? 142.583 173.796 190.237 1.00 22.64 325 MET B C 1
ATOM 5739 O O . MET B 1 325 ? 142.790 174.638 191.117 1.00 27.73 325 MET B O 1
ATOM 5744 N N . THR B 1 326 ? 141.735 172.784 190.412 1.00 20.81 326 THR B N 1
ATOM 5745 C CA . THR B 1 326 ? 141.055 172.616 191.688 1.00 22.47 326 THR B CA 1
ATOM 5746 C C . THR B 1 326 ? 142.051 172.362 192.808 1.00 24.00 326 THR B C 1
ATOM 5747 O O . THR B 1 326 ? 141.956 172.968 193.882 1.00 24.73 326 THR B O 1
ATOM 5751 N N . SER B 1 327 ? 143.033 171.491 192.567 1.00 29.03 327 SER B N 1
ATOM 5752 C CA . SER B 1 327 ? 144.042 171.232 193.588 1.00 28.25 327 SER B CA 1
ATOM 5753 C C . SER B 1 327 ? 144.838 172.491 193.916 1.00 32.43 327 SER B C 1
ATOM 5754 O O . SER B 1 327 ? 145.060 172.807 195.091 1.00 36.32 327 SER B O 1
ATOM 5757 N N . ILE B 1 328 ? 145.255 173.234 192.889 1.00 29.51 328 ILE B N 1
ATOM 5758 C CA . ILE B 1 328 ? 146.083 174.419 193.103 1.00 28.84 328 ILE B CA 1
ATOM 5759 C C . ILE B 1 328 ? 145.316 175.480 193.883 1.00 29.80 328 ILE B C 1
ATOM 5760 O O . ILE B 1 328 ? 145.843 176.086 194.821 1.00 35.01 328 ILE B O 1
ATOM 5765 N N . LEU B 1 329 ? 144.063 175.727 193.507 1.00 31.07 329 LEU B N 1
ATOM 5766 C CA . LEU B 1 329 ? 143.298 176.773 194.175 1.00 30.09 329 LEU B CA 1
ATOM 5767 C C . LEU B 1 329 ? 142.878 176.360 195.576 1.00 31.80 329 LEU B C 1
ATOM 5768 O O . LEU B 1 329 ? 142.680 177.221 196.438 1.00 35.26 329 LEU B O 1
ATOM 5773 N N . GLN B 1 330 ? 142.716 175.059 195.822 1.00 37.66 330 GLN B N 1
ATOM 5774 C CA . GLN B 1 330 ? 142.420 174.607 197.174 1.00 37.76 330 GLN B CA 1
ATOM 5775 C C . GLN B 1 330 ? 143.637 174.741 198.079 1.00 38.31 330 GLN B C 1
ATOM 5776 O O . GLN B 1 330 ? 143.493 175.042 199.268 1.00 39.41 330 GLN B O 1
ATOM 5782 N N . ARG B 1 331 ? 144.839 174.539 197.535 1.00 42.27 331 ARG B N 1
ATOM 5783 C CA . ARG B 1 331 ? 146.053 174.712 198.323 1.00 39.45 331 ARG B CA 1
ATOM 5784 C C . ARG B 1 331 ? 146.298 176.160 198.729 1.00 41.82 331 ARG B C 1
ATOM 5785 O O . ARG B 1 331 ? 147.142 176.403 199.596 1.00 43.79 331 ARG B O 1
ATOM 5793 N N . GLY B 1 332 ? 145.597 177.119 198.132 1.00 41.19 332 GLY B N 1
ATOM 5794 C CA . GLY B 1 332 ? 145.715 178.509 198.514 1.00 40.42 332 GLY B CA 1
ATOM 5795 C C . GLY B 1 332 ? 146.478 179.406 197.561 1.00 42.22 332 GLY B C 1
ATOM 5796 O O . GLY B 1 332 ? 146.820 180.530 197.943 1.00 45.14 332 GLY B O 1
ATOM 5797 N N . CYS B 1 333 ? 146.758 178.957 196.342 1.00 43.46 333 CYS B N 1
ATOM 5798 C CA . CYS B 1 333 ? 147.474 179.789 195.388 1.00 42.00 333 CYS B CA 1
ATOM 5799 C C . CYS B 1 333 ? 146.599 180.937 194.897 1.00 41.85 333 CYS B C 1
ATOM 5800 O O . CYS B 1 333 ? 145.369 180.852 194.881 1.00 42.77 333 CYS B O 1
ATOM 5803 N N . SER B 1 334 ? 147.255 182.023 194.503 1.00 37.77 334 SER B N 1
ATOM 5804 C CA . SER B 1 334 ? 146.564 183.183 193.966 1.00 37.22 334 SER B CA 1
ATOM 5805 C C . SER B 1 334 ? 146.053 182.895 192.558 1.00 41.16 334 SER B C 1
ATOM 5806 O O . SER B 1 334 ? 146.561 182.026 191.848 1.00 43.93 334 SER B O 1
ATOM 5809 N N . LYS B 1 335 ? 145.025 183.640 192.157 1.00 36.87 335 LYS B N 1
ATOM 5810 C CA . LYS B 1 335 ? 144.488 183.469 190.814 1.00 32.19 335 LYS B CA 1
ATOM 5811 C C . LYS B 1 335 ? 145.358 184.132 189.756 1.00 35.75 335 LYS B C 1
ATOM 5812 O O . LYS B 1 335 ? 145.377 183.676 188.610 1.00 40.13 335 LYS B O 1
ATOM 5818 N N . PHE B 1 336 ? 146.080 185.198 190.104 1.00 35.49 336 PHE B N 1
ATOM 5819 C CA . PHE B 1 336 ? 146.951 185.845 189.129 1.00 33.26 336 PHE B CA 1
ATOM 5820 C C . PHE B 1 336 ? 148.221 185.050 188.872 1.00 33.91 336 PHE B C 1
ATOM 5821 O O . PHE B 1 336 ? 148.717 185.035 187.741 1.00 37.06 336 PHE B O 1
ATOM 5829 N N . ARG B 1 337 ? 148.764 184.390 189.892 1.00 30.47 337 ARG B N 1
ATOM 5830 C CA . ARG B 1 337 ? 149.895 183.505 189.658 1.00 36.34 337 ARG B CA 1
ATOM 5831 C C . ARG B 1 337 ? 149.492 182.333 188.771 1.00 36.34 337 ARG B C 1
ATOM 5832 O O . ARG B 1 337 ? 150.241 181.933 187.870 1.00 35.48 337 ARG B O 1
ATOM 5840 N N . LEU B 1 338 ? 148.297 181.784 189.000 1.00 30.99 338 LEU B N 1
ATOM 5841 C CA . LEU B 1 338 ? 147.781 180.729 188.136 1.00 28.80 338 LEU B CA 1
ATOM 5842 C C . LEU B 1 338 ? 147.535 181.246 186.725 1.00 24.92 338 LEU B C 1
ATOM 5843 O O . LEU B 1 338 ? 147.773 180.533 185.746 1.00 27.35 338 LEU B O 1
ATOM 5848 N N . LEU B 1 339 ? 147.062 182.486 186.601 1.00 24.26 339 LEU B N 1
ATOM 5849 C CA . LEU B 1 339 ? 146.864 183.080 185.284 1.00 23.93 339 LEU B CA 1
ATOM 5850 C C . LEU B 1 339 ? 148.180 183.200 184.527 1.00 24.85 339 LEU B C 1
ATOM 5851 O O . LEU B 1 339 ? 148.244 182.909 183.327 1.00 26.47 339 LEU B O 1
ATOM 5856 N N . GLY B 1 340 ? 149.241 183.630 185.211 1.00 24.02 340 GLY B N 1
ATOM 5857 C CA . GLY B 1 340 ? 150.546 183.687 184.574 1.00 20.13 340 GLY B CA 1
ATOM 5858 C C . GLY B 1 340 ? 151.050 182.322 184.150 1.00 21.13 340 GLY B C 1
ATOM 5859 O O . GLY B 1 340 ? 151.663 182.177 183.091 1.00 20.26 340 GLY B O 1
ATOM 5860 N N . LYS B 1 341 ? 150.801 181.302 184.972 1.00 21.92 341 LYS B N 1
ATOM 5861 C CA . LYS B 1 341 ? 151.199 179.945 184.608 1.00 16.54 341 LYS B CA 1
ATOM 5862 C C . LYS B 1 341 ? 150.446 179.454 183.376 1.00 22.00 341 LYS B C 1
ATOM 5863 O O . LYS B 1 341 ? 151.029 178.807 182.495 1.00 24.16 341 LYS B O 1
ATOM 5869 N N . ILE B 1 342 ? 149.149 179.754 183.298 1.00 20.90 342 ILE B N 1
ATOM 5870 C CA . ILE B 1 342 ? 148.345 179.356 182.146 1.00 15.25 342 ILE B CA 1
ATOM 5871 C C . ILE B 1 342 ? 148.852 180.040 180.882 1.00 16.45 342 ILE B C 1
ATOM 5872 O O . ILE B 1 342 ? 148.993 179.411 179.827 1.00 21.07 342 ILE B O 1
ATOM 5877 N N . ALA B 1 343 ? 149.129 181.342 180.972 1.00 17.16 343 ALA B N 1
ATOM 5878 C CA . ALA B 1 343 ? 149.612 182.082 179.811 1.00 15.65 343 ALA B CA 1
ATOM 5879 C C . ALA B 1 343 ? 150.963 181.562 179.340 1.00 12.67 343 ALA B C 1
ATOM 5880 O O . ALA B 1 343 ? 151.204 181.439 178.134 1.00 18.90 343 ALA B O 1
ATOM 5882 N N . TRP B 1 344 ? 151.858 181.255 180.279 1.00 13.70 344 TRP B N 1
ATOM 5883 C CA . TRP B 1 344 ? 153.167 180.724 179.920 1.00 12.17 344 TRP B CA 1
ATOM 5884 C C . TRP B 1 344 ? 153.047 179.380 179.210 1.00 15.33 344 TRP B C 1
ATOM 5885 O O . TRP B 1 344 ? 153.704 179.148 178.188 1.00 15.59 344 TRP B O 1
ATOM 5896 N N . ARG B 1 345 ? 152.199 178.489 179.730 1.00 13.70 345 ARG B N 1
ATOM 5897 C CA . ARG B 1 345 ? 152.028 177.179 179.111 1.00 9.38 345 ARG B CA 1
ATOM 5898 C C . ARG B 1 345 ? 151.431 177.288 177.712 1.00 15.49 345 ARG B C 1
ATOM 5899 O O . ARG B 1 345 ? 151.877 176.600 176.788 1.00 13.39 345 ARG B O 1
ATOM 5907 N N . SER B 1 346 ? 150.424 178.148 177.535 1.00 16.68 346 SER B N 1
ATOM 5908 C CA . SER B 1 346 ? 149.812 178.318 176.219 1.00 4.31 346 SER B CA 1
ATOM 5909 C C . SER B 1 346 ? 150.810 178.868 175.210 1.00 13.26 346 SER B C 1
ATOM 5910 O O . SER B 1 346 ? 150.933 178.350 174.093 1.00 22.09 346 SER B O 1
ATOM 5913 N N . PHE B 1 347 ? 151.528 179.928 175.589 1.00 18.26 347 PHE B N 1
ATOM 5914 C CA . PHE B 1 347 ? 152.526 180.520 174.706 1.00 13.98 347 PHE B CA 1
ATOM 5915 C C . PHE B 1 347 ? 153.570 179.494 174.295 1.00 12.27 347 PHE B C 1
ATOM 5916 O O . PHE B 1 347 ? 153.966 179.425 173.127 1.00 16.87 347 PHE B O 1
ATOM 5924 N N . LEU B 1 348 ? 154.011 178.677 175.245 1.00 14.70 348 LEU B N 1
ATOM 5925 C CA . LEU B 1 348 ? 155.098 177.747 174.990 1.00 12.42 348 LEU B CA 1
ATOM 5926 C C . LEU B 1 348 ? 154.640 176.595 174.100 1.00 12.56 348 LEU B C 1
ATOM 5927 O O . LEU B 1 348 ? 155.385 176.147 173.222 1.00 16.43 348 LEU B O 1
ATOM 5932 N N . LEU B 1 349 ? 153.401 176.128 174.289 1.00 16.35 349 LEU B N 1
ATOM 5933 C CA . LEU B 1 349 ? 152.829 175.114 173.404 1.00 10.23 349 LEU B CA 1
ATOM 5934 C C . LEU B 1 349 ? 152.738 175.615 171.970 1.00 9.30 349 LEU B C 1
ATOM 5935 O O . LEU B 1 349 ? 153.120 174.913 171.026 1.00 14.72 349 LEU B O 1
ATOM 5940 N N . ILE B 1 350 ? 152.223 176.832 171.790 1.00 10.06 350 ILE B N 1
ATOM 5941 C CA . ILE B 1 350 ? 152.077 177.394 170.450 1.00 10.09 350 ILE B CA 1
ATOM 5942 C C . ILE B 1 350 ? 153.435 177.548 169.779 1.00 13.47 350 ILE B C 1
ATOM 5943 O O . ILE B 1 350 ? 153.602 177.212 168.600 1.00 14.29 350 ILE B O 1
ATOM 5948 N N . CYS B 1 351 ? 154.426 178.058 170.518 1.00 17.69 351 CYS B N 1
ATOM 5949 C CA . CYS B 1 351 ? 155.756 178.269 169.953 1.00 10.35 351 CYS B CA 1
ATOM 5950 C C . CYS B 1 351 ? 156.408 176.958 169.540 1.00 13.88 351 CYS B C 1
ATOM 5951 O O . CYS B 1 351 ? 157.021 176.873 168.469 1.00 19.04 351 CYS B O 1
ATOM 5954 N N . ILE B 1 352 ? 156.301 175.926 170.378 1.00 13.69 352 ILE B N 1
ATOM 5955 C CA . ILE B 1 352 ? 156.869 174.630 170.018 1.00 10.13 352 ILE B CA 1
ATOM 5956 C C . ILE B 1 352 ? 156.192 174.082 168.772 1.00 14.33 352 ILE B C 1
ATOM 5957 O O . ILE B 1 352 ? 156.856 173.558 167.873 1.00 21.31 352 ILE B O 1
ATOM 5962 N N . GLY B 1 353 ? 154.869 174.214 168.683 1.00 8.07 353 GLY B N 1
ATOM 5963 C CA . GLY B 1 353 ? 154.172 173.736 167.501 1.00 4.50 353 GLY B CA 1
ATOM 5964 C C . GLY B 1 353 ? 154.624 174.425 166.228 1.00 11.08 353 GLY B C 1
ATOM 5965 O O . GLY B 1 353 ? 154.854 173.777 165.208 1.00 8.34 353 GLY B O 1
ATOM 5966 N N . ILE B 1 354 ? 154.756 175.751 166.270 1.00 16.75 354 ILE B N 1
ATOM 5967 C CA . ILE B 1 354 ? 155.121 176.488 165.063 1.00 10.72 354 ILE B CA 1
ATOM 5968 C C . ILE B 1 354 ? 156.563 176.199 164.660 1.00 12.17 354 ILE B C 1
ATOM 5969 O O . ILE B 1 354 ? 156.863 176.019 163.475 1.00 15.93 354 ILE B O 1
ATOM 5974 N N . ILE B 1 355 ? 157.473 176.142 165.626 1.00 15.37 355 ILE B N 1
ATOM 5975 C CA . ILE B 1 355 ? 158.893 176.164 165.302 1.00 14.86 355 ILE B CA 1
ATOM 5976 C C . ILE B 1 355 ? 159.504 174.768 165.191 1.00 13.73 355 ILE B C 1
ATOM 5977 O O . ILE B 1 355 ? 160.442 174.567 164.415 1.00 21.10 355 ILE B O 1
ATOM 5982 N N . ILE B 1 356 ? 158.983 173.780 165.911 1.00 12.59 356 ILE B N 1
ATOM 5983 C CA . ILE B 1 356 ? 159.628 172.485 166.026 1.00 15.30 356 ILE B CA 1
ATOM 5984 C C . ILE B 1 356 ? 158.850 171.391 165.306 1.00 15.40 356 ILE B C 1
ATOM 5985 O O . ILE B 1 356 ? 159.449 170.529 164.661 1.00 26.05 356 ILE B O 1
ATOM 5990 N N . VAL B 1 357 ? 157.523 171.410 165.383 1.00 8.80 357 VAL B N 1
ATOM 5991 C CA . VAL B 1 357 ? 156.728 170.303 164.858 1.00 11.46 357 VAL B CA 1
ATOM 5992 C C . VAL B 1 357 ? 156.306 170.544 163.414 1.00 13.98 357 VAL B C 1
ATOM 5993 O O . VAL B 1 357 ? 156.448 169.659 162.567 1.00 23.52 357 VAL B O 1
ATOM 5997 N N . ASN B 1 358 ? 155.775 171.727 163.103 1.00 11.61 358 ASN B N 1
ATOM 5998 C CA . ASN B 1 358 ? 155.251 171.976 161.760 1.00 10.56 358 ASN B CA 1
ATOM 5999 C C . ASN B 1 358 ? 156.290 171.862 160.653 1.00 12.79 358 ASN B C 1
ATOM 6000 O O . ASN B 1 358 ? 156.021 171.163 159.663 1.00 15.46 358 ASN B O 1
ATOM 6005 N N . PRO B 1 359 ? 157.455 172.512 160.719 1.00 16.74 359 PRO B N 1
ATOM 6006 C CA . PRO B 1 359 ? 158.305 172.580 159.528 1.00 11.15 359 PRO B CA 1
ATOM 6007 C C . PRO B 1 359 ? 158.947 171.247 159.193 1.00 13.81 359 PRO B C 1
ATOM 6008 O O . PRO B 1 359 ? 159.272 170.445 160.069 1.00 24.28 359 PRO B O 1
ATOM 6012 N N . ASN B 1 360 ? 159.122 171.018 157.900 1.00 15.70 360 ASN B N 1
ATOM 6013 C CA . ASN B 1 360 ? 159.910 169.901 157.393 1.00 15.25 360 ASN B CA 1
ATOM 6014 C C . ASN B 1 360 ? 161.292 170.460 157.085 1.00 15.56 360 ASN B C 1
ATOM 6015 O O . ASN B 1 360 ? 161.502 171.096 156.052 1.00 21.04 360 ASN B O 1
ATOM 6020 N N . TYR B 1 361 ? 162.229 170.244 158.001 1.00 15.96 361 TYR B N 1
ATOM 6021 C CA . TYR B 1 361 ? 163.548 170.840 157.873 1.00 15.51 361 TYR B CA 1
ATOM 6022 C C . TYR B 1 361 ? 164.470 170.043 156.966 1.00 17.18 361 TYR B C 1
ATOM 6023 O O . TYR B 1 361 ? 165.583 170.496 156.690 1.00 21.11 361 TYR B O 1
ATOM 6032 N N . CYS B 1 362 ? 164.032 168.876 156.495 1.00 21.66 362 CYS B N 1
ATOM 6033 C CA . CYS B 1 362 ? 164.762 168.161 155.460 1.00 21.09 362 CYS B CA 1
ATOM 6034 C C . CYS B 1 362 ? 164.682 168.868 154.118 1.00 23.54 362 CYS B C 1
ATOM 6035 O O . CYS B 1 362 ? 165.559 168.672 153.273 1.00 27.74 362 CYS B O 1
ATOM 6038 N N . LEU B 1 363 ? 163.655 169.690 153.912 1.00 24.19 363 LEU B N 1
ATOM 6039 C CA . LEU B 1 363 ? 163.466 170.387 152.650 1.00 19.92 363 LEU B CA 1
ATOM 6040 C C . LEU B 1 363 ? 164.320 171.638 152.526 1.00 26.28 363 LEU B C 1
ATOM 6041 O O . LEU B 1 363 ? 164.576 172.084 151.404 1.00 30.24 363 LEU B O 1
ATOM 6046 N N . GLY B 1 364 ? 164.754 172.218 153.637 1.00 22.95 364 GLY B N 1
ATOM 6047 C CA . GLY B 1 364 ? 165.590 173.390 153.593 1.00 19.48 364 GLY B CA 1
ATOM 6048 C C . GLY B 1 364 ? 165.330 174.333 154.745 1.00 24.84 364 GLY B C 1
ATOM 6049 O O . GLY B 1 364 ? 164.428 174.122 155.561 1.00 24.53 364 GLY B O 1
ATOM 6050 N N . PRO B 1 365 ? 166.126 175.395 154.835 1.00 26.60 365 PRO B N 1
ATOM 6051 C CA . PRO B 1 365 ? 165.957 176.353 155.931 1.00 22.46 365 PRO B CA 1
ATOM 6052 C C . PRO B 1 365 ? 164.634 177.095 155.846 1.00 20.11 365 PRO B C 1
ATOM 6053 O O . PRO B 1 365 ? 164.078 177.312 154.767 1.00 25.62 365 PRO B O 1
ATOM 6057 N N . LEU B 1 366 ? 164.138 177.487 157.014 1.00 17.53 366 LEU B N 1
ATOM 6058 C CA . LEU B 1 366 ? 162.818 178.090 157.127 1.00 18.04 366 LEU B CA 1
ATOM 6059 C C . LEU B 1 366 ? 162.778 179.468 156.477 1.00 23.79 366 LEU B C 1
ATOM 6060 O O . LEU B 1 366 ? 163.665 180.296 156.694 1.00 26.31 366 LEU B O 1
ATOM 6065 N N . SER B 1 367 ? 161.745 179.709 155.676 1.00 26.44 367 SER B N 1
ATOM 6066 C CA . SER B 1 367 ? 161.422 181.031 155.167 1.00 24.52 367 SER B CA 1
ATOM 6067 C C . SER B 1 367 ? 160.001 181.377 155.580 1.00 26.88 367 SER B C 1
ATOM 6068 O O . SER B 1 367 ? 159.142 180.501 155.681 1.00 28.03 367 SER B O 1
ATOM 6071 N N . TRP B 1 368 ? 159.762 182.666 155.827 1.00 30.58 368 TRP B N 1
ATOM 6072 C CA . TRP B 1 368 ? 158.493 183.087 156.409 1.00 24.38 368 TRP B CA 1
ATOM 6073 C C . TRP B 1 368 ? 157.321 182.777 155.492 1.00 28.08 368 TRP B C 1
ATOM 6074 O O . TRP B 1 368 ? 156.259 182.351 155.956 1.00 35.11 368 TRP B O 1
ATOM 6085 N N . ASP B 1 369 ? 157.487 182.986 154.188 1.00 29.20 369 ASP B N 1
ATOM 6086 C CA . ASP B 1 369 ? 156.383 182.766 153.268 1.00 33.07 369 ASP B CA 1
ATOM 6087 C C . ASP B 1 369 ? 155.989 181.299 153.142 1.00 33.06 369 ASP B C 1
ATOM 6088 O O . ASP B 1 369 ? 154.936 181.008 152.570 1.00 37.00 369 ASP B O 1
ATOM 6093 N N . LYS B 1 370 ? 156.793 180.375 153.661 1.00 26.81 370 LYS B N 1
ATOM 6094 C CA . LYS B 1 370 ? 156.487 178.953 153.615 1.00 27.63 370 LYS B CA 1
ATOM 6095 C C . LYS B 1 370 ? 156.155 178.393 154.995 1.00 28.04 370 LYS B C 1
ATOM 6096 O O . LYS B 1 370 ? 156.201 177.176 155.191 1.00 32.06 370 LYS B O 1
ATOM 6102 N N . VAL B 1 371 ? 155.843 179.252 155.956 1.00 21.84 371 VAL B N 1
ATOM 6103 C CA . VAL B 1 371 ? 155.634 178.835 157.338 1.00 23.47 371 VAL B CA 1
ATOM 6104 C C . VAL B 1 371 ? 154.155 178.561 157.560 1.00 20.04 371 VAL B C 1
ATOM 6105 O O . VAL B 1 371 ? 153.307 179.413 157.281 1.00 20.85 371 VAL B O 1
ATOM 6109 N N . ARG B 1 372 ? 153.847 177.373 158.071 1.00 13.65 372 ARG B N 1
ATOM 6110 C CA . ARG B 1 372 ? 152.484 177.003 158.420 1.00 10.03 372 ARG B CA 1
ATOM 6111 C C . ARG B 1 372 ? 152.200 177.456 159.846 1.00 14.13 372 ARG B C 1
ATOM 6112 O O . ARG B 1 372 ? 152.900 177.060 160.781 1.00 17.72 372 ARG B O 1
ATOM 6120 N N . ILE B 1 373 ? 151.195 178.309 160.003 1.00 13.18 373 ILE B N 1
ATOM 6121 C CA . ILE B 1 373 ? 150.853 178.890 161.297 1.00 12.81 373 ILE B CA 1
ATOM 6122 C C . ILE B 1 373 ? 149.977 177.953 162.130 1.00 15.24 373 ILE B C 1
ATOM 6123 O O . ILE B 1 373 ? 150.257 177.788 163.324 1.00 17.06 373 ILE B O 1
ATOM 6128 N N . PRO B 1 374 ? 148.930 177.323 161.591 1.00 14.49 374 PRO B N 1
ATOM 6129 C CA . PRO B 1 374 ? 148.129 176.403 162.404 1.00 6.00 374 PRO B CA 1
ATOM 6130 C C . PRO B 1 374 ? 148.830 175.066 162.615 1.00 8.66 374 PRO B C 1
ATOM 6131 O O . PRO B 1 374 ? 149.844 174.757 161.998 1.00 14.46 374 PRO B O 1
ATOM 6135 N N . GLY B 1 375 ? 148.268 174.274 163.518 1.00 6.13 375 GLY B N 1
ATOM 6136 C CA . GLY B 1 375 ? 148.865 172.999 163.858 1.00 4.86 375 GLY B CA 1
ATOM 6137 C C . GLY B 1 375 ? 148.237 172.413 165.101 1.00 9.62 375 GLY B C 1
ATOM 6138 O O . GLY B 1 375 ? 147.306 172.971 165.681 1.00 14.69 375 GLY B O 1
ATOM 6139 N N . VAL B 1 376 ? 148.788 171.267 165.506 1.00 8.90 376 VAL B N 1
ATOM 6140 C CA . VAL B 1 376 ? 148.221 170.488 166.606 1.00 7.02 376 VAL B CA 1
ATOM 6141 C C . VAL B 1 376 ? 148.473 171.175 167.947 1.00 6.97 376 VAL B C 1
ATOM 6142 O O . VAL B 1 376 ? 147.553 171.359 168.752 1.00 5.06 376 VAL B O 1
ATOM 6146 N N . LEU B 1 377 ? 149.722 171.570 168.204 1.00 15.81 377 LEU B N 1
ATOM 6147 C CA . LEU B 1 377 ? 150.058 172.180 169.486 1.00 6.99 377 LEU B CA 1
ATOM 6148 C C . LEU B 1 377 ? 149.548 173.608 169.579 1.00 6.47 377 LEU B C 1
ATOM 6149 O O . LEU B 1 377 ? 149.261 174.088 170.676 1.00 13.49 377 LEU B O 1
ATOM 6154 N N . GLN B 1 378 ? 149.426 174.298 168.445 1.00 9.20 378 GLN B N 1
ATOM 6155 C CA . GLN B 1 378 ? 148.787 175.609 168.430 1.00 7.57 378 GLN B CA 1
ATOM 6156 C C . GLN B 1 378 ? 147.315 175.504 168.802 1.00 10.96 378 GLN B C 1
ATOM 6157 O O . GLN B 1 378 ? 146.794 176.332 169.558 1.00 16.42 378 GLN B O 1
ATOM 6163 N N . ARG B 1 379 ? 146.629 174.488 168.275 1.00 14.47 379 ARG B N 1
ATOM 6164 C CA . ARG B 1 379 ? 145.244 174.229 168.654 1.00 8.77 379 ARG B CA 1
ATOM 6165 C C . ARG B 1 379 ? 145.130 173.937 170.141 1.00 7.82 379 ARG B C 1
ATOM 6166 O O . ARG B 1 379 ? 144.252 174.471 170.825 1.00 18.98 379 ARG B O 1
ATOM 6174 N N . LEU B 1 380 ? 146.020 173.089 170.658 1.00 6.70 380 LEU B N 1
ATOM 6175 C CA . LEU B 1 380 ? 145.994 172.761 172.078 1.00 9.02 380 LEU B CA 1
ATOM 6176 C C . LEU B 1 380 ? 146.292 173.981 172.938 1.00 12.15 380 LEU B C 1
ATOM 6177 O O . LEU B 1 380 ? 145.682 174.159 173.992 1.00 14.29 380 LEU B O 1
ATOM 6182 N N . GLY B 1 381 ? 147.225 174.831 172.506 1.00 15.03 381 GLY B N 1
ATOM 6183 C CA . GLY B 1 381 ? 147.551 176.020 173.274 1.00 2.84 381 GLY B CA 1
ATOM 6184 C C . GLY B 1 381 ? 146.415 177.022 173.341 1.00 8.02 381 GLY B C 1
ATOM 6185 O O . GLY B 1 381 ? 146.118 177.561 174.408 1.00 18.20 381 GLY B O 1
ATOM 6186 N N . VAL B 1 382 ? 145.760 177.283 172.209 1.00 9.30 382 VAL B N 1
ATOM 6187 C CA . VAL B 1 382 ? 144.636 178.216 172.215 1.00 12.72 382 VAL B CA 1
ATOM 6188 C C . VAL B 1 382 ? 143.464 177.645 173.007 1.00 10.43 382 VAL B C 1
ATOM 6189 O O . VAL B 1 382 ? 142.821 178.354 173.792 1.00 12.83 382 VAL B O 1
ATOM 6193 N N . THR B 1 383 ? 143.170 176.357 172.822 1.00 11.91 383 THR B N 1
ATOM 6194 C CA . THR B 1 383 ? 142.078 175.737 173.561 1.00 12.94 383 THR B CA 1
ATOM 6195 C C . THR B 1 383 ? 142.364 175.721 175.055 1.00 14.61 383 THR B C 1
ATOM 6196 O O . THR B 1 383 ? 141.476 176.005 175.868 1.00 13.75 383 THR B O 1
ATOM 6200 N N . TYR B 1 384 ? 143.600 175.395 175.434 1.00 8.16 384 TYR B N 1
ATOM 6201 C CA . TYR B 1 384 ? 143.973 175.400 176.839 1.00 4.95 384 TYR B CA 1
ATOM 6202 C C . TYR B 1 384 ? 143.823 176.787 177.438 1.00 9.56 384 TYR B C 1
ATOM 6203 O O . TYR B 1 384 ? 143.279 176.933 178.533 1.00 20.73 384 TYR B O 1
ATOM 6212 N N . PHE B 1 385 ? 144.280 177.822 176.731 1.00 11.48 385 PHE B N 1
ATOM 6213 C CA . PHE B 1 385 ? 144.156 179.173 177.265 1.00 9.56 385 PHE B CA 1
ATOM 6214 C C . PHE B 1 385 ? 142.700 179.533 177.518 1.00 12.71 385 PHE B C 1
ATOM 6215 O O . PHE B 1 385 ? 142.343 179.973 178.614 1.00 17.79 385 PHE B O 1
ATOM 6223 N N . VAL B 1 386 ? 141.837 179.334 176.522 1.00 13.65 386 VAL B N 1
ATOM 6224 C CA . VAL B 1 386 ? 140.445 179.756 176.662 1.00 10.75 386 VAL B CA 1
ATOM 6225 C C . VAL B 1 386 ? 139.751 178.980 177.777 1.00 14.13 386 VAL B C 1
ATOM 6226 O O . VAL B 1 386 ? 139.099 179.564 178.650 1.00 20.73 386 VAL B O 1
ATOM 6230 N N . VAL B 1 387 ? 139.892 177.654 177.777 1.00 16.52 387 VAL B N 1
ATOM 6231 C CA . VAL B 1 387 ? 139.159 176.840 178.741 1.00 11.65 387 VAL B CA 1
ATOM 6232 C C . VAL B 1 387 ? 139.718 177.026 180.149 1.00 11.20 387 VAL B C 1
ATOM 6233 O O . VAL B 1 387 ? 138.960 177.110 181.120 1.00 17.09 387 VAL B O 1
ATOM 6237 N N . ALA B 1 388 ? 141.044 177.101 180.287 1.00 14.13 388 ALA B N 1
ATOM 6238 C CA . ALA B 1 388 ? 141.648 177.293 181.599 1.00 11.46 388 ALA B CA 1
ATOM 6239 C C . ALA B 1 388 ? 141.311 178.660 182.178 1.00 16.39 388 ALA B C 1
ATOM 6240 O O . ALA B 1 388 ? 141.050 178.778 183.378 1.00 21.02 388 ALA B O 1
ATOM 6242 N N . VAL B 1 389 ? 141.318 179.706 181.351 1.00 15.98 389 VAL B N 1
ATOM 6243 C CA . VAL B 1 389 ? 140.971 181.033 181.844 1.00 17.27 389 VAL B CA 1
ATOM 6244 C C . VAL B 1 389 ? 139.501 181.090 182.235 1.00 20.47 389 VAL B C 1
ATOM 6245 O O . VAL B 1 389 ? 139.136 181.721 183.231 1.00 25.37 389 VAL B O 1
ATOM 6249 N N . LEU B 1 390 ? 138.637 180.419 181.473 1.00 22.12 390 LEU B N 1
ATOM 6250 C CA . LEU B 1 390 ? 137.220 180.367 181.817 1.00 19.85 390 LEU B CA 1
ATOM 6251 C C . LEU B 1 390 ? 136.999 179.666 183.156 1.00 22.03 390 LEU B C 1
ATOM 6252 O O . LEU B 1 390 ? 136.262 180.161 184.022 1.00 25.19 390 LEU B O 1
ATOM 6257 N N . GLU B 1 391 ? 137.645 178.511 183.346 1.00 21.81 391 GLU B N 1
ATOM 6258 C CA . GLU B 1 391 ? 137.549 177.793 184.613 1.00 20.50 391 GLU B CA 1
ATOM 6259 C C . GLU B 1 391 ? 138.099 178.618 185.766 1.00 23.13 391 GLU B C 1
ATOM 6260 O O . GLU B 1 391 ? 137.510 178.647 186.850 1.00 30.91 391 GLU B O 1
ATOM 6266 N N . LEU B 1 392 ? 139.238 179.278 185.559 1.00 25.61 392 LEU B N 1
ATOM 6267 C CA . LEU B 1 392 ? 139.825 180.106 186.605 1.00 24.24 392 LEU B CA 1
ATOM 6268 C C . LEU B 1 392 ? 138.905 181.254 186.979 1.00 25.49 392 LEU B C 1
ATOM 6269 O O . LEU B 1 392 ? 138.748 181.578 188.160 1.00 30.58 392 LEU B O 1
ATOM 6274 N N . LEU B 1 393 ? 138.283 181.879 185.984 1.00 25.91 393 LEU B N 1
ATOM 6275 C CA . LEU B 1 393 ? 137.512 183.081 186.240 1.00 25.45 393 LEU B CA 1
ATOM 6276 C C . LEU B 1 393 ? 136.218 182.758 186.969 1.00 29.47 393 LEU B C 1
ATOM 6277 O O . LEU B 1 393 ? 135.759 183.556 187.794 1.00 32.32 393 LEU B O 1
ATOM 6282 N N . PHE B 1 394 ? 135.617 181.597 186.694 1.00 34.42 394 PHE B N 1
ATOM 6283 C CA . PHE B 1 394 ? 134.404 181.174 187.385 1.00 27.85 394 PHE B CA 1
ATOM 6284 C C . PHE B 1 394 ? 134.653 180.007 188.337 1.00 27.53 394 PHE B C 1
ATOM 6285 O O . PHE B 1 394 ? 133.772 179.172 188.540 1.00 34.92 394 PHE B O 1
ATOM 6293 N N . ALA B 1 395 ? 135.837 179.939 188.935 1.00 34.09 395 ALA B N 1
ATOM 6294 C CA . ALA B 1 395 ? 136.182 178.810 189.789 1.00 33.63 395 ALA B CA 1
ATOM 6295 C C . ALA B 1 395 ? 135.395 178.842 191.092 1.00 37.88 395 ALA B C 1
ATOM 6296 O O . ALA B 1 395 ? 135.173 179.904 191.678 1.00 39.78 395 ALA B O 1
ATOM 6298 N N . LYS B 1 396 ? 134.971 177.665 191.541 1.00 43.06 396 LYS B N 1
ATOM 6299 C CA . LYS B 1 396 ? 134.276 177.480 192.803 1.00 40.93 396 LYS B CA 1
ATOM 6300 C C . LYS B 1 396 ? 134.855 176.283 193.539 1.00 43.11 396 LYS B C 1
ATOM 6301 O O . LYS B 1 396 ? 135.296 175.317 192.909 1.00 45.62 396 LYS B O 1
ATOM 6307 N N . PRO B 1 397 ? 134.879 176.321 194.868 1.00 46.19 397 PRO B N 1
ATOM 6308 C CA . PRO B 1 397 ? 135.318 175.147 195.626 1.00 43.97 397 PRO B CA 1
ATOM 6309 C C . PRO B 1 397 ? 134.339 173.994 195.482 1.00 46.21 397 PRO B C 1
ATOM 6310 O O . PRO B 1 397 ? 133.127 174.185 195.367 1.00 46.56 397 PRO B O 1
ATOM 6314 N N . VAL B 1 398 ? 134.882 172.781 195.496 1.00 44.39 398 VAL B N 1
ATOM 6315 C CA . VAL B 1 398 ? 134.074 171.574 195.346 1.00 43.12 398 VAL B CA 1
ATOM 6316 C C . VAL B 1 398 ? 133.363 171.303 196.666 1.00 46.64 398 VAL B C 1
ATOM 6317 O O . VAL B 1 398 ? 134.022 171.142 197.702 1.00 45.59 398 VAL B O 1
ATOM 6321 N N . PRO B 1 399 ? 132.039 171.243 196.682 1.00 54.31 399 PRO B N 1
ATOM 6322 C CA . PRO B 1 399 ? 131.304 171.084 197.938 1.00 53.71 399 PRO B CA 1
ATOM 6323 C C . PRO B 1 399 ? 131.318 169.634 198.409 1.00 54.78 399 PRO B C 1
ATOM 6324 O O . PRO B 1 399 ? 131.854 168.743 197.756 1.00 54.83 399 PRO B O 1
ATOM 6328 N N . GLU B 1 400 ? 130.716 169.415 199.573 1.00 65.22 400 GLU B N 1
ATOM 6329 C CA . GLU B 1 400 ? 130.558 168.073 200.120 1.00 66.79 400 GLU B CA 1
ATOM 6330 C C . GLU B 1 400 ? 129.100 167.814 200.483 1.00 67.63 400 GLU B C 1
ATOM 6331 O O . GLU B 1 400 ? 128.395 167.087 199.784 1.00 68.00 400 GLU B O 1
ATOM 6337 N N . CYS B 1 408 ? 122.192 159.798 195.382 1.00 54.49 408 CYS B N 1
ATOM 6338 C CA . CYS B 1 408 ? 122.476 161.219 195.229 1.00 56.30 408 CYS B CA 1
ATOM 6339 C C . CYS B 1 408 ? 122.103 161.709 193.839 1.00 56.12 408 CYS B C 1
ATOM 6340 O O . CYS B 1 408 ? 122.903 161.629 192.909 1.00 55.78 408 CYS B O 1
ATOM 6343 N N . LEU B 1 409 ? 120.881 162.219 193.704 1.00 58.81 409 LEU B N 1
ATOM 6344 C CA . LEU B 1 409 ? 120.385 162.760 192.440 1.00 58.62 409 LEU B CA 1
ATOM 6345 C C . LEU B 1 409 ? 120.470 164.281 192.531 1.00 58.02 409 LEU B C 1
ATOM 6346 O O . LEU B 1 409 ? 119.538 164.947 192.980 1.00 57.43 409 LEU B O 1
ATOM 6351 N N . SER B 1 410 ? 121.606 164.831 192.110 1.00 48.13 410 SER B N 1
ATOM 6352 C CA . SER B 1 410 ? 121.828 166.267 192.148 1.00 46.17 410 SER B CA 1
ATOM 6353 C C . SER B 1 410 ? 122.575 166.692 190.895 1.00 45.66 410 SER B C 1
ATOM 6354 O O . SER B 1 410 ? 123.266 165.896 190.256 1.00 46.44 410 SER B O 1
ATOM 6357 N N . LEU B 1 411 ? 122.429 167.968 190.553 1.00 42.69 411 LEU B N 1
ATOM 6358 C CA . LEU B 1 411 ? 123.028 168.554 189.362 1.00 42.57 411 LEU B CA 1
ATOM 6359 C C . LEU B 1 411 ? 123.986 169.678 189.730 1.00 42.90 411 LEU B C 1
ATOM 6360 O O . LEU B 1 411 ? 124.098 170.676 189.019 1.00 46.37 411 LEU B O 1
ATOM 6365 N N . ARG B 1 412 ? 124.689 169.531 190.854 1.00 41.70 412 ARG B N 1
ATOM 6366 C CA . ARG B 1 412 ? 125.568 170.598 191.321 1.00 38.72 412 ARG B CA 1
ATOM 6367 C C . ARG B 1 412 ? 126.725 170.837 190.362 1.00 40.22 412 ARG B C 1
ATOM 6368 O O . ARG B 1 412 ? 127.086 171.989 190.099 1.00 40.66 412 ARG B O 1
ATOM 6376 N N . ASP B 1 413 ? 127.318 169.771 189.825 1.00 36.28 413 ASP B N 1
ATOM 6377 C CA . ASP B 1 413 ? 128.436 169.950 188.909 1.00 33.98 413 ASP B CA 1
ATOM 6378 C C . ASP B 1 413 ? 128.025 170.619 187.607 1.00 38.44 413 ASP B C 1
ATOM 6379 O O . ASP B 1 413 ? 128.898 171.062 186.856 1.00 41.00 413 ASP B O 1
ATOM 6384 N N . ILE B 1 414 ? 126.731 170.704 187.324 1.00 38.06 414 ILE B N 1
ATOM 6385 C CA . ILE B 1 414 ? 126.228 171.360 186.126 1.00 34.99 414 ILE B CA 1
ATOM 6386 C C . ILE B 1 414 ? 125.748 172.771 186.426 1.00 35.87 414 ILE B C 1
ATOM 6387 O O . ILE B 1 414 ? 126.080 173.712 185.708 1.00 38.11 414 ILE B O 1
ATOM 6392 N N . THR B 1 415 ? 124.962 172.939 187.488 1.00 39.30 415 THR B N 1
ATOM 6393 C CA . THR B 1 415 ? 124.394 174.247 187.784 1.00 41.00 415 THR B CA 1
ATOM 6394 C C . THR B 1 415 ? 125.410 175.196 188.402 1.00 42.39 415 THR B C 1
ATOM 6395 O O . THR B 1 415 ? 125.257 176.415 188.281 1.00 43.53 415 THR B O 1
ATOM 6399 N N . SER B 1 416 ? 126.445 174.678 189.065 1.00 41.49 416 SER B N 1
ATOM 6400 C CA . SER B 1 416 ? 127.461 175.570 189.610 1.00 40.55 416 SER B CA 1
ATOM 6401 C C . SER B 1 416 ? 128.351 176.171 188.537 1.00 40.83 416 SER B C 1
ATOM 6402 O O . SER B 1 416 ? 129.134 177.075 188.843 1.00 43.38 416 SER B O 1
ATOM 6405 N N . SER B 1 417 ? 128.256 175.700 187.300 1.00 37.24 417 SER B N 1
ATOM 6406 C CA . SER B 1 417 ? 129.061 176.209 186.201 1.00 32.91 417 SER B CA 1
ATOM 6407 C C . SER B 1 417 ? 128.177 176.630 185.044 1.00 33.62 417 SER B C 1
ATOM 6408 O O . SER B 1 417 ? 128.478 176.360 183.881 1.00 39.50 417 SER B O 1
ATOM 6411 N N . TRP B 1 418 ? 127.070 177.299 185.341 1.00 35.20 418 TRP B N 1
ATOM 6412 C CA . TRP B 1 418 ? 126.164 177.749 184.293 1.00 32.56 418 TRP B CA 1
ATOM 6413 C C . TRP B 1 418 ? 126.714 178.913 183.467 1.00 33.21 418 TRP B C 1
ATOM 6414 O O . TRP B 1 418 ? 126.362 179.015 182.286 1.00 37.00 418 TRP B O 1
ATOM 6425 N N . PRO B 1 419 ? 127.543 179.824 184.007 1.00 35.16 419 PRO B N 1
ATOM 6426 C CA . PRO B 1 419 ? 128.160 180.815 183.108 1.00 31.46 419 PRO B CA 1
ATOM 6427 C C . PRO B 1 419 ? 129.061 180.187 182.062 1.00 32.35 419 PRO B C 1
ATOM 6428 O O . PRO B 1 419 ? 129.067 180.622 180.903 1.00 34.15 419 PRO B O 1
ATOM 6432 N N . GLN B 1 420 ? 129.811 179.152 182.444 1.00 29.89 420 GLN B N 1
ATOM 6433 C CA . GLN B 1 420 ? 130.619 178.412 181.482 1.00 26.79 420 GLN B CA 1
ATOM 6434 C C . GLN B 1 420 ? 129.750 177.803 180.392 1.00 28.61 420 GLN B C 1
ATOM 6435 O O . GLN B 1 420 ? 130.084 177.868 179.205 1.00 30.48 420 GLN B O 1
ATOM 6441 N N . TRP B 1 421 ? 128.636 177.187 180.783 1.00 30.42 421 TRP B N 1
ATOM 6442 C CA . TRP B 1 421 ? 127.755 176.547 179.813 1.00 31.16 421 TRP B CA 1
ATOM 6443 C C . TRP B 1 421 ? 127.132 177.565 178.872 1.00 29.30 421 TRP B C 1
ATOM 6444 O O . TRP B 1 421 ? 127.000 177.308 177.673 1.00 34.30 421 TRP B O 1
ATOM 6455 N N . LEU B 1 422 ? 126.733 178.722 179.398 1.00 29.09 422 LEU B N 1
ATOM 6456 C CA . LEU B 1 422 ? 126.152 179.755 178.551 1.00 30.73 422 LEU B CA 1
ATOM 6457 C C . LEU B 1 422 ? 127.160 180.254 177.523 1.00 31.56 422 LEU B C 1
ATOM 6458 O O . LEU B 1 422 ? 126.826 180.418 176.343 1.00 35.40 422 LEU B O 1
ATOM 6463 N N . LEU B 1 423 ? 128.406 180.483 177.944 1.00 28.57 423 LEU B N 1
ATOM 6464 C CA . LEU B 1 423 ? 129.424 180.930 176.998 1.00 25.81 423 LEU B CA 1
ATOM 6465 C C . LEU B 1 423 ? 129.748 179.851 175.970 1.00 30.28 423 LEU B C 1
ATOM 6466 O O . LEU B 1 423 ? 129.999 180.156 174.798 1.00 31.66 423 LEU B O 1
ATOM 6471 N N . ILE B 1 424 ? 129.734 178.584 176.383 1.00 28.87 424 ILE B N 1
ATOM 6472 C CA . ILE B 1 424 ? 130.019 177.498 175.452 1.00 25.29 424 ILE B CA 1
ATOM 6473 C C . ILE B 1 424 ? 128.907 177.364 174.419 1.00 26.90 424 ILE B C 1
ATOM 6474 O O . ILE B 1 424 ? 129.168 177.132 173.233 1.00 32.57 424 ILE B O 1
ATOM 6479 N N . LEU B 1 425 ? 127.654 177.518 174.841 1.00 26.00 425 LEU B N 1
ATOM 6480 C CA . LEU B 1 425 ? 126.552 177.447 173.889 1.00 27.15 425 LEU B CA 1
ATOM 6481 C C . LEU B 1 425 ? 126.547 178.641 172.942 1.00 27.80 425 LEU B C 1
ATOM 6482 O O . LEU B 1 425 ? 126.145 178.505 171.782 1.00 31.34 425 LEU B O 1
ATOM 6487 N N . VAL B 1 426 ? 126.996 179.808 173.403 1.00 26.44 426 VAL B N 1
ATOM 6488 C CA . VAL B 1 426 ? 127.113 180.952 172.504 1.00 28.67 426 VAL B CA 1
ATOM 6489 C C . VAL B 1 426 ? 128.201 180.710 171.460 1.00 25.49 426 VAL B C 1
ATOM 6490 O O . VAL B 1 426 ? 128.025 181.029 170.279 1.00 28.71 426 VAL B O 1
ATOM 6494 N N . LEU B 1 427 ? 129.336 180.140 171.871 1.00 23.83 427 LEU B N 1
ATOM 6495 C CA . LEU B 1 427 ? 130.377 179.805 170.902 1.00 20.93 427 LEU B CA 1
ATOM 6496 C C . LEU B 1 427 ? 129.896 178.764 169.899 1.00 24.06 427 LEU B C 1
ATOM 6497 O O . LEU B 1 427 ? 130.218 178.843 168.709 1.00 25.02 427 LEU B O 1
ATOM 6502 N N . GLU B 1 428 ? 129.140 177.767 170.362 1.00 21.94 428 GLU B N 1
ATOM 6503 C CA . GLU B 1 428 ? 128.615 176.762 169.444 1.00 20.19 428 GLU B CA 1
ATOM 6504 C C . GLU B 1 428 ? 127.636 177.375 168.450 1.00 18.70 428 GLU B C 1
ATOM 6505 O O . GLU B 1 428 ? 127.638 177.020 167.265 1.00 22.40 428 GLU B O 1
ATOM 6511 N N . GLY B 1 429 ? 126.784 178.289 168.915 1.00 23.14 429 GLY B N 1
ATOM 6512 C CA . GLY B 1 429 ? 125.913 179.002 167.997 1.00 20.13 429 GLY B CA 1
ATOM 6513 C C . GLY B 1 429 ? 126.687 179.824 166.987 1.00 20.11 429 GLY B C 1
ATOM 6514 O O . GLY B 1 429 ? 126.280 179.947 165.831 1.00 24.93 429 GLY B O 1
ATOM 6515 N N . LEU B 1 430 ? 127.814 180.398 167.409 1.00 22.09 430 LEU B N 1
ATOM 6516 C CA . LEU B 1 430 ? 128.677 181.118 166.477 1.00 19.70 430 LEU B CA 1
ATOM 6517 C C . LEU B 1 430 ? 129.246 180.188 165.413 1.00 20.33 430 LEU B C 1
ATOM 6518 O O . LEU B 1 430 ? 129.288 180.543 164.231 1.00 23.97 430 LEU B O 1
ATOM 6523 N N . TRP B 1 431 ? 129.697 178.997 165.813 1.00 18.26 431 TRP B N 1
ATOM 6524 C CA . TRP B 1 431 ? 130.224 178.040 164.842 1.00 11.64 431 TRP B CA 1
ATOM 6525 C C . TRP B 1 431 ? 129.157 177.641 163.833 1.00 16.05 431 TRP B C 1
ATOM 6526 O O . TRP B 1 431 ? 129.414 177.598 162.628 1.00 21.08 431 TRP B O 1
ATOM 6537 N N . LEU B 1 432 ? 127.947 177.346 164.310 1.00 17.94 432 LEU B N 1
ATOM 6538 C CA . LEU B 1 432 ? 126.873 176.956 163.400 1.00 13.06 432 LEU B CA 1
ATOM 6539 C C . LEU B 1 432 ? 126.496 178.093 162.459 1.00 17.74 432 LEU B C 1
ATOM 6540 O O . LEU B 1 432 ? 126.292 177.875 161.260 1.00 21.58 432 LEU B O 1
ATOM 6545 N N . GLY B 1 433 ? 126.399 179.314 162.983 1.00 22.32 433 GLY B N 1
ATOM 6546 C CA . GLY B 1 433 ? 126.048 180.441 162.140 1.00 19.91 433 GLY B CA 1
ATOM 6547 C C . GLY B 1 433 ? 127.091 180.732 161.080 1.00 20.16 433 GLY B C 1
ATOM 6548 O O . GLY B 1 433 ? 126.755 181.044 159.939 1.00 28.20 433 GLY B O 1
ATOM 6549 N N . LEU B 1 434 ? 128.370 180.640 161.442 1.00 16.53 434 LEU B N 1
ATOM 6550 C CA . LEU B 1 434 ? 129.424 180.881 160.464 1.00 15.93 434 LEU B CA 1
ATOM 6551 C C . LEU B 1 434 ? 129.507 179.750 159.448 1.00 21.77 434 LEU B C 1
ATOM 6552 O O . LEU B 1 434 ? 129.800 179.985 158.274 1.00 29.27 434 LEU B O 1
ATOM 6557 N N . THR B 1 435 ? 129.258 178.517 159.882 1.00 21.35 435 THR B N 1
ATOM 6558 C CA . THR B 1 435 ? 129.373 177.374 158.987 1.00 14.36 435 THR B CA 1
ATOM 6559 C C . THR B 1 435 ? 128.237 177.323 157.977 1.00 14.94 435 THR B C 1
ATOM 6560 O O . THR B 1 435 ? 128.453 176.925 156.830 1.00 25.89 435 THR B O 1
ATOM 6564 N N . PHE B 1 436 ? 127.032 177.735 158.366 1.00 16.52 436 PHE B N 1
ATOM 6565 C CA . PHE B 1 436 ? 125.873 177.562 157.508 1.00 17.55 436 PHE B CA 1
ATOM 6566 C C . PHE B 1 436 ? 125.339 178.847 156.897 1.00 21.19 436 PHE B C 1
ATOM 6567 O O . PHE B 1 436 ? 124.585 178.773 155.925 1.00 24.16 436 PHE B O 1
ATOM 6575 N N . LEU B 1 437 ? 125.702 180.014 157.424 1.00 22.44 437 LEU B N 1
ATOM 6576 C CA . LEU B 1 437 ? 125.121 181.260 156.959 1.00 24.19 437 LEU B CA 1
ATOM 6577 C C . LEU B 1 437 ? 126.126 182.260 156.413 1.00 29.34 437 LEU B C 1
ATOM 6578 O O . LEU B 1 437 ? 125.710 183.224 155.763 1.00 30.67 437 LEU B O 1
ATOM 6583 N N . LEU B 1 438 ? 127.413 182.074 156.648 1.00 26.48 438 LEU B N 1
ATOM 6584 C CA . LEU B 1 438 ? 128.400 182.990 156.098 1.00 27.43 438 LEU B CA 1
ATOM 6585 C C . LEU B 1 438 ? 128.516 182.785 154.595 1.00 31.40 438 LEU B C 1
ATOM 6586 O O . LEU B 1 438 ? 128.805 181.665 154.155 1.00 32.93 438 LEU B O 1
ATOM 6591 N N . PRO B 1 439 ? 128.303 183.816 153.776 1.00 30.05 439 PRO B N 1
ATOM 6592 C CA . PRO B 1 439 ? 128.496 183.663 152.330 1.00 28.63 439 PRO B CA 1
ATOM 6593 C C . PRO B 1 439 ? 129.975 183.661 151.969 1.00 31.63 439 PRO B C 1
ATOM 6594 O O . PRO B 1 439 ? 130.736 184.534 152.392 1.00 32.20 439 PRO B O 1
ATOM 6598 N N . VAL B 1 440 ? 130.376 182.664 151.196 1.00 31.11 440 VAL B N 1
ATOM 6599 C CA . VAL B 1 440 ? 131.736 182.515 150.690 1.00 29.20 440 VAL B CA 1
ATOM 6600 C C . VAL B 1 440 ? 131.706 182.848 149.203 1.00 31.65 440 VAL B C 1
ATOM 6601 O O . VAL B 1 440 ? 130.949 182.219 148.455 1.00 33.50 440 VAL B O 1
ATOM 6605 N N . PRO B 1 441 ? 132.470 183.834 148.739 1.00 36.50 441 PRO B N 1
ATOM 6606 C CA . PRO B 1 441 ? 132.369 184.244 147.335 1.00 37.30 441 PRO B CA 1
ATOM 6607 C C . PRO B 1 441 ? 132.773 183.128 146.382 1.00 34.72 441 PRO B C 1
ATOM 6608 O O . PRO B 1 441 ? 133.735 182.397 146.620 1.00 36.61 441 PRO B O 1
ATOM 6612 N N . GLY B 1 442 ? 132.033 183.018 145.284 1.00 39.10 442 GLY B N 1
ATOM 6613 C CA . GLY B 1 442 ? 132.292 181.966 144.316 1.00 39.70 442 GLY B CA 1
ATOM 6614 C C . GLY B 1 442 ? 132.104 180.578 144.883 1.00 41.93 442 GLY B C 1
ATOM 6615 O O . GLY B 1 442 ? 132.847 179.656 144.527 1.00 43.40 442 GLY B O 1
ATOM 6616 N N . CYS B 1 443 ? 131.116 180.407 145.753 1.00 40.56 443 CYS B N 1
ATOM 6617 C CA . CYS B 1 443 ? 130.935 179.166 146.488 1.00 34.43 443 CYS B CA 1
ATOM 6618 C C . CYS B 1 443 ? 129.553 179.153 147.123 1.00 37.79 443 CYS B C 1
ATOM 6619 O O . CYS B 1 443 ? 129.043 180.210 147.510 1.00 39.65 443 CYS B O 1
ATOM 6622 N N . PRO B 1 444 ? 128.909 177.994 147.237 1.00 35.20 444 PRO B N 1
ATOM 6623 C CA . PRO B 1 444 ? 127.601 177.949 147.893 1.00 33.78 444 PRO B CA 1
ATOM 6624 C C . PRO B 1 444 ? 127.709 178.269 149.375 1.00 34.76 444 PRO B C 1
ATOM 6625 O O . PRO B 1 444 ? 128.749 178.071 150.005 1.00 36.13 444 PRO B O 1
ATOM 6629 N N . THR B 1 445 ? 126.618 178.793 149.923 1.00 30.54 445 THR B N 1
ATOM 6630 C CA . THR B 1 445 ? 126.551 179.097 151.344 1.00 29.49 445 THR B CA 1
ATOM 6631 C C . THR B 1 445 ? 126.188 177.835 152.113 1.00 30.94 445 THR B C 1
ATOM 6632 O O . THR B 1 445 ? 125.270 177.108 151.728 1.00 34.78 445 THR B O 1
ATOM 6636 N N . GLY B 1 446 ? 126.914 177.572 153.195 1.00 25.71 446 GLY B N 1
ATOM 6637 C CA . GLY B 1 446 ? 126.695 176.360 153.955 1.00 22.38 446 GLY B CA 1
ATOM 6638 C C . GLY B 1 446 ? 127.316 175.131 153.344 1.00 25.02 446 GLY B C 1
ATOM 6639 O O . GLY B 1 446 ? 126.837 174.021 153.584 1.00 27.00 446 GLY B O 1
ATOM 6640 N N . TYR B 1 447 ? 128.378 175.295 152.561 1.00 21.42 447 TYR B N 1
ATOM 6641 C CA . TYR B 1 447 ? 128.973 174.188 151.829 1.00 15.11 447 TYR B CA 1
ATOM 6642 C C . TYR B 1 447 ? 129.826 173.342 152.762 1.00 20.95 447 TYR B C 1
ATOM 6643 O O . TYR B 1 447 ? 130.789 173.834 153.356 1.00 21.38 447 TYR B O 1
ATOM 6652 N N . LEU B 1 448 ? 129.479 172.066 152.881 1.00 25.85 448 LEU B N 1
ATOM 6653 C CA . LEU B 1 448 ? 130.237 171.095 153.660 1.00 17.14 448 LEU B CA 1
ATOM 6654 C C . LEU B 1 448 ? 130.698 170.023 152.688 1.00 24.52 448 LEU B C 1
ATOM 6655 O O . LEU B 1 448 ? 130.076 168.971 152.565 1.00 41.27 448 LEU B O 1
ATOM 6660 N N . GLY B 1 449 ? 131.801 170.280 152.006 1.00 19.10 449 GLY B N 1
ATOM 6661 C CA . GLY B 1 449 ? 132.268 169.381 150.986 1.00 12.07 449 GLY B CA 1
ATOM 6662 C C . GLY B 1 449 ? 133.739 169.567 150.713 1.00 20.26 449 GLY B C 1
ATOM 6663 O O . GLY B 1 449 ? 134.343 170.568 151.103 1.00 17.81 449 GLY B O 1
ATOM 6664 N N . PRO B 1 450 ? 134.349 168.596 150.031 1.00 14.85 450 PRO B N 1
ATOM 6665 C CA . PRO B 1 450 ? 135.791 168.649 149.792 1.00 9.70 450 PRO B CA 1
ATOM 6666 C C . PRO B 1 450 ? 136.208 169.418 148.552 1.00 22.50 450 PRO B C 1
ATOM 6667 O O . PRO B 1 450 ? 137.411 169.640 148.373 1.00 27.98 450 PRO B O 1
ATOM 6671 N N . GLY B 1 451 ? 135.270 169.836 147.705 1.00 19.71 451 GLY B N 1
ATOM 6672 C CA . GLY B 1 451 ? 135.676 170.381 146.434 1.00 13.84 451 GLY B CA 1
ATOM 6673 C C . GLY B 1 451 ? 136.311 169.308 145.568 1.00 20.26 451 GLY B C 1
ATOM 6674 O O . GLY B 1 451 ? 135.934 168.136 145.608 1.00 23.38 451 GLY B O 1
ATOM 6675 N N . GLY B 1 452 ? 137.303 169.717 144.785 1.00 23.92 452 GLY B N 1
ATOM 6676 C CA . GLY B 1 452 ? 137.972 168.784 143.894 1.00 19.25 452 GLY B CA 1
ATOM 6677 C C . GLY B 1 452 ? 137.003 168.200 142.888 1.00 21.65 452 GLY B C 1
ATOM 6678 O O . GLY B 1 452 ? 136.218 168.915 142.259 1.00 25.27 452 GLY B O 1
ATOM 6679 N N . ILE B 1 453 ? 137.057 166.875 142.729 1.00 24.04 453 ILE B N 1
ATOM 6680 C CA . ILE B 1 453 ? 136.106 166.166 141.875 1.00 22.68 453 ILE B CA 1
ATOM 6681 C C . ILE B 1 453 ? 134.813 165.826 142.593 1.00 21.89 453 ILE B C 1
ATOM 6682 O O . ILE B 1 453 ? 133.876 165.340 141.953 1.00 25.02 453 ILE B O 1
ATOM 6687 N N . GLY B 1 454 ? 134.737 166.062 143.900 1.00 26.20 454 GLY B N 1
ATOM 6688 C CA . GLY B 1 454 ? 133.542 165.744 144.644 1.00 21.32 454 GLY B CA 1
ATOM 6689 C C . GLY B 1 454 ? 132.417 166.722 144.395 1.00 25.35 454 GLY B C 1
ATOM 6690 O O . GLY B 1 454 ? 132.618 167.830 143.907 1.00 32.72 454 GLY B O 1
ATOM 6691 N N . ASP B 1 455 ? 131.211 166.292 144.760 1.00 28.98 455 ASP B N 1
ATOM 6692 C CA . ASP B 1 455 ? 129.978 167.012 144.437 1.00 26.49 455 ASP B CA 1
ATOM 6693 C C . ASP B 1 455 ? 129.871 167.254 142.935 1.00 30.90 455 ASP B C 1
ATOM 6694 O O . ASP B 1 455 ? 129.404 168.301 142.487 1.00 35.45 455 ASP B O 1
ATOM 6699 N N . PHE B 1 456 ? 130.317 166.266 142.158 1.00 28.60 456 PHE B N 1
ATOM 6700 C CA . PHE B 1 456 ? 130.261 166.281 140.696 1.00 23.25 456 PHE B CA 1
ATOM 6701 C C . PHE B 1 456 ? 131.124 167.385 140.097 1.00 23.60 456 PHE B C 1
ATOM 6702 O O . PHE B 1 456 ? 130.816 167.913 139.029 1.00 33.37 456 PHE B O 1
ATOM 6710 N N . GLY B 1 457 ? 132.216 167.730 140.773 1.00 25.64 457 GLY B N 1
ATOM 6711 C CA . GLY B 1 457 ? 133.173 168.681 140.244 1.00 22.87 457 GLY B CA 1
ATOM 6712 C C . GLY B 1 457 ? 132.658 170.088 140.080 1.00 28.73 457 GLY B C 1
ATOM 6713 O O . GLY B 1 457 ? 133.260 170.874 139.347 1.00 32.33 457 GLY B O 1
ATOM 6714 N N . LYS B 1 458 ? 131.560 170.433 140.749 1.00 29.98 458 LYS B N 1
ATOM 6715 C CA . LYS B 1 458 ? 130.935 171.735 140.567 1.00 23.26 458 LYS B CA 1
ATOM 6716 C C . LYS B 1 458 ? 131.674 172.846 141.299 1.00 26.86 458 LYS B C 1
ATOM 6717 O O . LYS B 1 458 ? 131.633 174.001 140.863 1.00 31.37 458 LYS B O 1
ATOM 6723 N N . TYR B 1 459 ? 132.341 172.528 142.405 1.00 31.63 459 TYR B N 1
ATOM 6724 C CA . TYR B 1 459 ? 132.990 173.517 143.263 1.00 28.03 459 TYR B CA 1
ATOM 6725 C C . TYR B 1 459 ? 134.427 173.089 143.517 1.00 29.99 459 TYR B C 1
ATOM 6726 O O . TYR B 1 459 ? 134.798 172.771 144.650 1.00 31.19 459 TYR B O 1
ATOM 6735 N N . PRO B 1 460 ? 135.271 173.090 142.484 1.00 27.16 460 PRO B N 1
ATOM 6736 C CA . PRO B 1 460 ? 136.608 172.494 142.637 1.00 25.61 460 PRO B CA 1
ATOM 6737 C C . PRO B 1 460 ? 137.499 173.186 143.657 1.00 24.04 460 PRO B C 1
ATOM 6738 O O . PRO B 1 460 ? 138.393 172.536 144.209 1.00 28.65 460 PRO B O 1
ATOM 6742 N N . ASN B 1 461 ? 137.293 174.473 143.930 1.00 25.60 461 ASN B N 1
ATOM 6743 C CA . ASN B 1 461 ? 138.166 175.225 144.825 1.00 26.65 461 ASN B CA 1
ATOM 6744 C C . ASN B 1 461 ? 137.503 175.547 146.159 1.00 27.80 461 ASN B C 1
ATOM 6745 O O . ASN B 1 461 ? 137.981 176.417 146.889 1.00 25.38 461 ASN B O 1
ATOM 6750 N N . CYS B 1 462 ? 136.417 174.853 146.494 1.00 29.68 462 CYS B N 1
ATOM 6751 C CA . CYS B 1 462 ? 135.630 175.125 147.689 1.00 21.66 462 CYS B CA 1
ATOM 6752 C C . CYS B 1 462 ? 135.899 174.147 148.821 1.00 23.17 462 CYS B C 1
ATOM 6753 O O . CYS B 1 462 ? 134.993 173.845 149.598 1.00 28.53 462 CYS B O 1
ATOM 6756 N N . THR B 1 463 ? 137.124 173.658 148.946 1.00 19.61 463 THR B N 1
ATOM 6757 C CA . THR B 1 463 ? 137.455 172.721 150.012 1.00 21.02 463 THR B CA 1
ATOM 6758 C C . THR B 1 463 ? 137.369 173.434 151.355 1.00 18.57 463 THR B C 1
ATOM 6759 O O . THR B 1 463 ? 138.191 174.303 151.657 1.00 26.87 463 THR B O 1
ATOM 6763 N N . GLY B 1 464 ? 136.371 173.082 152.159 1.00 13.31 464 GLY B N 1
ATOM 6764 C CA . GLY B 1 464 ? 136.216 173.609 153.495 1.00 15.82 464 GLY B CA 1
ATOM 6765 C C . GLY B 1 464 ? 135.069 174.579 153.672 1.00 15.97 464 GLY B C 1
ATOM 6766 O O . GLY B 1 464 ? 134.591 174.742 154.799 1.00 19.25 464 GLY B O 1
ATOM 6767 N N . GLY B 1 465 ? 134.610 175.218 152.603 1.00 22.60 465 GLY B N 1
ATOM 6768 C CA . GLY B 1 465 ? 133.520 176.172 152.728 1.00 11.12 465 GLY B CA 1
ATOM 6769 C C . GLY B 1 465 ? 133.941 177.389 153.526 1.00 16.21 465 GLY B C 1
ATOM 6770 O O . GLY B 1 465 ? 134.951 178.034 153.230 1.00 25.69 465 GLY B O 1
ATOM 6771 N N . ALA B 1 466 ? 133.156 177.708 154.557 1.00 20.92 466 ALA B N 1
ATOM 6772 C CA . ALA B 1 466 ? 133.443 178.869 155.393 1.00 15.16 466 ALA B CA 1
ATOM 6773 C C . ALA B 1 466 ? 134.748 178.704 156.158 1.00 16.90 466 ALA B C 1
ATOM 6774 O O . ALA B 1 466 ? 135.485 179.675 156.344 1.00 21.36 466 ALA B O 1
ATOM 6776 N N . ALA B 1 467 ? 135.045 177.491 156.623 1.00 13.54 467 ALA B N 1
ATOM 6777 C CA . ALA B 1 467 ? 136.277 177.262 157.371 1.00 11.35 467 ALA B CA 1
ATOM 6778 C C . ALA B 1 467 ? 137.503 177.537 156.512 1.00 14.82 467 ALA B C 1
ATOM 6779 O O . ALA B 1 467 ? 138.424 178.250 156.930 1.00 27.97 467 ALA B O 1
ATOM 6781 N N . GLY B 1 468 ? 137.527 176.981 155.301 1.00 16.66 468 GLY B N 1
ATOM 6782 C CA . GLY B 1 468 ? 138.641 177.230 154.406 1.00 15.07 468 GLY B CA 1
ATOM 6783 C C . GLY B 1 468 ? 138.714 178.674 153.959 1.00 16.73 468 GLY B C 1
ATOM 6784 O O . GLY B 1 468 ? 139.802 179.228 153.800 1.00 18.82 468 GLY B O 1
ATOM 6785 N N . TYR B 1 469 ? 137.558 179.303 153.751 1.00 20.59 469 TYR B N 1
ATOM 6786 C CA . TYR B 1 469 ? 137.536 180.705 153.354 1.00 16.82 469 TYR B CA 1
ATOM 6787 C C . TYR B 1 469 ? 138.104 181.603 154.444 1.00 18.83 469 TYR B C 1
ATOM 6788 O O . TYR B 1 469 ? 138.851 182.541 154.156 1.00 26.19 469 TYR B O 1
ATOM 6797 N N . ILE B 1 470 ? 137.769 181.329 155.704 1.00 19.44 470 ILE B N 1
ATOM 6798 C CA . ILE B 1 470 ? 138.281 182.140 156.803 1.00 18.15 470 ILE B CA 1
ATOM 6799 C C . ILE B 1 470 ? 139.781 181.926 156.975 1.00 21.98 470 ILE B C 1
ATOM 6800 O O . ILE B 1 470 ? 140.529 182.873 157.246 1.00 23.28 470 ILE B O 1
ATOM 6805 N N . ASP B 1 471 ? 140.251 180.688 156.811 1.00 19.36 471 ASP B N 1
ATOM 6806 C CA . ASP B 1 471 ? 141.689 180.434 156.850 1.00 18.47 471 ASP B CA 1
ATOM 6807 C C . ASP B 1 471 ? 142.421 181.180 155.741 1.00 22.44 471 ASP B C 1
ATOM 6808 O O . ASP B 1 471 ? 143.441 181.833 155.985 1.00 25.30 471 ASP B O 1
ATOM 6813 N N . ARG B 1 472 ? 141.923 181.078 154.509 1.00 22.02 472 ARG B N 1
ATOM 6814 C CA . ARG B 1 472 ? 142.565 181.737 153.382 1.00 15.80 472 ARG B CA 1
ATOM 6815 C C . ARG B 1 472 ? 142.457 183.249 153.457 1.00 21.34 472 ARG B C 1
ATOM 6816 O O . ARG B 1 472 ? 143.278 183.947 152.858 1.00 30.12 472 ARG B O 1
ATOM 6824 N N . LEU B 1 473 ? 141.468 183.773 154.175 1.00 21.66 473 LEU B N 1
ATOM 6825 C CA . LEU B 1 473 ? 141.339 185.217 154.302 1.00 21.26 473 LEU B CA 1
ATOM 6826 C C . LEU B 1 473 ? 142.265 185.776 155.372 1.00 25.22 473 LEU B C 1
ATOM 6827 O O . LEU B 1 473 ? 142.924 186.795 155.149 1.00 31.74 473 LEU B O 1
ATOM 6832 N N . LEU B 1 474 ? 142.336 185.132 156.535 1.00 29.86 474 LEU B N 1
ATOM 6833 C CA . LEU B 1 474 ? 143.111 185.687 157.636 1.00 27.77 474 LEU B CA 1
ATOM 6834 C C . LEU B 1 474 ? 144.581 185.303 157.597 1.00 29.08 474 LEU B C 1
ATOM 6835 O O . LEU B 1 474 ? 145.417 186.063 158.096 1.00 35.82 474 LEU B O 1
ATOM 6840 N N . LEU B 1 475 ? 144.927 184.151 157.027 1.00 24.66 475 LEU B N 1
ATOM 6841 C CA . LEU B 1 475 ? 146.310 183.699 157.009 1.00 24.17 475 LEU B CA 1
ATOM 6842 C C . LEU B 1 475 ? 146.915 183.621 155.619 1.00 26.99 475 LEU B C 1
ATOM 6843 O O . LEU B 1 475 ? 148.113 183.855 155.472 1.00 34.77 475 LEU B O 1
ATOM 6848 N N . GLY B 1 476 ? 146.127 183.302 154.603 1.00 22.60 476 GLY B N 1
ATOM 6849 C CA . GLY B 1 476 ? 146.644 183.093 153.270 1.00 19.99 476 GLY B CA 1
ATOM 6850 C C . GLY B 1 476 ? 146.972 181.636 153.000 1.00 23.78 476 GLY B C 1
ATOM 6851 O O . GLY B 1 476 ? 147.187 180.835 153.904 1.00 27.68 476 GLY B O 1
ATOM 6852 N N . ASP B 1 477 ? 147.024 181.302 151.709 1.00 26.19 477 ASP B N 1
ATOM 6853 C CA . ASP B 1 477 ? 147.221 179.917 151.291 1.00 24.53 477 ASP B CA 1
ATOM 6854 C C . ASP B 1 477 ? 148.563 179.369 151.753 1.00 27.44 477 ASP B C 1
ATOM 6855 O O . ASP B 1 477 ? 148.660 178.205 152.155 1.00 29.00 477 ASP B O 1
ATOM 6860 N N . ASP B 1 478 ? 149.611 180.187 151.689 1.00 25.15 478 ASP B N 1
ATOM 6861 C CA . ASP B 1 478 ? 150.964 179.710 151.935 1.00 22.76 478 ASP B CA 1
ATOM 6862 C C . ASP B 1 478 ? 151.242 179.416 153.399 1.00 23.73 478 ASP B C 1
ATOM 6863 O O . ASP B 1 478 ? 152.257 178.782 153.699 1.00 27.21 478 ASP B O 1
ATOM 6868 N N . HIS B 1 479 ? 150.373 179.845 154.310 1.00 22.75 479 HIS B N 1
ATOM 6869 C CA . HIS B 1 479 ? 150.534 179.575 155.730 1.00 17.10 479 HIS B CA 1
ATOM 6870 C C . HIS B 1 479 ? 149.612 178.473 156.226 1.00 17.46 479 HIS B C 1
ATOM 6871 O O . HIS B 1 479 ? 149.486 178.284 157.436 1.00 22.58 479 HIS B O 1
ATOM 6878 N N . LEU B 1 480 ? 148.971 177.746 155.322 1.00 18.18 480 LEU B N 1
ATOM 6879 C CA . LEU B 1 480 ? 148.073 176.655 155.653 1.00 12.53 480 LEU B CA 1
ATOM 6880 C C . LEU B 1 480 ? 148.730 175.321 155.334 1.00 16.62 480 LEU B C 1
ATOM 6881 O O . LEU B 1 480 ? 149.817 175.253 154.760 1.00 25.24 480 LEU B O 1
ATOM 6886 N N . TYR B 1 481 ? 148.047 174.254 155.729 1.00 14.84 481 TYR B N 1
ATOM 6887 C CA . TYR B 1 481 ? 148.477 172.902 155.409 1.00 10.16 481 TYR B CA 1
ATOM 6888 C C . TYR B 1 481 ? 148.376 172.669 153.909 1.00 18.13 481 TYR B C 1
ATOM 6889 O O . TYR B 1 481 ? 147.340 172.938 153.298 1.00 19.41 481 TYR B O 1
ATOM 6898 N N . GLN B 1 482 ? 149.454 172.172 153.311 1.00 24.29 482 GLN B N 1
ATOM 6899 C CA . GLN B 1 482 ? 149.521 171.996 151.869 1.00 20.05 482 GLN B CA 1
ATOM 6900 C C . GLN B 1 482 ? 149.162 170.592 151.416 1.00 23.25 482 GLN B C 1
ATOM 6901 O O . GLN B 1 482 ? 149.082 170.353 150.209 1.00 31.14 482 GLN B O 1
ATOM 6907 N N . HIS B 1 483 ? 148.929 169.662 152.339 1.00 23.77 483 HIS B N 1
ATOM 6908 C CA . HIS B 1 483 ? 148.587 168.282 151.996 1.00 22.29 483 HIS B CA 1
ATOM 6909 C C . HIS B 1 483 ? 147.337 167.832 152.741 1.00 26.36 483 HIS B C 1
ATOM 6910 O O . HIS B 1 483 ? 147.390 166.907 153.555 1.00 27.14 483 HIS B O 1
ATOM 6917 N N . PRO B 1 484 ? 146.181 168.442 152.467 1.00 23.22 484 PRO B N 1
ATOM 6918 C CA . PRO B 1 484 ? 144.951 167.972 153.111 1.00 23.49 484 PRO B CA 1
ATOM 6919 C C . PRO B 1 484 ? 144.633 166.545 152.700 1.00 19.54 484 PRO B C 1
ATOM 6920 O O . PRO B 1 484 ? 144.983 166.097 151.608 1.00 22.69 484 PRO B O 1
ATOM 6924 N N . SER B 1 485 ? 143.966 165.822 153.601 1.00 18.71 485 SER B N 1
ATOM 6925 C CA . SER B 1 485 ? 143.700 164.406 153.387 1.00 17.92 485 SER B CA 1
ATOM 6926 C C . SER B 1 485 ? 142.738 164.147 152.237 1.00 18.57 485 SER B C 1
ATOM 6927 O O . SER B 1 485 ? 142.638 163.003 151.787 1.00 27.12 485 SER B O 1
ATOM 6930 N N . SER B 1 486 ? 142.045 165.172 151.747 1.00 17.32 486 SER B N 1
ATOM 6931 C CA . SER B 1 486 ? 141.111 165.020 150.641 1.00 18.99 486 SER B CA 1
ATOM 6932 C C . SER B 1 486 ? 141.793 165.009 149.282 1.00 22.13 486 SER B C 1
ATOM 6933 O O . SER B 1 486 ? 141.130 164.737 148.279 1.00 29.34 486 SER B O 1
ATOM 6936 N N . ALA B 1 487 ? 143.095 165.280 149.230 1.00 20.96 487 ALA B N 1
ATOM 6937 C CA . ALA B 1 487 ? 143.786 165.412 147.955 1.00 18.54 487 ALA B CA 1
ATOM 6938 C C . ALA B 1 487 ? 143.868 164.092 147.199 1.00 28.54 487 ALA B C 1
ATOM 6939 O O . ALA B 1 487 ? 143.871 164.090 145.965 1.00 35.50 487 ALA B O 1
ATOM 6941 N N . VAL B 1 488 ? 143.939 162.964 147.904 1.00 31.03 488 VAL B N 1
ATOM 6942 C CA . VAL B 1 488 ? 144.165 161.699 147.213 1.00 32.88 488 VAL B CA 1
ATOM 6943 C C . VAL B 1 488 ? 142.875 161.117 146.649 1.00 32.27 488 VAL B C 1
ATOM 6944 O O . VAL B 1 488 ? 142.897 160.470 145.598 1.00 36.14 488 VAL B O 1
ATOM 6948 N N . LEU B 1 489 ? 141.742 161.322 147.316 1.00 25.99 489 LEU B N 1
ATOM 6949 C CA . LEU B 1 489 ? 140.486 160.770 146.826 1.00 23.49 489 LEU B CA 1
ATOM 6950 C C . LEU B 1 489 ? 139.700 161.760 145.979 1.00 25.44 489 LEU B C 1
ATOM 6951 O O . LEU B 1 489 ? 139.057 161.361 145.005 1.00 31.29 489 LEU B O 1
ATOM 6956 N N . TYR B 1 490 ? 139.726 163.043 146.330 1.00 22.27 490 TYR B N 1
ATOM 6957 C CA . TYR B 1 490 ? 138.931 164.039 145.635 1.00 19.72 490 TYR B CA 1
ATOM 6958 C C . TYR B 1 490 ? 139.752 164.962 144.752 1.00 25.10 490 TYR B C 1
ATOM 6959 O O . TYR B 1 490 ? 139.169 165.778 144.034 1.00 26.91 490 TYR B O 1
ATOM 6968 N N . HIS B 1 491 ? 141.079 164.852 144.782 1.00 23.05 491 HIS B N 1
ATOM 6969 C CA . HIS B 1 491 ? 141.962 165.599 143.890 1.00 24.58 491 HIS B CA 1
ATOM 6970 C C . HIS B 1 491 ? 141.792 167.103 144.073 1.00 29.47 491 HIS B C 1
ATOM 6971 O O . HIS B 1 491 ? 141.639 167.859 143.113 1.00 32.51 491 HIS B O 1
ATOM 6978 N N . THR B 1 492 ? 141.819 167.533 145.328 1.00 24.57 492 THR B N 1
ATOM 6979 C CA . THR B 1 492 ? 141.725 168.946 145.644 1.00 21.22 492 THR B CA 1
ATOM 6980 C C . THR B 1 492 ? 143.075 169.614 145.430 1.00 27.80 492 THR B C 1
ATOM 6981 O O . THR B 1 492 ? 144.122 169.039 145.732 1.00 33.25 492 THR B O 1
ATOM 6985 N N . GLU B 1 493 ? 143.048 170.830 144.892 1.00 31.90 493 GLU B N 1
ATOM 6986 C CA . GLU B 1 493 ? 144.276 171.566 144.639 1.00 29.57 493 GLU B CA 1
ATOM 6987 C C . GLU B 1 493 ? 144.523 172.689 145.632 1.00 30.37 493 GLU B C 1
ATOM 6988 O O . GLU B 1 493 ? 145.680 173.073 145.825 1.00 33.41 493 GLU B O 1
ATOM 6994 N N . VAL B 1 494 ? 143.480 173.220 146.261 1.00 27.78 494 VAL B N 1
ATOM 6995 C CA . VAL B 1 494 ? 143.658 174.302 147.218 1.00 25.88 494 VAL B CA 1
ATOM 6996 C C . VAL B 1 494 ? 144.193 173.748 148.533 1.00 25.96 494 VAL B C 1
ATOM 6997 O O . VAL B 1 494 ? 144.014 172.577 148.871 1.00 25.54 494 VAL B O 1
ATOM 7001 N N . ALA B 1 495 ? 144.866 174.615 149.282 1.00 26.51 495 ALA B N 1
ATOM 7002 C CA . ALA B 1 495 ? 145.372 174.259 150.596 1.00 23.12 495 ALA B CA 1
ATOM 7003 C C . ALA B 1 495 ? 144.264 174.390 151.630 1.00 22.24 495 ALA B C 1
ATOM 7004 O O . ALA B 1 495 ? 143.561 175.402 151.674 1.00 28.92 495 ALA B O 1
ATOM 7006 N N . TYR B 1 496 ? 144.098 173.359 152.448 1.00 17.87 496 TYR B N 1
ATOM 7007 C CA . TYR B 1 496 ? 143.160 173.384 153.556 1.00 13.90 496 TYR B CA 1
ATOM 7008 C C . TYR B 1 496 ? 143.888 172.962 154.821 1.00 13.53 496 TYR B C 1
ATOM 7009 O O . TYR B 1 496 ? 144.667 172.007 154.806 1.00 20.90 496 TYR B O 1
ATOM 7018 N N . ASP B 1 497 ? 143.638 173.677 155.915 1.00 9.49 497 ASP B N 1
ATOM 7019 C CA . ASP B 1 497 ? 144.270 173.354 157.183 1.00 11.61 497 ASP B CA 1
ATOM 7020 C C . ASP B 1 497 ? 143.277 172.668 158.108 1.00 15.99 497 ASP B C 1
ATOM 7021 O O . ASP B 1 497 ? 142.287 173.294 158.510 1.00 16.50 497 ASP B O 1
ATOM 7026 N N . PRO B 1 498 ? 143.487 171.399 158.464 1.00 13.76 498 PRO B N 1
ATOM 7027 C CA . PRO B 1 498 ? 142.571 170.739 159.407 1.00 10.55 498 PRO B CA 1
ATOM 7028 C C . PRO B 1 498 ? 142.519 171.401 160.774 1.00 14.55 498 PRO B C 1
ATOM 7029 O O . PRO B 1 498 ? 141.471 171.359 161.428 1.00 19.62 498 PRO B O 1
ATOM 7033 N N . GLU B 1 499 ? 143.617 171.983 161.239 1.00 13.46 499 GLU B N 1
ATOM 7034 C CA . GLU B 1 499 ? 143.653 172.722 162.501 1.00 6.84 499 GLU B CA 1
ATOM 7035 C C . GLU B 1 499 ? 143.479 174.217 162.293 1.00 12.19 499 GLU B C 1
ATOM 7036 O O . GLU B 1 499 ? 144.237 175.012 162.828 1.00 15.81 499 GLU B O 1
ATOM 7042 N N . GLY B 1 500 ? 142.448 174.619 161.562 1.00 16.72 500 GLY B N 1
ATOM 7043 C CA . GLY B 1 500 ? 142.243 176.009 161.228 1.00 11.20 500 GLY B CA 1
ATOM 7044 C C . GLY B 1 500 ? 141.538 176.790 162.321 1.00 15.17 500 GLY B C 1
ATOM 7045 O O . GLY B 1 500 ? 141.347 176.332 163.447 1.00 19.89 500 GLY B O 1
ATOM 7046 N N . ILE B 1 501 ? 141.133 178.004 161.956 1.00 17.80 501 ILE B N 1
ATOM 7047 C CA . ILE B 1 501 ? 140.633 178.963 162.935 1.00 16.84 501 ILE B CA 1
ATOM 7048 C C . ILE B 1 501 ? 139.230 178.591 163.398 1.00 16.15 501 ILE B C 1
ATOM 7049 O O . ILE B 1 501 ? 138.929 178.620 164.595 1.00 18.10 501 ILE B O 1
ATOM 7054 N N . LEU B 1 502 ? 138.349 178.240 162.459 1.00 18.92 502 LEU B N 1
ATOM 7055 C CA . LEU B 1 502 ? 136.935 178.080 162.791 1.00 12.09 502 LEU B CA 1
ATOM 7056 C C . LEU B 1 502 ? 136.692 176.869 163.686 1.00 15.74 502 LEU B C 1
ATOM 7057 O O . LEU B 1 502 ? 135.843 176.919 164.581 1.00 24.04 502 LEU B O 1
ATOM 7062 N N . GLY B 1 503 ? 137.423 175.781 163.470 1.00 16.39 503 GLY B N 1
ATOM 7063 C CA . GLY B 1 503 ? 137.244 174.583 164.265 1.00 6.61 503 GLY B CA 1
ATOM 7064 C C . GLY B 1 503 ? 137.776 174.661 165.675 1.00 11.82 503 GLY B C 1
ATOM 7065 O O . GLY B 1 503 ? 137.585 173.718 166.447 1.00 15.81 503 GLY B O 1
ATOM 7066 N N . THR B 1 504 ? 138.444 175.758 166.033 1.00 16.00 504 THR B N 1
ATOM 7067 C CA . THR B 1 504 ? 138.879 175.955 167.410 1.00 10.92 504 THR B CA 1
ATOM 7068 C C . THR B 1 504 ? 137.693 176.082 168.354 1.00 10.44 504 THR B C 1
ATOM 7069 O O . THR B 1 504 ? 137.806 175.749 169.535 1.00 18.98 504 THR B O 1
ATOM 7073 N N . ILE B 1 505 ? 136.548 176.542 167.853 1.00 12.34 505 ILE B N 1
ATOM 7074 C CA . ILE B 1 505 ? 135.340 176.591 168.671 1.00 11.72 505 ILE B CA 1
ATOM 7075 C C . ILE B 1 505 ? 134.944 175.190 169.118 1.00 15.25 505 ILE B C 1
ATOM 7076 O O . ILE B 1 505 ? 134.657 174.948 170.297 1.00 22.00 505 ILE B O 1
ATOM 7081 N N . ASN B 1 506 ? 134.937 174.242 168.185 1.00 10.46 506 ASN B N 1
ATOM 7082 C CA . ASN B 1 506 ? 134.565 172.877 168.529 1.00 6.62 506 ASN B CA 1
ATOM 7083 C C . ASN B 1 506 ? 135.663 172.179 169.318 1.00 7.10 506 ASN B C 1
ATOM 7084 O O . ASN B 1 506 ? 135.377 171.284 170.119 1.00 11.69 506 ASN B O 1
ATOM 7089 N N . SER B 1 507 ? 136.917 172.584 169.121 1.00 13.77 507 SER B N 1
ATOM 7090 C CA . SER B 1 507 ? 137.998 172.112 169.980 1.00 6.03 507 SER B CA 1
ATOM 7091 C C . SER B 1 507 ? 137.784 172.556 171.424 1.00 8.40 507 SER B C 1
ATOM 7092 O O . SER B 1 507 ? 138.021 171.789 172.365 1.00 15.80 507 SER B O 1
ATOM 7095 N N . ILE B 1 508 ? 137.323 173.792 171.615 1.00 9.83 508 ILE B N 1
ATOM 7096 C CA . ILE B 1 508 ? 137.020 174.301 172.947 1.00 5.87 508 ILE B CA 1
ATOM 7097 C C . ILE B 1 508 ? 135.833 173.560 173.553 1.00 9.53 508 ILE B C 1
ATOM 7098 O O . ILE B 1 508 ? 135.812 173.274 174.754 1.00 17.06 508 ILE B O 1
ATOM 7103 N N . VAL B 1 509 ? 134.829 173.240 172.737 1.00 13.83 509 VAL B N 1
ATOM 7104 C CA . VAL B 1 509 ? 133.674 172.489 173.228 1.00 9.91 509 VAL B CA 1
ATOM 7105 C C . VAL B 1 509 ? 134.093 171.098 173.694 1.00 6.27 509 VAL B C 1
ATOM 7106 O O . VAL B 1 509 ? 133.630 170.606 174.730 1.00 14.42 509 VAL B O 1
ATOM 7110 N N . MET B 1 510 ? 134.982 170.448 172.941 1.00 6.68 510 MET B N 1
ATOM 7111 C CA . MET B 1 510 ? 135.500 169.143 173.342 1.00 7.85 510 MET B CA 1
ATOM 7112 C C . MET B 1 510 ? 136.258 169.224 174.664 1.00 8.67 510 MET B C 1
ATOM 7113 O O . MET B 1 510 ? 136.084 168.373 175.548 1.00 13.48 510 MET B O 1
ATOM 7118 N N . ALA B 1 511 ? 137.100 170.248 174.821 1.00 13.53 511 ALA B N 1
ATOM 7119 C CA . ALA B 1 511 ? 137.843 170.412 176.067 1.00 8.19 511 ALA B CA 1
ATOM 7120 C C . ALA B 1 511 ? 136.913 170.687 177.241 1.00 10.13 511 ALA B C 1
ATOM 7121 O O . ALA B 1 511 ? 137.168 170.240 178.362 1.00 15.74 511 ALA B O 1
ATOM 7123 N N . PHE B 1 512 ? 135.830 171.426 177.009 1.00 10.39 512 PHE B N 1
ATOM 7124 C CA . PHE B 1 512 ? 134.892 171.708 178.087 1.00 11.19 512 PHE B CA 1
ATOM 7125 C C . PHE B 1 512 ? 134.093 170.472 178.493 1.00 13.80 512 PHE B C 1
ATOM 7126 O O . PHE B 1 512 ? 133.716 170.334 179.662 1.00 19.48 512 PHE B O 1
ATOM 7134 N N . LEU B 1 513 ? 133.814 169.570 177.553 1.00 18.05 513 LEU B N 1
ATOM 7135 C CA . LEU B 1 513 ? 133.216 168.291 177.930 1.00 10.20 513 LEU B CA 1
ATOM 7136 C C . LEU B 1 513 ? 134.182 167.463 178.771 1.00 11.22 513 LEU B C 1
ATOM 7137 O O . LEU B 1 513 ? 133.767 166.770 179.709 1.00 18.59 513 LEU B O 1
ATOM 7142 N N . GLY B 1 514 ? 135.475 167.530 178.456 1.00 10.17 514 GLY B N 1
ATOM 7143 C CA . GLY B 1 514 ? 136.465 166.931 179.337 1.00 6.49 514 GLY B CA 1
ATOM 7144 C C . GLY B 1 514 ? 136.467 167.549 180.722 1.00 13.13 514 GLY B C 1
ATOM 7145 O O . GLY B 1 514 ? 136.645 166.854 181.725 1.00 16.82 514 GLY B O 1
ATOM 7146 N N . VAL B 1 515 ? 136.280 168.867 180.794 1.00 16.12 515 VAL B N 1
ATOM 7147 C CA . VAL B 1 515 ? 136.188 169.551 182.082 1.00 13.15 515 VAL B CA 1
ATOM 7148 C C . VAL B 1 515 ? 135.003 169.028 182.879 1.00 14.12 515 VAL B C 1
ATOM 7149 O O . VAL B 1 515 ? 135.080 168.869 184.100 1.00 21.87 515 VAL B O 1
ATOM 7153 N N . GLN B 1 516 ? 133.886 168.759 182.202 1.00 17.07 516 GLN B N 1
ATOM 7154 C CA . GLN B 1 516 ? 132.728 168.185 182.881 1.00 11.10 516 GLN B CA 1
ATOM 7155 C C . GLN B 1 516 ? 133.028 166.792 183.421 1.00 16.04 516 GLN B C 1
ATOM 7156 O O . GLN B 1 516 ? 132.556 166.422 184.500 1.00 22.45 516 GLN B O 1
ATOM 7162 N N . ALA B 1 517 ? 133.797 165.996 182.678 1.00 22.93 517 ALA B N 1
ATOM 7163 C CA . ALA B 1 517 ? 134.201 164.689 183.192 1.00 13.54 517 ALA B CA 1
ATOM 7164 C C . ALA B 1 517 ? 135.021 164.827 184.471 1.00 18.06 517 ALA B C 1
ATOM 7165 O O . ALA B 1 517 ? 134.813 164.083 185.437 1.00 22.80 517 ALA B O 1
ATOM 7167 N N . GLY B 1 518 ? 135.954 165.781 184.497 1.00 14.40 518 GLY B N 1
ATOM 7168 C CA . GLY B 1 518 ? 136.721 166.019 185.711 1.00 9.67 518 GLY B CA 1
ATOM 7169 C C . GLY B 1 518 ? 135.867 166.522 186.860 1.00 13.25 518 GLY B C 1
ATOM 7170 O O . GLY B 1 518 ? 136.109 166.187 188.022 1.00 18.86 518 GLY B O 1
ATOM 7171 N N . LYS B 1 519 ? 134.864 167.344 186.553 1.00 15.12 519 LYS B N 1
ATOM 7172 C CA . LYS B 1 519 ? 133.938 167.808 187.579 1.00 14.27 519 LYS B CA 1
ATOM 7173 C C . LYS B 1 519 ? 133.169 166.648 188.192 1.00 21.93 519 LYS B C 1
ATOM 7174 O O . LYS B 1 519 ? 132.971 166.601 189.408 1.00 27.70 519 LYS B O 1
ATOM 7180 N N . ILE B 1 520 ? 132.713 165.709 187.363 1.00 22.00 520 ILE B N 1
ATOM 7181 C CA . ILE B 1 520 ? 132.058 164.516 187.888 1.00 23.11 520 ILE B CA 1
ATOM 7182 C C . ILE B 1 520 ? 133.010 163.744 188.787 1.00 21.44 520 ILE B C 1
ATOM 7183 O O . ILE B 1 520 ? 132.628 163.273 189.864 1.00 26.23 520 ILE B O 1
ATOM 7188 N N . LEU B 1 521 ? 134.267 163.605 188.363 1.00 18.36 521 LEU B N 1
ATOM 7189 C CA . LEU B 1 521 ? 135.224 162.817 189.132 1.00 17.54 521 LEU B CA 1
ATOM 7190 C C . LEU B 1 521 ? 135.482 163.421 190.506 1.00 23.45 521 LEU B C 1
ATOM 7191 O O . LEU B 1 521 ? 135.661 162.691 191.485 1.00 28.67 521 LEU B O 1
ATOM 7196 N N . LEU B 1 522 ? 135.519 164.748 190.604 1.00 25.50 522 LEU B N 1
ATOM 7197 C CA . LEU B 1 522 ? 135.873 165.379 191.871 1.00 20.80 522 LEU B CA 1
ATOM 7198 C C . LEU B 1 522 ? 134.672 165.700 192.750 1.00 23.52 522 LEU B C 1
ATOM 7199 O O . LEU B 1 522 ? 134.812 165.747 193.975 1.00 29.91 522 LEU B O 1
ATOM 7204 N N . TYR B 1 523 ? 133.497 165.927 192.166 1.00 22.37 523 TYR B N 1
ATOM 7205 C CA . TYR B 1 523 ? 132.318 166.236 192.965 1.00 25.00 523 TYR B CA 1
ATOM 7206 C C . TYR B 1 523 ? 131.751 165.009 193.664 1.00 29.19 523 TYR B C 1
ATOM 7207 O O . TYR B 1 523 ? 131.187 165.130 194.755 1.00 31.17 523 TYR B O 1
ATOM 7216 N N . TYR B 1 524 ? 131.868 163.834 193.051 1.00 29.70 524 TYR B N 1
ATOM 7217 C CA . TYR B 1 524 ? 131.252 162.616 193.560 1.00 30.41 524 TYR B CA 1
ATOM 7218 C C . TYR B 1 524 ? 132.280 161.520 193.798 1.00 33.28 524 TYR B C 1
ATOM 7219 O O . TYR B 1 524 ? 131.982 160.343 193.613 1.00 36.72 524 TYR B O 1
ATOM 7228 N N . LYS B 1 525 ? 133.494 161.884 194.209 1.00 31.87 525 LYS B N 1
ATOM 7229 C CA . LYS B 1 525 ? 134.531 160.875 194.384 1.00 31.09 525 LYS B CA 1
ATOM 7230 C C . LYS B 1 525 ? 134.240 159.937 195.547 1.00 35.32 525 LYS B C 1
ATOM 7231 O O . LYS B 1 525 ? 134.750 158.812 195.562 1.00 36.25 525 LYS B O 1
ATOM 7237 N N . ALA B 1 526 ? 133.423 160.364 196.509 1.00 42.94 526 ALA B N 1
ATOM 7238 C CA . ALA B 1 526 ? 133.059 159.493 197.618 1.00 41.40 526 ALA B CA 1
ATOM 7239 C C . ALA B 1 526 ? 132.090 158.394 197.204 1.00 41.95 526 ALA B C 1
ATOM 7240 O O . ALA B 1 526 ? 131.910 157.433 197.956 1.00 44.58 526 ALA B O 1
ATOM 7242 N N . ARG B 1 527 ? 131.465 158.510 196.034 1.00 39.36 527 ARG B N 1
ATOM 7243 C CA . ARG B 1 527 ? 130.463 157.554 195.579 1.00 38.71 527 ARG B CA 1
ATOM 7244 C C . ARG B 1 527 ? 130.841 157.084 194.183 1.00 37.78 527 ARG B C 1
ATOM 7245 O O . ARG B 1 527 ? 130.796 157.868 193.233 1.00 41.15 527 ARG B O 1
ATOM 7253 N N . THR B 1 528 ? 131.203 155.809 194.053 1.00 35.33 528 THR B N 1
ATOM 7254 C CA . THR B 1 528 ? 131.487 155.258 192.732 1.00 35.05 528 THR B CA 1
ATOM 7255 C C . THR B 1 528 ? 130.220 155.158 191.892 1.00 35.03 528 THR B C 1
ATOM 7256 O O . THR B 1 528 ? 130.250 155.393 190.679 1.00 36.81 528 THR B O 1
ATOM 7260 N N . LYS B 1 529 ? 129.096 154.825 192.526 1.00 35.25 529 LYS B N 1
ATOM 7261 C CA . LYS B 1 529 ? 127.839 154.677 191.802 1.00 35.31 529 LYS B CA 1
ATOM 7262 C C . LYS B 1 529 ? 127.422 155.982 191.136 1.00 37.04 529 LYS B C 1
ATOM 7263 O O . LYS B 1 529 ? 126.936 155.977 189.999 1.00 36.78 529 LYS B O 1
ATOM 7269 N N . ASP B 1 530 ? 127.601 157.110 191.827 1.00 33.41 530 ASP B N 1
ATOM 7270 C CA . ASP B 1 530 ? 127.267 158.405 191.241 1.00 33.40 530 ASP B CA 1
ATOM 7271 C C . ASP B 1 530 ? 128.121 158.701 190.016 1.00 33.13 530 ASP B C 1
ATOM 7272 O O . ASP B 1 530 ? 127.612 159.173 188.993 1.00 35.54 530 ASP B O 1
ATOM 7277 N N . ILE B 1 531 ? 129.421 158.424 190.102 1.00 29.87 531 ILE B N 1
ATOM 7278 C CA . ILE B 1 531 ? 130.323 158.672 188.984 1.00 26.76 531 ILE B CA 1
ATOM 7279 C C . ILE B 1 531 ? 129.932 157.823 187.783 1.00 28.26 531 ILE B C 1
ATOM 7280 O O . ILE B 1 531 ? 129.889 158.309 186.647 1.00 32.49 531 ILE B O 1
ATOM 7285 N N . LEU B 1 532 ? 129.634 156.543 188.012 1.00 28.16 532 LEU B N 1
ATOM 7286 C CA . LEU B 1 532 ? 129.285 155.663 186.902 1.00 25.35 532 LEU B CA 1
ATOM 7287 C C . LEU B 1 532 ? 127.948 156.046 186.281 1.00 28.60 532 LEU B C 1
ATOM 7288 O O . LEU B 1 532 ? 127.789 155.987 185.057 1.00 32.23 532 LEU B O 1
ATOM 7293 N N . ILE B 1 533 ? 126.978 156.446 187.104 1.00 28.09 533 ILE B N 1
ATOM 7294 C CA . ILE B 1 533 ? 125.686 156.874 186.576 1.00 27.78 533 ILE B CA 1
ATOM 7295 C C . ILE B 1 533 ? 125.850 158.106 185.697 1.00 30.12 533 ILE B C 1
ATOM 7296 O O . ILE B 1 533 ? 125.256 158.201 184.617 1.00 33.26 533 ILE B O 1
ATOM 7301 N N . ARG B 1 534 ? 126.667 159.065 186.137 1.00 28.01 534 ARG B N 1
ATOM 7302 C CA . ARG B 1 534 ? 126.821 160.297 185.370 1.00 25.42 534 ARG B CA 1
ATOM 7303 C C . ARG B 1 534 ? 127.624 160.076 184.093 1.00 27.62 534 ARG B C 1
ATOM 7304 O O . ARG B 1 534 ? 127.320 160.680 183.057 1.00 30.33 534 ARG B O 1
ATOM 7312 N N . PHE B 1 535 ? 128.649 159.222 184.138 1.00 22.48 535 PHE B N 1
ATOM 7313 C CA . PHE B 1 535 ? 129.374 158.888 182.915 1.00 20.62 535 PHE B CA 1
ATOM 7314 C C . PHE B 1 535 ? 128.458 158.214 181.903 1.00 21.66 535 PHE B C 1
ATOM 7315 O O . PHE B 1 535 ? 128.501 158.529 180.708 1.00 26.15 535 PHE B O 1
ATOM 7323 N N . THR B 1 536 ? 127.613 157.288 182.365 1.00 24.08 536 THR B N 1
ATOM 7324 C CA . THR B 1 536 ? 126.663 156.634 181.472 1.00 24.05 536 THR B CA 1
ATOM 7325 C C . THR B 1 536 ? 125.683 157.634 180.873 1.00 24.43 536 THR B C 1
ATOM 7326 O O . THR B 1 536 ? 125.391 157.585 179.673 1.00 25.83 536 THR B O 1
ATOM 7330 N N . ALA B 1 537 ? 125.161 158.546 181.695 1.00 25.80 537 ALA B N 1
ATOM 7331 C CA . ALA B 1 537 ? 124.188 159.515 181.204 1.00 23.95 537 ALA B CA 1
ATOM 7332 C C . ALA B 1 537 ? 124.795 160.431 180.153 1.00 26.88 537 ALA B C 1
ATOM 7333 O O . ALA B 1 537 ? 124.176 160.687 179.115 1.00 30.35 537 ALA B O 1
ATOM 7335 N N . TRP B 1 538 ? 126.006 160.937 180.398 1.00 25.86 538 TRP B N 1
ATOM 7336 C CA . TRP B 1 538 ? 126.636 161.817 179.420 1.00 22.45 538 TRP B CA 1
ATOM 7337 C C . TRP B 1 538 ? 126.949 161.076 178.128 1.00 24.23 538 TRP B C 1
ATOM 7338 O O . TRP B 1 538 ? 126.750 161.617 177.034 1.00 27.12 538 TRP B O 1
ATOM 7349 N N . CYS B 1 539 ? 127.422 159.831 178.231 1.00 28.09 539 CYS B N 1
ATOM 7350 C CA . CYS B 1 539 ? 127.676 159.035 177.035 1.00 22.89 539 CYS B CA 1
ATOM 7351 C C . CYS B 1 539 ? 126.408 158.848 176.213 1.00 27.00 539 CYS B C 1
ATOM 7352 O O . CYS B 1 539 ? 126.431 158.978 174.984 1.00 28.28 539 CYS B O 1
ATOM 7355 N N . CYS B 1 540 ? 125.285 158.559 176.873 1.00 27.15 540 CYS B N 1
ATOM 7356 C CA . CYS B 1 540 ? 124.039 158.338 176.147 1.00 23.72 540 CYS B CA 1
ATOM 7357 C C . CYS B 1 540 ? 123.520 159.620 175.502 1.00 27.44 540 CYS B C 1
ATOM 7358 O O . CYS B 1 540 ? 123.066 159.597 174.354 1.00 30.57 540 CYS B O 1
ATOM 7361 N N . ILE B 1 541 ? 123.572 160.745 176.218 1.00 21.88 541 ILE B N 1
ATOM 7362 C CA . ILE B 1 541 ? 123.091 162.006 175.652 1.00 24.84 541 ILE B CA 1
ATOM 7363 C C . ILE B 1 541 ? 123.912 162.399 174.430 1.00 26.69 541 ILE B C 1
ATOM 7364 O O . ILE B 1 541 ? 123.365 162.773 173.385 1.00 31.10 541 ILE B O 1
ATOM 7369 N N . LEU B 1 542 ? 125.239 162.320 174.539 1.00 17.95 542 LEU B N 1
ATOM 7370 C CA . LEU B 1 542 ? 126.074 162.711 173.412 1.00 17.18 542 LEU B CA 1
ATOM 7371 C C . LEU B 1 542 ? 125.941 161.737 172.248 1.00 20.36 542 LEU B C 1
ATOM 7372 O O . LEU B 1 542 ? 126.000 162.151 171.085 1.00 21.04 542 LEU B O 1
ATOM 7377 N N . GLY B 1 543 ? 125.737 160.449 172.533 1.00 25.92 543 GLY B N 1
ATOM 7378 C CA . GLY B 1 543 ? 125.490 159.497 171.464 1.00 20.11 543 GLY B CA 1
ATOM 7379 C C . GLY B 1 543 ? 124.188 159.755 170.732 1.00 21.92 543 GLY B C 1
ATOM 7380 O O . GLY B 1 543 ? 124.114 159.599 169.513 1.00 30.48 543 GLY B O 1
ATOM 7381 N N . LEU B 1 544 ? 123.141 160.142 171.463 1.00 19.43 544 LEU B N 1
ATOM 7382 C CA . LEU B 1 544 ? 121.873 160.460 170.816 1.00 18.71 544 LEU B CA 1
ATOM 7383 C C . LEU B 1 544 ? 121.990 161.703 169.946 1.00 22.74 544 LEU B C 1
ATOM 7384 O O . LEU B 1 544 ? 121.404 161.764 168.858 1.00 26.64 544 LEU B O 1
ATOM 7389 N N . ILE B 1 545 ? 122.738 162.705 170.407 1.00 25.34 545 ILE B N 1
ATOM 7390 C CA . ILE B 1 545 ? 122.982 163.883 169.579 1.00 17.80 545 ILE B CA 1
ATOM 7391 C C . ILE B 1 545 ? 123.722 163.497 168.304 1.00 20.02 545 ILE B C 1
ATOM 7392 O O . ILE B 1 545 ? 123.401 163.983 167.214 1.00 23.67 545 ILE B O 1
ATOM 7397 N N . SER B 1 546 ? 124.722 162.620 168.418 1.00 19.65 546 SER B N 1
ATOM 7398 C CA . SER B 1 546 ? 125.456 162.175 167.235 1.00 19.03 546 SER B CA 1
ATOM 7399 C C . SER B 1 546 ? 124.554 161.428 166.263 1.00 21.74 546 SER B C 1
ATOM 7400 O O . SER B 1 546 ? 124.657 161.611 165.045 1.00 25.97 546 SER B O 1
ATOM 7403 N N . VAL B 1 547 ? 123.676 160.568 166.779 1.00 21.89 547 VAL B N 1
ATOM 7404 C CA . VAL B 1 547 ? 122.747 159.839 165.918 1.00 23.79 547 VAL B CA 1
ATOM 7405 C C . VAL B 1 547 ? 121.840 160.805 165.169 1.00 22.83 547 VAL B C 1
ATOM 7406 O O . VAL B 1 547 ? 121.608 160.653 163.965 1.00 24.91 547 VAL B O 1
ATOM 7410 N N . ALA B 1 548 ? 121.312 161.811 165.867 1.00 25.29 548 ALA B N 1
ATOM 7411 C CA . ALA B 1 548 ? 120.436 162.779 165.215 1.00 19.87 548 ALA B CA 1
ATOM 7412 C C . ALA B 1 548 ? 121.178 163.595 164.162 1.00 26.91 548 ALA B C 1
ATOM 7413 O O . ALA B 1 548 ? 120.635 163.867 163.086 1.00 29.32 548 ALA B O 1
ATOM 7415 N N . LEU B 1 549 ? 122.418 164.000 164.449 1.00 21.74 549 LEU B N 1
ATOM 7416 C CA . LEU B 1 549 ? 123.137 164.871 163.524 1.00 18.21 549 LEU B CA 1
ATOM 7417 C C . LEU B 1 549 ? 123.621 164.121 162.291 1.00 21.70 549 LEU B C 1
ATOM 7418 O O . LEU B 1 549 ? 123.609 164.668 161.186 1.00 22.45 549 LEU B O 1
ATOM 7423 N N . THR B 1 550 ? 124.067 162.881 162.453 1.00 23.99 550 THR B N 1
ATOM 7424 C CA . THR B 1 550 ? 124.642 162.156 161.330 1.00 20.66 550 THR B CA 1
ATOM 7425 C C . THR B 1 550 ? 123.640 161.278 160.596 1.00 27.36 550 THR B C 1
ATOM 7426 O O . THR B 1 550 ? 123.915 160.877 159.462 1.00 32.52 550 THR B O 1
ATOM 7430 N N . LYS B 1 551 ? 122.495 160.974 161.209 1.00 29.21 551 LYS B N 1
ATOM 7431 C CA . LYS B 1 551 ? 121.529 160.014 160.673 1.00 28.24 551 LYS B CA 1
ATOM 7432 C C . LYS B 1 551 ? 122.163 158.648 160.437 1.00 31.51 551 LYS B C 1
ATOM 7433 O O . LYS B 1 551 ? 121.690 157.870 159.607 1.00 32.74 551 LYS B O 1
ATOM 7439 N N . VAL B 1 552 ? 123.231 158.355 161.180 1.00 33.32 552 VAL B N 1
ATOM 7440 C CA . VAL B 1 552 ? 123.953 157.088 161.133 1.00 29.25 552 VAL B CA 1
ATOM 7441 C C . VAL B 1 552 ? 124.353 156.804 159.689 1.00 32.01 552 VAL B C 1
ATOM 7442 O O . VAL B 1 552 ? 123.913 155.822 159.082 1.00 37.90 552 VAL B O 1
ATOM 7446 N N . SER B 1 553 ? 125.170 157.686 159.121 1.00 27.77 553 SER B N 1
ATOM 7447 C CA . SER B 1 553 ? 125.662 157.532 157.760 1.00 27.72 553 SER B CA 1
ATOM 7448 C C . SER B 1 553 ? 126.901 158.400 157.608 1.00 31.43 553 SER B C 1
ATOM 7449 O O . SER B 1 553 ? 127.183 159.262 158.442 1.00 35.61 553 SER B O 1
ATOM 7452 N N . GLU B 1 554 ? 127.645 158.160 156.532 1.00 27.47 554 GLU B N 1
ATOM 7453 C CA . GLU B 1 554 ? 128.897 158.879 156.346 1.00 23.37 554 GLU B CA 1
ATOM 7454 C C . GLU B 1 554 ? 128.695 160.258 155.731 1.00 25.30 554 GLU B C 1
ATOM 7455 O O . GLU B 1 554 ? 129.418 161.194 156.087 1.00 25.67 554 GLU B O 1
ATOM 7461 N N . ASN B 1 555 ? 127.722 160.416 154.828 1.00 28.07 555 ASN B N 1
ATOM 7462 C CA . ASN B 1 555 ? 127.598 161.636 154.046 1.00 22.15 555 ASN B CA 1
ATOM 7463 C C . ASN B 1 555 ? 126.204 162.246 154.019 1.00 25.02 555 ASN B C 1
ATOM 7464 O O . ASN B 1 555 ? 126.027 163.293 153.391 1.00 28.97 555 ASN B O 1
ATOM 7469 N N . GLU B 1 556 ? 125.214 161.641 154.670 1.00 32.18 556 GLU B N 1
ATOM 7470 C CA . GLU B 1 556 ? 123.824 162.034 154.477 1.00 29.78 556 GLU B CA 1
ATOM 7471 C C . GLU B 1 556 ? 123.208 162.766 155.661 1.00 33.22 556 GLU B C 1
ATOM 7472 O O . GLU B 1 556 ? 122.029 163.122 155.597 1.00 32.71 556 GLU B O 1
ATOM 7478 N N . GLY B 1 557 ? 123.956 163.005 156.731 1.00 30.01 557 GLY B N 1
ATOM 7479 C CA . GLY B 1 557 ? 123.399 163.693 157.873 1.00 25.53 557 GLY B CA 1
ATOM 7480 C C . GLY B 1 557 ? 123.368 165.193 157.695 1.00 25.56 557 GLY B C 1
ATOM 7481 O O . GLY B 1 557 ? 123.914 165.747 156.745 1.00 28.89 557 GLY B O 1
ATOM 7482 N N . PHE B 1 558 ? 122.699 165.862 158.637 1.00 24.62 558 PHE B N 1
ATOM 7483 C CA . PHE B 1 558 ? 122.698 167.320 158.639 1.00 23.96 558 PHE B CA 1
ATOM 7484 C C . PHE B 1 558 ? 124.102 167.861 158.872 1.00 22.05 558 PHE B C 1
ATOM 7485 O O . PHE B 1 558 ? 124.530 168.812 158.210 1.00 23.95 558 PHE B O 1
ATOM 7493 N N . ILE B 1 559 ? 124.833 167.268 159.810 1.00 22.00 559 ILE B N 1
ATOM 7494 C CA . ILE B 1 559 ? 126.250 167.547 160.015 1.00 20.84 559 ILE B CA 1
ATOM 7495 C C . ILE B 1 559 ? 126.989 166.215 160.043 1.00 18.74 559 ILE B C 1
ATOM 7496 O O . ILE B 1 559 ? 127.080 165.588 161.105 1.00 17.39 559 ILE B O 1
ATOM 7501 N N . PRO B 1 560 ? 127.506 165.730 158.919 1.00 17.65 560 PRO B N 1
ATOM 7502 C CA . PRO B 1 560 ? 128.278 164.483 158.942 1.00 19.72 560 PRO B CA 1
ATOM 7503 C C . PRO B 1 560 ? 129.590 164.633 159.700 1.00 14.02 560 PRO B C 1
ATOM 7504 O O . PRO B 1 560 ? 130.137 165.725 159.847 1.00 21.67 560 PRO B O 1
ATOM 7508 N N . VAL B 1 561 ? 130.084 163.501 160.204 1.00 10.34 561 VAL B N 1
ATOM 7509 C CA . VAL B 1 561 ? 131.328 163.487 160.966 1.00 11.31 561 VAL B CA 1
ATOM 7510 C C . VAL B 1 561 ? 132.485 163.837 160.044 1.00 10.67 561 VAL B C 1
ATOM 7511 O O . VAL B 1 561 ? 132.641 163.251 158.967 1.00 17.05 561 VAL B O 1
ATOM 7515 N N . ASN B 1 562 ? 133.307 164.791 160.466 1.00 11.34 562 ASN B N 1
ATOM 7516 C CA . ASN B 1 562 ? 134.375 165.306 159.617 1.00 5.00 562 ASN B CA 1
ATOM 7517 C C . ASN B 1 562 ? 135.462 165.865 160.516 1.00 6.67 562 ASN B C 1
ATOM 7518 O O . ASN B 1 562 ? 135.223 166.824 161.250 1.00 13.48 562 ASN B O 1
ATOM 7523 N N . LYS B 1 563 ? 136.641 165.251 160.477 1.00 7.33 563 LYS B N 1
ATOM 7524 C CA . LYS B 1 563 ? 137.764 165.718 161.274 1.00 0.00 563 LYS B CA 1
ATOM 7525 C C . LYS B 1 563 ? 138.397 166.975 160.697 1.00 9.50 563 LYS B C 1
ATOM 7526 O O . LYS B 1 563 ? 138.924 167.796 161.453 1.00 18.23 563 LYS B O 1
ATOM 7532 N N . ASN B 1 564 ? 138.365 167.142 159.373 1.00 15.25 564 ASN B N 1
ATOM 7533 C CA . ASN B 1 564 ? 138.938 168.339 158.768 1.00 6.97 564 ASN B CA 1
ATOM 7534 C C . ASN B 1 564 ? 138.182 169.586 159.196 1.00 11.01 564 ASN B C 1
ATOM 7535 O O . ASN B 1 564 ? 138.785 170.638 159.428 1.00 15.28 564 ASN B O 1
ATOM 7540 N N . LEU B 1 565 ? 136.862 169.492 159.299 1.00 10.53 565 LEU B N 1
ATOM 7541 C CA . LEU B 1 565 ? 136.042 170.611 159.727 1.00 4.66 565 LEU B CA 1
ATOM 7542 C C . LEU B 1 565 ? 135.878 170.699 161.235 1.00 11.74 565 LEU B C 1
ATOM 7543 O O . LEU B 1 565 ? 135.386 171.722 161.718 1.00 16.55 565 LEU B O 1
ATOM 7548 N N . TRP B 1 566 ? 136.300 169.679 161.983 1.00 14.24 566 TRP B N 1
ATOM 7549 C CA . TRP B 1 566 ? 136.053 169.593 163.421 1.00 5.51 566 TRP B CA 1
ATOM 7550 C C . TRP B 1 566 ? 134.580 169.856 163.715 1.00 11.99 566 TRP B C 1
ATOM 7551 O O . TRP B 1 566 ? 134.205 170.781 164.431 1.00 12.91 566 TRP B O 1
ATOM 7562 N N . SER B 1 567 ? 133.750 169.006 163.122 1.00 13.61 567 SER B N 1
ATOM 7563 C CA . SER B 1 567 ? 132.308 169.163 163.135 1.00 3.65 567 SER B CA 1
ATOM 7564 C C . SER B 1 567 ? 131.751 169.006 164.543 1.00 10.17 567 SER B C 1
ATOM 7565 O O . SER B 1 567 ? 132.415 168.514 165.456 1.00 20.65 567 SER B O 1
ATOM 7568 N N . LEU B 1 568 ? 130.504 169.441 164.712 1.00 7.86 568 LEU B N 1
ATOM 7569 C CA . LEU B 1 568 ? 129.824 169.232 165.982 1.00 10.94 568 LEU B CA 1
ATOM 7570 C C . LEU B 1 568 ? 129.553 167.753 166.224 1.00 12.43 568 LEU B C 1
ATOM 7571 O O . LEU B 1 568 ? 129.698 167.266 167.349 1.00 15.62 568 LEU B O 1
ATOM 7576 N N . SER B 1 569 ? 129.167 167.019 165.178 1.00 15.55 569 SER B N 1
ATOM 7577 C CA . SER B 1 569 ? 128.923 165.588 165.320 1.00 9.65 569 SER B CA 1
ATOM 7578 C C . SER B 1 569 ? 130.213 164.814 165.543 1.00 15.28 569 SER B C 1
ATOM 7579 O O . SER B 1 569 ? 130.207 163.796 166.241 1.00 16.75 569 SER B O 1
ATOM 7582 N N . TYR B 1 570 ? 131.319 165.278 164.963 1.00 14.46 570 TYR B N 1
ATOM 7583 C CA . TYR B 1 570 ? 132.630 164.723 165.279 1.00 7.51 570 TYR B CA 1
ATOM 7584 C C . TYR B 1 570 ? 132.909 164.811 166.773 1.00 11.67 570 TYR B C 1
ATOM 7585 O O . TYR B 1 570 ? 133.318 163.830 167.407 1.00 14.14 570 TYR B O 1
ATOM 7594 N N . VAL B 1 571 ? 132.647 165.980 167.358 1.00 14.86 571 VAL B N 1
ATOM 7595 C CA . VAL B 1 571 ? 132.932 166.217 168.768 1.00 12.94 571 VAL B CA 1
ATOM 7596 C C . VAL B 1 571 ? 132.000 165.406 169.658 1.00 12.64 571 VAL B C 1
ATOM 7597 O O . VAL B 1 571 ? 132.441 164.800 170.637 1.00 17.88 571 VAL B O 1
ATOM 7601 N N . THR B 1 572 ? 130.705 165.369 169.338 1.00 12.19 572 THR B N 1
ATOM 7602 C CA . THR B 1 572 ? 129.771 164.612 170.169 1.00 15.24 572 THR B CA 1
ATOM 7603 C C . THR B 1 572 ? 130.038 163.113 170.091 1.00 12.55 572 THR B C 1
ATOM 7604 O O . THR B 1 572 ? 129.943 162.409 171.103 1.00 20.47 572 THR B O 1
ATOM 7608 N N . THR B 1 573 ? 130.385 162.608 168.906 1.00 11.90 573 THR B N 1
ATOM 7609 C CA . THR B 1 573 ? 130.699 161.191 168.758 1.00 11.63 573 THR B CA 1
ATOM 7610 C C . THR B 1 573 ? 131.922 160.809 169.580 1.00 10.40 573 THR B C 1
ATOM 7611 O O . THR B 1 573 ? 131.897 159.837 170.344 1.00 17.27 573 THR B O 1
ATOM 7615 N N . LEU B 1 574 ? 133.002 161.577 169.449 1.00 11.19 574 LEU B N 1
ATOM 7616 C CA . LEU B 1 574 ? 134.223 161.222 170.157 1.00 7.64 574 LEU B CA 1
ATOM 7617 C C . LEU B 1 574 ? 134.106 161.496 171.649 1.00 14.67 574 LEU B C 1
ATOM 7618 O O . LEU B 1 574 ? 134.775 160.838 172.448 1.00 25.45 574 LEU B O 1
ATOM 7623 N N . SER B 1 575 ? 133.243 162.434 172.047 1.00 17.07 575 SER B N 1
ATOM 7624 C CA . SER B 1 575 ? 133.007 162.676 173.466 1.00 8.09 575 SER B CA 1
ATOM 7625 C C . SER B 1 575 ? 132.229 161.538 174.106 1.00 13.48 575 SER B C 1
ATOM 7626 O O . SER B 1 575 ? 132.498 161.168 175.252 1.00 21.66 575 SER B O 1
ATOM 7629 N N . SER B 1 576 ? 131.243 160.987 173.399 1.00 15.93 576 SER B N 1
ATOM 7630 C CA . SER B 1 576 ? 130.542 159.826 173.932 1.00 14.95 576 SER B CA 1
ATOM 7631 C C . SER B 1 576 ? 131.469 158.621 174.005 1.00 19.11 576 SER B C 1
ATOM 7632 O O . SER B 1 576 ? 131.401 157.834 174.957 1.00 23.64 576 SER B O 1
ATOM 7635 N N . PHE B 1 577 ? 132.366 158.476 173.026 1.00 18.88 577 PHE B N 1
ATOM 7636 C CA . PHE B 1 577 ? 133.387 157.438 173.123 1.00 13.45 577 PHE B CA 1
ATOM 7637 C C . PHE B 1 577 ? 134.264 157.639 174.353 1.00 15.84 577 PHE B C 1
ATOM 7638 O O . PHE B 1 577 ? 134.583 156.678 175.057 1.00 21.45 577 PHE B O 1
ATOM 7646 N N . ALA B 1 578 ? 134.674 158.880 174.620 1.00 18.90 578 ALA B N 1
ATOM 7647 C CA . ALA B 1 578 ? 135.546 159.160 175.758 1.00 13.96 578 ALA B CA 1
ATOM 7648 C C . ALA B 1 578 ? 134.844 158.902 177.087 1.00 16.74 578 ALA B C 1
ATOM 7649 O O . ALA B 1 578 ? 135.452 158.370 178.023 1.00 22.68 578 ALA B O 1
ATOM 7651 N N . PHE B 1 579 ? 133.570 159.280 177.195 1.00 19.63 579 PHE B N 1
ATOM 7652 C CA . PHE B 1 579 ? 132.818 159.011 178.417 1.00 15.86 579 PHE B CA 1
ATOM 7653 C C . PHE B 1 579 ? 132.643 157.515 178.643 1.00 17.64 579 PHE B C 1
ATOM 7654 O O . PHE B 1 579 ? 132.685 157.047 179.783 1.00 24.47 579 PHE B O 1
ATOM 7662 N N . PHE B 1 580 ? 132.447 156.744 177.571 1.00 16.41 580 PHE B N 1
ATOM 7663 C CA . PHE B 1 580 ? 132.364 155.294 177.719 1.00 16.30 580 PHE B CA 1
ATOM 7664 C C . PHE B 1 580 ? 133.710 154.690 178.112 1.00 16.79 580 PHE B C 1
ATOM 7665 O O . PHE B 1 580 ? 133.769 153.769 178.937 1.00 20.16 580 PHE B O 1
ATOM 7673 N N . ILE B 1 581 ? 134.801 155.194 177.534 1.00 18.22 581 ILE B N 1
ATOM 7674 C CA . ILE B 1 581 ? 136.130 154.709 177.892 1.00 16.76 581 ILE B CA 1
ATOM 7675 C C . ILE B 1 581 ? 136.402 154.952 179.368 1.00 18.39 581 ILE B C 1
ATOM 7676 O O . ILE B 1 581 ? 136.945 154.090 180.063 1.00 23.10 581 ILE B O 1
ATOM 7681 N N . LEU B 1 582 ? 136.040 156.134 179.867 1.00 19.53 582 LEU B N 1
ATOM 7682 C CA . LEU B 1 582 ? 136.209 156.428 181.285 1.00 13.96 582 LEU B CA 1
ATOM 7683 C C . LEU B 1 582 ? 135.282 155.579 182.141 1.00 12.05 582 LEU B C 1
ATOM 7684 O O . LEU B 1 582 ? 135.666 155.142 183.228 1.00 18.67 582 LEU B O 1
ATOM 7689 N N . LEU B 1 583 ? 134.060 155.340 181.667 1.00 20.06 583 LEU B N 1
ATOM 7690 C CA . LEU B 1 583 ? 133.130 154.467 182.375 1.00 17.75 583 LEU B CA 1
ATOM 7691 C C . LEU B 1 583 ? 133.723 153.084 182.591 1.00 21.78 583 LEU B C 1
ATOM 7692 O O . LEU B 1 583 ? 133.461 152.440 183.612 1.00 27.98 583 LEU B O 1
ATOM 7697 N N . VAL B 1 584 ? 134.513 152.605 181.634 1.00 26.12 584 VAL B N 1
ATOM 7698 C CA . VAL B 1 584 ? 135.128 151.291 181.774 1.00 22.14 584 VAL B CA 1
ATOM 7699 C C . VAL B 1 584 ? 136.422 151.373 182.576 1.00 21.36 584 VAL B C 1
ATOM 7700 O O . VAL B 1 584 ? 136.693 150.518 183.423 1.00 26.61 584 VAL B O 1
ATOM 7704 N N . LEU B 1 585 ? 137.231 152.403 182.338 1.00 23.64 585 LEU B N 1
ATOM 7705 C CA . LEU B 1 585 ? 138.564 152.474 182.924 1.00 21.83 585 LEU B CA 1
ATOM 7706 C C . LEU B 1 585 ? 138.552 152.865 184.393 1.00 19.37 585 LEU B C 1
ATOM 7707 O O . LEU B 1 585 ? 139.419 152.416 185.146 1.00 26.46 585 LEU B O 1
ATOM 7712 N N . TYR B 1 586 ? 137.614 153.709 184.822 1.00 23.78 586 TYR B N 1
ATOM 7713 C CA . TYR B 1 586 ? 137.642 154.186 186.203 1.00 24.07 586 TYR B CA 1
ATOM 7714 C C . TYR B 1 586 ? 137.452 153.072 187.224 1.00 24.77 586 TYR B C 1
ATOM 7715 O O . TYR B 1 586 ? 138.303 152.943 188.120 1.00 26.17 586 TYR B O 1
ATOM 7724 N N . PRO B 1 587 ? 136.406 152.238 187.163 1.00 25.70 587 PRO B N 1
ATOM 7725 C CA . PRO B 1 587 ? 136.274 151.194 188.188 1.00 27.23 587 PRO B CA 1
ATOM 7726 C C . PRO B 1 587 ? 137.316 150.101 188.076 1.00 29.51 587 PRO B C 1
ATOM 7727 O O . PRO B 1 587 ? 137.723 149.542 189.099 1.00 32.49 587 PRO B O 1
ATOM 7731 N N . VAL B 1 588 ? 137.759 149.776 186.863 1.00 28.66 588 VAL B N 1
ATOM 7732 C CA . VAL B 1 588 ? 138.714 148.690 186.683 1.00 24.59 588 VAL B CA 1
ATOM 7733 C C . VAL B 1 588 ? 140.080 149.080 187.229 1.00 26.26 588 VAL B C 1
ATOM 7734 O O . VAL B 1 588 ? 140.746 148.283 187.898 1.00 30.49 588 VAL B O 1
ATOM 7738 N N . VAL B 1 589 ? 140.512 150.309 186.972 1.00 25.15 589 VAL B N 1
ATOM 7739 C CA . VAL B 1 589 ? 141.876 150.727 187.254 1.00 23.68 589 VAL B CA 1
ATOM 7740 C C . VAL B 1 589 ? 141.977 151.492 188.569 1.00 27.98 589 VAL B C 1
ATOM 7741 O O . VAL B 1 589 ? 142.885 151.242 189.360 1.00 31.66 589 VAL B O 1
ATOM 7745 N N . ASP B 1 590 ? 141.059 152.421 188.828 1.00 30.53 590 ASP B N 1
ATOM 7746 C CA . ASP B 1 590 ? 141.172 153.294 189.991 1.00 27.93 590 ASP B CA 1
ATOM 7747 C C . ASP B 1 590 ? 140.474 152.758 191.234 1.00 32.15 590 ASP B C 1
ATOM 7748 O O . ASP B 1 590 ? 140.979 152.940 192.345 1.00 34.47 590 ASP B O 1
ATOM 7753 N N . VAL B 1 591 ? 139.323 152.111 191.085 1.00 27.99 591 VAL B N 1
ATOM 7754 C CA . VAL B 1 591 ? 138.532 151.719 192.245 1.00 31.22 591 VAL B CA 1
ATOM 7755 C C . VAL B 1 591 ? 138.870 150.295 192.666 1.00 31.86 591 VAL B C 1
ATOM 7756 O O . VAL B 1 591 ? 139.345 150.065 193.783 1.00 35.78 591 VAL B O 1
ATOM 7760 N N . LYS B 1 592 ? 138.628 149.328 191.781 1.00 28.81 592 LYS B N 1
ATOM 7761 C CA . LYS B 1 592 ? 138.884 147.935 192.121 1.00 28.59 592 LYS B CA 1
ATOM 7762 C C . LYS B 1 592 ? 140.363 147.586 192.055 1.00 33.71 592 LYS B C 1
ATOM 7763 O O . LYS B 1 592 ? 140.834 146.758 192.841 1.00 35.66 592 LYS B O 1
ATOM 7769 N N . GLY B 1 593 ? 141.105 148.191 191.134 1.00 31.25 593 GLY B N 1
ATOM 7770 C CA . GLY B 1 593 ? 142.510 147.878 190.997 1.00 23.66 593 GLY B CA 1
ATOM 7771 C C . GLY B 1 593 ? 142.807 146.547 190.351 1.00 26.53 593 GLY B C 1
ATOM 7772 O O . GLY B 1 593 ? 143.891 146.002 190.560 1.00 31.14 593 GLY B O 1
ATOM 7773 N N . LEU B 1 594 ? 141.871 145.999 189.573 1.00 28.42 594 LEU B N 1
ATOM 7774 C CA . LEU B 1 594 ? 142.127 144.739 188.883 1.00 27.15 594 LEU B CA 1
ATOM 7775 C C . LEU B 1 594 ? 143.257 144.875 187.876 1.00 30.49 594 LEU B C 1
ATOM 7776 O O . LEU B 1 594 ? 143.964 143.902 187.596 1.00 35.73 594 LEU B O 1
ATOM 7781 N N . TRP B 1 595 ? 143.435 146.064 187.324 1.00 27.90 595 TRP B N 1
ATOM 7782 C CA . TRP B 1 595 ? 144.451 146.352 186.330 1.00 19.50 595 TRP B CA 1
ATOM 7783 C C . TRP B 1 595 ? 145.140 147.643 186.731 1.00 20.83 595 TRP B C 1
ATOM 7784 O O . TRP B 1 595 ? 144.501 148.549 187.268 1.00 28.54 595 TRP B O 1
ATOM 7795 N N . THR B 1 596 ? 146.443 147.722 186.500 1.00 22.99 596 THR B N 1
ATOM 7796 C CA . THR B 1 596 ? 147.209 148.904 186.863 1.00 18.92 596 THR B CA 1
ATOM 7797 C C . THR B 1 596 ? 147.405 149.869 185.705 1.00 20.73 596 THR B C 1
ATOM 7798 O O . THR B 1 596 ? 148.040 150.909 185.889 1.00 28.14 596 THR B O 1
ATOM 7802 N N . GLY B 1 597 ? 146.873 149.560 184.529 1.00 18.10 597 GLY B N 1
ATOM 7803 C CA . GLY B 1 597 ? 147.078 150.372 183.354 1.00 11.80 597 GLY B CA 1
ATOM 7804 C C . GLY B 1 597 ? 148.323 150.062 182.554 1.00 15.70 597 GLY B C 1
ATOM 7805 O O . GLY B 1 597 ? 148.599 150.771 181.583 1.00 21.69 597 GLY B O 1
ATOM 7806 N N . THR B 1 598 ? 149.083 149.038 182.927 1.00 22.51 598 THR B N 1
ATOM 7807 C CA . THR B 1 598 ? 150.298 148.706 182.196 1.00 23.73 598 THR B CA 1
ATOM 7808 C C . THR B 1 598 ? 149.959 148.203 180.795 1.00 25.02 598 THR B C 1
ATOM 7809 O O . THR B 1 598 ? 148.976 147.481 180.613 1.00 28.58 598 THR B O 1
ATOM 7813 N N . PRO B 1 599 ? 150.758 148.558 179.785 1.00 23.17 599 PRO B N 1
ATOM 7814 C CA . PRO B 1 599 ? 151.902 149.469 179.819 1.00 20.38 599 PRO B CA 1
ATOM 7815 C C . PRO B 1 599 ? 151.519 150.869 179.372 1.00 24.36 599 PRO B C 1
ATOM 7816 O O . PRO B 1 599 ? 152.348 151.617 178.875 1.00 31.45 599 PRO B O 1
ATOM 7820 N N . PHE B 1 600 ? 150.254 151.248 179.545 1.00 25.07 600 PHE B N 1
ATOM 7821 C CA . PHE B 1 600 ? 149.738 152.448 178.903 1.00 16.83 600 PHE B CA 1
ATOM 7822 C C . PHE B 1 600 ? 150.022 153.713 179.697 1.00 18.64 600 PHE B C 1
ATOM 7823 O O . PHE B 1 600 ? 150.143 154.784 179.105 1.00 22.53 600 PHE B O 1
ATOM 7831 N N . PHE B 1 601 ? 150.137 153.628 181.019 1.00 15.04 601 PHE B N 1
ATOM 7832 C CA . PHE B 1 601 ? 150.318 154.849 181.790 1.00 14.81 601 PHE B CA 1
ATOM 7833 C C . PHE B 1 601 ? 151.749 155.368 181.756 1.00 17.37 601 PHE B C 1
ATOM 7834 O O . PHE B 1 601 ? 151.976 156.530 182.107 1.00 26.50 601 PHE B O 1
ATOM 7842 N N . TYR B 1 602 ? 152.712 154.553 181.331 1.00 16.95 602 TYR B N 1
ATOM 7843 C CA . TYR B 1 602 ? 154.085 155.041 181.216 1.00 9.44 602 TYR B CA 1
ATOM 7844 C C . TYR B 1 602 ? 154.217 156.168 180.201 1.00 15.85 602 TYR B C 1
ATOM 7845 O O . TYR B 1 602 ? 154.788 157.215 180.553 1.00 21.23 602 TYR B O 1
ATOM 7854 N N . PRO B 1 603 ? 153.739 156.045 178.955 1.00 19.91 603 PRO B N 1
ATOM 7855 C CA . PRO B 1 603 ? 153.734 157.226 178.079 1.00 15.03 603 PRO B CA 1
ATOM 7856 C C . PRO B 1 603 ? 152.705 158.263 178.483 1.00 14.66 603 PRO B C 1
ATOM 7857 O O . PRO B 1 603 ? 152.890 159.450 178.189 1.00 20.58 603 PRO B O 1
ATOM 7861 N N . GLY B 1 604 ? 151.622 157.848 179.140 1.00 15.05 604 GLY B N 1
ATOM 7862 C CA . GLY B 1 604 ? 150.618 158.783 179.602 1.00 7.72 604 GLY B CA 1
ATOM 7863 C C . GLY B 1 604 ? 151.125 159.754 180.639 1.00 10.63 604 GLY B C 1
ATOM 7864 O O . GLY B 1 604 ? 150.529 160.815 180.821 1.00 23.01 604 GLY B O 1
ATOM 7865 N N . MET B 1 605 ? 152.210 159.416 181.327 1.00 16.64 605 MET B N 1
ATOM 7866 C CA . MET B 1 605 ? 152.843 160.334 182.263 1.00 14.84 605 MET B CA 1
ATOM 7867 C C . MET B 1 605 ? 153.962 161.158 181.635 1.00 12.18 605 MET B C 1
ATOM 7868 O O . MET B 1 605 ? 154.514 162.031 182.308 1.00 22.19 605 MET B O 1
ATOM 7873 N N . ASN B 1 606 ? 154.303 160.914 180.373 1.00 9.32 606 ASN B N 1
ATOM 7874 C CA . ASN B 1 606 ? 155.315 161.684 179.657 1.00 10.58 606 ASN B CA 1
ATOM 7875 C C . ASN B 1 606 ? 154.836 162.013 178.253 1.00 14.20 606 ASN B C 1
ATOM 7876 O O . ASN B 1 606 ? 155.580 161.883 177.279 1.00 23.12 606 ASN B O 1
ATOM 7881 N N . SER B 1 607 ? 153.571 162.415 178.136 1.00 7.11 607 SER B N 1
ATOM 7882 C CA . SER B 1 607 ? 152.942 162.625 176.834 1.00 7.36 607 SER B CA 1
ATOM 7883 C C . SER B 1 607 ? 153.656 163.677 175.986 1.00 9.69 607 SER B C 1
ATOM 7884 O O . SER B 1 607 ? 153.861 163.470 174.787 1.00 19.88 607 SER B O 1
ATOM 7887 N N . ILE B 1 608 ? 154.012 164.826 176.565 1.00 14.52 608 ILE B N 1
ATOM 7888 C CA . ILE B 1 608 ? 154.609 165.882 175.745 1.00 6.87 608 ILE B CA 1
ATOM 7889 C C . ILE B 1 608 ? 155.995 165.468 175.267 1.00 6.38 608 ILE B C 1
ATOM 7890 O O . ILE B 1 608 ? 156.390 165.758 174.132 1.00 10.01 608 ILE B O 1
ATOM 7895 N N . LEU B 1 609 ? 156.744 164.765 176.113 1.00 17.06 609 LEU B N 1
ATOM 7896 C CA . LEU B 1 609 ? 158.056 164.277 175.716 1.00 13.15 609 LEU B CA 1
ATOM 7897 C C . LEU B 1 609 ? 157.937 163.221 174.626 1.00 13.33 609 LEU B C 1
ATOM 7898 O O . LEU B 1 609 ? 158.710 163.227 173.664 1.00 14.51 609 LEU B O 1
ATOM 7903 N N . VAL B 1 610 ? 156.957 162.324 174.745 1.00 14.91 610 VAL B N 1
ATOM 7904 C CA . VAL B 1 610 ? 156.748 161.294 173.732 1.00 9.30 610 VAL B CA 1
ATOM 7905 C C . VAL B 1 610 ? 156.329 161.917 172.406 1.00 11.38 610 VAL B C 1
ATOM 7906 O O . VAL B 1 610 ? 156.809 161.516 171.341 1.00 16.46 610 VAL B O 1
ATOM 7910 N N . TYR B 1 611 ? 155.434 162.905 172.447 1.00 8.56 611 TYR B N 1
ATOM 7911 C CA . TYR B 1 611 ? 154.952 163.541 171.226 1.00 3.83 611 TYR B CA 1
ATOM 7912 C C . TYR B 1 611 ? 156.070 164.288 170.505 1.00 10.32 611 TYR B C 1
ATOM 7913 O O . TYR B 1 611 ? 156.321 164.064 169.314 1.00 11.79 611 TYR B O 1
ATOM 7922 N N . VAL B 1 612 ? 156.761 165.179 171.219 1.00 9.02 612 VAL B N 1
ATOM 7923 C CA . VAL B 1 612 ? 157.822 165.955 170.590 1.00 11.63 612 VAL B CA 1
ATOM 7924 C C . VAL B 1 612 ? 158.959 165.044 170.158 1.00 15.30 612 VAL B C 1
ATOM 7925 O O . VAL B 1 612 ? 159.578 165.267 169.113 1.00 21.28 612 VAL B O 1
ATOM 7929 N N . GLY B 1 613 ? 159.238 163.995 170.933 1.00 8.79 613 GLY B N 1
ATOM 7930 C CA . GLY B 1 613 ? 160.282 163.064 170.550 1.00 7.84 613 GLY B CA 1
ATOM 7931 C C . GLY B 1 613 ? 159.959 162.306 169.278 1.00 11.27 613 GLY B C 1
ATOM 7932 O O . GLY B 1 613 ? 160.812 162.164 168.402 1.00 14.95 613 GLY B O 1
ATOM 7933 N N . HIS B 1 614 ? 158.726 161.806 169.154 1.00 7.33 614 HIS B N 1
ATOM 7934 C CA . HIS B 1 614 ? 158.401 161.028 167.968 1.00 7.38 614 HIS B CA 1
ATOM 7935 C C . HIS B 1 614 ? 158.309 161.921 166.742 1.00 11.65 614 HIS B C 1
ATOM 7936 O O . HIS B 1 614 ? 158.484 161.438 165.623 1.00 19.38 614 HIS B O 1
ATOM 7943 N N . GLU B 1 615 ? 158.054 163.217 166.931 1.00 16.37 615 GLU B N 1
ATOM 7944 C CA . GLU B 1 615 ? 158.131 164.150 165.814 1.00 11.87 615 GLU B CA 1
ATOM 7945 C C . GLU B 1 615 ? 159.578 164.423 165.412 1.00 15.39 615 GLU B C 1
ATOM 7946 O O . GLU B 1 615 ? 159.898 164.461 164.221 1.00 20.52 615 GLU B O 1
ATOM 7952 N N . VAL B 1 616 ? 160.463 164.624 166.390 1.00 12.77 616 VAL B N 1
ATOM 7953 C CA . VAL B 1 616 ? 161.847 164.971 166.086 1.00 9.42 616 VAL B CA 1
ATOM 7954 C C . VAL B 1 616 ? 162.595 163.783 165.489 1.00 13.33 616 VAL B C 1
ATOM 7955 O O . VAL B 1 616 ? 163.328 163.929 164.505 1.00 20.01 616 VAL B O 1
ATOM 7959 N N . PHE B 1 617 ? 162.428 162.593 166.065 1.00 8.36 617 PHE B N 1
ATOM 7960 C CA . PHE B 1 617 ? 163.225 161.430 165.693 1.00 5.30 617 PHE B CA 1
ATOM 7961 C C . PHE B 1 617 ? 162.471 160.451 164.804 1.00 10.86 617 PHE B C 1
ATOM 7962 O O . PHE B 1 617 ? 162.740 159.250 164.852 1.00 18.73 617 PHE B O 1
ATOM 7970 N N . GLU B 1 618 ? 161.544 160.937 163.978 1.00 14.43 618 GLU B N 1
ATOM 7971 C CA . GLU B 1 618 ? 160.762 160.036 163.138 1.00 10.61 618 GLU B CA 1
ATOM 7972 C C . GLU B 1 618 ? 161.634 159.289 162.138 1.00 17.30 618 GLU B C 1
ATOM 7973 O O . GLU B 1 618 ? 161.465 158.082 161.936 1.00 22.75 618 GLU B O 1
ATOM 7979 N N . ASN B 1 619 ? 162.568 159.987 161.499 1.00 15.38 619 ASN B N 1
ATOM 7980 C CA . ASN B 1 619 ? 163.378 159.409 160.437 1.00 11.32 619 ASN B CA 1
ATOM 7981 C C . ASN B 1 619 ? 164.568 158.618 160.954 1.00 13.18 619 ASN B C 1
ATOM 7982 O O . ASN B 1 619 ? 165.272 158.002 160.152 1.00 18.76 619 ASN B O 1
ATOM 7987 N N . TYR B 1 620 ? 164.803 158.613 162.258 1.00 10.58 620 TYR B N 1
ATOM 7988 C CA . TYR B 1 620 ? 165.986 157.991 162.824 1.00 5.06 620 TYR B CA 1
ATOM 7989 C C . TYR B 1 620 ? 165.799 156.492 162.987 1.00 9.51 620 TYR B C 1
ATOM 7990 O O . TYR B 1 620 ? 164.688 155.996 163.171 1.00 18.60 620 TYR B O 1
ATOM 7999 N N . PHE B 1 621 ? 166.909 155.774 162.912 1.00 12.40 621 PHE B N 1
ATOM 8000 C CA . PHE B 1 621 ? 166.963 154.413 163.411 1.00 10.71 621 PHE B CA 1
ATOM 8001 C C . PHE B 1 621 ? 166.913 154.444 164.939 1.00 15.29 621 PHE B C 1
ATOM 8002 O O . PHE B 1 621 ? 167.492 155.340 165.555 1.00 16.68 621 PHE B O 1
ATOM 8010 N N . PRO B 1 622 ? 166.241 153.481 165.588 1.00 14.72 622 PRO B N 1
ATOM 8011 C CA . PRO B 1 622 ? 165.593 152.268 165.079 1.00 9.24 622 PRO B CA 1
ATOM 8012 C C . PRO B 1 622 ? 164.125 152.420 164.735 1.00 13.44 622 PRO B C 1
ATOM 8013 O O . PRO B 1 622 ? 163.457 151.426 164.513 1.00 22.96 622 PRO B O 1
ATOM 8017 N N . PHE B 1 623 ? 163.580 153.633 164.699 1.00 13.48 623 PHE B N 1
ATOM 8018 C CA . PHE B 1 623 ? 162.178 153.789 164.340 1.00 9.28 623 PHE B CA 1
ATOM 8019 C C . PHE B 1 623 ? 161.956 153.601 162.848 1.00 16.31 623 PHE B C 1
ATOM 8020 O O . PHE B 1 623 ? 160.885 153.146 162.435 1.00 24.09 623 PHE B O 1
ATOM 8028 N N . GLN B 1 624 ? 162.953 153.925 162.032 1.00 13.73 624 GLN B N 1
ATOM 8029 C CA . GLN B 1 624 ? 162.827 153.880 160.585 1.00 13.30 624 GLN B CA 1
ATOM 8030 C C . GLN B 1 624 ? 164.104 153.305 159.994 1.00 16.77 624 GLN B C 1
ATOM 8031 O O . GLN B 1 624 ? 165.200 153.770 160.315 1.00 23.54 624 GLN B O 1
ATOM 8037 N N . TRP B 1 625 ? 163.966 152.288 159.148 1.00 13.15 625 TRP B N 1
ATOM 8038 C CA . TRP B 1 625 ? 165.082 151.759 158.379 1.00 8.79 625 TRP B CA 1
ATOM 8039 C C . TRP B 1 625 ? 164.603 151.490 156.963 1.00 17.16 625 TRP B C 1
ATOM 8040 O O . TRP B 1 625 ? 163.417 151.612 156.654 1.00 20.41 625 TRP B O 1
ATOM 8051 N N . LYS B 1 626 ? 165.539 151.131 156.094 1.00 18.01 626 LYS B N 1
ATOM 8052 C CA . LYS B 1 626 ? 165.213 150.855 154.703 1.00 11.80 626 LYS B CA 1
ATOM 8053 C C . LYS B 1 626 ? 164.646 149.450 154.567 1.00 17.30 626 LYS B C 1
ATOM 8054 O O . LYS B 1 626 ? 165.215 148.489 155.091 1.00 22.20 626 LYS B O 1
ATOM 8060 N N . LEU B 1 627 ? 163.526 149.331 153.863 1.00 21.51 627 LEU B N 1
ATOM 8061 C CA . LEU B 1 627 ? 162.832 148.063 153.714 1.00 20.14 627 LEU B CA 1
ATOM 8062 C C . LEU B 1 627 ? 163.241 147.366 152.425 1.00 22.67 627 LEU B C 1
ATOM 8063 O O . LEU B 1 627 ? 163.572 148.005 151.425 1.00 27.17 627 LEU B O 1
ATOM 8068 N N . LYS B 1 628 ? 163.212 146.034 152.465 1.00 27.11 628 LYS B N 1
ATOM 8069 C CA . LYS B 1 628 ? 163.499 145.247 151.274 1.00 29.55 628 LYS B CA 1
ATOM 8070 C C . LYS B 1 628 ? 162.398 145.401 150.233 1.00 32.03 628 LYS B C 1
ATOM 8071 O O . LYS B 1 628 ? 162.671 145.348 149.030 1.00 32.19 628 LYS B O 1
ATOM 8077 N N . ASP B 1 629 ? 161.159 145.601 150.674 1.00 32.52 629 ASP B N 1
ATOM 8078 C CA . ASP B 1 629 ? 160.027 145.825 149.784 1.00 27.60 629 ASP B CA 1
ATOM 8079 C C . ASP B 1 629 ? 159.210 146.982 150.333 1.00 27.74 629 ASP B C 1
ATOM 8080 O O . ASP B 1 629 ? 158.652 146.882 151.428 1.00 30.94 629 ASP B O 1
ATOM 8085 N N . ASN B 1 630 ? 159.142 148.075 149.578 1.00 26.58 630 ASN B N 1
ATOM 8086 C CA . ASN B 1 630 ? 158.345 149.226 149.977 1.00 27.97 630 ASN B CA 1
ATOM 8087 C C . ASN B 1 630 ? 156.878 149.097 149.606 1.00 28.00 630 ASN B C 1
ATOM 8088 O O . ASN B 1 630 ? 156.074 149.928 150.037 1.00 27.57 630 ASN B O 1
ATOM 8093 N N . GLN B 1 631 ? 156.512 148.093 148.814 1.00 27.19 631 GLN B N 1
ATOM 8094 C CA . GLN B 1 631 ? 155.126 147.849 148.445 1.00 25.39 631 GLN B CA 1
ATOM 8095 C C . GLN B 1 631 ? 154.524 146.697 149.235 1.00 25.92 631 GLN B C 1
ATOM 8096 O O . GLN B 1 631 ? 153.574 146.060 148.777 1.00 34.01 631 GLN B O 1
ATOM 8102 N N . SER B 1 632 ? 155.058 146.424 150.419 1.00 24.35 632 SER B N 1
ATOM 8103 C CA . SER B 1 632 ? 154.616 145.321 151.260 1.00 20.42 632 SER B CA 1
ATOM 8104 C C . SER B 1 632 ? 153.954 145.886 152.508 1.00 20.40 632 SER B C 1
ATOM 8105 O O . SER B 1 632 ? 154.563 146.680 153.230 1.00 25.69 632 SER B O 1
ATOM 8108 N N . HIS B 1 633 ? 152.705 145.485 152.747 1.00 21.73 633 HIS B N 1
ATOM 8109 C CA . HIS B 1 633 ? 152.011 145.853 153.976 1.00 17.60 633 HIS B CA 1
ATOM 8110 C C . HIS B 1 633 ? 152.648 145.205 155.191 1.00 17.96 633 HIS B C 1
ATOM 8111 O O . HIS B 1 633 ? 152.668 145.799 156.272 1.00 22.48 633 HIS B O 1
ATOM 8118 N N . LYS B 1 634 ? 153.155 143.983 155.032 1.00 20.35 634 LYS B N 1
ATOM 8119 C CA . LYS B 1 634 ? 153.746 143.247 156.143 1.00 15.52 634 LYS B CA 1
ATOM 8120 C C . LYS B 1 634 ? 154.982 143.950 156.686 1.00 17.21 634 LYS B C 1
ATOM 8121 O O . LYS B 1 634 ? 155.146 144.088 157.903 1.00 25.36 634 LYS B O 1
ATOM 8127 N N . GLU B 1 635 ? 155.865 144.406 155.797 1.00 17.09 635 GLU B N 1
ATOM 8128 C CA . GLU B 1 635 ? 157.091 145.058 156.241 1.00 15.00 635 GLU B CA 1
ATOM 8129 C C . GLU B 1 635 ? 156.806 146.407 156.880 1.00 22.34 635 GLU B C 1
ATOM 8130 O O . GLU B 1 635 ? 157.391 146.746 157.916 1.00 30.48 635 GLU B O 1
ATOM 8136 N N . HIS B 1 636 ? 155.912 147.192 156.277 1.00 20.94 636 HIS B N 1
ATOM 8137 C CA . HIS B 1 636 ? 155.544 148.477 156.857 1.00 13.32 636 HIS B CA 1
ATOM 8138 C C . HIS B 1 636 ? 154.898 148.297 158.222 1.00 13.84 636 HIS B C 1
ATOM 8139 O O . HIS B 1 636 ? 155.212 149.029 159.166 1.00 20.97 636 HIS B O 1
ATOM 8146 N N . LEU B 1 637 ? 153.998 147.322 158.345 1.00 9.89 637 LEU B N 1
ATOM 8147 C CA . LEU B 1 637 ? 153.324 147.083 159.615 1.00 11.72 637 LEU B CA 1
ATOM 8148 C C . LEU B 1 637 ? 154.304 146.644 160.690 1.00 17.81 637 LEU B C 1
ATOM 8149 O O . LEU B 1 637 ? 154.231 147.112 161.830 1.00 21.93 637 LEU B O 1
ATOM 8154 N N . THR B 1 638 ? 155.226 145.740 160.349 1.00 18.14 638 THR B N 1
ATOM 8155 C CA . THR B 1 638 ? 156.219 145.297 161.321 1.00 16.81 638 THR B CA 1
ATOM 8156 C C . THR B 1 638 ? 157.079 146.459 161.792 1.00 16.97 638 THR B C 1
ATOM 8157 O O . THR B 1 638 ? 157.343 146.603 162.991 1.00 22.26 638 THR B O 1
ATOM 8161 N N . GLN B 1 639 ? 157.506 147.311 160.863 1.00 14.24 639 GLN B N 1
ATOM 8162 C CA . GLN B 1 639 ? 158.323 148.461 161.226 1.00 9.62 639 GLN B CA 1
ATOM 8163 C C . GLN B 1 639 ? 157.572 149.417 162.144 1.00 11.55 639 GLN B C 1
ATOM 8164 O O . GLN B 1 639 ? 158.131 149.912 163.130 1.00 15.73 639 GLN B O 1
ATOM 8170 N N . ASN B 1 640 ? 156.300 149.685 161.843 1.00 16.90 640 ASN B N 1
ATOM 8171 C CA . ASN B 1 640 ? 155.534 150.640 162.638 1.00 11.73 640 ASN B CA 1
ATOM 8172 C C . ASN B 1 640 ? 155.221 150.093 164.025 1.00 13.19 640 ASN B C 1
ATOM 8173 O O . ASN B 1 640 ? 155.230 150.842 165.009 1.00 14.99 640 ASN B O 1
ATOM 8178 N N . ILE B 1 641 ? 154.942 148.794 164.124 1.00 8.97 641 ILE B N 1
ATOM 8179 C CA . ILE B 1 641 ? 154.705 148.179 165.425 1.00 10.25 641 ILE B CA 1
ATOM 8180 C C . ILE B 1 641 ? 155.971 148.213 166.272 1.00 12.27 641 ILE B C 1
ATOM 8181 O O . ILE B 1 641 ? 155.922 148.498 167.474 1.00 20.80 641 ILE B O 1
ATOM 8186 N N . VAL B 1 642 ? 157.123 147.931 165.662 1.00 13.11 642 VAL B N 1
ATOM 8187 C CA . VAL B 1 642 ? 158.381 147.942 166.403 1.00 13.01 642 VAL B CA 1
ATOM 8188 C C . VAL B 1 642 ? 158.696 149.346 166.908 1.00 15.84 642 VAL B C 1
ATOM 8189 O O . VAL B 1 642 ? 159.129 149.527 168.051 1.00 17.28 642 VAL B O 1
ATOM 8193 N N . ALA B 1 643 ? 158.479 150.362 166.069 1.00 11.73 643 ALA B N 1
ATOM 8194 C CA . ALA B 1 643 ? 158.746 151.735 166.485 1.00 9.07 643 ALA B CA 1
ATOM 8195 C C . ALA B 1 643 ? 157.827 152.172 167.622 1.00 12.10 643 ALA B C 1
ATOM 8196 O O . ALA B 1 643 ? 158.261 152.860 168.557 1.00 17.98 643 ALA B O 1
ATOM 8198 N N . THR B 1 644 ? 156.550 151.791 167.560 1.00 14.36 644 THR B N 1
ATOM 8199 C CA . THR B 1 644 ? 155.632 152.107 168.651 1.00 10.90 644 THR B CA 1
ATOM 8200 C C . THR B 1 644 ? 156.053 151.425 169.950 1.00 15.13 644 THR B C 1
ATOM 8201 O O . THR B 1 644 ? 156.015 152.039 171.024 1.00 16.43 644 THR B O 1
ATOM 8205 N N . ALA B 1 645 ? 156.463 150.157 169.871 1.00 16.28 645 ALA B N 1
ATOM 8206 C CA . ALA B 1 645 ? 156.927 149.453 171.062 1.00 13.69 645 ALA B CA 1
ATOM 8207 C C . ALA B 1 645 ? 158.182 150.098 171.635 1.00 15.54 645 ALA B C 1
ATOM 8208 O O . ALA B 1 645 ? 158.372 150.134 172.855 1.00 14.20 645 ALA B O 1
ATOM 8210 N N . LEU B 1 646 ? 159.053 150.613 170.766 1.00 14.04 646 LEU B N 1
ATOM 8211 C CA . LEU B 1 646 ? 160.250 151.303 171.233 1.00 6.30 646 LEU B CA 1
ATOM 8212 C C . LEU B 1 646 ? 159.902 152.579 171.985 1.00 13.02 646 LEU B C 1
ATOM 8213 O O . LEU B 1 646 ? 160.557 152.913 172.977 1.00 20.78 646 LEU B O 1
ATOM 8218 N N . TRP B 1 647 ? 158.888 153.317 171.528 1.00 14.06 647 TRP B N 1
ATOM 8219 C CA . TRP B 1 647 ? 158.491 154.514 172.268 1.00 11.11 647 TRP B CA 1
ATOM 8220 C C . TRP B 1 647 ? 157.868 154.168 173.616 1.00 10.43 647 TRP B C 1
ATOM 8221 O O . TRP B 1 647 ? 158.069 154.896 174.594 1.00 16.76 647 TRP B O 1
ATOM 8232 N N . VAL B 1 648 ? 157.125 153.062 173.695 1.00 16.52 648 VAL B N 1
ATOM 8233 C CA . VAL B 1 648 ? 156.607 152.613 174.987 1.00 10.40 648 VAL B CA 1
ATOM 8234 C C . VAL B 1 648 ? 157.751 152.253 175.929 1.00 14.30 648 VAL B C 1
ATOM 8235 O O . VAL B 1 648 ? 157.713 152.564 177.126 1.00 16.40 648 VAL B O 1
ATOM 8239 N N . LEU B 1 649 ? 158.781 151.585 175.408 1.00 17.02 649 LEU B N 1
ATOM 8240 C CA . LEU B 1 649 ? 159.939 151.237 176.226 1.00 10.45 649 LEU B CA 1
ATOM 8241 C C . LEU B 1 649 ? 160.691 152.477 176.698 1.00 13.38 649 LEU B C 1
ATOM 8242 O O . LEU B 1 649 ? 161.160 152.529 177.840 1.00 17.12 649 LEU B O 1
ATOM 8247 N N . ILE B 1 650 ? 160.834 153.478 175.830 1.00 13.34 650 ILE B N 1
ATOM 8248 C CA . ILE B 1 650 ? 161.489 154.721 176.229 1.00 13.47 650 ILE B CA 1
ATOM 8249 C C . ILE B 1 650 ? 160.722 155.383 177.365 1.00 15.24 650 ILE B C 1
ATOM 8250 O O . ILE B 1 650 ? 161.313 155.865 178.339 1.00 17.36 650 ILE B O 1
ATOM 8255 N N . ALA B 1 651 ? 159.393 155.419 177.257 1.00 14.24 651 ALA B N 1
ATOM 8256 C CA . ALA B 1 651 ? 158.578 156.021 178.307 1.00 12.18 651 ALA B CA 1
ATOM 8257 C C . ALA B 1 651 ? 158.687 155.248 179.615 1.00 14.09 651 ALA B C 1
ATOM 8258 O O . ALA B 1 651 ? 158.680 155.843 180.696 1.00 19.88 651 ALA B O 1
ATOM 8260 N N . TYR B 1 652 ? 158.775 153.920 179.538 1.00 19.64 652 TYR B N 1
ATOM 8261 C CA . TYR B 1 652 ? 158.969 153.118 180.743 1.00 12.58 652 TYR B CA 1
ATOM 8262 C C . TYR B 1 652 ? 160.310 153.416 181.399 1.00 17.40 652 TYR B C 1
ATOM 8263 O O . TYR B 1 652 ? 160.410 153.482 182.628 1.00 20.90 652 TYR B O 1
ATOM 8272 N N . ILE B 1 653 ? 161.358 153.583 180.594 1.00 20.02 653 ILE B N 1
ATOM 8273 C CA . ILE B 1 653 ? 162.675 153.892 181.139 1.00 11.83 653 ILE B CA 1
ATOM 8274 C C . ILE B 1 653 ? 162.672 155.259 181.810 1.00 15.05 653 ILE B C 1
ATOM 8275 O O . ILE B 1 653 ? 163.261 155.438 182.880 1.00 25.03 653 ILE B O 1
ATOM 8280 N N . LEU B 1 654 ? 162.016 156.245 181.196 1.00 18.74 654 LEU B N 1
ATOM 8281 C CA . LEU B 1 654 ? 161.911 157.554 181.834 1.00 15.55 654 LEU B CA 1
ATOM 8282 C C . LEU B 1 654 ? 161.096 157.495 183.116 1.00 14.40 654 LEU B C 1
ATOM 8283 O O . LEU B 1 654 ? 161.376 158.239 184.058 1.00 16.41 654 LEU B O 1
ATOM 8288 N N . TYR B 1 655 ? 160.072 156.645 183.161 1.00 17.54 655 TYR B N 1
ATOM 8289 C CA . TYR B 1 655 ? 159.307 156.470 184.389 1.00 16.49 655 TYR B CA 1
ATOM 8290 C C . TYR B 1 655 ? 160.164 155.869 185.495 1.00 21.85 655 TYR B C 1
ATOM 8291 O O . TYR B 1 655 ? 160.098 156.310 186.646 1.00 27.87 655 TYR B O 1
ATOM 8300 N N . ARG B 1 656 ? 160.975 154.861 185.165 1.00 24.63 656 ARG B N 1
ATOM 8301 C CA . ARG B 1 656 ? 161.800 154.208 186.174 1.00 20.63 656 ARG B CA 1
ATOM 8302 C C . ARG B 1 656 ? 162.877 155.137 186.716 1.00 24.37 656 ARG B C 1
ATOM 8303 O O . ARG B 1 656 ? 163.294 154.993 187.869 1.00 29.64 656 ARG B O 1
ATOM 8311 N N . LYS B 1 657 ? 163.334 156.088 185.912 1.00 24.35 657 LYS B N 1
ATOM 8312 C CA . LYS B 1 657 ? 164.310 157.071 186.351 1.00 21.98 657 LYS B CA 1
ATOM 8313 C C . LYS B 1 657 ? 163.664 158.338 186.889 1.00 25.41 657 LYS B C 1
ATOM 8314 O O . LYS B 1 657 ? 164.381 159.290 187.207 1.00 31.49 657 LYS B O 1
ATOM 8320 N N . LYS B 1 658 ? 162.333 158.368 186.988 1.00 27.51 658 LYS B N 1
ATOM 8321 C CA . LYS B 1 658 ? 161.585 159.486 187.568 1.00 25.62 658 LYS B CA 1
ATOM 8322 C C . LYS B 1 658 ? 161.819 160.791 186.813 1.00 27.28 658 LYS B C 1
ATOM 8323 O O . LYS B 1 658 ? 161.872 161.867 187.406 1.00 31.68 658 LYS B O 1
ATOM 8329 N N . ILE B 1 659 ? 161.940 160.705 185.495 1.00 22.82 659 ILE B N 1
ATOM 8330 C CA . ILE B 1 659 ? 162.120 161.879 184.650 1.00 20.28 659 ILE B CA 1
ATOM 8331 C C . ILE B 1 659 ? 160.783 162.189 183.995 1.00 24.17 659 ILE B C 1
ATOM 8332 O O . ILE B 1 659 ? 160.323 161.451 183.119 1.00 26.34 659 ILE B O 1
ATOM 8337 N N . PHE B 1 660 ? 160.155 163.283 184.418 1.00 25.68 660 PHE B N 1
ATOM 8338 C CA . PHE B 1 660 ? 158.855 163.699 183.914 1.00 18.83 660 PHE B CA 1
ATOM 8339 C C . PHE B 1 660 ? 158.925 165.157 183.494 1.00 20.23 660 PHE B C 1
ATOM 8340 O O . PHE B 1 660 ? 159.316 166.013 184.290 1.00 31.44 660 PHE B O 1
ATOM 8348 N N . TRP B 1 661 ? 158.545 165.438 182.255 1.00 18.71 661 TRP B N 1
ATOM 8349 C CA . TRP B 1 661 ? 158.487 166.799 181.739 1.00 16.06 661 TRP B CA 1
ATOM 8350 C C . TRP B 1 661 ? 157.029 167.206 181.596 1.00 20.21 661 TRP B C 1
ATOM 8351 O O . TRP B 1 661 ? 156.266 166.550 180.883 1.00 28.14 661 TRP B O 1
ATOM 8362 N N . LYS B 1 662 ? 156.646 168.275 182.283 1.00 20.54 662 LYS B N 1
ATOM 8363 C CA . LYS B 1 662 ? 155.332 168.885 182.142 1.00 18.49 662 LYS B CA 1
ATOM 8364 C C . LYS B 1 662 ? 155.514 170.235 181.469 1.00 19.55 662 LYS B C 1
ATOM 8365 O O . LYS B 1 662 ? 156.248 171.086 181.977 1.00 29.27 662 LYS B O 1
ATOM 8371 N N . ILE B 1 663 ? 154.853 170.429 180.337 1.00 23.35 663 ILE B N 1
ATOM 8372 C CA . ILE B 1 663 ? 154.975 171.673 179.599 1.00 20.46 663 ILE B CA 1
ATOM 8373 C C . ILE B 1 663 ? 154.334 172.793 180.415 1.00 22.65 663 ILE B C 1
ATOM 8374 O O . ILE B 1 663 ? 154.813 173.924 180.443 1.00 25.35 663 ILE B O 1
#

Organism: Homo sapiens (NCBI:txid9606)

InterPro domains:
  IPR012429 Heparan-alpha-glucosaminide N-acetyltransferase, catalytic domain [PF07786] (267-389)

Nearest PDB structures (foldseek):
  8w4a-assembly1_A  TM=1.001E+00  e=4.262E-86  Homo sapiens
  8jkv-assembly1_A  TM=1.000E+00  e=1.657E-85  Homo sapiens
  8vli-assembly1_A  TM=9.714E-01  e=2.082E-79  Homo sapiens
  8vlg-assembly1_B  TM=9.685E-01  e=1.619E-77  Homo sapiens
  8vly-assembly1_B  TM=9.953E-01  e=2.616E-73  Homo sapiens

Solvent-accessible surface area: 50432 Å² total; per-residue (Å²): 144,155,27,117,29,16,40,0,50,0,47,0,46,0,75,4,57,214,33,60,1,7,0,52,52,29,6,104,46,5,64,81,6,79,59,48,90,42,29,84,0,80,67,4,98,122,82,77,114,55,22,74,14,60,13,48,2,35,8,47,32,5,3,15,2,32,0,26,8,60,158,121,142,82,81,22,21,119,23,127,82,132,1,17,10,61,0,36,3,13,0,51,0,58,84,169,182,44,37,22,78,46,51,68,80,101,111,52,78,95,28,66,84,27,18,55,85,29,144,118,106,34,95,53,80,108,102,95,81,69,124,96,164,144,119,175,184,118,38,72,0,7,4,0,2,30,0,46,0,2,36,46,14,2,25,16,68,21,15,0,0,67,5,98,50,21,78,78,17,23,7,18,12,63,19,45,3,1,32,12,19,0,17,35,0,1,4,19,0,2,32,8,16,33,52,13,28,42,22,42,150,179,64,44,67,87,165,188,5,65,41,102,2,42,149,61,5,113,46,7,50,39,19,0,46,52,49,25,32,27,88,16,54,150,29,59,31,24,174,79,133,10,43,48,10,0,43,4,12,8,25,0,63,0,17,83,52,0,0,37,20,8,10,112,64,32,120,123,40,51,216,97,176,34,108,124,3,58,72,25,6,161,26,2,43,96,74,5,116,92,48,18,39,89,4,56,27,48,10,46,137,49,94,16,98,86,25,44,74,22,22,45,2,10,0,8,25,0,33,104,24,139,71,67,88,10,0,2,2,6,12,0,54,23,2,58,118,115,41,24,77,72,23,2,73,98,136,7,33,0,35,123,37,9,84,11,151,32,9,4,1,14,14,7,68,9,5,20,17,0,0,12,14,0,0,2,10,0,0,0,0,0,8,0,5,32,24,5,133,84,88,47,152,7,0,47,88,29,0,58,50,40,25,69,93,10,21,118,70,10,78,74,25,12,135,116,46,84,34,105,13,125,1,12,15,3,21,11,12,0,2,26,0,0,0,6,18,0,0,9,85,0,0,108,40,4,35,72,12,22,27,46,10,50,58,140,44,141,81,73,0,38,63,51,8,28,3,1,38,0,32,20,43,2,22,20,10,3,54,17,59,70,61,28,71,49,16,49,68,124,17,194,60,85,50,22,11,121,36,17,9,72,3,3,74,59,0,10,58,44,13,25,94,58,0,73,79,24,45,162,132,128,77,75,99,155,27,145,157,27,117,30,16,40,0,51,0,47,0,46,0,74,3,57,215,32,60,1,7,0,53,52,29,6,105,46,5,64,82,7,80,57,48,91,42,30,82,1,80,68,5,100,122,83,77,112,56,21,73,16,60,13,50,1,34,8,47,33,5,3,15,2,33,0,27,9,63,159,121,140,82,81,20,22,121,23,128,80,132,1,16,11,60,0,36,4,14,0,51,0,57,85,167,182,46,38,21,78,46,51,67,79,101,112,50,76,93,27,66,86,27,18,55,84,30,144,118,107,33,97,54,79,109,103,96,80,69,124,95,168,144,120,174,184,119,37,71,1,9,3,0,2,30,0,45,0,2,37,46,13,2,25,16,69,22,15,0,0,67,6,97,51,23,77,78,17,23,7,20,11,64,17,45,3,1,33,14,17,0,18,34,0,1,3,19,0,3,32,8,17,32,55,12,26,42,21,44,151,179,63,43,66,87,164,188,6,65,40,102,1,42,151,62,5,113,46,7,50,39,20,0,44,53,48,24,34,27,86,16,54,152,29,58,31,22,175,79,132,10,44,48,11,0,43,5,13,8,25,0,63,0,17,80,51,0,0,37,22,7,10,113,63,32,120,122,42,50,217,95,177,34,108,125,3,57,73,25,5,160,28,2,45,96,74,4,116,92,48,18,39,89,4,56,25,49,10,43,134,48,93,15,96,84,25,44,76,21,22,46,1,10,0,8,26,0,32,102,23,138,70,68,88,9,0,3,2,6,11,0,54,24,1,57,116,116,40,25,78,75,24,3,72,94,136,8,33,0,35,125,37,9,86,11,153,31,10,4,1,12,16,8,69,10,6,20,18,0,1,10,13,0,0,1,11,0,0,0,0,0,8,0,6,32,25,6,132,83,87,47,155,7,0,47,89,29,0,60,49,40,24,68,94,9,22,119,71,10,78,75,25,12,135,114,44,83,34,104,14,127,2,12,16,2,23,10,10,1,1,28,0,0,0,6,17,0,0,9,82,0,0,109,39,5,35,71,12,22,28,46,11,48,58,142,44,141,80,74,0,37,64,51,8,29,3,2,38,0,31,19,44,2,24,20,9,2,53,19,55,69,60,30,68,50,16,50,68,128,16,197,58,82,52,20,10,123,36,16,10,73,3,3,73,56,0,10,59,44,12,24,94,56,0,75,80,25,44,160,131,129,75,71,101,152,28

Radius of gyration: 36.22 Å; Cα contacts (8 Å, |Δi|>4): 1957; chains: 2; bounding box: 91×70×88 Å

Foldseek 3Di:
DPAFFQKEKEKEWAQAAPFKKWKWKAFPPFAQFDTDTFDTFGHAPDHPGTTMDMGIDGQLGWMKIWIAGPVVRHTQDIDIGRAATHWYKYWYWHDPSIDIDIDTDGHHDDQCVLVVVVVVVVVVVVCVVVVVVVVPVDALLLLLLLLVLLLLQLLLVLCVLVRPLSHADQWWDHGSVLQRLLSVLLSLLLVLQVVVQVCVVVPDDLVVVLVVLLVQLVVLQVCFQPQQPDDCVVHDDDPLQGARFDSSNLSSVLSNVSNVLCSVLPDHQDAPPDDCLPVSNVVVVVVLVVLVVVLVCQQAPPDDPPDDHNDRDQAARHPNNPRNACGQPSQQRVQCVPPNQSNAAQDRSNCPNRVHHGGAHLRTDSLSSLSNVSSVLSNSLSSLCPNPVVDPVSSLVVLVVLLVVLVVVLCQQQVPDTPPGVWGQGSSNNTNSVSSNSSSVSSVSCSVSCCCDPNVNVDPSPPRSLCSQAVVVLVSVCSNCVCPPPLDDDDPDPSGSNRSSVSSSVNSVVSSVVSVVCVVVVNGDDD/DPAFFQKEKEKEWAQAAPFKKWKWKAFPPFAQFDTDTFDTFGHAPDHPGTTMDMGIDGQLGWMKIWIAGPVVRHTQDIDIGRAATHWYKYWYWHDPSIDIDIDTDGHHDDQCVLVVVVVVVVVVVVCVVVVVVVVPVDALLLLLLLLVLLLLQLLLVLCVLVRPLSHADQWWDHGSVLQRLLSVLLSLLLVLQVVVQVCVVVPDDLVVVLVVLLVQLVVLQVCFQPQQPDDCVVHDDDPLQGARFDSSNLSSVLSNVSNVLCSVLPDHQDAPPDDCLPVSNVVVVVVLVVLVVVLVCQQAPPDDPPDDHNDRDQAARHPNNPRNACGQPSQQRVQCVPPNQSNAAQDRSNCPNRVHHGGAHLRTDSLSSLSNVSSVLSNSLSSLCPNPVVDPVSSLVVLVVLLVVLVVVLCQQQVPDTPPGVWGQGSSNNTNSVSSNSSSVSSVSCSVSCCCDPNVNVDPSPPRSLCSQAVVVLVSVCSNCVCPPPLDDDDPDPSGSNRSSVSSSVNSVVSSVVSVVCVVVVNGDDD